Protein AF-0000000085180839 (afdb_homodimer)

pLDDT: mean 83.76, std 13.9, range [29.41, 97.44]

Organism: NCBI:txid2984134

Radius of gyration: 33.71 Å; Cα contacts (8 Å, |Δi|>4): 1196; chains: 2; bounding box: 94×112×117 Å

Foldseek 3Di:
DDPPPPDPPPPPVPDPDPPPDPPPCCDDPNVCCCVPQVVDPVSVVVSVVVVVVVVVVCVVCVQQAVLEDQDDDFPVVSLVVSCVPPHNPGHYHDLVLCVVCVCCQAWNQPDPLLVLLLVLLVLLVVLLCLVVLDPDDDPVSVVSVVVSLVVLVVSCVVSVHCVSVVVVVVQCVQLVVVVVVPDDPPNSNNVSNLLSLLSSCCSRFWFFSLLSVQLSVLLVQLVVQLVVVCVPPHNVVSNVRSVVSSVCSVVPPRVVVSVVVCVVVDCDPPGTDDGDALQSGAHVSLLCNLLVLLLVQLQVLLLVLLVQCVDPDPVSNVVSVVLLCVLVVDDLLVQLVCLLVVCCVVPPPPPPPRSSVSSSVSLNSSLSSQSSVLLVVLLVPDDVVLVVVCVVVVDDPVCSCVPGRSVSSCLSSLLVSLVSSLVSSVCSQSCVSSVHHYSACRSVVVSCVDPRYPPNDPNSNVVSVVVSCVVSVVSNVSSVVSNVVVVVVVD/DDPPPDDPPPPPVPDDPPPPDPPPCCDDPNVCCCVPQVVDPVSVVVSVVVVVVVVVVCVVCVQQAVLEDQDDDFPVVSLVVSCVPPHNPGHYHDLVLCVVCVCCQAWNQPDPLLVLLLVLLVLLVVLLCLVVLDPDDDPVSVVSVVVSLVVLVVSCVVSVHCVSVVVVVVQCVQLVVVVVVPDDPPNSNNVSNLLSLLSSCCSRFWFFSLLSVLLSVLLVQLVVQLVVVCVPPHNVVSNVRSVVSSVCSVVPPRVVVSVVVCVVVDCDPPGTDDGDALQSGEHVSLLCNLLVLLLVQLQVLLVVLLVQCVDPDPVSNCVSVVLLCVLVVDDLLVQLVCLLVVCCVVPPPPPPDRSSVSSSVSLNSSLSSQSSVLLVVLLVPDDVVLVVVCVVVVDDPVCSCVPGRSVSSCLSSLLVSLVSSLVSSVCSQSCVSSVHHYSACRSVVVSCVDPRYPPNDPNSNVVSVVVSCVVSVVSNVSSVVSNVVVVVVVD

Sequence (982 aa):
MSDLHAHSAMFVRKEMLPQTDPPALESGAIKWLRENLFSGWVNTVLTVLGLAAIFYILKLALPWFLHGVWNANSLGECREIIAATWGEQAHGACWAVIRERWNQFMFGFYPRELYWRPVLALLLLLVALAPVLFSEKSNKLWIAGGVTAALILWLAVSYGQFLPVGILVIAAAITGFLGMRGVRWPANLLWFSGVYAGLAFWLLWGGTVWLPVVALLGFVVGWVVFRLASNATGAIVGAAGGVIAAVLWWYIVAGPLVDMLAQMTGRTQPFWLRGVDSDEFGGFVLAFTIGIAGIAISLPMGIILALGRRSDMPLVKAICVGFIEFIRGVPLITLLFVASLLLNYFLPPGTNFDIILRVIIMVTLFSAAYIAEVIRGGLAALPRGQYEAADALGLDYWKAQRLIIMPQALKISIPGIVSSFIGLFKDTTLVVFVALLDPLKGITDAVRADINWKGIYWEPYIFVGAIFFIVCFSMSRYSMYLENKLKREHRMSDLHAHSAMFVRKEMLPQTDPPALESGAIKWLRENLFSGWVNTVLTVLGLAAIFYILKLALPWFLHGVWNANSLGECREIIAATWGEQAHGACWAVIRERWNQFMFGFYPRELYWRPVLALLLLLVALAPVLFSEKSNKLWIAGGVTAALILWLAVSYGQFLPVGILVIAAAITGFLGMRGVRWPANLLWFSGVYAGLAFWLLWGGTVWLPVVALLGFVVGWVVFRLASNATGAIVGAAGGVIAAVLWWYIVAGPLVDMLAQMTGRTQPFWLRGVDSDEFGGFVLAFTIGIAGIAISLPMGIILALGRRSDMPLVKAICVGFIEFIRGVPLITLLFVASLLLNYFLPPGTNFDIILRVIIMVTLFSAAYIAEVIRGGLAALPRGQYEAADALGLDYWKAQRLIIMPQALKISIPGIVSSFIGLFKDTTLVVFVALLDPLKGITDAVRADINWKGIYWEPYIFVGAIFFIVCFSMSRYSMYLENKLKREHR

Secondary structure (DSSP, 8-state):
-----TT-------S--------GGGSSHHHHIIIIISSSHHHHHHHHHHHHHHHHHHHHHHHHHHT-B-S-SSHHHHHHHHHHHH-TT----BTHHHHHTHHHHHHTT--GGGTHHHHHHHHHHHHHHHHHH--S--HHHHHHHHHHHHHHHHHHHHHT-SHHHHHHHHHHHHHHHHHHTTPPTTGGGHHHHHHHHHHHHHHHH-EETHHHHHHHHHHHHHHHHHHHHHHHH-HHHHHHHHHHHHHHIIIIIHHHHHHHHHHHH-S-TTTEE----GGG-BHHHHHHHHHHHHHHHHHHHHHHHHHHHT-S-HHHHHHHHHHHHHHHHS-HHHHHHHHHHHHHHHS-TT----HHHHHHHHHHHHHHHHHHHHHHHHHHTS-HHHHHHHHHTT--HHHHIIIIIHHHHHHHTHHHHHHHHHHHHHHGGGGGGGT-B-TTHHHHHHHHTSGGGTT--HHHHHHHHHHHHHHHHHHHHHHHHHHHHHHHHH-/---TTS--------S--------GGGSSHHHHHHHHTSSSHHHHHHHHHHHHHHHHHHHHHHHHHHT-B-S-SSHHHHHHHHHHHH-TT----BTHHHHHTHHHHHHTT--GGGTHHHHHHHHHHHHHHHHHH--S--HHHHHHHHHHHHHHHHHHHHHT-SHHHHHHHHHHHHHHHHHHTTPPTTGGGHHHHHHHHHHHHHHHH-EETHHHHHHHHHHHHHHHHHHHHHHHH-HHHHHHHHHHHHHHIIIIIHHHHHHHHHHHH-S-TTTEE----GGG-BHHHHHHHHHHHHHHHHHHHHHHHHHHHT-S-HHHHHHHHHHHHHHHHS-HHHHHHHHHHHHHHHS-TT----HHHHHHHHHHHHHHHHHHHHHHHHHHTS-HHHHHHHHHTT--HHHHIIIIIHHHHHHHTHHHHHHHHHHHHHHGGGGGGGT-B-TTHHHHHHHHTSGGGTT--HHHHHHHHHHHHHHHHHHHHHHHHHHHHHHHHT-

InterPro domains:
  IPR000515 ABC transporter type 1, transmembrane domain MetI-like [PF00528] (299-487)
  IPR000515 ABC transporter type 1, transmembrane domain MetI-like [PS50928] (284-479)
  IPR000515 ABC transporter type 1, transmembrane domain MetI-like [cd06261] (288-473)
  IPR010065 Amino acid ABC transporter, permease protein, 3-TM domain [TIGR01726] (283-377)
  IPR035906 MetI-like superfamily [G3DSA:1.10.3720.10] (273-490)
  IPR035906 MetI-like superfamily [SSF161098] (282-475)
  IPR043429 ABC transporter membrane protein permease protein ArtM/GltK/GlnP/TcyL/YhdX-like [PTHR30614] (280-490)

Nearest PDB structures (foldseek):
  4ymw-assembly1_C  TM=8.994E-01  e=1.901E-08  Caldanaerobacter subterraneus subsp. tengcongensis MB4
  7mc0-assembly1_B  TM=6.936E-01  e=5.943E-04  Neisseria meningitidis MC58
  3puv-assembly1_G  TM=6.225E-01  e=1.130E-02  Escherichia coli K-12
  4jbw-assembly2_I  TM=5.648E-01  e=1.650E-02  Escherichia coli K-12
  2r6g-assembly1_G  TM=5.900E-01  e=1.007E-01  Escherichia coli K-12

Solvent-accessible surface area (backbone atoms only — not comparable to full-atom values): 51005 Å² total; per-residue (Å²): 140,84,75,90,75,70,80,76,72,73,84,64,82,76,73,76,73,73,84,67,73,72,59,64,79,76,51,58,73,63,29,49,40,40,62,41,39,43,49,49,72,59,37,32,49,50,44,49,50,48,49,49,51,51,48,51,52,44,67,67,49,43,54,31,62,70,42,52,36,64,85,43,88,29,52,68,52,32,52,52,51,36,25,71,75,69,30,83,86,48,60,50,36,56,47,13,56,53,66,75,41,42,59,36,40,41,36,30,60,47,57,77,89,51,48,63,33,57,51,46,40,53,53,48,45,56,59,30,43,44,32,75,74,35,82,62,79,45,74,64,56,53,52,51,48,51,51,50,51,50,50,43,48,48,51,19,63,75,68,72,42,61,62,57,51,52,52,51,50,51,52,49,50,54,30,48,52,36,38,74,74,66,38,54,65,37,60,38,39,47,67,45,41,66,49,40,62,36,50,40,49,35,49,61,36,25,37,50,51,45,51,38,51,46,56,53,44,21,56,50,50,11,48,52,40,18,59,59,34,23,77,72,71,32,64,65,53,4,47,51,48,6,51,52,46,18,50,48,30,59,72,64,48,34,58,61,49,31,54,51,52,41,64,71,66,40,87,38,79,86,45,25,42,78,70,48,62,73,86,29,46,8,2,44,51,40,38,48,52,41,27,51,53,21,49,66,52,12,53,62,48,5,51,51,41,38,51,32,45,68,40,85,34,56,67,54,16,49,51,33,46,49,50,34,50,49,52,71,12,34,46,65,69,58,53,50,50,45,49,67,48,44,50,57,70,72,31,60,90,84,57,77,72,56,67,61,59,50,50,32,51,51,50,15,56,47,47,10,35,53,39,15,51,37,41,48,52,19,51,68,68,50,60,66,62,61,59,51,48,36,52,72,71,65,48,50,73,66,56,30,36,68,71,51,49,46,55,52,16,48,61,66,16,41,65,53,45,50,50,50,46,45,51,46,46,46,51,39,53,58,42,38,77,69,77,37,34,17,39,56,63,32,35,43,50,58,48,35,68,35,79,50,32,50,80,66,62,60,57,62,51,53,52,46,36,48,53,42,25,54,54,32,42,52,51,52,53,48,45,52,51,51,51,52,55,55,53,53,67,77,99,137,84,80,83,75,71,81,76,72,73,84,66,83,75,72,78,74,74,83,69,72,73,60,66,79,78,52,56,72,63,31,50,40,41,63,41,40,43,52,47,72,60,38,31,48,51,43,49,51,49,48,47,51,51,47,50,53,45,67,68,48,45,52,32,62,70,42,52,36,63,88,41,87,30,50,68,53,31,52,51,50,35,26,71,74,70,31,81,85,48,60,50,36,55,47,13,56,52,66,74,43,40,58,37,41,41,37,29,63,48,59,76,91,51,49,64,32,56,51,47,39,53,54,49,46,56,58,30,43,44,32,76,75,35,81,62,78,43,74,64,54,53,50,53,49,50,50,51,52,50,49,44,50,48,50,18,64,75,69,71,43,61,62,57,51,50,53,51,49,52,52,49,50,53,31,48,52,37,37,75,74,66,39,54,64,37,60,37,41,46,67,45,40,66,46,40,61,36,51,40,48,36,49,60,36,24,37,50,52,46,52,38,51,46,56,54,44,21,56,51,50,10,48,53,40,18,58,57,34,23,76,72,72,32,64,63,52,3,46,52,50,6,51,51,46,21,50,47,31,59,70,64,47,34,58,61,49,32,53,53,51,41,63,74,67,39,88,38,80,87,44,25,41,78,70,48,63,73,85,31,46,7,3,44,50,40,36,48,52,42,28,51,53,20,48,67,50,12,51,64,48,6,51,50,43,38,52,31,48,68,40,85,34,57,67,54,16,49,50,34,46,50,48,33,51,49,52,73,12,32,45,66,67,58,54,48,50,44,48,66,48,45,51,57,70,70,30,61,90,84,58,77,71,56,66,62,58,50,50,31,52,52,52,15,55,49,47,11,35,54,38,16,51,38,41,48,52,18,52,68,67,50,61,66,62,59,58,50,50,35,52,72,69,65,47,50,71,66,56,27,36,68,70,52,50,46,56,51,18,49,62,65,18,41,66,51,47,49,49,50,46,44,50,47,45,47,50,38,53,59,42,37,78,68,76,38,35,17,40,56,62,32,37,44,50,58,49,35,68,34,81,49,34,50,81,66,62,59,57,62,50,53,53,45,36,48,53,42,24,52,55,32,42,51,50,52,52,48,44,51,51,52,50,52,54,55,52,54,67,77,99

Structure (mmCIF, N/CA/C/O backbone):
data_AF-0000000085180839-model_v1
#
loop_
_entity.id
_entity.type
_entity.pdbx_description
1 polymer 'Amino acid ABC transporter permease'
#
loop_
_atom_site.group_PDB
_atom_site.id
_atom_site.type_symbol
_atom_site.label_atom_id
_atom_site.label_alt_id
_atom_site.label_comp_id
_atom_site.label_asym_id
_atom_site.label_entity_id
_atom_site.label_seq_id
_atom_site.pdbx_PDB_ins_code
_atom_site.Cartn_x
_atom_site.Cartn_y
_atom_site.Cartn_z
_atom_site.occupancy
_atom_site.B_iso_or_equiv
_atom_site.auth_seq_id
_atom_site.auth_comp_id
_atom_site.auth_asym_id
_atom_site.auth_atom_id
_atom_site.pdbx_PDB_model_num
ATOM 1 N N . MET A 1 1 ? 51.469 77.375 -13.141 1 29.41 1 MET A N 1
ATOM 2 C CA . MET A 1 1 ? 50 77.562 -13.227 1 29.41 1 MET A CA 1
ATOM 3 C C . MET A 1 1 ? 49.531 77.25 -14.641 1 29.41 1 MET A C 1
ATOM 5 O O . MET A 1 1 ? 49.531 78.125 -15.5 1 29.41 1 MET A O 1
ATOM 9 N N . SER A 1 2 ? 49.875 75.938 -15.164 1 32.75 2 SER A N 1
ATOM 10 C CA . SER A 1 2 ? 49.781 75.312 -16.5 1 32.75 2 SER A CA 1
ATOM 11 C C . SER A 1 2 ? 48.344 75.375 -17.016 1 32.75 2 SER A C 1
ATOM 13 O O . SER A 1 2 ? 47.406 75.062 -16.266 1 32.75 2 SER A O 1
ATOM 15 N N . ASP A 1 3 ? 47.844 76.062 -17.938 1 34.44 3 ASP A N 1
ATOM 16 C CA . ASP A 1 3 ? 46.625 76.438 -18.656 1 34.44 3 ASP A CA 1
ATOM 17 C C . ASP A 1 3 ? 45.875 75.25 -19.172 1 34.44 3 ASP A C 1
ATOM 19 O O . ASP A 1 3 ? 44.781 75.375 -19.734 1 34.44 3 ASP A O 1
ATOM 23 N N . LEU A 1 4 ? 46.469 74.188 -19.797 1 35.62 4 LEU A N 1
ATOM 24 C CA . LEU A 1 4 ? 45.812 73.188 -20.594 1 35.62 4 LEU A CA 1
ATOM 25 C C . LEU A 1 4 ? 44.875 72.375 -19.75 1 35.62 4 LEU A C 1
ATOM 27 O O . LEU A 1 4 ? 45.312 71.375 -19.125 1 35.62 4 LEU A O 1
ATOM 31 N N . HIS A 1 5 ? 43.906 72.812 -18.859 1 33.75 5 HIS A N 1
ATOM 32 C CA . HIS A 1 5 ? 42.688 72.312 -18.234 1 33.75 5 HIS A CA 1
ATOM 33 C C . HIS A 1 5 ? 41.688 71.812 -19.281 1 33.75 5 HIS A C 1
ATOM 35 O O . HIS A 1 5 ? 40.594 71.312 -18.953 1 33.75 5 HIS A O 1
ATOM 41 N N . ALA A 1 6 ? 41.656 72.375 -20.516 1 36.31 6 ALA A N 1
ATOM 42 C CA . ALA A 1 6 ? 40.344 72.562 -21.125 1 36.31 6 ALA A CA 1
ATOM 43 C C . ALA A 1 6 ? 39.719 71.25 -21.547 1 36.31 6 ALA A C 1
ATOM 45 O O . ALA A 1 6 ? 38.531 71.062 -21.375 1 36.31 6 ALA A O 1
ATOM 46 N N . HIS A 1 7 ? 40.312 70.625 -22.609 1 35.78 7 HIS A N 1
ATOM 47 C CA . HIS A 1 7 ? 39.5 69.938 -23.594 1 35.78 7 HIS A CA 1
ATOM 48 C C . HIS A 1 7 ? 39.125 68.562 -23.109 1 35.78 7 HIS A C 1
ATOM 50 O O . HIS A 1 7 ? 39.344 67.562 -23.828 1 35.78 7 HIS A O 1
ATOM 56 N N . SER A 1 8 ? 39.156 68.188 -21.859 1 36.56 8 SER A N 1
ATOM 57 C CA . SER A 1 8 ? 38.875 66.75 -21.609 1 36.56 8 SER A CA 1
ATOM 58 C C . SER A 1 8 ? 37.469 66.375 -22.047 1 36.56 8 SER A C 1
ATOM 60 O O . SER A 1 8 ? 36.5 66.625 -21.312 1 36.56 8 SER A O 1
ATOM 62 N N . ALA A 1 9 ? 37.094 66.625 -23.375 1 40.78 9 ALA A N 1
ATOM 63 C CA . ALA A 1 9 ? 35.781 66.188 -23.891 1 40.78 9 ALA A CA 1
ATOM 64 C C . ALA A 1 9 ? 35.469 64.75 -23.469 1 40.78 9 ALA A C 1
ATOM 66 O O . ALA A 1 9 ? 36.219 63.844 -23.75 1 40.78 9 ALA A O 1
ATOM 67 N N . MET A 1 10 ? 34.875 64.562 -22.344 1 38.91 10 MET A N 1
ATOM 68 C CA . MET A 1 10 ? 34.375 63.219 -21.906 1 38.91 10 MET A CA 1
ATOM 69 C C . MET A 1 10 ? 33.594 62.562 -23.031 1 38.91 10 MET A C 1
ATOM 71 O O . MET A 1 10 ? 32.688 63.156 -23.625 1 38.91 10 MET A O 1
ATOM 75 N N . PHE A 1 11 ? 34.219 61.688 -23.953 1 44.06 11 PHE A N 1
ATOM 76 C CA . PHE A 1 11 ? 33.625 60.812 -24.953 1 44.06 11 PHE A CA 1
ATOM 77 C C . PHE A 1 11 ? 32.312 60.219 -24.422 1 44.06 11 PHE A C 1
ATOM 79 O O . PHE A 1 11 ? 32.344 59.219 -23.688 1 44.06 11 PHE A O 1
ATOM 86 N N . VAL A 1 12 ? 31.406 61.031 -23.953 1 45.09 12 VAL A N 1
ATOM 87 C CA . VAL A 1 12 ? 30.062 60.531 -23.656 1 45.09 12 VAL A CA 1
ATOM 88 C C . VAL A 1 12 ? 29.469 59.844 -24.891 1 45.09 12 VAL A C 1
ATOM 90 O O . VAL A 1 12 ? 29.453 60.438 -25.969 1 45.09 12 VAL A O 1
ATOM 93 N N . ARG A 1 13 ? 29.578 58.562 -24.953 1 47.75 13 ARG A N 1
ATOM 94 C CA . ARG A 1 13 ? 28.906 57.781 -25.984 1 47.75 13 ARG A CA 1
ATOM 95 C C . ARG A 1 13 ? 27.5 58.312 -26.25 1 47.75 13 ARG A C 1
ATOM 97 O O . ARG A 1 13 ? 26.672 58.375 -25.328 1 47.75 13 ARG A O 1
ATOM 104 N N . LYS A 1 14 ? 27.188 59.125 -27.062 1 48.62 14 LYS A N 1
ATOM 105 C CA . LYS A 1 14 ? 25.922 59.812 -27.344 1 48.62 14 LYS A CA 1
ATOM 106 C C . LYS A 1 14 ? 24.859 58.844 -27.859 1 48.62 14 LYS A C 1
ATOM 108 O O . LYS A 1 14 ? 23.672 59.125 -27.766 1 48.62 14 LYS A O 1
ATOM 113 N N . GLU A 1 15 ? 25.219 58.062 -28.938 1 46.06 15 GLU A N 1
ATOM 114 C CA . GLU A 1 15 ? 24.109 57.312 -29.531 1 46.06 15 GLU A CA 1
ATOM 115 C C . GLU A 1 15 ? 24.125 55.875 -29.031 1 46.06 15 GLU A C 1
ATOM 117 O O . GLU A 1 15 ? 25.172 55.188 -29.062 1 46.06 15 GLU A O 1
ATOM 122 N N . MET A 1 16 ? 23.281 55.531 -28.078 1 49.16 16 MET A N 1
ATOM 123 C CA . MET A 1 16 ? 23.062 54.125 -27.719 1 49.16 16 MET A CA 1
ATOM 124 C C . MET A 1 16 ? 22.797 53.281 -28.953 1 49.16 16 MET A C 1
ATOM 126 O O . MET A 1 16 ? 21.969 53.656 -29.781 1 49.16 16 MET A O 1
ATOM 130 N N . LEU A 1 17 ? 23.766 52.562 -29.578 1 51.72 17 LEU A N 1
ATOM 131 C CA . LEU A 1 17 ? 23.484 51.625 -30.656 1 51.72 17 LEU A CA 1
ATOM 132 C C . LEU A 1 17 ? 22.172 50.875 -30.406 1 51.72 17 LEU A C 1
ATOM 134 O O . LEU A 1 17 ? 21.844 50.562 -29.266 1 51.72 17 LEU A O 1
ATOM 138 N N . PRO A 1 18 ? 21.219 50.969 -31.297 1 47.66 18 PRO A N 1
ATOM 139 C CA . PRO A 1 18 ? 19.938 50.281 -31.109 1 47.66 18 PRO A CA 1
ATOM 140 C C . PRO A 1 18 ? 20.125 48.812 -30.719 1 47.66 18 PRO A C 1
ATOM 142 O O . PRO A 1 18 ? 21.156 48.219 -31.047 1 47.66 18 PRO A O 1
ATOM 145 N N . GLN A 1 19 ? 19.516 48.344 -29.641 1 51.31 19 GLN A N 1
ATOM 146 C CA . GLN A 1 19 ? 19.516 46.938 -29.219 1 51.31 19 GLN A CA 1
ATOM 147 C C . GLN A 1 19 ? 19.312 46 -30.406 1 51.31 19 GLN A C 1
ATOM 149 O O . GLN A 1 19 ? 18.344 46.125 -31.141 1 51.31 19 GLN A O 1
ATOM 154 N N . THR A 1 20 ? 20.406 45.688 -31.188 1 50.25 20 THR A N 1
ATOM 155 C CA . THR A 1 20 ? 20.219 44.688 -32.219 1 50.25 20 THR A CA 1
ATOM 156 C C . THR A 1 20 ? 19.516 43.469 -31.672 1 50.25 20 THR A C 1
ATOM 158 O O . THR A 1 20 ? 19.719 43.094 -30.5 1 50.25 20 THR A O 1
ATOM 161 N N . ASP A 1 21 ? 18.406 43.062 -32.375 1 47.41 21 ASP A N 1
ATOM 162 C CA . ASP A 1 21 ? 17.672 41.875 -31.984 1 47.41 21 ASP A CA 1
ATOM 163 C C . ASP A 1 21 ? 18.641 40.688 -31.75 1 47.41 21 ASP A C 1
ATOM 165 O O . ASP A 1 21 ? 19.672 40.594 -32.406 1 47.41 21 ASP A O 1
ATOM 169 N N . PRO A 1 22 ? 18.734 40.156 -30.578 1 51.22 22 PRO A N 1
ATOM 170 C CA . PRO A 1 22 ? 19.641 39 -30.391 1 51.22 22 PRO A CA 1
ATOM 171 C C . PRO A 1 22 ? 19.688 38.094 -31.609 1 51.22 22 PRO A C 1
ATOM 173 O O . PRO A 1 22 ? 18.703 38 -32.344 1 51.22 22 PRO A O 1
ATOM 176 N N . PRO A 1 23 ? 20.875 37.875 -32.188 1 50.03 23 PRO A N 1
ATOM 177 C CA . PRO A 1 23 ? 20.922 37.031 -33.375 1 50.03 23 PRO A CA 1
ATOM 178 C C . PRO A 1 23 ? 19.953 35.844 -33.281 1 50.03 23 PRO A C 1
ATOM 180 O O . PRO A 1 23 ? 19.656 35.375 -32.188 1 50.03 23 PRO A O 1
ATOM 183 N N . ALA A 1 24 ? 19.219 35.594 -34.344 1 47.06 24 ALA A N 1
ATOM 184 C CA . ALA A 1 24 ? 18.125 34.656 -34.531 1 47.06 24 ALA A CA 1
ATOM 185 C C . ALA A 1 24 ? 18.5 33.281 -33.969 1 47.06 24 ALA A C 1
ATOM 187 O O . ALA A 1 24 ? 17.641 32.531 -33.531 1 47.06 24 ALA A O 1
ATOM 188 N N . LEU A 1 25 ? 19.719 3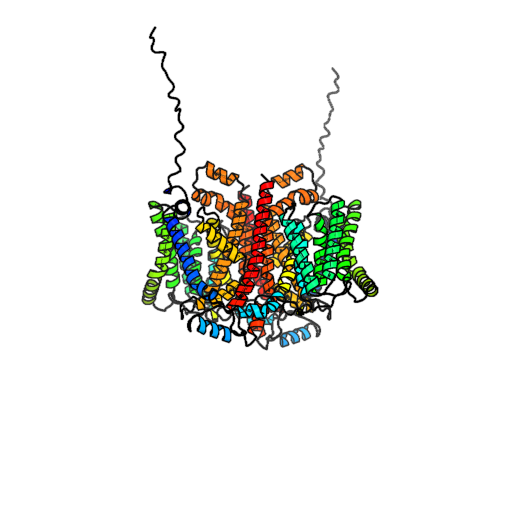2.75 -34.219 1 48.22 25 LEU A N 1
ATOM 189 C CA . LEU A 1 25 ? 20.141 31.453 -33.719 1 48.22 25 LEU A CA 1
ATOM 190 C C . LEU A 1 25 ? 20.125 31.422 -32.188 1 48.22 25 LEU A C 1
ATOM 192 O O . LEU A 1 25 ? 20.281 30.344 -31.609 1 48.22 25 LEU A O 1
ATOM 196 N N . GLU A 1 26 ? 20.266 32.438 -31.469 1 52.5 26 GLU A N 1
ATOM 197 C CA . GLU A 1 26 ? 20.297 32.562 -30.016 1 52.5 26 GLU A CA 1
ATOM 198 C C . GLU A 1 26 ? 18.891 32.781 -29.453 1 52.5 26 GLU A C 1
ATOM 200 O O . GLU A 1 26 ? 18.734 33.031 -28.25 1 52.5 26 GLU A O 1
ATOM 205 N N . SER A 1 27 ? 17.781 33.062 -30.359 1 49.97 27 SER A N 1
ATOM 206 C CA . SER A 1 27 ? 16.375 33.312 -30.016 1 49.97 27 SER A CA 1
ATOM 207 C C . SER A 1 27 ? 15.477 32.219 -30.625 1 49.97 27 SER A C 1
ATOM 209 O O . SER A 1 27 ? 15.766 31.688 -31.688 1 49.97 27 SER A O 1
ATOM 211 N N . GLY A 1 28 ? 14.602 31.312 -29.891 1 54.06 28 GLY A N 1
ATOM 212 C CA . GLY A 1 28 ? 13.508 30.453 -30.312 1 54.06 28 GLY A CA 1
ATOM 213 C C . GLY A 1 28 ? 13.602 29.047 -29.75 1 54.06 28 GLY A C 1
ATOM 214 O O . GLY A 1 28 ? 14.43 28.781 -28.875 1 54.06 28 GLY A O 1
ATOM 215 N N . ALA A 1 29 ? 12.625 28.234 -30.344 1 58.62 29 ALA A N 1
ATOM 216 C CA . ALA A 1 29 ? 12.484 26.812 -29.984 1 58.62 29 ALA A CA 1
ATOM 217 C C . ALA A 1 29 ? 13.797 26.062 -30.172 1 58.62 29 ALA A C 1
ATOM 219 O O . ALA A 1 29 ? 14.141 25.188 -29.391 1 58.62 29 ALA A O 1
ATOM 220 N N . ILE A 1 30 ? 14.547 26.531 -31.141 1 55.91 30 ILE A N 1
ATOM 221 C CA . ILE A 1 30 ? 15.789 25.812 -31.438 1 55.91 30 ILE A CA 1
ATOM 222 C C . ILE A 1 30 ? 16.844 26.141 -30.375 1 55.91 30 ILE A C 1
ATOM 224 O O . ILE A 1 30 ? 17.594 25.266 -29.953 1 55.91 30 ILE A O 1
ATOM 228 N N . LYS A 1 31 ? 16.938 27.375 -29.984 1 59.16 31 LYS A N 1
ATOM 229 C CA . LYS A 1 31 ? 17.859 27.719 -28.906 1 59.16 31 LYS A CA 1
ATOM 230 C C . LYS A 1 31 ? 17.484 27 -27.609 1 59.16 31 LYS A C 1
ATOM 232 O O . LYS A 1 31 ? 18.359 26.5 -26.906 1 59.16 31 LYS A O 1
ATOM 237 N N . TRP A 1 32 ? 16.234 27.047 -27.438 1 61.53 32 TRP A N 1
ATOM 238 C CA . TRP A 1 32 ? 15.766 26.344 -26.25 1 61.53 32 TRP A CA 1
ATOM 239 C C . TRP A 1 32 ? 16.141 24.875 -26.312 1 61.53 32 TRP A C 1
ATOM 241 O O . TRP A 1 32 ? 16.594 24.297 -25.312 1 61.53 32 TRP A O 1
ATOM 251 N N . LEU A 1 33 ? 15.969 24.328 -27.516 1 62.62 33 LEU A N 1
ATOM 252 C CA . LEU A 1 33 ? 16.328 22.922 -27.703 1 62.62 33 LEU A CA 1
ATOM 253 C C . LEU A 1 33 ? 17.828 22.703 -27.516 1 62.62 33 LEU A C 1
ATOM 255 O O . LEU A 1 33 ? 18.25 21.734 -26.891 1 62.62 33 LEU A O 1
ATOM 259 N N . ARG A 1 34 ? 18.594 23.609 -28.062 1 62.53 34 ARG A N 1
ATOM 260 C CA . ARG A 1 34 ? 20.047 23.484 -28 1 62.53 34 ARG A CA 1
ATOM 261 C C . ARG A 1 34 ? 20.547 23.719 -26.578 1 62.53 34 ARG A C 1
ATOM 263 O O . ARG A 1 34 ? 21.484 23.047 -26.125 1 62.53 34 ARG A O 1
ATOM 270 N N . GLU A 1 35 ? 19.828 24.594 -25.875 1 65.69 35 GLU A N 1
ATOM 271 C CA . GLU A 1 35 ? 20.328 24.953 -24.547 1 65.69 35 GLU A CA 1
ATOM 272 C C . GLU A 1 35 ? 19.797 24 -23.484 1 65.69 35 GLU A C 1
ATOM 274 O O . GLU A 1 35 ? 20.469 23.766 -22.484 1 65.69 35 GLU A O 1
ATOM 279 N N . ASN A 1 36 ? 18.688 23.453 -23.891 1 62.47 36 ASN A N 1
ATOM 280 C CA . ASN A 1 36 ? 18.078 22.688 -22.812 1 62.47 36 ASN A CA 1
ATOM 281 C C . ASN A 1 36 ? 18.125 21.188 -23.094 1 62.47 36 ASN A C 1
ATOM 283 O O . ASN A 1 36 ? 18.266 20.375 -22.172 1 62.47 36 ASN A O 1
ATOM 287 N N . LEU A 1 37 ? 18.156 20.875 -24.406 1 60.97 37 LEU A N 1
ATOM 288 C CA . LEU A 1 37 ? 18.078 19.453 -24.719 1 60.97 37 LEU A CA 1
ATOM 289 C C . LEU A 1 37 ? 19.406 18.938 -25.266 1 60.97 37 LEU A C 1
ATOM 291 O O . LEU A 1 37 ? 19.734 17.766 -25.094 1 60.97 37 LEU A O 1
ATOM 295 N N . PHE A 1 38 ? 20.062 19.891 -25.891 1 62.34 38 PHE A N 1
ATOM 296 C CA . PHE A 1 38 ? 21.297 19.469 -26.547 1 62.34 38 PHE A CA 1
ATOM 297 C C . PHE A 1 38 ? 22.484 20.25 -26.016 1 62.34 38 PHE A C 1
ATOM 299 O O . PHE A 1 38 ? 23.391 20.609 -26.781 1 62.34 38 PHE A O 1
ATOM 306 N N . SER A 1 39 ? 22.188 20.609 -24.656 1 63.38 39 SER A N 1
ATOM 307 C CA . SER A 1 39 ? 23.297 21.328 -24.062 1 63.38 39 SER A CA 1
ATOM 308 C C . SER A 1 39 ? 24.438 20.391 -23.688 1 63.38 39 SER A C 1
ATOM 310 O O . SER A 1 39 ? 24.438 19.828 -22.594 1 63.38 39 SER A O 1
ATOM 312 N N . GLY A 1 40 ? 25.266 19.984 -24.625 1 63.47 40 GLY A N 1
ATOM 313 C CA . GLY A 1 40 ? 26.406 19.094 -24.406 1 63.47 40 GLY A CA 1
ATOM 314 C C . GLY A 1 40 ? 26.188 17.688 -24.938 1 63.47 40 GLY A C 1
ATOM 315 O O . GLY A 1 40 ? 25.078 17.359 -25.359 1 63.47 40 GLY A O 1
ATOM 316 N N . TRP A 1 41 ? 27.203 17.047 -25.109 1 64 41 TRP A N 1
ATOM 317 C CA . TRP A 1 41 ? 27.125 15.742 -25.75 1 64 41 TRP A CA 1
ATOM 318 C C . TRP A 1 41 ? 26.344 14.742 -24.906 1 64 41 TRP A C 1
ATOM 320 O O . TRP A 1 41 ? 25.578 13.938 -25.422 1 64 41 TRP A O 1
ATOM 330 N N . VAL A 1 42 ? 26.438 14.93 -23.562 1 63.03 42 VAL A N 1
ATOM 331 C CA . VAL A 1 42 ? 25.734 14.016 -22.672 1 63.03 42 VAL A CA 1
ATOM 332 C C . VAL A 1 42 ? 24.234 14.297 -22.719 1 63.03 42 VAL A C 1
ATOM 334 O O . VAL A 1 42 ? 23.422 13.375 -22.797 1 63.03 42 VAL A O 1
ATOM 337 N N . ASN A 1 43 ? 23.953 15.5 -22.688 1 69.94 43 ASN A N 1
ATOM 338 C CA . ASN A 1 43 ? 22.547 15.875 -22.734 1 69.94 43 ASN A CA 1
ATOM 339 C C . ASN A 1 43 ? 21.906 15.469 -24.062 1 69.94 43 ASN A C 1
ATOM 341 O O . ASN A 1 43 ? 20.75 15.062 -24.109 1 69.94 43 ASN A O 1
ATOM 345 N N . THR A 1 44 ? 22.781 15.5 -25.031 1 71.56 44 THR A N 1
ATOM 346 C CA . THR A 1 44 ? 22.281 15.117 -26.344 1 71.56 44 THR A CA 1
ATOM 347 C C . THR A 1 44 ? 22.016 13.617 -26.406 1 71.56 44 THR A C 1
ATOM 349 O O . THR A 1 44 ? 20.984 13.188 -26.938 1 71.56 44 THR A O 1
ATOM 352 N N . VAL A 1 45 ? 22.891 12.883 -25.828 1 71.38 45 VAL A N 1
ATOM 353 C CA . VAL A 1 45 ? 22.719 11.438 -25.844 1 71.38 45 VAL A CA 1
ATOM 354 C C . VAL A 1 45 ? 21.5 11.047 -25 1 71.38 45 VAL A C 1
ATOM 356 O O . VAL A 1 45 ? 20.703 10.203 -25.406 1 71.38 45 VAL A O 1
ATOM 359 N N . LEU A 1 46 ? 21.406 11.703 -23.922 1 71.69 46 LEU A N 1
ATOM 360 C CA . LEU A 1 46 ? 20.281 11.391 -23.062 1 71.69 46 LEU A CA 1
ATOM 361 C C . LEU A 1 46 ? 18.953 11.805 -23.703 1 71.69 46 LEU A C 1
ATOM 363 O O . LEU A 1 46 ? 17.953 11.109 -23.562 1 71.69 46 LEU A O 1
ATOM 367 N N . THR A 1 47 ? 19.047 12.805 -24.328 1 74.62 47 THR A N 1
ATOM 368 C CA . THR A 1 47 ? 17.859 13.266 -25.031 1 74.62 47 THR A CA 1
ATOM 369 C C . THR A 1 47 ? 17.5 12.305 -26.156 1 74.62 47 THR A C 1
ATOM 371 O O . THR A 1 47 ? 16.328 11.953 -26.328 1 74.62 47 THR A O 1
ATOM 374 N N . VAL A 1 48 ? 18.516 11.875 -26.781 1 76.12 48 VAL A N 1
ATOM 375 C CA . VAL A 1 48 ? 18.266 10.977 -27.906 1 76.12 48 VAL A CA 1
ATOM 376 C C . VAL A 1 48 ? 17.781 9.625 -27.375 1 76.12 48 VAL A C 1
ATOM 378 O O . VAL A 1 48 ? 16.859 9.031 -27.953 1 76.12 48 VAL A O 1
ATOM 381 N N . LEU A 1 49 ? 18.359 9.203 -26.328 1 75.5 49 LEU A N 1
ATOM 382 C CA . LEU A 1 49 ? 17.922 7.941 -25.75 1 75.5 49 LEU A CA 1
ATOM 383 C C . LEU A 1 49 ? 16.516 8.055 -25.188 1 75.5 49 LEU A C 1
ATOM 385 O O . LEU A 1 49 ? 15.711 7.121 -25.312 1 75.5 49 LEU A O 1
ATOM 389 N N . GLY A 1 50 ? 16.312 9.102 -24.625 1 76.19 50 GLY A N 1
ATOM 390 C CA . GLY A 1 50 ? 14.961 9.328 -24.125 1 76.19 50 GLY A CA 1
ATOM 391 C C . GLY A 1 50 ? 13.922 9.375 -25.219 1 76.19 50 GLY A C 1
ATOM 392 O O . GLY A 1 50 ? 12.859 8.75 -25.109 1 76.19 50 GLY A O 1
ATOM 393 N N . LEU A 1 51 ? 14.289 9.977 -26.203 1 81.31 51 LEU A N 1
ATOM 394 C CA . LEU A 1 51 ? 13.367 10.086 -27.344 1 81.31 51 LEU A CA 1
ATOM 395 C C . LEU A 1 51 ? 13.203 8.734 -28.031 1 81.31 51 LEU A C 1
ATOM 397 O O . LEU A 1 51 ? 12.117 8.398 -28.5 1 81.31 51 LEU A O 1
ATOM 401 N N . ALA A 1 52 ? 14.289 8.07 -28.062 1 81.12 52 ALA A N 1
ATOM 402 C CA . ALA A 1 52 ? 14.227 6.742 -28.656 1 81.12 52 ALA A CA 1
ATOM 403 C C . ALA A 1 52 ? 13.344 5.809 -27.828 1 81.12 52 ALA A C 1
ATOM 405 O O . ALA A 1 52 ? 12.578 5.023 -28.391 1 81.12 52 ALA A O 1
ATOM 406 N N . ALA A 1 53 ? 13.469 5.895 -26.562 1 77 53 ALA A N 1
ATOM 407 C CA . ALA A 1 53 ? 12.641 5.066 -25.688 1 77 53 ALA A CA 1
ATOM 408 C C . ALA A 1 53 ? 11.164 5.422 -25.844 1 77 53 ALA A C 1
ATOM 410 O O . ALA A 1 53 ? 10.312 4.535 -25.922 1 77 53 ALA A O 1
ATOM 411 N N . ILE A 1 54 ? 10.914 6.621 -25.906 1 80.31 54 ILE A N 1
ATOM 412 C CA . ILE A 1 54 ? 9.531 7.07 -26.062 1 80.31 54 ILE A CA 1
ATOM 413 C C . ILE A 1 54 ? 8.992 6.613 -27.422 1 80.31 54 ILE A C 1
ATOM 415 O O . ILE A 1 54 ? 7.859 6.129 -27.5 1 80.31 54 ILE A O 1
ATOM 419 N N . PHE A 1 55 ? 9.844 6.73 -28.375 1 82.5 55 PHE A N 1
ATOM 420 C CA . PHE A 1 55 ? 9.422 6.328 -29.703 1 82.5 55 PHE A CA 1
ATOM 421 C C . PHE A 1 55 ? 9.156 4.828 -29.766 1 82.5 55 PHE A C 1
ATOM 423 O O . PHE A 1 55 ? 8.172 4.395 -30.375 1 82.5 55 PHE A O 1
ATOM 430 N N . TYR A 1 56 ? 9.938 4.156 -29.141 1 79.06 56 TYR A N 1
ATOM 431 C CA . TYR A 1 56 ? 9.773 2.707 -29.141 1 79.06 56 TYR A CA 1
ATOM 432 C C . TYR A 1 56 ? 8.492 2.305 -28.422 1 79.06 56 TYR A C 1
ATOM 434 O O . TYR A 1 56 ? 7.754 1.439 -28.891 1 79.06 56 TYR A O 1
ATOM 442 N N . ILE A 1 57 ? 8.227 2.873 -27.344 1 77.94 57 ILE A N 1
ATOM 443 C CA . ILE A 1 57 ? 7.031 2.562 -26.578 1 77.94 57 ILE A CA 1
ATOM 444 C C . ILE A 1 57 ? 5.785 2.982 -27.344 1 77.94 57 ILE A C 1
ATOM 446 O O . ILE A 1 57 ? 4.789 2.254 -27.375 1 77.94 57 ILE A O 1
ATOM 450 N N . LEU A 1 58 ? 5.918 4.09 -28 1 82.31 58 LEU A N 1
ATOM 451 C CA . LEU A 1 58 ? 4.789 4.582 -28.781 1 82.31 58 LEU A CA 1
ATOM 452 C C . LEU A 1 58 ? 4.543 3.699 -30 1 82.31 58 LEU A C 1
ATOM 454 O O . LEU A 1 58 ? 3.393 3.471 -30.375 1 82.31 58 LEU A O 1
ATOM 458 N N . LYS A 1 59 ? 5.609 3.227 -30.562 1 81.44 59 LYS A N 1
ATOM 459 C CA . LYS A 1 59 ? 5.48 2.354 -31.734 1 81.44 59 LYS A CA 1
ATOM 460 C C . LYS A 1 59 ? 4.832 1.026 -31.359 1 81.44 59 LYS A C 1
ATOM 462 O O . LYS A 1 59 ? 4.059 0.464 -32.125 1 81.44 59 LYS A O 1
ATOM 467 N N . LEU A 1 60 ? 5.07 0.665 -30.172 1 76.44 60 LEU A N 1
ATOM 468 C CA . LEU A 1 60 ? 4.535 -0.613 -29.703 1 76.44 60 LEU A CA 1
ATOM 469 C C . LEU A 1 60 ? 3.098 -0.461 -29.219 1 76.44 60 LEU A C 1
ATOM 471 O O . LEU A 1 60 ? 2.258 -1.327 -29.484 1 76.44 60 LEU A O 1
ATOM 475 N N . ALA A 1 61 ? 2.713 0.618 -28.641 1 80.06 61 ALA A N 1
ATOM 476 C CA . ALA A 1 61 ? 1.431 0.744 -27.953 1 80.06 61 ALA A CA 1
ATOM 477 C C . ALA A 1 61 ? 0.43 1.529 -28.797 1 80.06 61 ALA A C 1
ATOM 479 O O . ALA A 1 61 ? -0.776 1.285 -28.734 1 80.06 61 ALA A O 1
ATOM 480 N N . LEU A 1 62 ? 0.817 2.361 -29.641 1 84.44 62 LEU A N 1
ATOM 481 C CA . LEU A 1 62 ? -0.046 3.328 -30.312 1 84.44 62 LEU A CA 1
ATOM 482 C C . LEU A 1 62 ? -0.993 2.629 -31.281 1 84.44 62 LEU A C 1
ATOM 484 O O . LEU A 1 62 ? -2.18 2.961 -31.344 1 84.44 62 LEU A O 1
ATOM 488 N N . PRO A 1 63 ? -0.529 1.646 -32 1 85.25 63 PRO A N 1
ATOM 489 C CA . PRO A 1 63 ? -1.464 0.998 -32.938 1 85.25 63 PRO A CA 1
ATOM 490 C C . PRO A 1 63 ? -2.629 0.322 -32.219 1 85.25 63 PRO A C 1
ATOM 492 O O . PRO A 1 63 ? -3.762 0.355 -32.688 1 85.25 63 PRO A O 1
ATOM 495 N N . TRP A 1 64 ? -2.41 -0.287 -31.109 1 86.75 64 TRP A N 1
ATOM 496 C CA . TRP A 1 64 ? -3.471 -0.933 -30.344 1 86.75 64 TRP A CA 1
ATOM 497 C C . TRP A 1 64 ? -4.508 0.087 -29.891 1 86.75 64 TRP A C 1
ATOM 499 O O . TRP A 1 64 ? -5.711 -0.184 -29.906 1 86.75 64 TRP A O 1
ATOM 509 N N . PHE A 1 65 ? -4.066 1.261 -29.578 1 88.69 65 PHE A N 1
ATOM 510 C CA . PHE A 1 65 ? -4.965 2.307 -29.109 1 88.69 65 PHE A CA 1
ATOM 511 C C . PHE A 1 65 ? -5.703 2.957 -30.266 1 88.69 65 PHE A C 1
ATOM 513 O O . PHE A 1 65 ? -6.883 3.293 -30.156 1 88.69 65 PHE A O 1
ATOM 520 N N . LEU A 1 66 ? -5.012 3.047 -31.359 1 89.69 66 LEU A N 1
ATOM 521 C CA . LEU A 1 66 ? -5.594 3.736 -32.5 1 89.69 66 LEU A CA 1
ATOM 522 C C . LEU A 1 66 ? -6.602 2.846 -33.219 1 89.69 66 LEU A C 1
ATOM 524 O O . LEU A 1 66 ? -7.559 3.342 -33.812 1 89.69 66 LEU A O 1
ATOM 528 N N . HIS A 1 67 ? -6.402 1.554 -33.125 1 91.94 67 HIS A N 1
ATOM 529 C CA . HIS A 1 67 ? -7.348 0.607 -33.688 1 91.94 67 HIS A CA 1
ATOM 530 C C . HIS A 1 67 ? -8.445 0.244 -32.688 1 91.94 67 HIS A C 1
ATOM 532 O O . HIS A 1 67 ? -8.812 -0.926 -32.594 1 91.94 67 HIS A O 1
ATOM 538 N N . GLY A 1 68 ? -8.938 1.254 -32 1 93.38 68 GLY A N 1
ATOM 539 C CA . GLY A 1 68 ? -9.945 1.008 -30.984 1 93.38 68 GLY A CA 1
ATOM 540 C C . GLY A 1 68 ? -11.352 0.887 -31.562 1 93.38 68 GLY A C 1
ATOM 541 O O . GLY A 1 68 ? -11.711 1.611 -32.5 1 93.38 68 GLY A O 1
ATOM 542 N N . VAL A 1 69 ? -11.992 -0.151 -31.094 1 95 69 VAL A N 1
ATOM 543 C CA . VAL A 1 69 ? -13.367 -0.388 -31.516 1 95 69 VAL A CA 1
ATOM 544 C C . VAL A 1 69 ? -14.32 -0.117 -30.359 1 95 69 VAL A C 1
ATOM 546 O O . VAL A 1 69 ? -14.148 -0.657 -29.266 1 95 69 VAL A O 1
ATOM 549 N N . TRP A 1 70 ? -15.352 0.697 -30.578 1 94.88 70 TRP A N 1
ATOM 550 C CA . TRP A 1 70 ? -16.266 1.092 -29.516 1 94.88 70 TRP A CA 1
ATOM 551 C C . TRP A 1 70 ? -17.656 0.52 -29.766 1 94.88 70 TRP A C 1
ATOM 553 O O . TRP A 1 70 ? -18.516 0.523 -28.859 1 94.88 70 TRP A O 1
ATOM 563 N N . ASN A 1 71 ? -17.828 0.092 -31 1 92.81 71 ASN A N 1
ATOM 564 C CA . ASN A 1 71 ? -19.172 -0.329 -31.359 1 92.81 71 ASN A CA 1
ATOM 565 C C . ASN A 1 71 ? -19.234 -1.833 -31.609 1 92.81 71 ASN A C 1
ATOM 567 O O . ASN A 1 71 ? -19.25 -2.277 -32.75 1 92.81 71 ASN A O 1
ATOM 571 N N . ALA A 1 72 ? -19.125 -2.672 -30.625 1 94.94 72 ALA A N 1
ATOM 572 C CA . ALA A 1 72 ? -19.266 -4.125 -30.688 1 94.94 72 ALA A CA 1
ATOM 573 C C . ALA A 1 72 ? -19.938 -4.664 -29.422 1 94.94 72 ALA A C 1
ATOM 575 O O . ALA A 1 72 ? -20.031 -3.967 -28.406 1 94.94 72 ALA A O 1
ATOM 576 N N . ASN A 1 73 ? -20.484 -5.836 -29.594 1 93.81 73 ASN A N 1
ATOM 577 C CA . ASN A 1 73 ? -21.219 -6.418 -28.469 1 93.81 73 ASN A CA 1
ATOM 578 C C . ASN A 1 73 ? -20.484 -7.637 -27.906 1 93.81 73 ASN A C 1
ATOM 580 O O . ASN A 1 73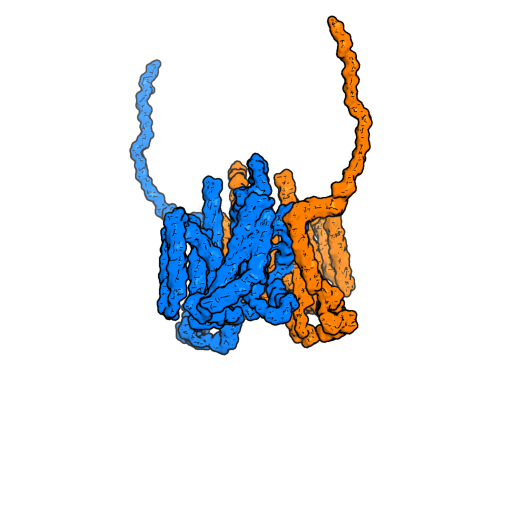 ? -20.969 -8.266 -26.969 1 93.81 73 ASN A O 1
ATOM 584 N N . SER A 1 74 ? -19.391 -7.961 -28.531 1 95.25 74 SER A N 1
ATOM 585 C CA . SER A 1 74 ? -18.562 -9.07 -28.062 1 95.25 74 SER A CA 1
ATOM 586 C C . SER A 1 74 ? -17.109 -8.898 -28.484 1 95.25 74 SER A C 1
ATOM 588 O O . SER A 1 74 ? -16.797 -8.086 -29.359 1 95.25 74 SER A O 1
ATOM 590 N N . LEU A 1 75 ? -16.281 -9.648 -27.781 1 94.88 75 LEU A N 1
ATOM 591 C CA . LEU A 1 75 ? -14.852 -9.586 -28.125 1 94.88 75 LEU A CA 1
ATOM 592 C C . LEU A 1 75 ? -14.602 -10.156 -29.516 1 94.88 75 LEU A C 1
ATOM 594 O O . LEU A 1 75 ? -13.758 -9.641 -30.25 1 94.88 75 LEU A O 1
ATOM 598 N N . GLY A 1 76 ? -15.336 -11.203 -29.828 1 94 76 GLY A N 1
ATOM 599 C CA . GLY A 1 76 ? -15.227 -11.781 -31.156 1 94 76 GLY A CA 1
ATOM 600 C C . GLY A 1 76 ? -15.586 -10.805 -32.25 1 94 76 GLY A C 1
ATOM 601 O O . GLY A 1 76 ? -14.898 -10.727 -33.281 1 94 76 GLY A O 1
ATOM 602 N N . GLU A 1 77 ? -16.625 -10.109 -32 1 95.38 77 GLU A N 1
ATOM 603 C CA . GLU A 1 77 ? -17.062 -9.117 -33 1 95.38 77 GLU A CA 1
ATOM 604 C C . GLU A 1 77 ? -16.031 -7.996 -33.125 1 95.38 77 GLU A C 1
ATOM 606 O O . GLU A 1 77 ? -15.805 -7.488 -34.219 1 95.38 77 GLU A O 1
ATOM 611 N N . CYS A 1 78 ? -15.461 -7.594 -32.031 1 95.25 78 CYS A N 1
ATOM 612 C CA . CYS A 1 78 ? -14.422 -6.574 -32.062 1 95.25 78 CYS A CA 1
ATOM 613 C C . CYS A 1 78 ? -13.258 -7.008 -32.938 1 95.25 78 CYS A C 1
ATOM 615 O O . CYS A 1 78 ? -12.758 -6.223 -33.75 1 95.25 78 CYS A O 1
ATOM 617 N N . ARG A 1 79 ? -12.867 -8.234 -32.812 1 93.25 79 ARG A N 1
ATOM 618 C CA . ARG A 1 79 ? -11.734 -8.758 -33.562 1 93.25 79 ARG A CA 1
ATOM 619 C C . ARG A 1 79 ? -12.062 -8.812 -35.062 1 93.25 79 ARG A C 1
ATOM 621 O O . ARG A 1 79 ? -11.195 -8.562 -35.906 1 93.25 79 ARG A O 1
ATOM 628 N N . GLU A 1 80 ? -13.281 -9.133 -35.312 1 94.5 80 GLU A N 1
ATOM 629 C CA . GLU A 1 80 ? -13.719 -9.172 -36.719 1 94.5 80 GLU A CA 1
ATOM 630 C C . GLU A 1 80 ? -13.688 -7.777 -37.344 1 94.5 80 GLU A C 1
ATOM 632 O O . GLU A 1 80 ? -13.258 -7.617 -38.5 1 94.5 80 GLU A O 1
ATOM 637 N N . ILE A 1 81 ? -14.07 -6.793 -36.562 1 95.5 81 ILE A N 1
ATOM 638 C CA . ILE A 1 81 ? -14.102 -5.418 -37.062 1 95.5 81 ILE A CA 1
ATOM 639 C C . ILE A 1 81 ? -12.672 -4.914 -37.281 1 95.5 81 ILE A C 1
ATOM 641 O O . ILE A 1 81 ? -12.383 -4.242 -38.281 1 95.5 81 ILE A O 1
ATOM 645 N N . ILE A 1 82 ? -11.82 -5.25 -36.375 1 94.5 82 ILE A N 1
ATOM 646 C CA . ILE A 1 82 ? -10.438 -4.816 -36.438 1 94.5 82 ILE A CA 1
ATOM 647 C C . ILE A 1 82 ? -9.758 -5.469 -37.656 1 94.5 82 ILE A C 1
ATOM 649 O O . ILE A 1 82 ? -9.047 -4.805 -38.406 1 94.5 82 ILE A O 1
ATOM 653 N N . ALA A 1 83 ? -10.039 -6.742 -37.844 1 93.25 83 ALA A N 1
ATOM 654 C CA . ALA A 1 83 ? -9.461 -7.457 -39 1 93.25 83 ALA A CA 1
ATOM 655 C C . ALA A 1 83 ? -9.992 -6.895 -40.312 1 93.25 83 ALA A C 1
ATOM 657 O O . ALA A 1 83 ? -9.25 -6.785 -41.281 1 93.25 83 ALA A O 1
ATOM 658 N N . ALA A 1 84 ? -11.18 -6.547 -40.312 1 93.81 84 ALA A N 1
ATOM 659 C CA . ALA A 1 84 ? -11.82 -6.043 -41.5 1 93.81 84 ALA A CA 1
ATOM 660 C C . ALA A 1 84 ? -11.336 -4.633 -41.844 1 93.81 84 ALA A C 1
ATOM 662 O O . ALA A 1 84 ? -11.203 -4.27 -43 1 93.81 84 ALA A O 1
ATOM 663 N N . THR A 1 85 ? -11.039 -3.803 -40.812 1 92.69 85 THR A N 1
ATOM 664 C CA . THR A 1 85 ? -10.719 -2.395 -41.031 1 92.69 85 THR A CA 1
ATOM 665 C C . THR A 1 85 ? -9.211 -2.203 -41.219 1 92.69 85 THR A C 1
ATOM 667 O O . THR A 1 85 ? -8.789 -1.411 -42.062 1 92.69 85 THR A O 1
ATOM 670 N N . TRP A 1 86 ? -8.414 -2.959 -40.406 1 92.94 86 TRP A N 1
ATOM 671 C CA . TRP A 1 86 ? -6.984 -2.658 -40.406 1 92.94 86 TRP A CA 1
ATOM 672 C C . TRP A 1 86 ? -6.172 -3.865 -40.844 1 92.94 86 TRP A C 1
ATOM 674 O O . TRP A 1 86 ? -4.945 -3.795 -40.969 1 92.94 86 TRP A O 1
ATOM 684 N N . GLY A 1 87 ? -6.812 -4.961 -41.031 1 90.69 87 GLY A N 1
ATOM 685 C CA . GLY A 1 87 ? -6.121 -6.141 -41.531 1 90.69 87 GLY A CA 1
ATOM 686 C C . GLY A 1 87 ? -6.168 -7.312 -40.594 1 90.69 87 GLY A C 1
ATOM 687 O O . GLY A 1 87 ? -6.406 -7.133 -39.375 1 90.69 87 GLY A O 1
ATOM 688 N N . GLU A 1 88 ? -5.906 -8.516 -41.031 1 86.44 88 GLU A N 1
ATOM 689 C CA . GLU A 1 88 ? -6.039 -9.766 -40.281 1 86.44 88 GLU A CA 1
ATOM 690 C C . GLU A 1 88 ? -5.008 -9.852 -39.156 1 86.44 88 GLU A C 1
ATOM 692 O O . GLU A 1 88 ? -5.254 -10.469 -38.125 1 86.44 88 GLU A O 1
ATOM 697 N N . GLN A 1 89 ? -3.928 -9.188 -39.312 1 83.94 89 GLN A N 1
ATOM 698 C CA . GLN A 1 89 ? -2.883 -9.297 -38.281 1 83.94 89 GLN A CA 1
ATOM 699 C C . GLN A 1 89 ? -2.871 -8.07 -37.375 1 83.94 89 GLN A C 1
ATOM 701 O O . GLN A 1 89 ? -2.039 -7.973 -36.469 1 83.94 89 GLN A O 1
ATOM 706 N N . ALA A 1 90 ? -3.955 -7.309 -37.625 1 85.81 90 ALA A N 1
ATOM 707 C CA . ALA A 1 90 ? -3.973 -6.082 -36.844 1 85.81 90 ALA A CA 1
ATOM 708 C C . ALA A 1 90 ? -4.527 -6.336 -35.438 1 85.81 90 ALA A C 1
ATOM 710 O O . ALA A 1 90 ? -5.379 -7.207 -35.25 1 85.81 90 ALA A O 1
ATOM 711 N N . HIS A 1 91 ? -3.881 -5.77 -34.469 1 85.5 91 HIS A N 1
ATOM 712 C CA . HIS A 1 91 ? -4.363 -5.832 -33.094 1 85.5 91 HIS A CA 1
ATOM 713 C C . HIS A 1 91 ? -4.91 -4.484 -32.625 1 85.5 91 HIS A C 1
ATOM 715 O O . HIS A 1 91 ? -4.434 -3.436 -33.062 1 85.5 91 HIS A O 1
ATOM 721 N N . GLY A 1 92 ? -6.023 -4.527 -31.969 1 89.12 92 GLY A N 1
ATOM 722 C CA . GLY A 1 92 ? -6.637 -3.307 -31.469 1 89.12 92 GLY A CA 1
ATOM 723 C C . GLY A 1 92 ? -7.41 -3.504 -30.172 1 89.12 92 GLY A C 1
ATOM 724 O O . GLY A 1 92 ? -7.672 -4.637 -29.766 1 89.12 92 GLY A O 1
ATOM 725 N N . ALA A 1 93 ? -7.668 -2.35 -29.625 1 92.44 93 ALA A N 1
ATOM 726 C CA . ALA A 1 93 ? -8.383 -2.371 -28.359 1 92.44 93 ALA A CA 1
ATOM 727 C C . ALA A 1 93 ? -9.891 -2.479 -28.578 1 92.44 93 ALA A C 1
ATOM 729 O O . ALA A 1 93 ? -10.43 -1.88 -29.516 1 92.44 93 ALA A O 1
ATOM 730 N N . CYS A 1 94 ? -10.539 -3.332 -27.812 1 94.62 94 CYS A N 1
ATOM 731 C CA . CYS A 1 94 ? -11.992 -3.459 -27.844 1 94.62 94 CYS A CA 1
ATOM 732 C C . CYS A 1 94 ? -12.625 -2.641 -26.719 1 94.62 94 CYS A C 1
ATOM 734 O O . CYS A 1 94 ? -13.109 -3.199 -25.734 1 94.62 94 CYS A O 1
ATOM 736 N N . TRP A 1 95 ? -12.812 -1.343 -26.938 1 95.75 95 TRP A N 1
ATOM 737 C CA . TRP A 1 95 ? -13.352 -0.43 -25.922 1 95.75 95 TRP A CA 1
ATOM 738 C C . TRP A 1 95 ? -14.859 -0.594 -25.797 1 95.75 95 TRP A C 1
ATOM 740 O O . TRP A 1 95 ? -15.477 -0.043 -24.875 1 95.75 95 TRP A O 1
ATOM 750 N N . ALA A 1 96 ? -15.414 -1.438 -26.594 1 96.31 96 ALA A N 1
ATOM 751 C CA . ALA A 1 96 ? -16.844 -1.71 -26.562 1 96.31 96 ALA A CA 1
ATOM 752 C C . ALA A 1 96 ? -17.25 -2.318 -25.219 1 96.31 96 ALA A C 1
ATOM 754 O O . ALA A 1 96 ? -18.359 -2.1 -24.734 1 96.31 96 ALA A O 1
ATOM 755 N N . VAL A 1 97 ? -16.328 -2.977 -24.625 1 96.06 97 VAL A N 1
ATOM 756 C CA . VAL A 1 97 ? -16.609 -3.602 -23.344 1 96.06 97 VAL A CA 1
ATOM 757 C C . VAL A 1 97 ? -16.875 -2.523 -22.297 1 96.06 97 VAL A C 1
ATOM 759 O O . VAL A 1 97 ? -17.75 -2.68 -21.438 1 96.06 97 VAL A O 1
ATOM 762 N N . ILE A 1 98 ? -16.109 -1.441 -22.375 1 95.81 98 ILE A N 1
ATOM 763 C CA . ILE A 1 98 ? -16.25 -0.362 -21.406 1 95.81 98 ILE A CA 1
ATOM 764 C C . ILE A 1 98 ? -17.562 0.368 -21.625 1 95.81 98 ILE A C 1
ATOM 766 O O . ILE A 1 98 ? -18.25 0.759 -20.672 1 95.81 98 ILE A O 1
ATOM 770 N N . ARG A 1 99 ? -17.891 0.506 -22.859 1 95.06 99 ARG A N 1
ATOM 771 C CA . ARG A 1 99 ? -19.172 1.14 -23.172 1 95.06 99 ARG A CA 1
ATOM 772 C C . ARG A 1 99 ? -20.344 0.313 -22.641 1 95.06 99 ARG A C 1
ATOM 774 O O . ARG A 1 99 ? -21.25 0.851 -22 1 95.06 99 ARG A O 1
ATOM 781 N N . GLU A 1 100 ? -20.266 -0.968 -22.875 1 94.38 100 GLU A N 1
ATOM 782 C CA . GLU A 1 100 ? -21.375 -1.85 -22.484 1 94.38 100 GLU A CA 1
ATOM 783 C C . GLU A 1 100 ? -21.438 -2.035 -20.969 1 94.38 100 GLU A C 1
ATOM 785 O O . GLU A 1 100 ? -22.516 -2.121 -20.406 1 94.38 100 GLU A O 1
ATOM 790 N N . ARG A 1 101 ? -20.266 -2.098 -20.344 1 95.25 101 ARG A N 1
ATOM 791 C CA . ARG A 1 101 ? -20.234 -2.443 -18.922 1 95.25 101 ARG A CA 1
ATOM 792 C C . ARG A 1 101 ? -19.859 -1.237 -18.062 1 95.25 101 ARG A C 1
ATOM 794 O O . ARG A 1 101 ? -19.391 -1.391 -16.938 1 95.25 101 ARG A O 1
ATOM 801 N N . TRP A 1 102 ? -20.094 -0.075 -18.547 1 94.75 102 TRP A N 1
ATOM 802 C CA . TRP A 1 102 ? -19.75 1.163 -17.859 1 94.75 102 TRP A CA 1
ATOM 803 C C . TRP A 1 102 ? -20.422 1.231 -16.484 1 94.75 102 TRP A C 1
ATOM 805 O O . TRP A 1 102 ? -19.781 1.561 -15.484 1 94.75 102 TRP A O 1
ATOM 815 N N . ASN A 1 103 ? -21.672 0.889 -16.453 1 94.88 103 ASN A N 1
ATOM 816 C CA . ASN A 1 103 ? -22.453 0.984 -15.211 1 94.88 103 ASN A CA 1
ATOM 817 C C . ASN A 1 103 ? -21.938 0.017 -14.148 1 94.88 103 ASN A C 1
ATOM 819 O O . ASN A 1 103 ? -21.953 0.332 -12.961 1 94.88 103 ASN A O 1
ATOM 823 N N . GLN A 1 104 ? -21.484 -1.089 -14.602 1 94.5 104 GLN A N 1
ATOM 824 C CA . GLN A 1 104 ? -20.969 -2.062 -13.641 1 94.5 104 GLN A CA 1
ATOM 825 C C . GLN A 1 104 ? -19.641 -1.604 -13.047 1 94.5 104 GLN A C 1
ATOM 827 O O . GLN A 1 104 ? -19.391 -1.812 -11.859 1 94.5 104 GLN A O 1
ATOM 832 N N . PHE A 1 105 ? -18.844 -0.976 -13.836 1 96.62 105 PHE A N 1
ATOM 833 C CA . PHE A 1 105 ? -17.562 -0.481 -13.344 1 96.62 105 PHE A CA 1
ATOM 834 C C . PHE A 1 105 ? -17.766 0.675 -12.375 1 96.62 105 PHE A C 1
ATOM 836 O O . PHE A 1 105 ? -17.016 0.821 -11.406 1 96.62 105 PHE A O 1
ATOM 843 N N . MET A 1 106 ? -18.828 1.402 -12.594 1 96.25 106 MET A N 1
ATOM 844 C CA . MET A 1 106 ? -19.047 2.586 -11.773 1 96.25 106 MET A CA 1
ATOM 845 C C . MET A 1 106 ? -19.844 2.238 -10.523 1 96.25 106 MET A C 1
ATOM 847 O O . MET A 1 106 ? -19.469 2.633 -9.414 1 96.25 106 MET A O 1
ATOM 851 N N . PHE A 1 107 ? -20.922 1.39 -10.734 1 95.81 107 PHE A N 1
ATOM 852 C CA . PHE A 1 107 ? -21.906 1.246 -9.664 1 95.81 107 PHE A CA 1
ATOM 853 C C . PHE A 1 107 ? -21.969 -0.198 -9.18 1 95.81 107 PHE A C 1
ATOM 855 O O . PHE A 1 107 ? -22.656 -0.502 -8.203 1 95.81 107 PHE A O 1
ATOM 862 N N . GLY A 1 108 ? -21.266 -1.048 -9.812 1 94.31 108 GLY A N 1
ATOM 863 C CA . GLY A 1 108 ? -21.406 -2.455 -9.469 1 94.31 108 GLY A CA 1
ATOM 864 C C . GLY A 1 108 ? -22.781 -3.012 -9.773 1 94.31 108 GLY A C 1
ATOM 865 O O . GLY A 1 108 ? -23.266 -2.9 -10.898 1 94.31 108 GLY A O 1
ATOM 866 N N . PHE A 1 109 ? -23.453 -3.504 -8.75 1 93.25 109 PHE A N 1
ATOM 867 C CA . PHE A 1 109 ? -24.781 -4.066 -8.93 1 93.25 109 PHE A CA 1
ATOM 868 C C . PHE A 1 109 ? -25.828 -3.244 -8.18 1 93.25 109 PHE A C 1
ATOM 870 O O . PHE A 1 109 ? -26.859 -3.77 -7.766 1 93.25 109 PHE A O 1
ATOM 877 N N . TYR A 1 110 ? -25.484 -2.029 -7.922 1 95.12 110 TYR A N 1
ATOM 878 C CA . TYR A 1 110 ? -26.438 -1.073 -7.367 1 95.12 110 TYR A CA 1
ATOM 879 C C . TYR A 1 110 ? -27.641 -0.919 -8.281 1 95.12 110 TYR A C 1
ATOM 881 O O . TYR A 1 110 ? -27.5 -0.861 -9.508 1 95.12 110 TYR A O 1
ATOM 889 N N . PRO A 1 111 ? -28.766 -0.928 -7.727 1 95.56 111 PRO A N 1
ATOM 890 C CA . PRO A 1 111 ? -29.953 -0.871 -8.578 1 95.56 111 PRO A CA 1
ATOM 891 C C . PRO A 1 111 ? -29.969 0.347 -9.5 1 95.56 111 PRO A C 1
ATOM 893 O O . PRO A 1 111 ? -29.75 1.472 -9.039 1 95.56 111 PRO A O 1
ATOM 896 N N . ARG A 1 112 ? -30.344 0.113 -10.734 1 93.06 112 ARG A N 1
ATOM 897 C CA . ARG A 1 112 ? -30.25 1.127 -11.773 1 93.06 112 ARG A CA 1
ATOM 898 C C . ARG A 1 112 ? -31.188 2.293 -11.492 1 93.06 112 ARG A C 1
ATOM 900 O O . ARG A 1 112 ? -30.875 3.445 -11.797 1 93.06 112 ARG A O 1
ATOM 907 N N . GLU A 1 113 ? -32.281 1.991 -10.883 1 93.38 113 GLU A N 1
ATOM 908 C CA . GLU A 1 113 ? -33.25 3.027 -10.602 1 93.38 113 GLU A CA 1
ATOM 909 C C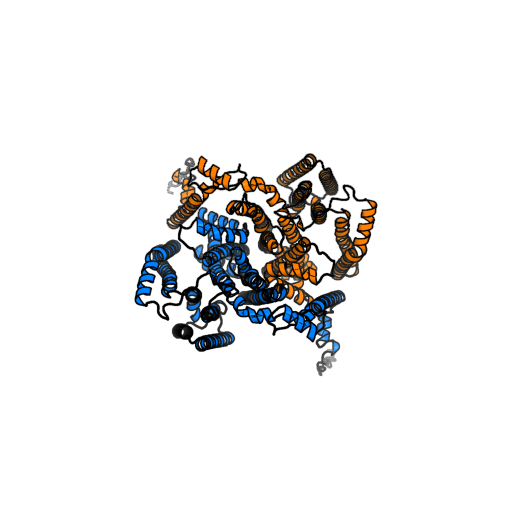 . GLU A 1 113 ? -32.781 3.982 -9.516 1 93.38 113 GLU A C 1
ATOM 911 O O . GLU A 1 113 ? -33.25 5.109 -9.406 1 93.38 113 GLU A O 1
ATOM 916 N N . LEU A 1 114 ? -31.734 3.527 -8.82 1 95.56 114 LEU A N 1
ATOM 917 C CA . LEU A 1 114 ? -31.266 4.324 -7.691 1 95.56 114 LEU A CA 1
ATOM 918 C C . LEU A 1 114 ? -29.906 4.93 -7.984 1 95.56 114 LEU A C 1
ATOM 920 O O . LEU A 1 114 ? -29.219 5.402 -7.074 1 95.56 114 LEU A O 1
ATOM 924 N N . TYR A 1 115 ? -29.484 5.016 -9.211 1 95.5 115 TYR A N 1
ATOM 925 C CA . TYR A 1 115 ? -28.172 5.531 -9.57 1 95.5 115 TYR A CA 1
ATOM 926 C C . TYR A 1 115 ? -28.047 7.004 -9.211 1 95.5 115 TYR A C 1
ATOM 928 O O . TYR A 1 115 ? -26.938 7.516 -9.031 1 95.5 115 TYR A O 1
ATOM 936 N N . TRP A 1 116 ? -29.156 7.676 -9.078 1 94.88 116 TRP A N 1
ATOM 937 C CA . TRP A 1 116 ? -29.109 9.094 -8.758 1 94.88 116 TRP A CA 1
ATOM 938 C C . TRP A 1 116 ? -28.562 9.32 -7.352 1 94.88 116 TRP A C 1
ATOM 940 O O . TRP A 1 116 ? -28 10.375 -7.059 1 94.88 116 TRP A O 1
ATOM 950 N N . ARG A 1 117 ? -28.641 8.312 -6.516 1 96.31 117 ARG A N 1
ATOM 951 C CA . ARG A 1 117 ? -28.219 8.445 -5.129 1 96.31 117 ARG A CA 1
ATOM 952 C C . ARG A 1 117 ? -26.703 8.484 -5.023 1 96.31 117 ARG A C 1
ATOM 954 O O . ARG A 1 117 ? -26.141 9.445 -4.484 1 96.31 117 ARG A O 1
ATOM 961 N N . PRO A 1 118 ? -26 7.492 -5.613 1 96.62 118 PRO A N 1
ATOM 962 C CA . PRO A 1 118 ? -24.547 7.586 -5.562 1 96.62 118 PRO A CA 1
ATOM 963 C C . PRO A 1 118 ? -24 8.781 -6.34 1 96.62 118 PRO A C 1
ATOM 965 O O . PRO A 1 118 ? -22.984 9.367 -5.945 1 96.62 118 PRO A O 1
ATOM 968 N N . VAL A 1 119 ? -24.609 9.117 -7.383 1 96 119 VAL A N 1
ATOM 969 C CA . VAL A 1 119 ? -24.172 10.273 -8.156 1 96 119 VAL A CA 1
ATOM 970 C C . VAL A 1 119 ? -24.344 11.547 -7.336 1 96 119 VAL A C 1
ATOM 972 O O . VAL A 1 119 ? -23.469 12.406 -7.305 1 96 119 VAL A O 1
ATOM 975 N N . LEU A 1 120 ? -25.453 11.641 -6.711 1 96.06 120 LEU A N 1
ATOM 976 C CA . LEU A 1 120 ? -25.688 12.781 -5.84 1 96.06 120 LEU A CA 1
ATOM 977 C C . LEU A 1 120 ? -24.672 12.82 -4.703 1 96.06 120 LEU A C 1
ATOM 979 O O . LEU A 1 120 ? -24.172 13.891 -4.348 1 96.06 120 LEU A O 1
ATOM 983 N N . ALA A 1 121 ? -24.438 11.672 -4.141 1 95.81 121 ALA A N 1
ATOM 984 C CA . ALA A 1 121 ? -23.453 11.594 -3.062 1 95.81 121 ALA A CA 1
ATOM 985 C C . ALA A 1 121 ? -22.094 12.094 -3.525 1 95.81 121 ALA A C 1
ATOM 987 O O . ALA A 1 121 ? -21.406 12.797 -2.787 1 95.81 121 ALA A O 1
ATOM 988 N N . LEU A 1 122 ? -21.719 11.734 -4.684 1 94.62 122 LEU A N 1
ATOM 989 C CA . LEU A 1 122 ? -20.453 12.172 -5.234 1 94.62 122 LEU A CA 1
ATOM 990 C C . LEU A 1 122 ? -20.438 13.68 -5.449 1 94.62 122 LEU A C 1
ATOM 992 O O . LEU A 1 122 ? -19.453 14.352 -5.125 1 94.62 122 LEU A O 1
ATOM 996 N N . LEU A 1 123 ? -21.484 14.219 -5.992 1 94.5 123 LEU A N 1
ATOM 997 C CA . LEU A 1 123 ? -21.578 15.656 -6.234 1 94.5 123 LEU A CA 1
ATOM 998 C C . LEU A 1 123 ? -21.547 16.422 -4.922 1 94.5 123 LEU A C 1
ATOM 1000 O O . LEU A 1 123 ? -20.891 17.469 -4.824 1 94.5 123 LEU A O 1
ATOM 1004 N N . LEU A 1 124 ? -22.25 15.922 -3.982 1 94.38 124 LEU A N 1
ATOM 1005 C CA . LEU A 1 124 ? -22.266 16.578 -2.678 1 94.38 124 LEU A CA 1
ATOM 1006 C C . LEU A 1 124 ? -20.891 16.484 -2.008 1 94.38 124 LEU A C 1
ATOM 1008 O O . LEU A 1 124 ? -20.531 17.344 -1.196 1 94.38 124 LEU A O 1
ATOM 1012 N N . LEU A 1 125 ? -20.188 15.422 -2.299 1 93.25 125 LEU A N 1
ATOM 1013 C CA . LEU A 1 125 ? -18.828 15.312 -1.796 1 93.25 125 LEU A CA 1
ATOM 1014 C C . LEU A 1 125 ? -17.969 16.469 -2.293 1 93.25 125 LEU A C 1
ATOM 1016 O O . LEU A 1 125 ? -17.156 17.016 -1.541 1 93.25 125 LEU A O 1
ATOM 1020 N N . LEU A 1 126 ? -18.141 16.828 -3.533 1 90.5 126 LEU A N 1
ATOM 1021 C CA . LEU A 1 126 ? -17.406 17.953 -4.094 1 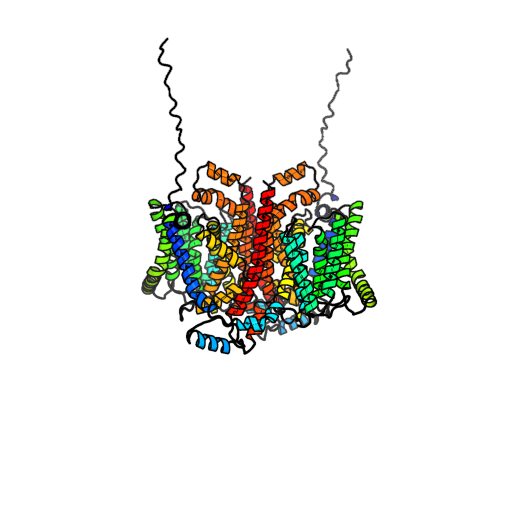90.5 126 LEU A CA 1
ATOM 1022 C C . LEU A 1 126 ? -17.719 19.234 -3.352 1 90.5 126 LEU A C 1
ATOM 1024 O O . LEU A 1 126 ? -16.828 20.047 -3.1 1 90.5 126 LEU A O 1
ATOM 1028 N N . VAL A 1 127 ? -18.953 19.375 -2.975 1 89.19 127 VAL A N 1
ATOM 1029 C CA . VAL A 1 127 ? -19.391 20.547 -2.211 1 89.19 127 VAL A CA 1
ATOM 1030 C C . VAL A 1 127 ? -18.75 20.516 -0.822 1 89.19 127 VAL A C 1
ATOM 1032 O O . VAL A 1 127 ? -18.297 21.547 -0.32 1 89.19 127 VAL A O 1
ATOM 1035 N N . ALA A 1 128 ? -18.734 19.359 -0.3 1 89.94 128 ALA A N 1
ATOM 1036 C CA . ALA A 1 128 ? -18.203 19.203 1.051 1 89.94 128 ALA A CA 1
ATOM 1037 C C . ALA A 1 128 ? -16.703 19.438 1.083 1 89.94 128 ALA A C 1
ATOM 1039 O O . ALA A 1 128 ? -16.156 19.891 2.09 1 89.94 128 ALA A O 1
ATOM 1040 N N . LEU A 1 129 ? -16.016 19.172 0.038 1 87.69 129 LEU A N 1
ATOM 1041 C CA . LEU A 1 129 ? -14.555 19.266 -0.014 1 87.69 129 LEU A CA 1
ATOM 1042 C C . LEU A 1 129 ? -14.117 20.688 -0.337 1 87.69 129 LEU A C 1
ATOM 1044 O O . LEU A 1 129 ? -12.984 21.078 -0.044 1 87.69 129 LEU A O 1
ATOM 1048 N N . ALA A 1 130 ? -14.977 21.484 -0.851 1 84.94 130 ALA A N 1
ATOM 1049 C CA . ALA A 1 130 ? -14.633 22.828 -1.326 1 84.94 130 ALA A CA 1
ATOM 1050 C C . ALA A 1 130 ? -14.078 23.688 -0.194 1 84.94 130 ALA A C 1
ATOM 1052 O O . ALA A 1 130 ? -13.008 24.281 -0.325 1 84.94 130 ALA A O 1
ATOM 1053 N N . PRO A 1 131 ? -14.773 23.719 0.978 1 80.06 131 PRO A N 1
ATOM 1054 C CA . PRO A 1 131 ? -14.25 24.578 2.047 1 80.06 131 PRO A CA 1
ATOM 1055 C C . PRO A 1 131 ? -12.969 24.016 2.674 1 80.06 131 PRO A C 1
ATOM 1057 O O . PRO A 1 131 ? -12.188 24.766 3.264 1 80.06 131 PRO A O 1
ATOM 1060 N N . VAL A 1 132 ? -12.773 22.797 2.523 1 77.19 132 VAL A N 1
ATOM 1061 C CA . VAL A 1 132 ? -11.617 22.141 3.127 1 77.19 132 VAL A CA 1
ATOM 1062 C C . VAL A 1 132 ? -10.391 22.344 2.242 1 77.19 132 VAL A C 1
ATOM 1064 O O . VAL A 1 132 ? -9.281 22.547 2.744 1 77.19 132 VAL A O 1
ATOM 1067 N N . LEU A 1 133 ? -10.625 22.328 1.011 1 77.06 133 LEU A N 1
ATOM 1068 C CA . LEU A 1 133 ? -9.516 22.375 0.065 1 77.06 133 LEU A CA 1
ATOM 1069 C C . LEU A 1 133 ? -9.148 23.812 -0.289 1 77.06 133 LEU A C 1
ATOM 1071 O O . LEU A 1 133 ? -8 24.094 -0.624 1 77.06 133 LEU A O 1
ATOM 1075 N N . PHE A 1 134 ? -10.172 24.703 -0.197 1 76.44 134 PHE A N 1
ATOM 1076 C CA . PHE A 1 134 ? -9.914 26.062 -0.655 1 76.44 134 PHE A CA 1
ATOM 1077 C C . PHE A 1 134 ? -10.203 27.062 0.452 1 76.44 134 PHE A C 1
ATOM 1079 O O . PHE A 1 134 ? -11.227 26.969 1.132 1 76.44 134 PHE A O 1
ATOM 1086 N N . SER A 1 135 ? -9.164 27.844 0.846 1 69.56 135 SER A N 1
ATOM 1087 C CA . SER A 1 135 ? -9.336 28.828 1.911 1 69.56 135 SER A CA 1
ATOM 1088 C C . SER A 1 135 ? -9.75 30.188 1.351 1 69.56 135 SER A C 1
ATOM 1090 O O . SER A 1 135 ? -10.352 31 2.059 1 69.56 135 SER A O 1
ATOM 1092 N N . GLU A 1 136 ? -9.391 30.406 0.153 1 69.94 136 GLU A N 1
ATOM 1093 C CA . GLU A 1 136 ? -9.625 31.766 -0.329 1 69.94 136 GLU A CA 1
ATOM 1094 C C . GLU A 1 136 ? -10.68 31.781 -1.438 1 69.94 136 GLU A C 1
ATOM 1096 O O . GLU A 1 136 ? -10.883 30.781 -2.121 1 69.94 136 GLU A O 1
ATOM 1101 N N . LYS A 1 137 ? -11.406 32.906 -1.362 1 65 137 LYS A N 1
ATOM 1102 C CA . LYS A 1 137 ? -12.414 33.156 -2.389 1 65 137 LYS A CA 1
ATOM 1103 C C . LYS A 1 137 ? -11.789 33.219 -3.775 1 65 137 LYS A C 1
ATOM 1105 O O . LYS A 1 137 ? -10.797 33.938 -3.982 1 65 137 LYS A O 1
ATOM 1110 N N . SER A 1 138 ? -11.992 32.062 -4.473 1 71.06 138 SER A N 1
ATOM 1111 C CA . SER A 1 138 ? -11.516 32.156 -5.852 1 71.06 138 SER A CA 1
ATOM 1112 C C . SER A 1 138 ? -12.68 32.062 -6.84 1 71.06 138 SER A C 1
ATOM 1114 O O . SER A 1 138 ? -13.711 31.469 -6.547 1 71.06 138 SER A O 1
ATOM 1116 N N . ASN A 1 139 ? -12.625 32.875 -7.863 1 74.44 139 ASN A N 1
ATOM 1117 C CA . ASN A 1 139 ? -13.602 32.844 -8.945 1 74.44 139 ASN A CA 1
ATOM 1118 C C . ASN A 1 139 ? -13.789 31.422 -9.477 1 74.44 139 ASN A C 1
ATOM 1120 O O . ASN A 1 139 ? -14.898 31.016 -9.828 1 74.44 139 ASN A O 1
ATOM 1124 N N . LYS A 1 140 ? -12.773 30.766 -9.367 1 76.5 140 LYS A N 1
ATOM 1125 C CA . LYS A 1 140 ? -12.844 29.391 -9.844 1 76.5 140 LYS A CA 1
ATOM 1126 C C . LYS A 1 140 ? -13.758 28.547 -8.953 1 76.5 140 LYS A C 1
ATOM 1128 O O . LYS A 1 140 ? -14.469 27.656 -9.445 1 76.5 140 LYS A O 1
ATOM 1133 N N . LEU A 1 141 ? -13.805 28.812 -7.789 1 81.94 141 LEU A N 1
ATOM 1134 C CA . LEU A 1 141 ? -14.641 28.047 -6.859 1 81.94 141 LEU A CA 1
ATOM 1135 C C . LEU A 1 141 ? -16.125 28.359 -7.082 1 81.94 141 LEU A C 1
ATOM 1137 O O . LEU A 1 141 ? -16.969 27.484 -6.934 1 81.94 141 LEU A O 1
ATOM 1141 N N . TRP A 1 142 ? -16.359 29.547 -7.535 1 79.94 142 TRP A N 1
ATOM 1142 C CA . TRP A 1 142 ? -17.734 29.938 -7.824 1 79.94 142 TRP A CA 1
ATOM 1143 C C . TRP A 1 142 ? -18.25 29.203 -9.07 1 79.94 142 TRP A C 1
ATOM 1145 O O . TRP A 1 142 ? -19.406 28.766 -9.109 1 79.94 142 TRP A O 1
ATOM 1155 N N . ILE A 1 143 ? -17.391 29.094 -9.938 1 82.06 143 ILE A N 1
ATOM 1156 C CA . ILE A 1 143 ? -17.75 28.391 -11.164 1 82.06 143 ILE A CA 1
ATOM 1157 C C . ILE A 1 143 ? -17.953 26.906 -10.867 1 82.06 143 ILE A C 1
ATOM 1159 O O . ILE A 1 143 ? -18.938 26.297 -11.32 1 82.06 143 ILE A O 1
ATOM 1163 N N . ALA A 1 144 ? -17.125 26.406 -10.086 1 84.44 144 ALA A N 1
ATOM 1164 C CA . ALA A 1 144 ? -17.234 24.984 -9.734 1 84.44 144 ALA A CA 1
ATOM 1165 C C . ALA A 1 144 ? -18.516 24.734 -8.938 1 84.44 144 ALA A C 1
ATOM 1167 O O . ALA A 1 144 ? -19.172 23.703 -9.133 1 84.44 144 ALA A O 1
ATOM 1168 N N . GLY A 1 145 ? -18.844 25.656 -8.164 1 85.44 145 GLY A N 1
ATOM 1169 C CA . GLY A 1 145 ? -20.078 25.547 -7.402 1 85.44 145 GLY A CA 1
ATOM 1170 C C . GLY A 1 145 ? -21.328 25.641 -8.266 1 85.44 145 GLY A C 1
ATOM 1171 O O . GLY A 1 145 ? -22.266 24.859 -8.086 1 85.44 145 GLY A O 1
ATOM 1172 N N . GLY A 1 146 ? -21.219 26.531 -9.195 1 87.12 146 GLY A N 1
ATOM 1173 C CA . GLY A 1 146 ? -22.328 26.656 -10.125 1 87.12 146 GLY A CA 1
ATOM 1174 C C . GLY A 1 146 ? -22.531 25.422 -10.992 1 87.12 146 GLY A C 1
ATOM 1175 O O . GLY A 1 146 ? -23.672 24.984 -11.203 1 87.12 146 GLY A O 1
ATOM 1176 N N . VAL A 1 147 ? -21.438 24.891 -11.352 1 90.19 147 VAL A N 1
ATOM 1177 C CA . VAL A 1 147 ? -21.5 23.688 -12.195 1 90.19 147 VAL A CA 1
ATOM 1178 C C . VAL A 1 147 ? -22.062 22.516 -11.391 1 90.19 147 VAL A C 1
ATOM 1180 O O . VAL A 1 147 ? -22.891 21.75 -11.883 1 90.19 147 VAL A O 1
ATOM 1183 N N . THR A 1 148 ? -21.656 22.422 -10.188 1 91.44 148 THR A N 1
ATOM 1184 C CA . THR A 1 148 ? -22.141 21.328 -9.336 1 91.44 148 THR A CA 1
ATOM 1185 C C . THR A 1 148 ? -23.625 21.484 -9.062 1 91.44 148 THR A C 1
ATOM 1187 O O . THR A 1 148 ? -24.375 20.5 -9.102 1 91.44 148 THR A O 1
ATOM 1190 N N . ALA A 1 149 ? -24.031 22.672 -8.898 1 91.44 149 ALA A N 1
ATOM 1191 C CA . ALA A 1 149 ? -25.438 22.938 -8.672 1 91.44 149 ALA A CA 1
ATOM 1192 C C . ALA A 1 149 ? -26.266 22.594 -9.914 1 91.44 149 ALA A C 1
ATOM 1194 O O . ALA A 1 149 ? -27.344 22.016 -9.812 1 91.44 149 ALA A O 1
ATOM 1195 N N . ALA A 1 150 ? -25.703 22.922 -11 1 93.44 150 ALA A N 1
ATOM 1196 C CA . ALA A 1 150 ? -26.375 22.641 -12.258 1 93.44 150 ALA A CA 1
ATOM 1197 C C . ALA A 1 150 ? -26.484 21.125 -12.492 1 93.44 150 ALA A C 1
ATOM 1199 O O . ALA A 1 150 ? -27.516 20.641 -12.992 1 93.44 150 ALA A O 1
ATOM 1200 N N . LEU A 1 151 ? -25.5 20.484 -12.117 1 92.81 151 LEU A N 1
ATOM 1201 C CA . LEU A 1 151 ? -25.484 19.031 -12.281 1 92.81 151 LEU A CA 1
ATOM 1202 C C . LEU A 1 151 ? -26.484 18.359 -11.336 1 92.81 151 LEU A C 1
ATOM 1204 O O . LEU A 1 151 ? -27.125 17.375 -11.703 1 92.81 151 LEU A O 1
ATOM 1208 N N . ILE A 1 152 ? -26.641 18.891 -10.234 1 93.19 152 ILE A N 1
ATOM 1209 C CA . ILE A 1 152 ? -27.594 18.344 -9.266 1 93.19 152 ILE A CA 1
ATOM 1210 C C . ILE A 1 152 ? -29.016 18.594 -9.766 1 93.19 152 ILE A C 1
ATOM 1212 O O . ILE A 1 152 ? -29.875 17.703 -9.672 1 93.19 152 ILE A O 1
ATOM 1216 N N . LEU A 1 153 ? -29.219 19.719 -10.328 1 92.19 153 LEU A N 1
ATOM 1217 C CA . LEU A 1 153 ? -30.516 20.031 -10.898 1 92.19 153 LEU A CA 1
ATOM 1218 C C . LEU A 1 153 ? -30.828 19.125 -12.086 1 92.19 153 LEU A C 1
ATOM 1220 O O . LEU A 1 153 ? -31.953 18.641 -12.234 1 92.19 153 LEU A O 1
ATOM 1224 N N . TRP A 1 154 ? -29.828 18.984 -12.828 1 93.38 154 TRP A N 1
ATOM 1225 C CA . TRP A 1 154 ? -29.984 18.094 -13.969 1 93.38 154 TRP A CA 1
ATOM 1226 C C . TRP A 1 154 ? -30.312 16.672 -13.508 1 93.38 154 TRP A C 1
ATOM 1228 O O . TRP A 1 154 ? -31.156 16 -14.102 1 93.38 154 TRP A O 1
ATOM 1238 N N . LEU A 1 155 ? -29.625 16.25 -12.516 1 91.88 155 LEU A N 1
ATOM 1239 C CA . LEU A 1 155 ? -29.859 14.93 -11.953 1 91.88 155 LEU A CA 1
ATOM 1240 C C . LEU A 1 155 ? -31.281 14.805 -11.438 1 91.88 155 LEU A C 1
ATOM 1242 O O . LEU A 1 155 ? -31.938 13.781 -11.656 1 91.88 155 LEU A O 1
ATOM 1246 N N . ALA A 1 156 ? -31.812 15.828 -10.812 1 91.94 156 ALA A N 1
ATOM 1247 C CA . ALA A 1 156 ? -33.156 15.836 -10.266 1 91.94 156 ALA A CA 1
ATOM 1248 C C . ALA A 1 156 ? -34.219 15.734 -11.375 1 91.94 156 ALA A C 1
ATOM 1250 O O . ALA A 1 156 ? -35.156 14.969 -11.266 1 91.94 156 ALA A O 1
ATOM 1251 N N . VAL A 1 157 ? -34 16.422 -12.398 1 92.44 157 VAL A N 1
ATOM 1252 C CA . VAL A 1 157 ? -34.938 16.453 -13.508 1 92.44 157 VAL A CA 1
ATOM 1253 C C . VAL A 1 157 ? -34.875 15.133 -14.273 1 92.44 157 VAL A C 1
ATOM 1255 O O . VAL A 1 157 ? -35.906 14.594 -14.664 1 92.44 157 VAL A O 1
ATOM 1258 N N . SER A 1 158 ? -33.719 14.609 -14.461 1 91.94 158 SER A N 1
ATOM 1259 C CA . SER A 1 158 ? -33.531 13.391 -15.242 1 91.94 158 SER A CA 1
ATOM 1260 C C . SER A 1 158 ? -34.188 12.188 -14.555 1 91.94 158 SER A C 1
ATOM 1262 O O . SER A 1 158 ? -34.719 11.297 -15.211 1 91.94 158 SER A O 1
ATOM 1264 N N . TYR A 1 159 ? -34.156 12.125 -13.211 1 92.12 159 TYR A N 1
ATOM 1265 C CA . TYR A 1 159 ? -34.656 10.969 -12.484 1 92.12 159 TYR A CA 1
ATOM 1266 C C . TYR A 1 159 ? -36 11.273 -11.859 1 92.12 159 TYR A C 1
ATOM 1268 O O . TYR A 1 159 ? -36.625 10.398 -11.242 1 92.12 159 TYR A O 1
ATOM 1276 N N . GLY A 1 160 ? -36.469 12.469 -11.984 1 89.56 160 GLY A N 1
ATOM 1277 C CA . GLY A 1 160 ? -37.75 12.859 -11.445 1 89.56 160 GLY A CA 1
ATOM 1278 C C . GLY A 1 160 ? -37.781 12.828 -9.93 1 89.56 160 GLY A C 1
ATOM 1279 O O . GLY A 1 160 ? -38.75 12.367 -9.336 1 89.56 160 GLY A O 1
ATOM 1280 N N . GLN A 1 161 ? -36.688 13.195 -9.312 1 89.88 161 GLN A N 1
ATOM 1281 C CA . GLN A 1 161 ? -36.562 13.203 -7.859 1 89.88 161 GLN A CA 1
ATOM 1282 C C . GLN A 1 161 ? -36.438 14.625 -7.328 1 89.88 161 GLN A C 1
ATOM 1284 O O . GLN A 1 161 ? -35.688 15.43 -7.891 1 89.88 161 GLN A O 1
ATOM 1289 N N . PHE A 1 162 ? -37.062 14.938 -6.277 1 89.31 162 PHE A N 1
ATOM 1290 C CA . PHE A 1 162 ? -37.031 16.297 -5.738 1 89.31 162 PHE A CA 1
ATOM 1291 C C . PHE A 1 162 ? -36 16.391 -4.602 1 89.31 162 PHE A C 1
ATOM 1293 O O . PHE A 1 162 ? -35.594 17.484 -4.223 1 89.31 162 PHE A O 1
ATOM 1300 N N . LEU A 1 163 ? -35.656 15.336 -4.047 1 90.19 163 LEU A N 1
ATOM 1301 C CA . LEU A 1 163 ? -34.75 15.305 -2.881 1 90.19 163 LEU A CA 1
ATOM 1302 C C . LEU A 1 163 ? -33.469 16.047 -3.162 1 90.19 163 LEU A C 1
ATOM 1304 O O . LEU A 1 163 ? -33 16.844 -2.338 1 90.19 163 LEU A O 1
ATOM 1308 N N . PRO A 1 164 ? -32.844 15.875 -4.348 1 90.25 164 PRO A N 1
ATOM 1309 C CA . PRO A 1 164 ? -31.609 16.609 -4.621 1 90.25 164 PRO A CA 1
ATOM 1310 C C . PRO A 1 164 ? -31.797 18.125 -4.586 1 90.25 164 PRO A C 1
ATOM 1312 O O . PRO A 1 164 ? -30.953 18.844 -4.055 1 90.25 164 PRO A O 1
ATOM 1315 N N . VAL A 1 165 ? -32.875 18.484 -5.066 1 89.44 165 VAL A N 1
ATOM 1316 C CA . VAL A 1 165 ? -33.188 19.922 -5.074 1 89.44 165 VAL A CA 1
ATOM 1317 C C . VAL A 1 165 ? -33.406 20.406 -3.645 1 89.44 165 VAL A C 1
ATOM 1319 O O . VAL A 1 165 ? -32.938 21.484 -3.266 1 89.44 165 VAL A O 1
ATOM 1322 N N . GLY A 1 166 ? -34.094 19.656 -2.93 1 90.5 166 GLY A N 1
ATOM 1323 C CA . GLY A 1 166 ? -34.344 20.016 -1.537 1 90.5 166 GLY A CA 1
ATOM 1324 C C . GLY A 1 166 ? -33.062 20.172 -0.736 1 90.5 166 GLY A C 1
ATOM 1325 O O . GLY A 1 166 ? -32.906 21.125 0.033 1 90.5 166 GLY A O 1
ATOM 1326 N N . ILE A 1 167 ? -32.156 19.266 -0.928 1 91.25 167 ILE A N 1
ATOM 1327 C CA . ILE A 1 167 ? -30.891 19.297 -0.203 1 91.25 167 ILE A CA 1
ATOM 1328 C C . ILE A 1 167 ? -30.094 20.531 -0.604 1 91.25 167 ILE A C 1
ATOM 1330 O O . ILE A 1 167 ? -29.516 21.219 0.25 1 91.25 167 ILE A O 1
ATOM 1334 N N . LEU A 1 168 ? -30.109 20.797 -1.878 1 89.56 168 LEU A N 1
ATOM 1335 C CA . LEU A 1 168 ? -29.375 21.953 -2.383 1 89.56 168 LEU A CA 1
ATOM 1336 C C . LEU A 1 168 ? -29.953 23.25 -1.818 1 89.56 168 LEU A C 1
ATOM 1338 O O . LEU A 1 168 ? -29.203 24.156 -1.453 1 89.56 168 LEU A O 1
ATOM 1342 N N . VAL A 1 169 ? -31.266 23.281 -1.718 1 89.69 169 VAL A N 1
ATOM 1343 C CA . VAL A 1 169 ? -31.938 24.484 -1.23 1 89.69 169 VAL A CA 1
ATOM 1344 C C . VAL A 1 169 ? -31.641 24.688 0.253 1 89.69 169 VAL A C 1
ATOM 1346 O O . VAL A 1 169 ? -31.359 25.797 0.694 1 89.69 169 VAL A O 1
ATOM 1349 N N . ILE A 1 170 ? -31.641 23.641 0.97 1 90.25 170 ILE A N 1
ATOM 1350 C CA . ILE A 1 170 ? -31.359 23.719 2.398 1 90.25 170 ILE A CA 1
ATOM 1351 C C . ILE A 1 170 ? -29.906 24.141 2.611 1 90.25 170 ILE A C 1
ATOM 1353 O O . ILE A 1 170 ? -29.609 24.984 3.457 1 90.25 170 ILE A O 1
ATOM 1357 N N . ALA A 1 171 ? -29.047 23.547 1.865 1 90 171 ALA A N 1
ATOM 1358 C CA . ALA A 1 171 ? -27.625 23.875 1.967 1 90 171 ALA A CA 1
ATOM 1359 C C . ALA A 1 171 ? -27.391 25.344 1.603 1 90 171 ALA A C 1
ATOM 1361 O O . ALA A 1 171 ? -26.625 26.031 2.277 1 90 171 ALA A O 1
ATOM 1362 N N . ALA A 1 172 ? -28.047 25.781 0.591 1 87.69 172 ALA A N 1
ATOM 1363 C CA . ALA A 1 172 ? -27.906 27.172 0.149 1 87.69 172 ALA A CA 1
ATOM 1364 C C . ALA A 1 172 ? -28.484 28.141 1.181 1 87.69 172 ALA A C 1
ATOM 1366 O O . ALA A 1 172 ? -27.922 29.219 1.419 1 87.69 172 ALA A O 1
ATOM 1367 N N . ALA A 1 173 ? -29.547 27.75 1.761 1 90.75 173 ALA A N 1
ATOM 1368 C CA . ALA A 1 173 ? -30.203 28.594 2.762 1 90.75 173 ALA A CA 1
ATOM 1369 C C . ALA A 1 173 ? -29.312 28.766 3.996 1 90.75 173 ALA A C 1
ATOM 1371 O O . ALA A 1 173 ? -29.141 29.875 4.492 1 90.75 173 ALA A O 1
ATOM 1372 N N . ILE A 1 174 ? -28.781 27.688 4.414 1 89.88 174 ILE A N 1
ATOM 1373 C CA . ILE A 1 174 ? -27.938 27.719 5.605 1 89.88 174 ILE A CA 1
ATOM 1374 C C . ILE A 1 174 ? -26.656 28.5 5.305 1 89.88 174 ILE A C 1
ATOM 1376 O O . ILE A 1 174 ? -26.234 29.344 6.102 1 89.88 174 ILE A O 1
ATOM 1380 N N . THR A 1 175 ? -26.094 28.219 4.18 1 86.69 175 THR A N 1
ATOM 1381 C CA . THR A 1 175 ? -24.875 28.906 3.775 1 86.69 175 THR A CA 1
ATOM 1382 C C . THR A 1 175 ? -25.125 30.406 3.588 1 86.69 175 THR A C 1
ATOM 1384 O O . THR A 1 175 ? -24.297 31.234 3.957 1 86.69 175 THR A O 1
ATOM 1387 N N . GLY A 1 176 ? -26.25 30.719 3.049 1 85.69 176 GLY A N 1
ATOM 1388 C CA . GLY A 1 176 ? -26.641 32.094 2.896 1 85.69 176 GLY A CA 1
ATOM 1389 C C . GLY A 1 176 ? -26.844 32.812 4.223 1 85.69 176 GLY A C 1
ATOM 1390 O O . GLY A 1 176 ? -26.422 33.969 4.391 1 85.69 176 GLY A O 1
ATOM 1391 N N . PHE A 1 177 ? -27.453 32.125 5.082 1 89.44 177 PHE A N 1
ATOM 1392 C CA . PHE A 1 177 ? -27.703 32.688 6.41 1 89.44 177 PHE A CA 1
ATOM 1393 C C . PHE A 1 177 ? -26.375 32.938 7.125 1 89.44 177 PHE A C 1
ATOM 1395 O O . PHE A 1 177 ? -26.219 34 7.758 1 89.44 177 PHE A O 1
ATOM 1402 N N . LEU A 1 178 ? -25.469 32 7.051 1 86.88 178 LEU A N 1
ATOM 1403 C CA . LEU A 1 178 ? -24.156 32.188 7.668 1 86.88 178 LEU A CA 1
ATOM 1404 C C . LEU A 1 178 ? -23.359 33.281 6.988 1 86.88 178 LEU A C 1
ATOM 1406 O O . LEU A 1 178 ? -22.609 34.031 7.641 1 86.88 178 LEU A O 1
ATOM 1410 N N . GLY A 1 179 ? -23.562 33.375 5.754 1 84.88 179 GLY A N 1
ATOM 1411 C CA . GLY A 1 179 ? -22.953 34.5 5.027 1 84.88 179 GLY A CA 1
ATOM 1412 C C . GLY A 1 179 ? -23.438 35.844 5.488 1 84.88 179 GLY A C 1
ATOM 1413 O O . GLY A 1 179 ? -22.641 36.781 5.605 1 84.88 179 GLY A O 1
ATOM 1414 N N . MET A 1 180 ? -24.672 35.938 5.84 1 86.31 180 MET A N 1
ATOM 1415 C CA . MET A 1 180 ? -25.25 37.188 6.336 1 86.31 180 MET A CA 1
ATOM 1416 C C . MET A 1 180 ? -24.703 37.531 7.711 1 86.31 180 MET A C 1
ATOM 1418 O O . MET A 1 180 ? -24.656 38.688 8.094 1 86.31 180 MET A O 1
ATOM 1422 N N . ARG A 1 181 ? -24.266 36.562 8.391 1 88.88 181 ARG A N 1
ATOM 1423 C CA . ARG A 1 181 ? -23.719 36.781 9.727 1 88.88 181 ARG A CA 1
ATOM 1424 C C . ARG A 1 181 ? -22.234 37.094 9.672 1 88.88 181 ARG A C 1
ATOM 1426 O O . ARG A 1 181 ? -21.562 37.156 10.703 1 88.88 181 ARG A O 1
ATOM 1433 N N . GLY A 1 182 ? -21.625 37 8.422 1 80.75 182 GLY A N 1
ATOM 1434 C CA . GLY A 1 182 ? -20.25 37.5 8.297 1 80.75 182 GLY A CA 1
ATOM 1435 C C . GLY A 1 182 ? -19.266 36.375 7.969 1 80.75 182 GLY A C 1
ATOM 1436 O O . GLY A 1 182 ? -18.078 36.656 7.77 1 80.75 182 GLY A O 1
ATOM 1437 N N . VAL A 1 183 ? -19.766 35.219 7.902 1 79.25 183 VAL A N 1
ATOM 1438 C CA . VAL A 1 183 ? -18.844 34.125 7.574 1 79.25 183 VAL A CA 1
ATOM 1439 C C . VAL A 1 183 ? -18.625 34.094 6.066 1 79.25 183 VAL A C 1
ATOM 1441 O O . VAL A 1 183 ? -19.578 33.969 5.297 1 79.25 183 VAL A O 1
ATOM 1444 N N . ARG A 1 184 ? -17.328 34.25 5.738 1 76.62 184 ARG A N 1
ATOM 1445 C CA . ARG A 1 184 ? -17.016 34.375 4.32 1 76.62 184 ARG A CA 1
ATOM 1446 C C . ARG A 1 184 ? -16.922 33 3.65 1 76.62 184 ARG A C 1
ATOM 1448 O O . ARG A 1 184 ? -16.578 32.031 4.297 1 76.62 184 ARG A O 1
ATOM 1455 N N . TRP A 1 185 ? -17.312 32.969 2.367 1 75.31 185 TRP A N 1
ATOM 1456 C CA . TRP A 1 185 ? -17.156 31.812 1.504 1 75.31 185 TRP A CA 1
ATOM 1457 C C . TRP A 1 185 ? -15.688 31.516 1.251 1 75.31 185 TRP A C 1
ATOM 1459 O O . TRP A 1 185 ? -14.883 32.438 1.077 1 75.31 185 TRP A O 1
ATOM 1469 N N . PRO A 1 186 ? -15.375 30.297 1.409 1 78.12 186 PRO A N 1
ATOM 1470 C CA . PRO A 1 186 ? -16.109 29.047 1.507 1 78.12 186 PRO A CA 1
ATOM 1471 C C . PRO A 1 186 ? -16.188 28.516 2.936 1 78.12 186 PRO A C 1
ATOM 1473 O O . PRO A 1 186 ? -16.641 27.391 3.156 1 78.12 186 PRO A O 1
ATOM 1476 N N . ALA A 1 187 ? -15.805 29.281 3.785 1 79.69 187 ALA A N 1
ATOM 1477 C CA . ALA A 1 187 ? -15.805 28.844 5.184 1 79.69 187 ALA A CA 1
ATOM 1478 C C . ALA A 1 187 ? -17.219 28.609 5.684 1 79.69 187 ALA A C 1
ATOM 1480 O O . ALA A 1 187 ? -17.438 27.844 6.625 1 79.69 187 ALA A O 1
ATOM 1481 N N . ASN A 1 188 ? -18.141 29.344 5.09 1 83 188 ASN A N 1
ATOM 1482 C CA . ASN A 1 188 ? -19.531 29.188 5.504 1 83 188 ASN A CA 1
ATOM 1483 C C . ASN A 1 188 ? -20.109 27.844 5.082 1 83 188 ASN A C 1
ATOM 1485 O O . ASN A 1 188 ? -21.25 27.516 5.414 1 83 188 ASN A O 1
ATOM 1489 N N . LEU A 1 189 ? -19.266 27 4.41 1 86.62 189 LEU A N 1
ATOM 1490 C CA . LEU A 1 189 ? -19.703 25.672 3.988 1 86.62 189 LEU A CA 1
ATOM 1491 C C . LEU A 1 189 ? -19.047 24.594 4.848 1 86.62 189 LEU A C 1
ATOM 1493 O O . LEU A 1 189 ? -19.281 23.406 4.633 1 86.62 189 LEU A O 1
ATOM 1497 N N . LEU A 1 190 ? -18.375 24.891 5.777 1 86.5 190 LEU A N 1
ATOM 1498 C CA . LEU A 1 190 ? -17.641 23.938 6.598 1 86.5 190 LEU A CA 1
ATOM 1499 C C . LEU A 1 190 ? -18.594 23.031 7.367 1 86.5 190 LEU A C 1
ATOM 1501 O O . LEU A 1 190 ? -18.297 21.875 7.617 1 86.5 190 LEU A O 1
ATOM 1505 N N . TRP A 1 191 ? -19.75 23.609 7.723 1 86.62 191 TRP A N 1
ATOM 1506 C CA . TRP A 1 191 ? -20.75 22.812 8.422 1 86.62 191 TRP A CA 1
ATOM 1507 C C . TRP A 1 191 ? -21.203 21.625 7.566 1 86.62 191 TRP A C 1
ATOM 1509 O O . TRP A 1 191 ? -21.5 20.547 8.086 1 86.62 191 TRP A O 1
ATOM 1519 N N . PHE A 1 192 ? -21.203 21.828 6.305 1 90.44 192 PHE A N 1
ATOM 1520 C CA . PHE A 1 192 ? -21.672 20.797 5.379 1 90.44 192 PHE A CA 1
ATOM 1521 C C . PHE A 1 192 ? -20.688 19.641 5.32 1 90.44 192 PHE A C 1
ATOM 1523 O O . PHE A 1 192 ? -21.094 18.484 5.145 1 90.44 192 PHE A O 1
ATOM 1530 N N . SER A 1 193 ? -19.469 19.891 5.457 1 88.5 193 SER A N 1
ATOM 1531 C CA . SER A 1 193 ? -18.469 18.828 5.469 1 88.5 193 SER A CA 1
ATOM 1532 C C . SER A 1 193 ? -18.672 17.875 6.637 1 88.5 193 SER A C 1
ATOM 1534 O O . SER A 1 193 ? -18.438 16.672 6.516 1 88.5 193 SER A O 1
ATOM 1536 N N . GLY A 1 194 ? -19.156 18.422 7.699 1 86.62 194 GLY A N 1
ATOM 1537 C CA . GLY A 1 194 ? -19.438 17.594 8.859 1 86.62 194 GLY A CA 1
ATOM 1538 C C . GLY A 1 194 ? -20.672 16.734 8.695 1 86.62 194 GLY A C 1
ATOM 1539 O O . GLY A 1 194 ? -20.688 15.57 9.109 1 86.62 194 GLY A O 1
ATOM 1540 N N . VAL A 1 195 ? -21.625 17.297 8.047 1 91.62 195 VAL A N 1
ATOM 1541 C CA . VAL A 1 195 ? -22.906 16.625 7.91 1 91.62 195 VAL A CA 1
ATOM 1542 C C . VAL A 1 195 ? -22.859 15.648 6.734 1 91.62 195 VAL A C 1
ATOM 1544 O O . VAL A 1 195 ? -23.656 14.711 6.66 1 91.62 195 VAL A O 1
ATOM 1547 N N . TYR A 1 196 ? -21.953 15.852 5.828 1 93.56 196 TYR A N 1
ATOM 1548 C CA . TYR A 1 196 ? -21.891 15.078 4.594 1 93.56 196 TYR A CA 1
ATOM 1549 C C . TYR A 1 196 ? -21.734 13.594 4.891 1 93.56 196 TYR A C 1
ATOM 1551 O O . TYR A 1 196 ? -22.328 12.758 4.203 1 93.56 196 TYR A O 1
ATOM 1559 N N . ALA A 1 197 ? -21.016 13.242 5.883 1 90.5 197 ALA A N 1
ATOM 1560 C CA . ALA A 1 197 ? -20.781 11.828 6.188 1 90.5 197 ALA A CA 1
ATOM 1561 C C . ALA A 1 197 ? -22.094 11.109 6.465 1 90.5 197 ALA A C 1
ATOM 1563 O O . ALA A 1 197 ? -22.328 10.008 5.965 1 90.5 197 ALA A O 1
ATOM 1564 N N . GLY A 1 198 ? -22.938 11.75 7.25 1 92.31 198 GLY A N 1
ATOM 1565 C CA . GLY A 1 198 ? -24.25 11.18 7.531 1 92.31 198 GLY A CA 1
ATOM 1566 C C . GLY A 1 198 ? -25.156 11.164 6.32 1 92.31 198 GLY A C 1
ATOM 1567 O O . GLY A 1 198 ? -25.859 10.18 6.082 1 92.31 198 GLY A O 1
ATOM 1568 N N . LEU A 1 199 ? -25.094 12.234 5.594 1 94.31 199 LEU A N 1
ATOM 1569 C CA . LEU A 1 199 ? -25.922 12.352 4.395 1 94.31 199 LEU A CA 1
ATOM 1570 C C . LEU A 1 199 ? -25.516 11.305 3.359 1 94.31 199 LEU A C 1
ATOM 1572 O O . LEU A 1 199 ? -26.375 10.695 2.719 1 94.31 199 LEU A O 1
ATOM 1576 N N . ALA A 1 200 ? -24.234 11.141 3.178 1 94.94 200 ALA A N 1
ATOM 1577 C CA . ALA A 1 200 ? -23.734 10.164 2.219 1 94.94 200 ALA A CA 1
ATOM 1578 C C . ALA A 1 200 ? -24.156 8.75 2.611 1 94.94 200 ALA A C 1
ATOM 1580 O O . ALA A 1 200 ? -24.531 7.945 1.758 1 94.94 200 ALA A O 1
ATOM 1581 N N . PHE A 1 201 ? -24.094 8.461 3.877 1 93.56 201 PHE A N 1
ATOM 1582 C CA . PHE A 1 201 ? -24.531 7.152 4.363 1 93.56 201 PHE A CA 1
ATOM 1583 C C . PHE A 1 201 ? -26 6.918 4.059 1 93.56 201 PHE A C 1
ATOM 1585 O O . PHE A 1 201 ? -26.375 5.852 3.57 1 93.56 201 PHE A O 1
ATOM 1592 N N . TRP A 1 202 ? -26.781 7.91 4.32 1 94.81 202 TRP A N 1
ATOM 1593 C CA . TRP A 1 202 ? -28.219 7.816 4.109 1 94.81 202 TRP A CA 1
ATOM 1594 C C . TRP A 1 202 ? -28.547 7.66 2.629 1 94.81 202 TRP A C 1
ATOM 1596 O O . TRP A 1 202 ? -29.422 6.883 2.262 1 94.81 202 TRP A O 1
ATOM 1606 N N . LEU A 1 203 ? -27.844 8.375 1.828 1 95.69 203 LEU A N 1
ATOM 1607 C CA . LEU A 1 203 ? -28.094 8.312 0.391 1 95.69 203 LEU A CA 1
ATOM 1608 C C . LEU A 1 203 ? -27.688 6.957 -0.171 1 95.69 203 LEU A C 1
ATOM 1610 O O . LEU A 1 203 ? -28.391 6.395 -1.009 1 95.69 203 LEU A O 1
ATOM 1614 N N . LEU A 1 204 ? -26.656 6.363 0.276 1 95.94 204 LEU A N 1
ATOM 1615 C CA . LEU A 1 204 ? -26.109 5.145 -0.316 1 95.94 204 LEU A CA 1
ATOM 1616 C C . LEU A 1 204 ? -26.812 3.91 0.227 1 95.94 204 LEU A C 1
ATOM 1618 O O . LEU A 1 204 ? -27.156 3.002 -0.533 1 95.94 204 LEU A O 1
ATOM 1622 N N . TRP A 1 205 ? -27.062 3.824 1.517 1 95.19 205 TRP A N 1
ATOM 1623 C CA . TRP A 1 205 ? -27.672 2.639 2.117 1 95.19 205 TRP A CA 1
ATOM 1624 C C . TRP A 1 205 ? -29.172 2.803 2.248 1 95.19 205 TRP A C 1
ATOM 1626 O O . TRP A 1 205 ? -29.906 1.814 2.309 1 95.19 205 TRP A O 1
ATOM 1636 N N . GLY A 1 206 ? -29.656 4.023 2.336 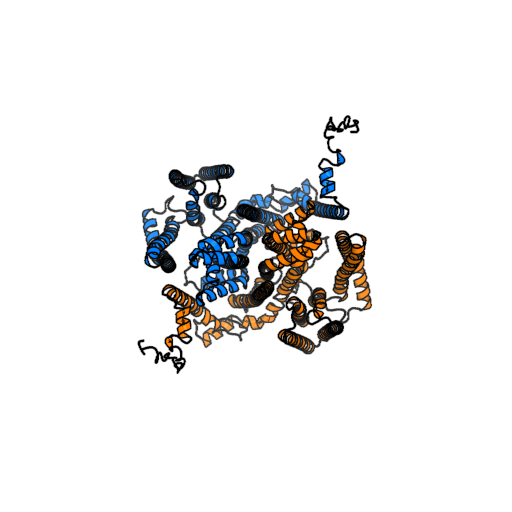1 94.38 206 GLY A N 1
ATOM 1637 C CA . GLY A 1 206 ? -31.078 4.273 2.506 1 94.38 206 GLY A CA 1
ATOM 1638 C C . GLY A 1 206 ? -31.547 4.066 3.932 1 94.38 206 GLY A C 1
ATOM 1639 O O . GLY A 1 206 ? -30.781 4.234 4.879 1 94.38 206 GLY A O 1
ATOM 1640 N N . GLY A 1 207 ? -32.812 3.953 4.141 1 93.31 207 GLY A N 1
ATOM 1641 C CA . GLY A 1 207 ? -33.438 3.885 5.457 1 93.31 207 GLY A CA 1
ATOM 1642 C C . GLY A 1 207 ? -33.969 5.219 5.938 1 93.31 207 GLY A C 1
ATOM 1643 O O . GLY A 1 207 ? -34.406 6.047 5.129 1 93.31 207 GLY A O 1
ATOM 1644 N N . THR A 1 208 ? -34 5.277 7.191 1 94.12 208 THR A N 1
ATOM 1645 C CA . THR A 1 208 ? -34.562 6.516 7.75 1 94.12 208 THR A CA 1
ATOM 1646 C C . THR A 1 208 ? -33.469 7.578 7.848 1 94.12 208 THR A C 1
ATOM 1648 O O . THR A 1 208 ? -32.312 7.27 8.156 1 94.12 208 THR A O 1
ATOM 1651 N N . VAL A 1 209 ? -33.812 8.766 7.613 1 93.88 209 VAL A N 1
ATOM 1652 C CA . VAL A 1 209 ? -32.875 9.875 7.672 1 93.88 209 VAL A CA 1
ATOM 1653 C C . VAL A 1 209 ? -32.469 10.133 9.117 1 93.88 209 VAL A C 1
ATOM 1655 O O . VAL A 1 209 ? -31.422 10.727 9.383 1 93.88 209 VAL A O 1
ATOM 1658 N N . TRP A 1 210 ? -33.219 9.633 10.016 1 93.12 210 TRP A N 1
ATOM 1659 C CA . TRP A 1 210 ? -33.031 9.938 11.43 1 93.12 210 TRP A CA 1
ATOM 1660 C C . TRP A 1 210 ? -31.828 9.156 11.984 1 93.12 210 TRP A C 1
ATOM 1662 O O . TRP A 1 210 ? -31.25 9.555 12.992 1 93.12 210 TRP A O 1
ATOM 1672 N N . LEU A 1 211 ? -31.469 8.117 11.344 1 92.12 211 LEU A N 1
ATOM 1673 C CA . LEU A 1 211 ? -30.328 7.348 11.82 1 92.12 211 LEU A CA 1
ATOM 1674 C C . LEU A 1 211 ? -29.047 8.172 11.766 1 92.12 211 LEU A C 1
ATOM 1676 O O . LEU A 1 211 ? -28.391 8.383 12.789 1 92.12 211 LEU A O 1
ATOM 1680 N N . PRO A 1 212 ? -28.766 8.719 10.617 1 92.62 212 PRO A N 1
ATOM 1681 C CA . PRO A 1 212 ? -27.547 9.539 10.594 1 92.62 212 PRO A CA 1
ATOM 1682 C C . PRO A 1 212 ? -27.688 10.836 11.383 1 92.62 212 PRO A C 1
ATOM 1684 O O . PRO A 1 212 ? -26.719 11.32 11.961 1 92.62 212 PRO A O 1
ATOM 1687 N N . VAL A 1 213 ? -28.844 11.375 11.438 1 92.75 213 VAL A N 1
ATOM 1688 C CA . VAL A 1 213 ? -29.047 12.617 12.164 1 92.75 213 VAL A CA 1
ATOM 1689 C C . VAL A 1 213 ? -28.797 12.398 13.648 1 92.75 213 VAL A C 1
ATOM 1691 O O . VAL A 1 213 ? -28.078 13.172 14.289 1 92.75 213 VAL A O 1
ATOM 1694 N N . VAL A 1 214 ? -29.406 11.352 14.133 1 93.06 214 VAL A N 1
ATOM 1695 C CA . VAL A 1 214 ? -29.266 11.055 15.555 1 93.06 214 VAL A CA 1
ATOM 1696 C C . VAL A 1 214 ? -27.828 10.633 15.852 1 93.06 214 VAL A C 1
ATOM 1698 O O . VAL A 1 214 ? -27.297 10.938 16.922 1 93.06 214 VAL A O 1
ATOM 1701 N N . ALA A 1 215 ? -27.219 9.93 14.922 1 91.56 215 ALA A N 1
ATOM 1702 C CA . ALA A 1 215 ? -25.828 9.547 15.094 1 91.56 215 ALA A CA 1
ATOM 1703 C C . ALA A 1 215 ? -24.922 10.781 15.188 1 91.56 215 ALA A C 1
ATOM 1705 O O . ALA A 1 215 ? -24.031 10.836 16.031 1 91.56 215 ALA A O 1
ATOM 1706 N N . LEU A 1 216 ? -25.156 11.789 14.344 1 91.25 216 LEU A N 1
ATOM 1707 C CA . LEU A 1 216 ? -24.359 13.008 14.344 1 91.25 216 LEU A CA 1
ATOM 1708 C C . LEU A 1 216 ? -24.625 13.836 15.594 1 91.25 216 LEU A C 1
ATOM 1710 O O . LEU A 1 216 ? -23.734 14.531 16.094 1 91.25 216 LEU A O 1
ATOM 1714 N N . LEU A 1 217 ? -25.844 13.727 16.094 1 91.69 217 LEU A N 1
ATOM 1715 C CA . LEU A 1 217 ? -26.203 14.438 17.312 1 91.69 217 LEU A CA 1
ATOM 1716 C C . LEU A 1 217 ? -25.375 13.938 18.5 1 91.69 217 LEU A C 1
ATOM 1718 O O . LEU A 1 217 ? -25.141 14.672 19.453 1 91.69 217 LEU A O 1
ATOM 1722 N N . GLY A 1 218 ? -24.984 12.734 18.406 1 90.62 218 GLY A N 1
ATOM 1723 C CA . GLY A 1 218 ? -24.109 12.211 19.453 1 90.62 218 GLY A CA 1
ATOM 1724 C C . GLY A 1 218 ? -22.812 12.984 19.578 1 90.62 218 GLY A C 1
ATOM 1725 O O . GLY A 1 218 ? -22.328 13.219 20.688 1 90.62 218 GLY A O 1
ATOM 1726 N N . PHE A 1 219 ? -22.297 13.391 18.453 1 88 219 PHE A N 1
ATOM 1727 C CA . PHE A 1 219 ? -21.078 14.188 18.469 1 88 219 PHE A CA 1
ATOM 1728 C C . PHE A 1 219 ? -21.344 15.57 19.062 1 88 219 PHE A C 1
ATOM 1730 O O . PHE A 1 219 ? -20.484 16.125 19.75 1 88 219 PHE A O 1
ATOM 1737 N N . VAL A 1 220 ? -22.516 16.062 18.812 1 89.62 220 VAL A N 1
ATOM 1738 C CA . VAL A 1 220 ? -22.906 17.359 19.344 1 89.62 220 VAL A CA 1
ATOM 1739 C C . VAL A 1 220 ? -23.062 17.281 20.859 1 89.62 220 VAL A C 1
ATOM 1741 O O . VAL A 1 220 ? -22.609 18.156 21.594 1 89.62 220 VAL A O 1
ATOM 1744 N N . VAL A 1 221 ? -23.656 16.203 21.25 1 90.75 221 VAL A N 1
ATOM 1745 C CA . VAL A 1 221 ? -23.828 15.992 22.688 1 90.75 221 VAL A CA 1
ATOM 1746 C C . VAL A 1 221 ? -22.469 15.875 23.359 1 90.75 221 VAL A C 1
ATOM 1748 O O . VAL A 1 221 ? -22.25 16.453 24.422 1 90.75 221 VAL A O 1
ATOM 1751 N N . GLY A 1 222 ? -21.641 15.18 22.75 1 89 222 GLY A N 1
ATOM 1752 C CA . GLY A 1 222 ? -20.297 15.07 23.281 1 89 222 GLY A CA 1
ATOM 1753 C C . GLY A 1 222 ? -19.578 16.406 23.375 1 89 222 GLY A C 1
ATOM 1754 O O . GLY A 1 222 ? -18.922 16.703 24.375 1 89 222 GLY A O 1
ATOM 1755 N N . TRP A 1 223 ? -19.766 17.188 22.391 1 86.5 223 TRP A N 1
ATOM 1756 C CA . TRP A 1 223 ? -19.109 18.5 22.344 1 86.5 223 TRP A CA 1
ATOM 1757 C C . TRP A 1 223 ? -19.688 19.422 23.406 1 86.5 223 TRP A C 1
ATOM 1759 O O . TRP A 1 223 ? -18.938 20.156 24.062 1 86.5 223 TRP A O 1
ATOM 1769 N N . VAL A 1 224 ? -20.969 19.375 23.562 1 89.19 224 VAL A N 1
ATOM 1770 C CA . VAL A 1 224 ? -21.625 20.219 24.547 1 89.19 224 VAL A CA 1
ATOM 1771 C C . VAL A 1 224 ? -21.172 19.844 25.953 1 89.19 224 VAL A C 1
ATOM 1773 O O . VAL A 1 224 ? -20.859 20.703 26.781 1 89.19 224 VAL A O 1
ATOM 1776 N N . VAL A 1 225 ? -21.078 18.578 26.172 1 87.5 225 VAL A N 1
ATOM 1777 C CA . VAL A 1 225 ? -20.641 18.109 27.469 1 87.5 225 VAL A CA 1
ATOM 1778 C C . VAL A 1 225 ? -19.172 18.469 27.688 1 87.5 225 VAL A C 1
ATOM 1780 O O . VAL A 1 225 ? -18.75 18.844 28.781 1 87.5 225 VAL A O 1
ATOM 1783 N N . PHE A 1 226 ? -18.406 18.359 26.656 1 85.12 226 PHE A N 1
ATOM 1784 C CA . PHE A 1 226 ? -17 18.734 26.719 1 85.12 226 PHE A CA 1
ATOM 1785 C C . PHE A 1 226 ? -16.844 20.219 27.078 1 85.12 226 PHE A C 1
ATOM 1787 O O . PHE A 1 226 ? -16.047 20.562 27.953 1 85.12 226 PHE A O 1
ATOM 1794 N N . ARG A 1 227 ? -17.641 21.094 26.484 1 82.56 227 ARG A N 1
ATOM 1795 C CA . ARG A 1 227 ? -17.547 22.531 26.719 1 82.56 227 ARG A CA 1
ATOM 1796 C C . ARG A 1 227 ? -18.016 22.875 28.125 1 82.56 227 ARG A C 1
ATOM 1798 O O . ARG A 1 227 ? -17.438 23.75 28.781 1 82.56 227 ARG A O 1
ATOM 1805 N N . LEU A 1 228 ? -18.984 22.203 28.484 1 86.19 228 LEU A N 1
ATOM 1806 C CA . LEU A 1 228 ? -19.547 22.5 29.797 1 86.19 228 LEU A CA 1
ATOM 1807 C C . LEU A 1 228 ? -18.641 21.953 30.906 1 86.19 228 LEU A C 1
ATOM 1809 O O . LEU A 1 228 ? -18.438 22.609 31.922 1 86.19 228 LEU A O 1
ATOM 1813 N N . ALA A 1 229 ? -18.141 20.812 30.641 1 80.31 229 ALA A N 1
ATOM 1814 C CA . ALA A 1 229 ? -17.328 20.156 31.656 1 80.31 229 ALA A CA 1
ATOM 1815 C C . ALA A 1 229 ? -15.906 20.719 31.703 1 80.31 229 ALA A C 1
ATOM 1817 O O . ALA A 1 229 ? -15.266 20.75 32.75 1 80.31 229 ALA A O 1
ATOM 1818 N N . SER A 1 230 ? -15.469 21.156 30.562 1 76.38 230 SER A N 1
ATOM 1819 C CA . SER A 1 230 ? -14.117 21.688 30.484 1 76.38 230 SER A CA 1
ATOM 1820 C C . SER A 1 230 ? -13.992 22.984 31.281 1 76.38 230 SER A C 1
ATOM 1822 O O . SER A 1 230 ? -12.93 23.281 31.844 1 76.38 230 SER A O 1
ATOM 1824 N N . ASN A 1 231 ? -15.016 23.781 31.312 1 73.06 231 ASN A N 1
ATOM 1825 C CA . ASN A 1 231 ? -15.008 25.016 32.062 1 73.06 231 ASN A CA 1
ATOM 1826 C C . ASN A 1 231 ? -14.977 24.766 33.562 1 73.06 231 ASN A C 1
ATOM 1828 O O . ASN A 1 231 ? -14.375 25.531 34.344 1 73.06 231 ASN A O 1
ATOM 1832 N N . ALA A 1 232 ? -15.414 23.609 33.938 1 70.06 232 ALA A N 1
ATOM 1833 C CA . ALA A 1 232 ? -15.531 23.328 35.375 1 70.06 232 ALA A CA 1
ATOM 1834 C C . ALA A 1 232 ? -14.375 22.469 35.875 1 70.06 232 ALA A C 1
ATOM 1836 O O . ALA A 1 232 ? -13.922 22.594 37 1 70.06 232 ALA A O 1
ATOM 1837 N N . THR A 1 233 ? -13.945 21.469 35.188 1 65.94 233 THR A N 1
ATOM 1838 C CA . THR A 1 233 ? -13.039 20.453 35.719 1 65.94 233 THR A CA 1
ATOM 1839 C C . THR A 1 233 ? -11.719 20.469 34.969 1 65.94 233 THR A C 1
ATOM 1841 O O . THR A 1 233 ? -10.742 19.844 35.406 1 65.94 233 THR A O 1
ATOM 1844 N N . GLY A 1 234 ? -11.672 21.141 33.781 1 64.62 234 GLY A N 1
ATOM 1845 C CA . GLY A 1 234 ? -10.477 21.125 32.969 1 64.62 234 GLY A CA 1
ATOM 1846 C C . GLY A 1 234 ? -10.695 20.453 31.609 1 64.62 234 GLY A C 1
ATOM 1847 O O . GLY A 1 234 ? -11.719 19.812 31.391 1 64.62 234 GLY A O 1
ATOM 1848 N N . ALA A 1 235 ? -9.758 20.562 30.703 1 65.5 235 ALA A N 1
ATOM 1849 C CA . ALA A 1 235 ? -9.891 20.156 29.297 1 65.5 235 ALA A CA 1
ATOM 1850 C C . ALA A 1 235 ? -9.883 18.625 29.172 1 65.5 235 ALA A C 1
ATOM 1852 O O . ALA A 1 235 ? -10.641 18.062 28.375 1 65.5 235 ALA A O 1
ATOM 1853 N N . ILE A 1 236 ? -9.141 17.984 29.922 1 64.38 236 ILE A N 1
ATOM 1854 C CA . ILE A 1 236 ? -8.977 16.547 29.766 1 64.38 236 ILE A CA 1
ATOM 1855 C C . ILE A 1 236 ? -10.219 15.828 30.297 1 64.38 236 ILE A C 1
ATOM 1857 O O . ILE A 1 236 ? -10.773 14.961 29.625 1 64.38 236 ILE A O 1
ATOM 1861 N N . VAL A 1 237 ? -10.578 16.281 31.516 1 64.31 237 VAL A N 1
ATOM 1862 C CA . VAL A 1 237 ? -11.773 15.695 32.125 1 64.31 237 VAL A CA 1
ATOM 1863 C C . VAL A 1 237 ? -12.992 16.047 31.266 1 64.31 237 VAL A C 1
ATOM 1865 O O . VAL A 1 237 ? -13.891 15.219 31.078 1 64.31 237 VAL A O 1
ATOM 1868 N N . GLY A 1 238 ? -12.961 17.188 30.812 1 72.31 238 GLY A N 1
ATOM 1869 C CA . GLY A 1 238 ? -14.031 17.594 29.906 1 72.31 238 GLY A CA 1
ATOM 1870 C C . GLY A 1 238 ? -14.086 16.766 28.641 1 72.31 238 GLY A C 1
ATOM 1871 O O . GLY A 1 238 ? -15.164 16.391 28.188 1 72.31 238 GLY A O 1
ATOM 1872 N N . ALA A 1 239 ? -12.953 16.5 28.094 1 75.19 239 ALA A N 1
ATOM 1873 C CA . ALA A 1 239 ? -12.898 15.703 26.875 1 75.19 239 ALA A CA 1
ATOM 1874 C C . ALA A 1 239 ? -13.367 14.281 27.141 1 75.19 239 ALA A C 1
ATOM 1876 O O . ALA A 1 239 ? -14.102 13.703 26.328 1 75.19 239 ALA A O 1
ATOM 1877 N N . ALA A 1 240 ? -12.914 13.719 28.188 1 73.12 240 ALA A N 1
ATOM 1878 C CA . ALA A 1 240 ? -13.344 12.375 28.547 1 73.12 240 ALA A CA 1
ATOM 1879 C C . ALA A 1 240 ? -14.859 12.328 28.766 1 73.12 240 ALA A C 1
ATOM 1881 O O . ALA A 1 240 ? -15.523 11.391 28.328 1 73.12 240 ALA A O 1
ATOM 1882 N N . GLY A 1 241 ? -15.266 13.312 29.562 1 77.25 241 GLY A N 1
ATOM 1883 C CA . GLY A 1 241 ? -16.703 13.414 29.766 1 77.25 241 GLY A CA 1
ATOM 1884 C C . GLY A 1 241 ? -17.484 13.531 28.469 1 77.25 241 GLY A C 1
ATOM 1885 O O . GLY A 1 241 ? -18.547 12.93 28.312 1 77.25 241 GLY A O 1
ATOM 1886 N N . GLY A 1 242 ? -16.938 14.266 27.578 1 85.25 242 GLY A N 1
ATOM 1887 C CA . GLY A 1 242 ? -17.578 14.398 26.266 1 85.25 242 GLY A CA 1
ATOM 1888 C C . GLY A 1 242 ? -17.641 13.086 25.516 1 85.25 242 GLY A C 1
ATOM 1889 O O . GLY A 1 242 ? -18.672 12.758 24.906 1 85.25 242 GLY A O 1
ATOM 1890 N N . VAL A 1 243 ? -16.625 12.32 25.516 1 80.88 243 VAL A N 1
ATOM 1891 C CA . VAL A 1 243 ? -16.562 11.047 24.812 1 80.88 243 VAL A CA 1
ATOM 1892 C C . VAL A 1 243 ? -17.547 10.062 25.438 1 80.88 243 VAL A C 1
ATOM 1894 O O . VAL A 1 243 ? -18.281 9.359 24.734 1 80.88 243 VAL A O 1
ATOM 1897 N N . ILE A 1 244 ? -17.547 10.039 26.766 1 82.25 244 ILE A N 1
ATOM 1898 C CA . ILE A 1 244 ? -18.438 9.133 27.484 1 82.25 244 ILE A CA 1
ATOM 1899 C C . ILE A 1 244 ? -19.891 9.5 27.156 1 82.25 244 ILE A C 1
ATOM 1901 O O . ILE A 1 244 ? -20.719 8.617 26.938 1 82.25 244 ILE A O 1
ATOM 1905 N N . ALA A 1 245 ? -20.125 10.75 27.172 1 88 245 ALA A N 1
ATOM 1906 C CA . ALA A 1 245 ? -21.469 11.211 26.859 1 88 245 ALA A CA 1
ATOM 1907 C C . ALA A 1 245 ? -21.891 10.805 25.453 1 88 245 ALA A C 1
ATOM 1909 O O . ALA A 1 245 ? -23.031 10.391 25.219 1 88 245 ALA A O 1
ATOM 1910 N N . ALA A 1 246 ? -21.016 10.938 24.531 1 89.12 246 ALA A N 1
ATOM 1911 C CA . ALA A 1 246 ? -21.297 10.555 23.156 1 89.12 246 ALA A CA 1
ATOM 1912 C C . ALA A 1 246 ? -21.562 9.055 23.047 1 89.12 246 ALA A C 1
ATOM 1914 O O . ALA A 1 246 ? -22.5 8.625 22.375 1 89.12 246 ALA A O 1
ATOM 1915 N N . VAL A 1 247 ? -20.797 8.289 23.688 1 85.88 247 VAL A N 1
ATOM 1916 C CA . VAL A 1 247 ? -20.938 6.832 23.641 1 85.88 247 VAL A CA 1
ATOM 1917 C C . VAL A 1 247 ? -22.25 6.41 24.281 1 85.88 247 VAL A C 1
ATOM 1919 O O . VAL A 1 247 ? -22.938 5.527 23.781 1 85.88 247 VAL A O 1
ATOM 1922 N N . LEU A 1 248 ? -22.516 7.02 25.406 1 88.25 248 LEU A N 1
ATOM 1923 C CA . LEU A 1 248 ? -23.781 6.727 26.078 1 88.25 248 LEU A CA 1
ATOM 1924 C C . LEU A 1 248 ? -24.969 7.105 25.188 1 88.25 248 LEU A C 1
ATOM 1926 O O . LEU A 1 248 ? -25.984 6.418 25.188 1 88.25 248 LEU A O 1
ATOM 1930 N N . TRP A 1 249 ? -24.812 8.211 24.5 1 91.12 249 TRP A N 1
ATOM 1931 C CA . TRP A 1 249 ? -25.844 8.625 23.547 1 91.12 249 TRP A CA 1
ATOM 1932 C C . TRP A 1 249 ? -26.078 7.551 22.5 1 91.12 249 TRP A C 1
ATOM 1934 O O . TRP A 1 249 ? -27.219 7.18 22.219 1 91.12 249 TRP A O 1
ATOM 1944 N N . TRP A 1 250 ? -25.078 7.027 21.906 1 90.25 250 TRP A N 1
ATOM 1945 C CA . TRP A 1 250 ? -25.172 6.051 20.828 1 90.25 250 TRP A CA 1
ATOM 1946 C C . TRP A 1 250 ? -25.672 4.707 21.344 1 90.25 250 TRP A C 1
ATOM 1948 O O . TRP A 1 250 ? -26.391 3.988 20.641 1 90.25 250 TRP A O 1
ATOM 1958 N N . TYR A 1 251 ? -25.344 4.402 22.578 1 87 251 TYR A N 1
ATOM 1959 C CA . TYR A 1 251 ? -25.672 3.092 23.125 1 87 251 TYR A CA 1
ATOM 1960 C C . TYR A 1 251 ? -27.078 3.088 23.703 1 87 251 TYR A C 1
ATOM 1962 O O . TYR A 1 251 ? -27.797 2.092 23.609 1 87 251 TYR A O 1
ATOM 1970 N N . ILE A 1 252 ? -27.516 4.172 24.312 1 89.94 252 ILE A N 1
ATOM 1971 C CA . ILE A 1 252 ? -28.75 4.145 25.094 1 89.94 252 ILE A CA 1
ATOM 1972 C C . ILE A 1 252 ? -29.828 4.957 24.375 1 89.94 252 ILE A C 1
ATOM 1974 O O . ILE A 1 252 ? -30.969 4.512 24.25 1 89.94 252 ILE A O 1
ATOM 1978 N N . VAL A 1 253 ? -29.469 6.098 23.922 1 91.62 253 VAL A N 1
ATOM 1979 C CA . VAL A 1 253 ? -30.484 7.066 23.5 1 91.62 253 VAL A CA 1
ATOM 1980 C C . VAL A 1 253 ? -30.703 6.965 22 1 91.62 253 VAL A C 1
ATOM 1982 O O . VAL A 1 253 ? -31.844 7.109 21.531 1 91.62 253 VAL A O 1
ATOM 1985 N N . ALA A 1 254 ? -29.75 6.738 21.219 1 91 254 ALA A N 1
ATOM 1986 C CA . ALA A 1 254 ? -29.812 6.824 19.766 1 91 254 ALA A CA 1
ATOM 1987 C C . ALA A 1 254 ? -30.828 5.836 19.203 1 91 254 ALA A C 1
ATOM 1989 O O . ALA A 1 254 ? -31.672 6.203 18.375 1 91 254 ALA A O 1
ATOM 1990 N N . GLY A 1 255 ? -30.812 4.613 19.609 1 90.62 255 GLY A N 1
ATOM 1991 C CA . GLY A 1 255 ? -31.703 3.586 19.094 1 90.62 255 GLY A CA 1
ATOM 1992 C C . GLY A 1 255 ? -33.188 3.92 19.281 1 90.62 255 GLY A C 1
ATOM 1993 O O . GLY A 1 255 ? -33.906 4.09 18.312 1 90.62 255 GLY A O 1
ATOM 1994 N N . PRO A 1 256 ? -33.562 4.094 20.516 1 93.44 256 PRO A N 1
ATOM 1995 C CA . PRO A 1 256 ? -34.969 4.414 20.797 1 93.44 256 PRO A CA 1
ATOM 1996 C C . PRO A 1 256 ? -35.406 5.727 20.156 1 93.44 256 PRO A C 1
ATOM 1998 O O . PRO A 1 256 ? -36.562 5.852 19.719 1 93.44 256 PRO A O 1
ATOM 2001 N N . LEU A 1 257 ? -34.594 6.645 20.078 1 93.75 257 LEU A N 1
ATOM 2002 C CA . LEU A 1 257 ? -34.938 7.934 19.5 1 93.75 257 LEU A CA 1
ATOM 2003 C C . LEU A 1 257 ? -35.125 7.809 17.984 1 93.75 257 LEU A C 1
ATOM 2005 O O . LEU A 1 257 ? -36.031 8.43 17.438 1 93.75 257 LEU A O 1
ATOM 2009 N N . VAL A 1 258 ? -34.312 7.121 17.297 1 93.62 258 VAL A N 1
ATOM 2010 C CA . VAL A 1 258 ? -34.469 6.895 15.859 1 93.62 258 VAL A CA 1
ATOM 2011 C C . VAL A 1 258 ? -35.812 6.207 15.578 1 93.62 258 VAL A C 1
ATOM 2013 O O . VAL A 1 258 ? -36.531 6.586 14.648 1 93.62 258 VAL A O 1
ATOM 2016 N N . ASP A 1 259 ? -36.094 5.215 16.406 1 93.5 259 ASP A N 1
ATOM 2017 C CA . ASP A 1 259 ? -37.344 4.473 16.219 1 93.5 259 ASP A CA 1
ATOM 2018 C C . ASP A 1 259 ? -38.562 5.379 16.438 1 93.5 259 ASP A C 1
ATOM 2020 O O . ASP A 1 259 ? -39.531 5.297 15.688 1 93.5 259 ASP A O 1
ATOM 2024 N N . MET A 1 260 ? -38.469 6.168 17.422 1 94.31 260 MET A N 1
ATOM 2025 C CA . MET A 1 260 ? -39.531 7.094 17.719 1 94.31 260 MET A CA 1
ATOM 2026 C C . MET A 1 260 ? -39.75 8.086 16.562 1 94.31 260 MET A C 1
ATOM 2028 O O . MET A 1 260 ? -40.875 8.281 16.094 1 94.31 260 MET A O 1
ATOM 2032 N N . LEU A 1 261 ? -38.688 8.625 16.109 1 93.69 261 LEU A N 1
ATOM 2033 C CA . LEU A 1 261 ? -38.781 9.633 15.047 1 93.69 261 LEU A CA 1
ATOM 2034 C C . LEU A 1 261 ? -39.188 9 13.727 1 93.69 261 LEU A C 1
ATOM 2036 O O . LEU A 1 261 ? -39.938 9.602 12.953 1 93.69 261 LEU A O 1
ATOM 2040 N N . ALA A 1 262 ? -38.688 7.859 13.453 1 92.12 262 ALA A N 1
ATOM 2041 C CA . ALA A 1 262 ? -39.031 7.141 12.242 1 92.12 262 ALA A CA 1
ATOM 2042 C C . ALA A 1 262 ? -40.531 6.805 12.227 1 92.12 262 ALA A C 1
ATOM 2044 O O . ALA A 1 262 ? -41.156 6.812 11.164 1 92.12 262 ALA A O 1
ATOM 2045 N N . GLN A 1 263 ? -41.031 6.461 13.375 1 91.31 263 GLN A N 1
ATOM 2046 C CA . GLN A 1 263 ? -42.438 6.156 13.484 1 91.31 263 GLN A CA 1
ATOM 2047 C C . GLN A 1 263 ? -43.281 7.406 13.266 1 91.31 263 GLN A C 1
ATOM 2049 O O . GLN A 1 263 ? -44.375 7.332 12.68 1 91.31 263 GLN A O 1
ATOM 2054 N N . MET A 1 264 ? -42.75 8.492 13.68 1 92.5 264 MET A N 1
ATOM 2055 C CA . MET A 1 264 ? -43.469 9.758 13.539 1 92.5 264 MET A CA 1
ATOM 2056 C C . MET A 1 264 ? -43.531 10.203 12.086 1 92.5 264 MET A C 1
ATOM 2058 O O . MET A 1 264 ? -44.531 10.75 11.625 1 92.5 264 MET A O 1
ATOM 2062 N N . THR A 1 265 ? -42.469 10.062 11.328 1 91.19 265 THR A N 1
ATOM 2063 C CA . THR A 1 265 ? -42.375 10.57 9.961 1 91.19 265 THR A CA 1
ATOM 2064 C C . THR A 1 265 ? -42.781 9.492 8.961 1 91.19 265 THR A C 1
ATOM 2066 O O . THR A 1 265 ? -43.125 9.805 7.82 1 91.19 265 THR A O 1
ATOM 2069 N N . GLY A 1 266 ? -42.719 8.234 9.344 1 86.5 266 GLY A N 1
ATOM 2070 C CA . GLY A 1 266 ? -43.156 7.164 8.461 1 86.5 266 GLY A CA 1
ATOM 2071 C C . GLY A 1 266 ? -42.094 6.781 7.434 1 86.5 266 GLY A C 1
ATOM 2072 O O . GLY A 1 266 ? -40.969 7.258 7.492 1 86.5 266 GLY A O 1
ATOM 2073 N N . ARG A 1 267 ? -42.5 5.996 6.547 1 86.88 267 ARG A N 1
ATOM 2074 C CA . ARG A 1 267 ? -41.594 5.488 5.516 1 86.88 267 ARG A CA 1
ATOM 2075 C C . ARG A 1 267 ? -41.875 6.152 4.172 1 86.88 267 ARG A C 1
ATOM 2077 O O . ARG A 1 267 ? -42.156 5.469 3.176 1 86.88 267 ARG A O 1
ATOM 2084 N N . THR A 1 268 ? -41.906 7.465 4.234 1 85.75 268 THR A N 1
ATOM 2085 C CA . THR A 1 268 ? -42.156 8.219 3.012 1 85.75 268 THR A CA 1
ATOM 2086 C C . THR A 1 268 ? -41 9.188 2.727 1 85.75 268 THR A C 1
ATOM 2088 O O . THR A 1 268 ? -40.312 9.602 3.643 1 85.75 268 THR A O 1
ATOM 2091 N N . GLN A 1 269 ? -40.812 9.555 1.414 1 81.19 269 GLN A N 1
ATOM 2092 C CA . GLN A 1 269 ? -39.844 10.555 1.027 1 81.19 269 GLN A CA 1
ATOM 2093 C C . GLN A 1 269 ? -40.219 11.938 1.526 1 81.19 269 GLN A C 1
ATOM 2095 O O . GLN A 1 269 ? -41.406 12.266 1.595 1 81.19 269 GLN A O 1
ATOM 2100 N N . PRO A 1 270 ? -39.406 12.625 2.186 1 85 270 PRO A N 1
ATOM 2101 C CA . PRO A 1 270 ? -37.938 12.516 2.076 1 85 270 PRO A CA 1
ATOM 2102 C C . PRO A 1 270 ? -37.312 11.867 3.303 1 85 270 PRO A C 1
ATOM 2104 O O . PRO A 1 270 ? -36.094 11.812 3.406 1 85 270 PRO A O 1
ATOM 2107 N N . PHE A 1 271 ? -38.156 11.367 4.125 1 89.88 271 PHE A N 1
ATOM 2108 C CA . PHE A 1 271 ? -37.594 10.953 5.41 1 89.88 271 PHE A CA 1
ATOM 2109 C C . PHE A 1 271 ? -37.125 9.5 5.363 1 89.88 271 PHE A C 1
ATOM 2111 O O . PHE A 1 271 ? -36.438 9.039 6.27 1 89.88 271 PHE A O 1
ATOM 2118 N N . TRP A 1 272 ? -37.469 8.859 4.285 1 92.69 272 TRP A N 1
ATOM 2119 C CA . TRP A 1 272 ? -37.125 7.449 4.152 1 92.69 272 TRP A CA 1
ATOM 2120 C C . TRP A 1 272 ? -36.75 7.117 2.713 1 92.69 272 TRP A C 1
ATOM 2122 O O . TRP A 1 272 ? -37.375 7.605 1.771 1 92.69 272 TRP A O 1
ATOM 2132 N N . LEU A 1 273 ? -35.688 6.418 2.527 1 94.31 273 LEU A N 1
ATOM 2133 C CA . LEU A 1 273 ? -35.25 5.906 1.234 1 94.31 273 LEU A CA 1
ATOM 2134 C C . LEU A 1 273 ? -35.188 4.383 1.242 1 94.31 273 LEU A C 1
ATOM 2136 O O . LEU A 1 273 ? -34.906 3.771 2.279 1 94.31 273 LEU A O 1
ATOM 2140 N N . ARG A 1 274 ? -35.438 3.818 0.103 1 93.44 274 ARG A N 1
ATOM 2141 C CA . ARG A 1 274 ? -35.375 2.367 -0.023 1 93.44 274 ARG A CA 1
ATOM 2142 C C . ARG A 1 274 ? -34 1.842 0.355 1 93.44 274 ARG A C 1
ATOM 2144 O O . ARG A 1 274 ? -32.969 2.379 -0.09 1 93.44 274 ARG A O 1
ATOM 2151 N N . GLY A 1 275 ? -34 0.82 1.194 1 94 275 GLY A N 1
ATOM 2152 C CA . GLY A 1 275 ? -32.719 0.247 1.633 1 94 275 GLY A CA 1
ATOM 2153 C C . GLY A 1 275 ? -32.031 -0.546 0.548 1 94 275 GLY A C 1
ATOM 2154 O O . GLY A 1 275 ? -32.688 -1.217 -0.258 1 94 275 GLY A O 1
ATOM 2155 N N . VAL A 1 276 ? -30.719 -0.384 0.496 1 94.75 276 VAL A N 1
ATOM 2156 C CA . VAL A 1 276 ? -29.875 -1.168 -0.403 1 94.75 276 VAL A CA 1
ATOM 2157 C C . VAL A 1 276 ? -28.844 -1.944 0.406 1 94.75 276 VAL A C 1
ATOM 2159 O O . VAL A 1 276 ? -28.156 -1.375 1.257 1 94.75 276 VAL A O 1
ATOM 2162 N N . ASP A 1 277 ? -28.703 -3.219 0.109 1 92 277 ASP A N 1
ATOM 2163 C CA . ASP A 1 277 ? -27.781 -4.074 0.853 1 92 277 ASP A CA 1
ATOM 2164 C C . ASP A 1 277 ? -26.344 -3.844 0.413 1 92 277 ASP A C 1
ATOM 2166 O O . ASP A 1 277 ? -26.078 -3.541 -0.754 1 92 277 ASP A O 1
ATOM 2170 N N . SER A 1 278 ? -25.422 -4.082 1.333 1 91 278 SER A N 1
ATOM 2171 C CA . SER A 1 278 ? -24.016 -3.824 1.091 1 91 278 SER A CA 1
ATOM 2172 C C . SER A 1 278 ? -23.453 -4.758 0.02 1 91 278 SER A C 1
ATOM 2174 O O . SER A 1 278 ? -22.484 -4.422 -0.657 1 91 278 SER A O 1
ATOM 2176 N N . ASP A 1 279 ? -24.031 -5.867 -0.181 1 87.56 279 ASP A N 1
ATOM 2177 C CA . ASP A 1 279 ? -23.547 -6.832 -1.16 1 87.56 279 ASP A CA 1
ATOM 2178 C C . ASP A 1 279 ? -23.844 -6.367 -2.584 1 87.56 279 ASP A C 1
ATOM 2180 O O . ASP A 1 279 ? -23.297 -6.914 -3.547 1 87.56 279 ASP A O 1
ATOM 2184 N N . GLU A 1 280 ? -24.672 -5.336 -2.637 1 92.81 280 GLU A N 1
ATOM 2185 C CA . GLU A 1 280 ? -25.016 -4.836 -3.963 1 92.81 280 GLU A CA 1
ATOM 2186 C C . GLU A 1 280 ? -24.078 -3.703 -4.391 1 92.81 280 GLU A C 1
ATOM 2188 O O . GLU A 1 280 ? -24.109 -3.264 -5.539 1 92.81 280 GLU A O 1
ATOM 2193 N N . PHE A 1 281 ? -23.312 -3.324 -3.455 1 94.69 281 PHE A N 1
ATOM 2194 C CA . PHE A 1 281 ? -22.344 -2.289 -3.779 1 94.69 281 PHE A CA 1
ATOM 2195 C C . PHE A 1 281 ? -21.203 -2.859 -4.617 1 94.69 281 PHE A C 1
ATOM 2197 O O . PHE A 1 281 ? -20.891 -4.051 -4.535 1 94.69 281 PHE A O 1
ATOM 2204 N N . GLY A 1 282 ? -20.625 -2.002 -5.48 1 95.25 282 GLY A N 1
ATOM 2205 C CA . GLY A 1 282 ? -19.484 -2.41 -6.273 1 95.25 282 GLY A CA 1
ATOM 2206 C C . GLY A 1 282 ? -18.922 -1.292 -7.129 1 95.25 282 GLY A C 1
ATOM 2207 O O . GLY A 1 282 ? -19.375 -0.15 -7.047 1 95.25 282 GLY A O 1
ATOM 2208 N N . GLY A 1 283 ? -17.828 -1.654 -7.77 1 96.69 283 GLY A N 1
ATOM 2209 C CA . GLY A 1 283 ? -17.234 -0.688 -8.68 1 96.69 283 GLY A CA 1
ATOM 2210 C C . GLY A 1 283 ? -16.609 0.503 -7.973 1 96.69 283 GLY A C 1
ATOM 2211 O O . GLY A 1 283 ? -16.109 0.373 -6.855 1 96.69 283 GLY A O 1
ATOM 2212 N N . PHE A 1 284 ? -16.672 1.585 -8.633 1 97.44 284 PHE A N 1
ATOM 2213 C CA . PHE A 1 284 ? -16 2.771 -8.109 1 97.44 284 PHE A CA 1
ATOM 2214 C C . PHE A 1 284 ? -16.812 3.387 -6.977 1 97.44 284 PHE A C 1
ATOM 2216 O O . PHE A 1 284 ? -16.266 4.086 -6.121 1 97.44 284 PHE A O 1
ATOM 2223 N N . VAL A 1 285 ? -18.141 3.162 -6.922 1 96.88 285 VAL A N 1
ATOM 2224 C CA . VAL A 1 285 ? -18.938 3.607 -5.789 1 96.88 285 VAL A CA 1
ATOM 2225 C C . VAL A 1 285 ? -18.391 3 -4.496 1 96.88 285 VAL A C 1
ATOM 2227 O O . VAL A 1 285 ? -18.25 3.697 -3.488 1 96.88 285 VAL A O 1
ATOM 2230 N N . LEU A 1 286 ? -18.125 1.748 -4.602 1 96.62 286 LEU A N 1
ATOM 2231 C CA . LEU A 1 286 ? -17.562 1.06 -3.445 1 96.62 286 LEU A CA 1
ATOM 2232 C C . LEU A 1 286 ? -16.172 1.619 -3.096 1 96.62 286 LEU A C 1
ATOM 2234 O O . LEU A 1 286 ? -15.898 1.895 -1.929 1 96.62 286 LEU A O 1
ATOM 2238 N N . ALA A 1 287 ? -15.312 1.788 -4.047 1 96.94 287 ALA A N 1
ATOM 2239 C CA . ALA A 1 287 ? -13.961 2.301 -3.836 1 96.94 287 ALA A CA 1
ATOM 2240 C C . ALA A 1 287 ? -13.992 3.689 -3.205 1 96.94 287 ALA A C 1
ATOM 2242 O O . ALA A 1 287 ? -13.273 3.957 -2.242 1 96.94 287 ALA A O 1
ATOM 2243 N N . PHE A 1 288 ? -14.859 4.516 -3.703 1 96.5 288 PHE A N 1
ATOM 2244 C CA . PHE A 1 288 ? -14.953 5.875 -3.188 1 96.5 288 PHE A CA 1
ATOM 2245 C C . PHE A 1 288 ? -15.547 5.879 -1.783 1 96.5 288 PHE A C 1
ATOM 2247 O O . PHE A 1 288 ? -15.125 6.66 -0.928 1 96.5 288 PHE A O 1
ATOM 2254 N N . THR A 1 289 ? -16.516 5.051 -1.598 1 96.12 289 THR A N 1
ATOM 2255 C CA . THR A 1 289 ? -17.156 4.98 -0.284 1 96.12 289 THR A CA 1
ATOM 2256 C C . THR A 1 289 ? -16.125 4.594 0.784 1 96.12 289 THR A C 1
ATOM 2258 O O . THR A 1 289 ? -16 5.273 1.805 1 96.12 289 THR A O 1
ATOM 2261 N N . ILE A 1 290 ? -15.391 3.57 0.522 1 95.69 290 ILE A N 1
ATOM 2262 C CA . ILE A 1 290 ? -14.398 3.076 1.471 1 95.69 290 ILE A CA 1
ATOM 2263 C C . ILE A 1 290 ? -13.25 4.07 1.575 1 95.69 290 ILE A C 1
ATOM 2265 O O . ILE A 1 290 ? -12.797 4.391 2.676 1 95.69 290 ILE A O 1
ATOM 2269 N N . GLY A 1 291 ? -12.812 4.531 0.429 1 96.19 291 GLY A N 1
ATOM 2270 C CA . GLY A 1 291 ? -11.68 5.445 0.386 1 96.19 291 GLY A CA 1
ATOM 2271 C C . GLY A 1 291 ? -11.93 6.746 1.119 1 96.19 291 GLY A C 1
ATOM 2272 O O . GLY A 1 291 ? -11.133 7.156 1.965 1 96.19 291 GLY A O 1
ATOM 2273 N N . ILE A 1 292 ? -13.031 7.363 0.848 1 94.5 292 ILE A N 1
ATOM 2274 C CA . ILE A 1 292 ? -13.336 8.664 1.431 1 94.5 292 ILE A CA 1
ATOM 2275 C C . ILE A 1 292 ? -13.609 8.508 2.926 1 94.5 292 ILE A C 1
ATOM 2277 O O . ILE A 1 292 ? -13.148 9.32 3.734 1 94.5 292 ILE A O 1
ATOM 2281 N N . ALA A 1 293 ? -14.367 7.527 3.264 1 94.31 293 ALA A N 1
ATOM 2282 C CA . ALA A 1 293 ? -14.625 7.273 4.68 1 94.31 293 ALA A CA 1
ATOM 2283 C C . ALA A 1 293 ? -13.328 7.004 5.434 1 94.31 293 ALA A C 1
ATOM 2285 O O . ALA A 1 293 ? -13.102 7.566 6.508 1 94.31 293 ALA A O 1
ATOM 2286 N N . GLY A 1 294 ? -12.508 6.168 4.84 1 94.75 294 GLY A N 1
ATOM 2287 C CA . GLY A 1 294 ? -11.227 5.848 5.453 1 94.75 294 GLY A CA 1
ATOM 2288 C C . GLY A 1 294 ? -10.336 7.062 5.633 1 94.75 294 GLY A C 1
ATOM 2289 O O . GLY A 1 294 ? -9.734 7.246 6.691 1 94.75 294 GLY A O 1
ATOM 2290 N N . ILE A 1 295 ? -10.25 7.891 4.66 1 93.69 295 ILE A N 1
ATOM 2291 C CA . ILE A 1 295 ? -9.406 9.078 4.684 1 93.69 295 ILE A CA 1
ATOM 2292 C C . ILE A 1 295 ? -9.93 10.055 5.73 1 93.69 295 ILE A C 1
ATOM 2294 O O . ILE A 1 295 ? -9.164 10.555 6.562 1 93.69 295 ILE A O 1
ATOM 2298 N N . ALA A 1 296 ? -11.227 10.281 5.758 1 91.69 296 ALA A N 1
ATOM 2299 C CA . ALA A 1 296 ? -11.852 11.266 6.645 1 91.69 296 ALA A CA 1
ATOM 2300 C C . ALA A 1 296 ? -11.672 10.875 8.109 1 91.69 296 ALA A C 1
ATOM 2302 O O . ALA A 1 296 ? -11.43 11.734 8.961 1 91.69 296 ALA A O 1
ATOM 2303 N N . ILE A 1 297 ? -11.703 9.625 8.359 1 93.06 297 ILE A N 1
ATOM 2304 C CA . ILE A 1 297 ? -11.695 9.188 9.75 1 93.06 297 ILE A CA 1
ATOM 2305 C C . ILE A 1 297 ? -10.266 8.883 10.188 1 93.06 297 ILE A C 1
ATOM 2307 O O . ILE A 1 297 ? -9.914 9.055 11.352 1 93.06 297 ILE A O 1
ATOM 2311 N N . SER A 1 298 ? -9.414 8.484 9.281 1 95.88 298 SER A N 1
ATOM 2312 C CA . SER A 1 298 ? -8.07 8.055 9.648 1 95.88 298 SER A CA 1
ATOM 2313 C C . SER A 1 298 ? -7.207 9.242 10.07 1 95.88 298 SER A C 1
ATOM 2315 O O . SER A 1 298 ? -6.305 9.102 10.898 1 95.88 298 SER A O 1
ATOM 2317 N N . LEU A 1 299 ? -7.445 10.422 9.516 1 92.88 299 LEU A N 1
ATOM 2318 C CA . LEU A 1 299 ? -6.625 11.586 9.836 1 92.88 299 LEU A CA 1
ATOM 2319 C C . LEU A 1 299 ? -6.773 11.961 11.312 1 92.88 299 LEU A C 1
ATOM 2321 O O . LEU A 1 299 ? -5.785 11.984 12.047 1 92.88 299 LEU A O 1
ATOM 2325 N N . PRO A 1 300 ? -8.023 12.203 11.773 1 89.88 300 PRO A N 1
ATOM 2326 C CA . PRO A 1 300 ? -8.172 12.516 13.195 1 89.88 300 PRO A CA 1
ATOM 2327 C C . PRO A 1 300 ? -7.703 11.383 14.102 1 89.88 300 PRO A C 1
ATOM 2329 O O . PRO A 1 300 ? -7.094 11.625 15.148 1 89.88 300 PRO A O 1
ATOM 2332 N N . MET A 1 301 ? -7.941 10.188 13.695 1 93.12 301 MET A N 1
ATOM 2333 C CA . MET A 1 301 ? -7.516 9.047 14.492 1 93.12 301 MET A CA 1
ATOM 2334 C C . MET A 1 301 ? -5.996 8.938 14.523 1 93.12 301 MET A C 1
ATOM 2336 O O . MET A 1 301 ? -5.414 8.602 15.555 1 93.12 301 MET A O 1
ATOM 2340 N N . GLY A 1 302 ? -5.402 9.164 13.398 1 94.31 302 GLY A N 1
ATOM 2341 C CA . GLY A 1 302 ? -3.947 9.156 13.336 1 94.31 302 GLY A CA 1
ATOM 2342 C C . GLY A 1 302 ? -3.305 10.219 14.211 1 94.31 302 GLY A C 1
ATOM 2343 O O . GLY A 1 302 ? -2.273 9.969 14.836 1 94.31 302 GLY A O 1
ATOM 2344 N N . ILE A 1 303 ? -3.926 11.375 14.289 1 90.31 303 ILE A N 1
ATOM 2345 C CA . ILE A 1 303 ? -3.438 12.461 15.133 1 90.31 303 ILE A CA 1
ATOM 2346 C C . ILE A 1 303 ? -3.533 12.047 16.609 1 90.31 303 ILE A C 1
ATOM 2348 O O . ILE A 1 303 ? -2.584 12.234 17.375 1 90.31 303 ILE A O 1
ATOM 2352 N N . ILE A 1 304 ? -4.641 11.438 16.938 1 86.81 304 ILE A N 1
ATOM 2353 C CA . ILE A 1 304 ? -4.859 10.992 18.312 1 86.81 304 ILE A CA 1
ATOM 2354 C C . ILE A 1 304 ? -3.828 9.93 18.672 1 86.81 304 ILE A C 1
ATOM 2356 O O . ILE A 1 304 ? -3.254 9.961 19.766 1 86.81 304 ILE A O 1
ATOM 2360 N N . LEU A 1 305 ? -3.57 9.031 17.781 1 92.25 305 LEU A N 1
ATOM 2361 C CA . LEU A 1 305 ? -2.586 7.977 18.016 1 92.25 305 LEU A CA 1
ATOM 2362 C C . LEU A 1 305 ? -1.185 8.562 18.156 1 92.25 305 LEU A C 1
ATOM 2364 O O . LEU A 1 305 ? -0.396 8.117 18.984 1 92.25 305 LEU A O 1
ATOM 2368 N N . ALA A 1 306 ? -0.917 9.555 17.359 1 89.81 306 ALA A N 1
ATOM 2369 C CA . ALA A 1 306 ? 0.385 10.219 17.438 1 89.81 306 ALA A CA 1
ATOM 2370 C C . ALA A 1 306 ? 0.569 10.914 18.781 1 89.81 306 ALA A C 1
ATOM 2372 O O . ALA A 1 306 ? 1.653 10.867 19.359 1 89.81 306 ALA A O 1
ATOM 2373 N N . LEU A 1 307 ? -0.459 11.523 19.25 1 84.12 307 LEU A N 1
ATOM 2374 C CA . LEU A 1 307 ? -0.414 12.188 20.547 1 84.12 307 LEU A CA 1
ATOM 2375 C C . LEU A 1 307 ? -0.309 11.172 21.688 1 84.12 307 LEU A C 1
ATOM 2377 O O . LEU A 1 307 ? 0.398 11.398 22.672 1 84.12 307 LEU A O 1
ATOM 2381 N N . GLY A 1 308 ? -1.047 10.07 21.547 1 84 308 GLY A N 1
ATOM 2382 C CA . GLY A 1 308 ? -0.995 9.008 22.531 1 84 308 GLY A CA 1
ATOM 2383 C C . GLY A 1 308 ? 0.38 8.383 22.672 1 84 308 GLY A C 1
ATOM 2384 O O . GLY A 1 308 ? 0.801 8.016 23.766 1 84 308 GLY A O 1
ATOM 2385 N N . ARG A 1 309 ? 1.024 8.328 21.641 1 88.81 309 ARG A N 1
ATOM 2386 C CA . ARG A 1 309 ? 2.359 7.738 21.641 1 88.81 309 ARG A CA 1
ATOM 2387 C C . ARG A 1 309 ? 3.344 8.617 22.406 1 88.81 309 ARG A C 1
ATOM 2389 O O . ARG A 1 309 ? 4.359 8.133 22.906 1 88.81 309 ARG A O 1
ATOM 2396 N N . ARG A 1 310 ? 3.061 9.859 22.547 1 82.25 310 ARG A N 1
ATOM 2397 C CA . ARG A 1 310 ? 3.949 10.797 23.219 1 82.25 310 ARG A CA 1
ATOM 2398 C C . ARG A 1 310 ? 3.449 11.102 24.625 1 82.25 310 ARG A C 1
ATOM 2400 O O . ARG A 1 310 ? 3.996 11.977 25.312 1 82.25 310 ARG A O 1
ATOM 2407 N N . SER A 1 311 ? 2.434 10.398 24.938 1 76.38 311 SER A N 1
ATOM 2408 C CA . SER A 1 311 ? 1.84 10.633 26.25 1 76.38 311 SER A CA 1
ATOM 2409 C C . SER A 1 311 ? 2.803 10.258 27.375 1 76.38 311 SER A C 1
ATOM 2411 O O . SER A 1 311 ? 3.652 9.383 27.203 1 76.38 311 SER A O 1
ATOM 2413 N N . ASP A 1 312 ? 2.738 10.945 28.422 1 75.69 312 ASP A N 1
ATOM 2414 C CA . ASP A 1 312 ? 3.562 10.656 29.594 1 75.69 312 ASP A CA 1
ATOM 2415 C C . ASP A 1 312 ? 3.008 9.469 30.391 1 75.69 312 ASP A C 1
ATOM 2417 O O . ASP A 1 312 ? 3.676 8.945 31.281 1 75.69 312 ASP A O 1
ATOM 2421 N N . MET A 1 313 ? 1.809 9.102 30.078 1 74.56 313 MET A N 1
ATOM 2422 C CA . MET A 1 313 ? 1.206 7.93 30.719 1 74.56 313 MET A CA 1
ATOM 2423 C C . MET A 1 313 ? 1.71 6.641 30.078 1 74.56 313 MET A C 1
ATOM 2425 O O . MET A 1 313 ? 1.462 6.391 28.906 1 74.56 313 MET A O 1
ATOM 2429 N N . PRO A 1 314 ? 2.299 5.836 30.859 1 80.81 314 PRO A N 1
ATOM 2430 C CA . PRO A 1 314 ? 2.959 4.66 30.281 1 80.81 314 PRO A CA 1
ATOM 2431 C C . PRO A 1 314 ? 1.977 3.689 29.625 1 80.81 314 PRO A C 1
ATOM 2433 O O . PRO A 1 314 ? 2.289 3.09 28.594 1 80.81 314 PRO A O 1
ATOM 2436 N N . LEU A 1 315 ? 0.869 3.5 30.234 1 79.25 315 LEU A N 1
ATOM 2437 C CA . LEU A 1 315 ? -0.081 2.545 29.672 1 79.25 315 LEU A CA 1
ATOM 2438 C C . LEU A 1 315 ? -0.619 3.033 28.328 1 79.25 315 LEU A C 1
ATOM 2440 O O . LEU A 1 315 ? -0.728 2.258 27.375 1 79.25 315 LEU A O 1
ATOM 2444 N N . VAL A 1 316 ? -0.992 4.309 28.328 1 80.06 316 VAL A N 1
ATOM 2445 C CA . VAL A 1 316 ? -1.507 4.883 27.078 1 80.06 316 VAL A CA 1
ATOM 2446 C C . VAL A 1 316 ? -0.43 4.828 26 1 80.06 316 VAL A C 1
ATOM 2448 O O . VAL A 1 316 ? -0.71 4.465 24.859 1 80.06 316 VAL A O 1
ATOM 2451 N N . LYS A 1 317 ? 0.687 5.121 26.391 1 87.38 317 LYS A N 1
ATOM 2452 C CA . LYS A 1 317 ? 1.812 5.074 25.469 1 87.38 317 LYS A CA 1
ATOM 2453 C C . LYS A 1 317 ? 2.043 3.658 24.953 1 87.38 317 LYS A C 1
ATOM 2455 O O . LYS A 1 317 ? 2.203 3.447 23.75 1 87.38 317 LYS A O 1
ATOM 2460 N N . ALA A 1 318 ? 1.961 2.773 25.812 1 88.56 318 ALA A N 1
ATOM 2461 C CA . ALA A 1 318 ? 2.227 1.386 25.438 1 88.56 318 ALA A CA 1
ATOM 2462 C C . ALA A 1 318 ? 1.15 0.856 24.5 1 88.56 318 ALA A C 1
ATOM 2464 O O . ALA A 1 318 ? 1.454 0.143 23.531 1 88.56 318 ALA A O 1
ATOM 2465 N N . ILE A 1 319 ? 0.02 1.203 24.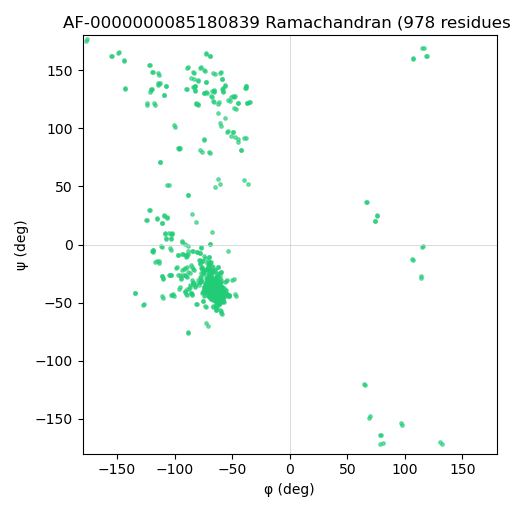719 1 87.06 319 ILE A N 1
ATOM 2466 C CA . ILE A 1 319 ? -1.096 0.733 23.906 1 87.06 319 ILE A CA 1
ATOM 2467 C C . ILE A 1 319 ? -1.019 1.356 22.516 1 87.06 319 ILE A C 1
ATOM 2469 O O . ILE A 1 319 ? -1.186 0.666 21.516 1 87.06 319 ILE A O 1
ATOM 2473 N N . CYS A 1 320 ? -0.749 2.639 22.5 1 90.94 320 CYS A N 1
ATOM 2474 C CA . CYS A 1 320 ? -0.668 3.33 21.219 1 90.94 320 CYS A CA 1
ATOM 2475 C C . CYS A 1 320 ? 0.519 2.83 20.406 1 90.94 320 CYS A C 1
ATOM 2477 O O . CYS A 1 320 ? 0.378 2.529 19.219 1 90.94 320 CYS A O 1
ATOM 2479 N N . VAL A 1 321 ? 1.618 2.652 21.031 1 91.44 321 VAL A N 1
ATOM 2480 C CA . VAL A 1 321 ? 2.816 2.17 20.344 1 91.44 321 VAL A CA 1
ATOM 2481 C C . VAL A 1 321 ? 2.604 0.733 19.875 1 91.44 321 VAL A C 1
ATOM 2483 O O . VAL A 1 321 ? 2.947 0.385 18.75 1 91.44 321 VAL A O 1
ATOM 2486 N N . GLY A 1 322 ? 2.061 -0.049 20.781 1 91.94 322 GLY A N 1
ATOM 2487 C CA . GLY A 1 322 ? 1.765 -1.428 20.422 1 91.94 322 GLY A CA 1
ATOM 2488 C C . GLY A 1 322 ? 0.809 -1.549 19.25 1 91.94 322 GLY A C 1
ATOM 2489 O O . GLY A 1 322 ? 1.037 -2.344 18.344 1 91.94 322 GLY A O 1
ATOM 2490 N N . PHE A 1 323 ? -0.182 -0.749 19.281 1 92.19 323 PHE A N 1
ATOM 2491 C CA . PHE A 1 323 ? -1.164 -0.754 18.203 1 92.19 323 PHE A CA 1
ATOM 2492 C C . PHE A 1 323 ? -0.524 -0.336 16.891 1 92.19 323 PHE A C 1
ATOM 2494 O O . PHE A 1 323 ? -0.713 -0.996 15.867 1 92.19 323 PHE A O 1
ATOM 2501 N N . ILE A 1 324 ? 0.196 0.717 16.875 1 93.69 324 ILE A N 1
ATOM 2502 C CA . ILE A 1 324 ? 0.832 1.25 15.68 1 93.69 324 ILE A CA 1
ATOM 2503 C C . ILE A 1 324 ? 1.806 0.221 15.117 1 93.69 324 ILE A C 1
ATOM 2505 O O . ILE A 1 324 ? 1.765 -0.091 13.922 1 93.69 324 ILE A O 1
ATOM 2509 N N . GLU A 1 325 ? 2.576 -0.393 15.961 1 90.81 325 GLU A N 1
ATOM 2510 C CA . GLU A 1 325 ? 3.578 -1.355 15.508 1 90.81 325 GLU A CA 1
ATOM 2511 C C . GLU A 1 325 ? 2.922 -2.633 14.992 1 90.81 325 GLU A C 1
ATOM 2513 O O . GLU A 1 325 ? 3.402 -3.238 14.031 1 90.81 325 GLU A O 1
ATOM 2518 N N . PHE A 1 326 ? 1.926 -2.975 15.625 1 92.62 326 PHE A N 1
ATOM 2519 C CA . PHE A 1 326 ? 1.219 -4.172 15.188 1 92.62 326 PHE A CA 1
ATOM 2520 C C . PHE A 1 326 ? 0.633 -3.977 13.797 1 92.62 326 PHE A C 1
ATOM 2522 O O . PHE A 1 326 ? 0.825 -4.816 12.914 1 92.62 326 PHE A O 1
ATOM 2529 N N . ILE A 1 327 ? -0.1 -2.91 13.625 1 93 327 ILE A N 1
ATOM 2530 C CA . ILE A 1 327 ? -0.76 -2.631 12.359 1 93 327 ILE A CA 1
ATOM 2531 C C . ILE A 1 327 ? 0.286 -2.469 11.258 1 93 327 ILE A C 1
ATOM 2533 O O . ILE A 1 327 ? 0.096 -2.945 10.133 1 93 327 ILE A O 1
ATOM 2537 N N . ARG A 1 328 ? 1.396 -1.862 11.5 1 89.56 328 ARG A N 1
ATOM 2538 C CA . ARG A 1 328 ? 2.436 -1.614 10.508 1 89.56 328 ARG A CA 1
ATOM 2539 C C . ARG A 1 328 ? 3.223 -2.885 10.211 1 89.56 328 ARG A C 1
ATOM 2541 O O . ARG A 1 328 ? 3.938 -2.959 9.203 1 89.56 328 ARG A O 1
ATOM 2548 N N . GLY A 1 329 ? 3.012 -3.889 11.133 1 91.81 329 GLY A N 1
ATOM 2549 C CA . GLY A 1 329 ? 3.787 -5.109 10.969 1 91.81 329 GLY A CA 1
ATOM 2550 C C . GLY A 1 329 ? 3.031 -6.203 10.242 1 91.81 329 GLY A C 1
ATOM 2551 O O . GLY A 1 329 ? 3.617 -7.219 9.852 1 91.81 329 GLY A O 1
ATOM 2552 N N . VAL A 1 330 ? 1.77 -6.012 10.016 1 91.81 330 VAL A N 1
ATOM 2553 C CA . VAL A 1 330 ? 0.927 -7.051 9.43 1 91.81 330 VAL A CA 1
ATOM 2554 C C . VAL A 1 330 ? 0.333 -6.559 8.109 1 91.81 330 VAL A C 1
ATOM 2556 O O . VAL A 1 330 ? -0.112 -5.414 8.016 1 91.81 330 VAL A O 1
ATOM 2559 N N . PRO A 1 331 ? 0.39 -7.418 7.062 1 91.25 331 PRO A N 1
ATOM 2560 C CA . PRO A 1 331 ? -0.212 -7.012 5.793 1 91.25 331 PRO A CA 1
ATOM 2561 C C . PRO A 1 331 ? -1.701 -6.699 5.918 1 91.25 331 PRO A C 1
ATOM 2563 O O . PRO A 1 331 ? -2.418 -7.375 6.66 1 91.25 331 PRO A O 1
ATOM 2566 N N . LEU A 1 332 ? -2.127 -5.723 5.211 1 90.75 332 LEU A N 1
ATOM 2567 C CA . LEU A 1 332 ? -3.52 -5.293 5.258 1 90.75 332 LEU A CA 1
ATOM 2568 C C . LEU A 1 332 ? -4.453 -6.43 4.852 1 90.75 332 LEU A C 1
ATOM 2570 O O . LEU A 1 332 ? -5.535 -6.586 5.422 1 90.75 332 LEU A O 1
ATOM 2574 N N . ILE A 1 333 ? -4.059 -7.25 3.879 1 87.94 333 ILE A N 1
ATOM 2575 C CA . ILE A 1 333 ? -4.871 -8.367 3.406 1 87.94 333 ILE A CA 1
ATOM 2576 C C . ILE A 1 333 ? -5.191 -9.305 4.57 1 87.94 333 ILE A C 1
ATOM 2578 O O . ILE A 1 333 ? -6.32 -9.789 4.691 1 87.94 333 ILE A O 1
ATOM 2582 N N . THR A 1 334 ? -4.18 -9.539 5.375 1 86.94 334 THR A N 1
ATOM 2583 C CA . THR A 1 334 ? -4.359 -10.406 6.539 1 86.94 334 THR A CA 1
ATOM 2584 C C . THR A 1 334 ? -5.391 -9.82 7.496 1 86.94 334 THR A C 1
ATOM 2586 O O . THR A 1 334 ? -6.266 -10.531 7.988 1 86.94 334 THR A O 1
ATOM 2589 N N . LEU A 1 335 ? -5.355 -8.562 7.668 1 88.19 335 LEU A N 1
ATOM 2590 C CA . LEU A 1 335 ? -6.273 -7.895 8.586 1 88.19 335 LEU A CA 1
ATOM 2591 C C . LEU A 1 335 ? -7.688 -7.883 8.023 1 88.19 335 LEU A C 1
ATOM 2593 O O . LEU A 1 335 ? -8.664 -8 8.766 1 88.19 335 LEU A O 1
ATOM 2597 N N . LEU A 1 336 ? -7.793 -7.727 6.715 1 87.25 336 LEU A N 1
ATOM 2598 C CA . LEU A 1 336 ? -9.109 -7.742 6.078 1 87.25 336 LEU A CA 1
ATOM 2599 C C . LEU A 1 336 ? -9.75 -9.117 6.199 1 87.25 336 LEU A C 1
ATOM 2601 O O . LEU A 1 336 ? -10.953 -9.227 6.469 1 87.25 336 LEU A O 1
ATOM 2605 N N . PHE A 1 337 ? -8.945 -10.148 6.055 1 78.88 337 PHE A N 1
ATOM 2606 C CA . PHE A 1 337 ? -9.461 -11.508 6.172 1 78.88 337 PHE A CA 1
ATOM 2607 C C . PHE A 1 337 ? -9.906 -11.797 7.602 1 78.88 337 PHE A C 1
ATOM 2609 O O . PHE A 1 337 ? -10.953 -12.406 7.82 1 78.88 337 PHE A O 1
ATOM 2616 N N . VAL A 1 338 ? -9.109 -11.367 8.477 1 73.19 338 VAL A N 1
ATOM 2617 C CA . VAL A 1 338 ? -9.43 -11.578 9.883 1 73.19 338 VAL A CA 1
ATOM 2618 C C . VAL A 1 338 ? -10.703 -10.82 10.242 1 73.19 338 VAL A C 1
ATOM 2620 O O . VAL A 1 338 ? -11.562 -11.344 10.961 1 73.19 338 VAL A O 1
ATOM 2623 N N . ALA A 1 339 ? -10.812 -9.656 9.672 1 70.88 339 ALA A N 1
ATOM 2624 C CA . ALA A 1 339 ? -11.984 -8.836 9.961 1 70.88 339 ALA A CA 1
ATOM 2625 C C . ALA A 1 339 ? -13.25 -9.453 9.367 1 70.88 339 ALA A C 1
ATOM 2627 O O . ALA A 1 339 ? -14.328 -9.352 9.953 1 70.88 339 ALA A O 1
ATOM 2628 N N . SER A 1 340 ? -13.086 -10.062 8.258 1 70.44 340 SER A N 1
ATOM 2629 C CA . SER A 1 340 ? -14.258 -10.641 7.594 1 70.44 340 SER A CA 1
ATOM 2630 C C . SER A 1 340 ? -14.789 -11.836 8.367 1 70.44 340 SER A C 1
ATOM 2632 O O . SER A 1 340 ? -16 -12.102 8.359 1 70.44 340 SER A O 1
ATOM 2634 N N . LEU A 1 341 ? -13.867 -12.484 9.07 1 62.44 341 LEU A N 1
ATOM 2635 C CA . LEU A 1 341 ? -14.32 -13.664 9.789 1 62.44 341 LEU A CA 1
ATOM 2636 C C . LEU A 1 341 ? -14.492 -13.367 11.273 1 62.44 341 LEU A C 1
ATOM 2638 O O . LEU A 1 341 ? -15.359 -13.945 11.93 1 62.44 341 LEU A O 1
ATOM 2642 N N . LEU A 1 342 ? -13.484 -12.625 11.844 1 57.34 342 LEU A N 1
ATOM 2643 C CA . LEU A 1 342 ? -13.5 -12.359 13.273 1 57.34 342 LEU A CA 1
ATOM 2644 C C . LEU A 1 342 ? -14.836 -11.75 13.695 1 57.34 342 LEU A C 1
ATOM 2646 O O . LEU A 1 342 ? -15.398 -12.125 14.727 1 57.34 342 LEU A O 1
ATOM 2650 N N . LEU A 1 343 ? -15.273 -10.797 12.852 1 54.97 343 LEU A N 1
ATOM 2651 C CA . LEU A 1 343 ? -16.438 -10.086 13.375 1 54.97 343 LEU A CA 1
ATOM 2652 C C . LEU A 1 343 ? -17.656 -11.016 13.453 1 54.97 343 LEU A C 1
ATOM 2654 O O . LEU A 1 343 ? -18.531 -10.828 14.297 1 54.97 343 LEU A O 1
ATOM 2658 N N . ASN A 1 344 ? -17.484 -12.117 12.648 1 54.5 344 ASN A N 1
ATOM 2659 C CA . ASN A 1 344 ? -18.594 -13.062 12.711 1 54.5 344 ASN A CA 1
ATOM 2660 C C . ASN A 1 344 ? -18.531 -13.922 13.977 1 54.5 344 ASN A C 1
ATOM 2662 O O . ASN A 1 344 ? -19.562 -14.328 14.508 1 54.5 344 ASN A O 1
ATOM 2666 N N . TYR A 1 345 ? -17.297 -14.148 14.367 1 53.91 345 TYR A N 1
ATOM 2667 C CA . TYR A 1 345 ? -17.125 -15.039 15.508 1 53.91 345 TYR A CA 1
ATOM 2668 C C . TYR A 1 345 ? -17.281 -14.281 16.812 1 53.91 345 TYR A C 1
ATOM 2670 O O . TYR A 1 345 ? -17.719 -14.836 17.828 1 53.91 345 TYR A O 1
ATOM 2678 N N . PHE A 1 346 ? -16.859 -13.016 16.719 1 52.34 346 PHE A N 1
ATOM 2679 C CA . PHE A 1 346 ? -16.828 -12.281 17.984 1 52.34 346 PHE A CA 1
ATOM 2680 C C . PHE A 1 346 ? -18.156 -11.586 18.25 1 52.34 346 PHE A C 1
ATOM 2682 O O . PHE A 1 346 ? -18.406 -11.102 19.359 1 52.34 346 PHE A O 1
ATOM 2689 N N . LEU A 1 347 ? -18.812 -11.469 17.172 1 54.47 347 LEU A N 1
ATOM 2690 C CA . LEU A 1 347 ? -20.078 -10.797 17.391 1 54.47 347 LEU A CA 1
ATOM 2691 C C . LEU A 1 347 ? -21.172 -11.812 17.719 1 54.47 347 LEU A C 1
ATOM 2693 O O . LEU A 1 347 ? -21.109 -12.961 17.281 1 54.47 347 LEU A O 1
ATOM 2697 N N . PRO A 1 348 ? -21.891 -11.477 18.703 1 52.44 348 PRO A N 1
ATOM 2698 C CA . PRO A 1 348 ? -22.984 -12.375 19.062 1 52.44 348 PRO A CA 1
ATOM 2699 C C . PRO A 1 348 ? -23.672 -12.977 17.828 1 52.44 348 PRO A C 1
ATOM 2701 O O . PRO A 1 348 ? -23.703 -12.352 16.766 1 52.44 348 PRO A O 1
ATOM 2704 N N . PRO A 1 349 ? -23.953 -14.32 17.922 1 54.88 349 PRO A N 1
ATOM 2705 C CA . PRO A 1 349 ? -24.719 -14.953 16.844 1 54.88 349 PRO A CA 1
ATOM 2706 C C . PRO A 1 349 ? -25.922 -14.125 16.422 1 54.88 349 PRO A C 1
ATOM 2708 O O . PRO A 1 349 ? -26.609 -13.555 17.266 1 54.88 349 PRO A O 1
ATOM 2711 N N . GLY A 1 350 ? -26.094 -13.68 15.117 1 55.69 350 GLY A N 1
ATOM 2712 C CA . GLY A 1 350 ? -27.188 -12.898 14.586 1 55.69 350 GLY A CA 1
ATOM 2713 C C . GLY A 1 350 ? -26.781 -11.508 14.141 1 55.69 350 GLY A C 1
ATOM 2714 O O . GLY A 1 350 ? -27.547 -10.805 13.477 1 55.69 350 GLY A O 1
ATOM 2715 N N . THR A 1 351 ? -25.734 -11.102 14.828 1 56 351 THR A N 1
ATOM 2716 C CA . THR A 1 351 ? -25.359 -9.742 14.445 1 56 351 THR A CA 1
ATOM 2717 C C . THR A 1 351 ? -24.672 -9.734 13.086 1 56 351 THR A C 1
ATOM 2719 O O . THR A 1 351 ? -23.672 -10.43 12.883 1 56 351 THR A O 1
ATOM 2722 N N . ASN A 1 352 ? -25.469 -9.578 12.062 1 60.69 352 ASN A N 1
ATOM 2723 C CA . ASN A 1 352 ? -24.906 -9.453 10.719 1 60.69 352 ASN A CA 1
ATOM 2724 C C . ASN A 1 352 ? -24.188 -8.117 10.539 1 60.69 352 ASN A C 1
ATOM 2726 O O . ASN A 1 352 ? -24.812 -7.09 10.305 1 60.69 352 ASN A O 1
ATOM 2730 N N . PHE A 1 353 ? -22.969 -8.055 11.055 1 67.94 353 PHE A N 1
ATOM 2731 C CA . PHE A 1 353 ? -22.188 -6.84 10.852 1 67.94 353 PHE A CA 1
ATOM 2732 C C . PHE A 1 353 ? -21.938 -6.598 9.367 1 67.94 353 PHE A C 1
ATOM 2734 O O . PHE A 1 353 ? -21.547 -7.512 8.641 1 67.94 353 PHE A O 1
ATOM 2741 N N . ASP A 1 354 ? -22.375 -5.445 8.938 1 82.5 354 ASP A N 1
ATOM 2742 C CA . ASP A 1 354 ? -22.25 -5.039 7.539 1 82.5 354 ASP A CA 1
ATOM 2743 C C . ASP A 1 354 ? -20.812 -5.156 7.059 1 82.5 354 ASP A C 1
ATOM 2745 O O . ASP A 1 354 ? -19.891 -4.707 7.738 1 82.5 354 ASP A O 1
ATOM 2749 N N . ILE A 1 355 ? -20.578 -5.887 6.016 1 84.88 355 ILE A N 1
ATOM 2750 C CA . ILE A 1 355 ? -19.25 -6.211 5.5 1 84.88 355 ILE A CA 1
ATOM 2751 C C . ILE A 1 355 ? -18.516 -4.926 5.129 1 84.88 355 ILE A C 1
ATOM 2753 O O . ILE A 1 355 ? -17.312 -4.805 5.352 1 84.88 355 ILE A O 1
ATOM 2757 N N . ILE A 1 356 ? -19.219 -3.902 4.59 1 90.19 356 ILE A N 1
ATOM 2758 C CA . ILE A 1 356 ? -18.578 -2.664 4.168 1 90.19 356 ILE A CA 1
ATOM 2759 C C . ILE A 1 356 ? -18.109 -1.879 5.395 1 90.19 356 ILE A C 1
ATOM 2761 O O . ILE A 1 356 ? -17.031 -1.294 5.391 1 90.19 356 ILE A O 1
ATOM 2765 N N . LEU A 1 357 ? -18.922 -1.893 6.418 1 87.19 357 LEU A N 1
ATOM 2766 C CA . LEU A 1 357 ? -18.547 -1.2 7.645 1 87.19 357 LEU A CA 1
ATOM 2767 C C . LEU A 1 357 ? -17.312 -1.841 8.273 1 87.19 357 LEU A C 1
ATOM 2769 O O . LEU A 1 357 ? -16.438 -1.141 8.789 1 87.19 357 LEU A O 1
ATOM 2773 N N . ARG A 1 358 ? -17.266 -3.139 8.188 1 85.69 358 ARG A N 1
ATOM 2774 C CA . ARG A 1 358 ? -16.109 -3.854 8.711 1 85.69 358 ARG A CA 1
ATOM 2775 C C . ARG A 1 358 ? -14.836 -3.467 7.957 1 85.69 358 ARG A C 1
ATOM 2777 O O . ARG A 1 358 ? -13.789 -3.26 8.57 1 85.69 358 ARG A O 1
ATOM 2784 N N . VAL A 1 359 ? -14.969 -3.4 6.688 1 90.88 359 VAL A N 1
ATOM 2785 C CA . VAL A 1 359 ? -13.828 -3.051 5.848 1 90.88 359 VAL A CA 1
ATOM 2786 C C . VAL A 1 359 ? -13.406 -1.611 6.125 1 90.88 359 VAL A C 1
ATOM 2788 O O . VAL A 1 359 ? -12.211 -1.32 6.238 1 90.88 359 VAL A O 1
ATOM 2791 N N . ILE A 1 360 ? -14.367 -0.703 6.297 1 92.06 360 ILE A N 1
ATOM 2792 C CA . ILE A 1 360 ? -14.078 0.702 6.555 1 92.06 360 ILE A CA 1
ATOM 2793 C C . ILE A 1 360 ? -13.336 0.839 7.887 1 92.06 360 ILE A C 1
ATOM 2795 O O . ILE A 1 360 ? -12.359 1.585 7.988 1 92.06 360 ILE A O 1
ATOM 2799 N N . ILE A 1 361 ? -13.742 0.12 8.844 1 89.44 361 ILE A N 1
ATOM 2800 C CA . ILE A 1 361 ? -13.109 0.18 10.156 1 89.44 361 ILE A CA 1
ATOM 2801 C C . ILE A 1 361 ? -11.664 -0.299 10.055 1 89.44 361 ILE A C 1
ATOM 2803 O O . ILE A 1 361 ? -10.75 0.364 10.547 1 89.44 361 ILE A O 1
ATOM 2807 N N . MET A 1 362 ? -11.5 -1.381 9.383 1 90.5 362 MET A N 1
ATOM 2808 C CA . MET A 1 362 ? -10.172 -1.972 9.297 1 90.5 362 MET A CA 1
ATOM 2809 C C . MET A 1 362 ? -9.227 -1.077 8.5 1 90.5 362 MET A C 1
ATOM 2811 O O . MET A 1 362 ? -8.094 -0.834 8.914 1 90.5 362 MET A O 1
ATOM 2815 N N . VAL A 1 363 ? -9.711 -0.588 7.387 1 93.31 363 VAL A N 1
ATOM 2816 C CA . VAL A 1 363 ? -8.867 0.255 6.547 1 93.31 363 VAL A CA 1
ATOM 2817 C C . VAL A 1 363 ? -8.562 1.564 7.27 1 93.31 363 VAL A C 1
ATOM 2819 O O . VAL A 1 363 ? -7.473 2.123 7.121 1 93.31 363 VAL A O 1
ATOM 2822 N N . THR A 1 364 ? -9.516 2.029 8.055 1 94.5 364 THR A N 1
ATOM 2823 C CA . THR A 1 364 ? -9.328 3.254 8.828 1 94.5 364 THR A CA 1
ATOM 2824 C C . THR A 1 364 ? -8.25 3.062 9.891 1 94.5 364 THR A C 1
ATOM 2826 O O . THR A 1 364 ? -7.352 3.895 10.031 1 94.5 364 THR A O 1
ATOM 2829 N N . LEU A 1 365 ? -8.367 1.97 10.602 1 93.25 365 LEU A N 1
ATOM 2830 C CA . LEU A 1 365 ? -7.379 1.674 11.633 1 93.25 365 LEU A CA 1
ATOM 2831 C C . LEU A 1 365 ? -5.996 1.481 11.023 1 93.25 365 LEU A C 1
ATOM 2833 O O . LEU A 1 365 ? -5 1.947 11.578 1 93.25 365 LEU A O 1
ATOM 2837 N N . PHE A 1 366 ? -5.992 0.837 9.93 1 94.44 366 PHE A N 1
ATOM 2838 C CA . PHE A 1 366 ? -4.738 0.61 9.219 1 94.44 366 PHE A CA 1
ATOM 2839 C C . PHE A 1 366 ? -4.105 1.933 8.805 1 94.44 366 PHE A C 1
ATOM 2841 O O . PHE A 1 366 ? -2.932 2.182 9.094 1 94.44 366 PHE A O 1
ATOM 2848 N N . SER A 1 367 ? -4.852 2.738 8.188 1 95.81 367 SER A N 1
ATOM 2849 C CA . SER A 1 367 ? -4.363 4.027 7.707 1 95.81 367 SER A CA 1
ATOM 2850 C C . SER A 1 367 ? -3.996 4.945 8.867 1 95.81 367 SER A C 1
ATOM 2852 O O . SER A 1 367 ? -3.037 5.715 8.781 1 95.81 367 SER A O 1
ATOM 2854 N N . ALA A 1 368 ? -4.742 4.902 9.922 1 96.38 368 ALA A N 1
ATOM 2855 C CA . ALA A 1 368 ? -4.477 5.738 11.086 1 96.38 368 ALA A CA 1
ATOM 2856 C C . ALA A 1 368 ? -3.094 5.457 11.664 1 96.38 368 ALA A C 1
ATOM 2858 O O . ALA A 1 368 ? -2.379 6.379 12.062 1 96.38 368 ALA A O 1
ATOM 2859 N N . ALA A 1 369 ? -2.746 4.227 11.711 1 94.69 369 ALA A N 1
ATOM 2860 C CA . ALA A 1 369 ? -1.431 3.85 12.219 1 94.69 369 ALA A CA 1
ATOM 2861 C C . ALA A 1 369 ? -0.319 4.422 11.344 1 94.69 369 ALA A C 1
ATOM 2863 O O . ALA A 1 369 ? 0.694 4.906 11.852 1 94.69 369 ALA A O 1
ATOM 2864 N N . TYR A 1 370 ? -0.502 4.414 10.102 1 92.12 370 TYR A N 1
ATOM 2865 C CA . TYR A 1 370 ? 0.491 4.957 9.18 1 92.12 370 TYR A CA 1
ATOM 2866 C C . TYR A 1 370 ? 0.575 6.473 9.297 1 92.12 370 TYR A C 1
ATOM 2868 O O . TYR A 1 370 ? 1.668 7.043 9.281 1 92.12 370 TYR A O 1
ATOM 2876 N N . ILE A 1 371 ? -0.559 7.074 9.43 1 94.19 371 ILE A N 1
ATOM 2877 C CA . ILE A 1 371 ? -0.595 8.523 9.586 1 94.19 371 ILE A CA 1
ATOM 2878 C C . ILE A 1 371 ? 0.109 8.922 10.875 1 94.19 371 ILE A C 1
ATOM 2880 O O . ILE A 1 371 ? 0.853 9.906 10.914 1 94.19 371 ILE A O 1
ATOM 2884 N N . ALA A 1 372 ? -0.125 8.156 11.906 1 94.12 372 ALA A N 1
ATOM 2885 C CA . ALA A 1 372 ? 0.536 8.43 13.188 1 94.12 372 ALA A CA 1
ATOM 2886 C C . ALA A 1 372 ? 2.053 8.375 13.039 1 94.12 372 ALA A C 1
ATOM 2888 O O . ALA A 1 372 ? 2.768 9.203 13.609 1 94.12 372 ALA A O 1
ATOM 2889 N N . GLU A 1 373 ? 2.518 7.477 12.289 1 88.06 373 GLU A N 1
ATOM 2890 C CA . GLU A 1 373 ? 3.955 7.352 12.07 1 88.06 373 GLU A CA 1
ATOM 2891 C C . GLU A 1 373 ? 4.492 8.523 11.258 1 88.06 373 GLU A C 1
ATOM 2893 O O . GLU A 1 373 ? 5.605 9 11.5 1 88.06 373 GLU A O 1
ATOM 2898 N N . VAL A 1 374 ? 3.738 8.953 10.281 1 87.62 374 VAL A N 1
ATOM 2899 C CA . VAL A 1 374 ? 4.125 10.094 9.469 1 87.62 374 VAL A CA 1
ATOM 2900 C C . VAL A 1 374 ? 4.199 11.352 10.336 1 87.62 374 VAL A C 1
ATOM 2902 O O . VAL A 1 374 ? 5.133 12.148 10.203 1 87.62 374 VAL A O 1
ATOM 2905 N N . ILE A 1 375 ? 3.25 11.469 11.18 1 90.38 375 ILE A N 1
ATOM 2906 C CA . ILE A 1 375 ? 3.217 12.617 12.078 1 90.38 375 ILE A CA 1
ATOM 2907 C C . ILE A 1 375 ? 4.391 12.547 13.047 1 90.38 375 ILE A C 1
ATOM 2909 O O . ILE A 1 375 ? 4.992 13.578 13.383 1 90.38 375 ILE A O 1
ATOM 2913 N N . ARG A 1 376 ? 4.688 11.367 13.492 1 86.31 376 ARG A N 1
ATOM 2914 C CA . ARG A 1 376 ? 5.859 11.195 14.344 1 86.31 376 ARG A CA 1
ATOM 2915 C C . ARG A 1 376 ? 7.121 11.695 13.641 1 86.31 376 ARG A C 1
ATOM 2917 O O . ARG A 1 376 ? 7.953 12.375 14.25 1 86.31 376 ARG A O 1
ATOM 2924 N N . GLY A 1 377 ? 7.195 11.312 12.422 1 81.19 377 GLY A N 1
ATOM 2925 C CA . GLY A 1 377 ? 8.312 11.812 11.648 1 81.19 377 GLY A CA 1
ATOM 2926 C C . GLY A 1 377 ? 8.328 13.328 11.531 1 81.19 377 GLY A C 1
ATOM 2927 O O . GLY A 1 377 ? 9.391 13.953 11.602 1 81.19 377 GLY A O 1
ATOM 2928 N N . GLY A 1 378 ? 7.195 13.945 11.367 1 83.44 378 GLY A N 1
ATOM 2929 C CA . GLY A 1 378 ? 7.074 15.391 11.328 1 83.44 378 GLY A CA 1
ATOM 2930 C C . GLY A 1 378 ? 7.441 16.062 12.633 1 83.44 378 GLY A C 1
ATOM 2931 O O . GLY A 1 378 ? 8.086 17.109 12.641 1 83.44 378 GLY A O 1
ATOM 2932 N N . LEU A 1 379 ? 7.117 15.492 13.695 1 83.31 379 LEU A N 1
ATOM 2933 C CA . LEU A 1 379 ? 7.434 16.016 15.023 1 83.31 379 LEU A CA 1
ATOM 2934 C C . LEU A 1 379 ? 8.93 15.938 15.297 1 83.31 379 LEU A C 1
ATOM 2936 O O . LEU A 1 379 ? 9.508 16.844 15.898 1 83.31 379 LEU A O 1
ATOM 2940 N N . ALA A 1 380 ? 9.492 14.883 14.805 1 76.75 380 ALA A N 1
ATOM 2941 C CA . ALA A 1 380 ? 10.93 14.68 14.992 1 76.75 380 ALA A CA 1
ATOM 2942 C C . ALA A 1 380 ? 11.734 15.672 14.156 1 76.75 380 ALA A C 1
ATOM 2944 O O . ALA A 1 380 ? 12.867 16 14.5 1 76.75 380 ALA A O 1
ATOM 2945 N N . ALA A 1 381 ? 11.133 16.125 13.117 1 75.75 381 ALA A N 1
ATOM 2946 C CA . ALA A 1 381 ? 11.82 17.031 12.211 1 75.75 381 ALA A CA 1
ATOM 2947 C C . ALA A 1 381 ? 11.727 18.469 12.703 1 75.75 381 ALA A C 1
ATOM 2949 O O . ALA A 1 381 ? 12.414 19.359 12.188 1 75.75 381 ALA A O 1
ATOM 2950 N N . LEU A 1 382 ? 10.953 18.734 13.789 1 80.75 382 LEU A N 1
ATOM 2951 C CA . LEU A 1 382 ? 10.797 20.078 14.32 1 80.75 382 LEU A CA 1
ATOM 2952 C C . LEU A 1 382 ? 12.055 20.516 15.07 1 80.75 382 LEU A C 1
ATOM 2954 O O . LEU A 1 382 ? 12.594 19.766 15.883 1 80.75 382 LEU A O 1
ATOM 2958 N N . PRO A 1 383 ? 12.469 21.703 14.688 1 78.19 383 PRO A N 1
ATOM 2959 C CA . PRO A 1 383 ? 13.617 22.203 15.438 1 78.19 383 PRO A CA 1
ATOM 2960 C C . PRO A 1 383 ? 13.336 22.359 16.938 1 78.19 383 PRO A C 1
ATOM 2962 O O . PRO A 1 383 ? 12.211 22.688 17.312 1 78.19 383 PRO A O 1
ATOM 2965 N N . ARG A 1 384 ? 14.297 22.172 17.75 1 79.5 384 ARG A N 1
ATOM 2966 C CA . ARG A 1 384 ? 14.188 22.25 19.203 1 79.5 384 ARG A CA 1
ATOM 2967 C C . ARG A 1 384 ? 13.766 23.641 19.656 1 79.5 384 ARG A C 1
ATOM 2969 O O . ARG A 1 384 ? 13.141 23.797 20.719 1 79.5 384 ARG A O 1
ATOM 2976 N N . GLY A 1 385 ? 14.086 24.531 18.781 1 76.38 385 GLY A N 1
ATOM 2977 C CA . GLY A 1 385 ? 13.75 25.922 19.094 1 76.38 385 GLY A CA 1
ATOM 2978 C C . GLY A 1 385 ? 12.258 26.141 19.281 1 76.38 385 GLY A C 1
ATOM 2979 O O . GLY A 1 385 ? 11.844 26.953 20.109 1 76.38 385 GLY A O 1
ATOM 2980 N N . GLN A 1 386 ? 11.484 25.406 18.562 1 80.88 386 GLN A N 1
ATOM 2981 C CA . GLN A 1 386 ? 10.031 25.547 18.656 1 80.88 386 GLN A CA 1
ATOM 2982 C C . GLN A 1 386 ? 9.523 25.078 20.016 1 80.88 386 GLN A C 1
ATOM 2984 O O . GLN A 1 386 ? 8.617 25.672 20.594 1 80.88 386 GLN A O 1
ATOM 2989 N N . TYR A 1 387 ? 10.117 24.047 20.516 1 84.25 387 TYR A N 1
ATOM 2990 C CA . TYR A 1 387 ? 9.75 23.531 21.828 1 84.25 387 TYR A CA 1
ATOM 2991 C C . TYR A 1 387 ? 10.188 24.5 22.938 1 84.25 387 TYR A C 1
ATOM 2993 O O . TYR A 1 387 ? 9.43 24.766 23.875 1 84.25 387 TYR A O 1
ATOM 3001 N N . GLU A 1 388 ? 11.375 25.047 22.688 1 86.19 388 GLU A N 1
ATOM 3002 C CA . GLU A 1 388 ? 11.914 26 23.641 1 86.19 388 GLU A CA 1
ATOM 3003 C C . GLU A 1 388 ? 11.102 27.297 23.641 1 86.19 388 GLU A C 1
ATOM 3005 O O . GLU A 1 388 ? 10.875 27.891 24.703 1 86.19 388 GLU A O 1
ATOM 3010 N N . ALA A 1 389 ? 10.711 27.641 22.531 1 87 389 ALA A N 1
ATOM 3011 C CA . ALA A 1 389 ? 9.898 28.844 22.406 1 87 389 ALA A CA 1
ATOM 3012 C C . ALA A 1 389 ? 8.562 28.672 23.125 1 87 389 ALA A C 1
ATOM 3014 O O . ALA A 1 389 ? 8.086 29.609 23.781 1 87 389 ALA A O 1
ATOM 3015 N N . ALA A 1 390 ? 7.965 27.562 22.953 1 87.94 390 ALA A N 1
ATOM 3016 C CA . ALA A 1 390 ? 6.695 27.297 23.625 1 87.94 390 ALA A CA 1
ATOM 3017 C C . ALA A 1 390 ? 6.867 27.297 25.141 1 87.94 390 ALA A C 1
ATOM 3019 O O . ALA A 1 390 ? 6.02 27.812 25.859 1 87.94 390 ALA A O 1
ATOM 3020 N N . ASP A 1 391 ? 7.996 26.797 25.594 1 86.38 391 ASP A N 1
ATOM 3021 C CA . ASP A 1 391 ? 8.305 26.75 27.031 1 86.38 391 ASP A CA 1
ATOM 3022 C C . ASP A 1 391 ? 8.578 28.156 27.562 1 86.38 391 ASP A C 1
ATOM 3024 O O . ASP A 1 391 ? 8.188 28.484 28.688 1 86.38 391 ASP A O 1
ATOM 3028 N N . ALA A 1 392 ? 9.242 28.891 26.781 1 89.31 392 ALA A N 1
ATOM 3029 C CA . ALA A 1 392 ? 9.57 30.266 27.156 1 89.31 392 ALA A CA 1
ATOM 3030 C C . ALA A 1 392 ? 8.305 31.109 27.312 1 89.31 392 ALA A C 1
ATOM 3032 O O . ALA A 1 392 ? 8.258 32.031 28.125 1 89.31 392 ALA A O 1
ATOM 3033 N N . LEU A 1 393 ? 7.316 30.812 26.547 1 90.62 393 LEU A N 1
ATOM 3034 C CA . LEU A 1 393 ? 6.047 31.531 26.609 1 90.62 393 LEU A CA 1
ATOM 3035 C C . LEU A 1 393 ? 5.191 31.031 27.766 1 90.62 393 LEU A C 1
ATOM 3037 O O . LEU A 1 393 ? 4.125 31.594 28.047 1 90.62 393 LEU A O 1
ATOM 3041 N N . GLY A 1 394 ? 5.613 30.016 28.422 1 85.81 394 GLY A N 1
ATOM 3042 C CA . GLY A 1 394 ? 4.902 29.5 29.578 1 85.81 394 GLY A CA 1
ATOM 3043 C C . GLY A 1 394 ? 3.654 28.719 29.219 1 85.81 394 GLY A C 1
ATOM 3044 O O . GLY A 1 394 ? 2.719 28.625 30.016 1 85.81 394 GLY A O 1
ATOM 3045 N N . LEU A 1 395 ? 3.621 28.203 28.094 1 83.56 395 LEU A N 1
ATOM 3046 C CA . LEU A 1 395 ? 2.445 27.469 27.641 1 83.56 395 LEU A CA 1
ATOM 3047 C C . LEU A 1 395 ? 2.441 26.047 28.234 1 83.56 395 LEU A C 1
ATOM 3049 O O . LEU A 1 395 ? 3.498 25.438 28.375 1 83.56 395 LEU A O 1
ATOM 3053 N N . ASP A 1 396 ? 1.212 25.688 28.578 1 80.12 396 ASP A N 1
ATOM 3054 C CA . ASP A 1 396 ? 1.078 24.297 29.016 1 80.12 396 ASP A CA 1
ATOM 3055 C C . ASP A 1 396 ? 1.195 23.344 27.844 1 80.12 396 ASP A C 1
ATOM 3057 O O . ASP A 1 396 ? 1.222 23.766 26.688 1 80.12 396 ASP A O 1
ATOM 3061 N N . TYR A 1 397 ? 1.408 22.062 28.141 1 76.06 397 TYR A N 1
ATOM 3062 C CA . TYR A 1 397 ? 1.653 21.047 27.125 1 76.06 397 TYR A CA 1
ATOM 3063 C C . TYR A 1 397 ? 0.57 21.062 26.062 1 76.06 397 TYR A C 1
ATOM 3065 O O . TYR A 1 397 ? 0.872 21.062 24.859 1 76.06 397 TYR A O 1
ATOM 3073 N N . TRP A 1 398 ? -0.624 21.156 26.422 1 75.12 398 TRP A N 1
ATOM 3074 C CA . TRP A 1 398 ? -1.737 21.047 25.484 1 75.12 398 TRP A CA 1
ATOM 3075 C C . TRP A 1 398 ? -1.858 22.312 24.625 1 75.12 398 TRP A C 1
ATOM 3077 O O . TRP A 1 398 ? -2.168 22.234 23.438 1 75.12 398 TRP A O 1
ATOM 3087 N N . LYS A 1 399 ? -1.604 23.453 25.312 1 80.94 399 LYS A N 1
ATOM 3088 C CA . LYS A 1 399 ? -1.627 24.703 24.562 1 80.94 399 LYS A CA 1
ATOM 3089 C C . LYS A 1 399 ? -0.461 24.766 23.578 1 80.94 399 LYS A C 1
ATOM 3091 O O . LYS A 1 399 ? -0.625 25.219 22.438 1 80.94 399 LYS A O 1
ATOM 3096 N N . ALA A 1 400 ? 0.625 24.25 24.078 1 85.38 400 ALA A N 1
ATOM 3097 C CA . ALA A 1 400 ? 1.798 24.234 23.219 1 85.38 400 ALA A CA 1
ATOM 3098 C C . ALA A 1 400 ? 1.576 23.312 22.016 1 85.38 400 ALA A C 1
ATOM 3100 O O . ALA A 1 400 ? 1.919 23.672 20.891 1 85.38 400 ALA A O 1
ATOM 3101 N N . GLN A 1 401 ? 0.959 22.203 22.266 1 83.56 401 GLN A N 1
ATOM 3102 C CA . GLN A 1 401 ? 0.706 21.219 21.219 1 83.56 401 GLN A CA 1
ATOM 3103 C C . GLN A 1 401 ? -0.31 21.75 20.219 1 83.56 401 GLN A C 1
ATOM 3105 O O . GLN A 1 401 ? -0.122 21.594 19 1 83.56 401 GLN A O 1
ATOM 3110 N N . ARG A 1 402 ? -1.327 22.359 20.656 1 83.12 402 ARG A N 1
ATOM 3111 C CA . ARG A 1 402 ? -2.436 22.781 19.797 1 83.12 402 ARG A CA 1
ATOM 3112 C C . ARG A 1 402 ? -2.064 24.031 19 1 83.12 402 ARG A C 1
ATOM 3114 O O . ARG A 1 402 ? -2.449 24.156 17.828 1 83.12 402 ARG A O 1
ATOM 3121 N N . LEU A 1 403 ? -1.192 24.875 19.578 1 86 403 LEU A N 1
ATOM 3122 C CA . LEU A 1 403 ? -0.994 26.188 18.969 1 86 403 LEU A CA 1
ATOM 3123 C C . LEU A 1 403 ? 0.324 26.234 18.203 1 86 403 LEU A C 1
ATOM 3125 O O . LEU A 1 403 ? 0.466 27.016 17.25 1 86 403 LEU A O 1
ATOM 3129 N N . ILE A 1 404 ? 1.228 25.438 18.609 1 87.44 404 ILE A N 1
ATOM 3130 C CA . ILE A 1 404 ? 2.553 25.672 18.047 1 87.44 404 ILE A CA 1
ATOM 3131 C C . ILE A 1 404 ? 3.088 24.375 17.438 1 87.44 404 ILE A C 1
ATOM 3133 O O . ILE A 1 404 ? 3.379 24.312 16.234 1 87.44 404 ILE A O 1
ATOM 3137 N N . ILE A 1 405 ? 3.068 23.344 18.156 1 88.88 405 ILE A N 1
ATOM 3138 C CA . ILE A 1 405 ? 3.844 22.156 17.797 1 88.88 405 ILE A CA 1
ATOM 3139 C C . ILE A 1 405 ? 3.086 21.344 16.766 1 88.88 405 ILE A C 1
ATOM 3141 O O . ILE A 1 405 ? 3.574 21.125 15.648 1 88.88 405 ILE A O 1
ATOM 3145 N N . MET A 1 406 ? 1.867 21.047 17.031 1 87.81 406 MET A N 1
ATOM 3146 C CA . MET A 1 406 ? 1.122 20.125 16.172 1 87.81 406 MET A CA 1
ATOM 3147 C C . MET A 1 406 ? 0.841 20.75 14.82 1 87.81 406 MET A C 1
ATOM 3149 O O . MET A 1 406 ? 1.011 20.109 13.781 1 87.81 406 MET A O 1
ATOM 3153 N N . PRO A 1 407 ? 0.466 21.969 14.789 1 86.62 407 PRO A N 1
ATOM 3154 C CA . PRO A 1 407 ? 0.218 22.578 13.477 1 86.62 407 PRO A CA 1
ATOM 3155 C C . PRO A 1 407 ? 1.462 22.594 12.594 1 86.62 407 PRO A C 1
ATOM 3157 O O . PRO A 1 407 ? 1.367 22.375 11.383 1 86.62 407 PRO A O 1
ATOM 3160 N N . GLN A 1 408 ? 2.535 22.812 13.172 1 85.38 408 GLN A N 1
ATOM 3161 C CA . GLN A 1 408 ? 3.779 22.828 12.414 1 85.38 408 GLN A CA 1
ATOM 3162 C C . GLN A 1 408 ? 4.18 21.438 11.961 1 85.38 408 GLN A C 1
ATOM 3164 O O . GLN A 1 408 ? 4.637 21.234 10.828 1 85.38 408 GLN A O 1
ATOM 3169 N N . ALA A 1 409 ? 3.951 20.531 12.836 1 87.25 409 ALA A N 1
ATOM 3170 C CA . ALA A 1 409 ? 4.27 19.141 12.508 1 87.25 409 ALA A CA 1
ATOM 3171 C C . ALA A 1 409 ? 3.379 18.641 11.375 1 87.25 409 ALA A C 1
ATOM 3173 O O . ALA A 1 409 ? 3.834 17.891 10.508 1 87.25 409 ALA A O 1
ATOM 3174 N N . LEU A 1 410 ? 2.162 19.047 11.398 1 87.62 410 LEU A N 1
ATOM 3175 C CA . LEU A 1 410 ? 1.217 18.625 10.367 1 87.62 410 LEU A CA 1
ATOM 3176 C C . LEU A 1 410 ? 1.584 19.234 9.016 1 87.62 410 LEU A C 1
ATOM 3178 O O . LEU A 1 410 ? 1.455 18.578 7.984 1 87.62 410 LEU A O 1
ATOM 3182 N N . LYS A 1 411 ? 2.049 20.422 9.078 1 83.81 411 LYS A N 1
ATOM 3183 C CA . LYS A 1 411 ? 2.473 21.094 7.844 1 83.81 411 LYS A CA 1
ATOM 3184 C C . LYS A 1 411 ? 3.65 20.359 7.203 1 83.81 411 LYS A C 1
ATOM 3186 O O . LYS A 1 411 ? 3.672 20.156 5.992 1 83.81 411 LYS A O 1
ATOM 3191 N N . ILE A 1 412 ? 4.512 19.938 8.031 1 80.81 412 ILE A N 1
ATOM 3192 C CA . ILE A 1 412 ? 5.695 19.234 7.566 1 80.81 412 ILE A CA 1
ATOM 3193 C C . ILE A 1 412 ? 5.293 17.859 7.035 1 80.81 412 ILE A C 1
ATOM 3195 O O . ILE A 1 412 ? 5.895 17.344 6.09 1 80.81 412 ILE A O 1
ATOM 3199 N N . SER A 1 413 ? 4.23 17.328 7.562 1 86.5 413 SER A N 1
ATOM 3200 C CA . SER A 1 413 ? 3.842 15.945 7.285 1 86.5 413 SER A CA 1
ATOM 3201 C C . SER A 1 413 ? 2.855 15.875 6.125 1 86.5 413 SER A C 1
ATOM 3203 O O . SER A 1 413 ? 2.418 14.781 5.742 1 86.5 413 SER A O 1
ATOM 3205 N N . ILE A 1 414 ? 2.527 16.984 5.492 1 86.19 414 ILE A N 1
ATOM 3206 C CA . ILE A 1 414 ? 1.487 17.031 4.469 1 86.19 414 ILE A CA 1
ATOM 3207 C C . ILE A 1 414 ? 1.824 16.062 3.338 1 86.19 414 ILE A C 1
ATOM 3209 O O . ILE A 1 414 ? 1 15.227 2.963 1 86.19 414 ILE A O 1
ATOM 3213 N N . PRO A 1 415 ? 3.055 16.062 2.779 1 83.31 415 PRO A N 1
ATOM 3214 C CA . PRO A 1 415 ? 3.35 15.125 1.695 1 83.31 415 PRO A CA 1
ATOM 3215 C C . PRO A 1 415 ? 3.189 13.664 2.121 1 83.31 415 PRO A C 1
ATOM 3217 O O . PRO A 1 415 ? 2.66 12.852 1.359 1 83.31 415 PRO A O 1
ATOM 3220 N N . GLY A 1 416 ? 3.621 13.438 3.365 1 85.56 416 GLY A N 1
ATOM 3221 C CA . GLY A 1 416 ? 3.496 12.086 3.883 1 85.56 416 GLY A CA 1
ATOM 3222 C C . GLY A 1 416 ? 2.057 11.664 4.117 1 85.56 416 GLY A C 1
ATOM 3223 O O . GLY A 1 416 ? 1.681 10.523 3.824 1 85.56 416 GLY A O 1
ATOM 3224 N N . ILE A 1 417 ? 1.289 12.562 4.637 1 90.25 417 ILE A N 1
ATOM 3225 C CA . ILE A 1 417 ? -0.116 12.281 4.918 1 90.25 417 ILE A CA 1
ATOM 3226 C C . ILE A 1 417 ? -0.859 12.016 3.611 1 90.25 417 ILE A C 1
ATOM 3228 O O . ILE A 1 417 ? -1.608 11.047 3.502 1 90.25 417 ILE A O 1
ATOM 3232 N N . VAL A 1 418 ? -0.644 12.844 2.617 1 89.62 418 VAL A N 1
ATOM 3233 C CA . VAL A 1 418 ? -1.321 12.688 1.335 1 89.62 418 VAL A CA 1
ATOM 3234 C C . VAL A 1 418 ? -0.871 11.391 0.667 1 89.62 418 VAL A C 1
ATOM 3236 O O . VAL A 1 418 ? -1.676 10.695 0.044 1 89.62 418 VAL A O 1
ATOM 3239 N N . SER A 1 419 ? 0.396 11.086 0.813 1 88.75 419 SER A N 1
ATOM 3240 C CA . SER A 1 419 ? 0.871 9.805 0.293 1 88.75 419 SER A CA 1
ATOM 3241 C C . SER A 1 419 ? 0.135 8.633 0.941 1 88.75 419 SER A C 1
ATOM 3243 O O . SER A 1 419 ? -0.153 7.637 0.282 1 88.75 419 SER A O 1
ATOM 3245 N N . SER A 1 420 ? -0.142 8.773 2.217 1 91.44 420 SER A N 1
ATOM 3246 C CA . SER A 1 420 ? -0.9 7.746 2.92 1 91.44 420 SER A CA 1
ATOM 3247 C C . SER A 1 420 ? -2.336 7.672 2.41 1 91.44 420 SER A C 1
ATOM 3249 O O . SER A 1 420 ? -2.904 6.582 2.299 1 91.44 420 SER A O 1
ATOM 3251 N N . PHE A 1 421 ? -2.883 8.82 2.092 1 94.44 421 PHE A N 1
ATOM 3252 C CA . PHE A 1 421 ? -4.227 8.859 1.529 1 94.44 421 PHE A CA 1
ATOM 3253 C C . PHE A 1 421 ? -4.266 8.18 0.167 1 94.44 421 PHE A C 1
ATOM 3255 O O . PHE A 1 421 ? -5.184 7.41 -0.122 1 94.44 421 PHE A O 1
ATOM 3262 N N . ILE A 1 422 ? -3.309 8.492 -0.668 1 93.5 422 ILE A N 1
ATOM 3263 C CA . ILE A 1 422 ? -3.205 7.891 -1.993 1 93.5 422 ILE A CA 1
ATOM 3264 C C . ILE A 1 422 ? -3.062 6.375 -1.86 1 93.5 422 ILE A C 1
ATOM 3266 O O . ILE A 1 422 ? -3.756 5.617 -2.543 1 93.5 422 ILE A O 1
ATOM 3270 N N . GLY A 1 423 ? -2.213 5.984 -0.951 1 92.88 423 GLY A N 1
ATOM 3271 C CA . GLY A 1 423 ? -2.043 4.566 -0.691 1 92.88 423 GLY A CA 1
ATOM 3272 C C . GLY A 1 423 ? -3.322 3.883 -0.243 1 92.88 423 GLY A C 1
ATOM 3273 O O . GLY A 1 423 ? -3.645 2.789 -0.709 1 92.88 423 GLY A O 1
ATOM 3274 N N . LEU A 1 424 ? -4.039 4.539 0.595 1 95.06 424 LEU A N 1
ATOM 3275 C CA . LEU A 1 424 ? -5.293 3.99 1.102 1 95.06 424 LEU A CA 1
ATOM 3276 C C . LEU A 1 424 ? -6.305 3.818 -0.025 1 95.06 424 LEU A C 1
ATOM 3278 O O . LEU A 1 424 ? -7 2.801 -0.093 1 95.06 424 LEU A O 1
ATOM 3282 N N . PHE A 1 425 ? -6.453 4.824 -0.843 1 96.19 425 PHE A N 1
ATOM 3283 C CA . PHE A 1 425 ? -7.398 4.75 -1.95 1 96.19 425 PHE A CA 1
ATOM 3284 C C . PHE A 1 425 ? -7.059 3.584 -2.873 1 96.19 425 PHE A C 1
ATOM 3286 O O . PHE A 1 425 ? -7.949 2.877 -3.344 1 96.19 425 PHE A O 1
ATOM 3293 N N . LYS A 1 426 ? -5.863 3.369 -3.145 1 94.31 426 LYS A N 1
ATOM 3294 C CA . LYS A 1 426 ? -5.434 2.25 -3.977 1 94.31 426 LYS A CA 1
ATOM 3295 C C . LYS A 1 426 ? -5.656 0.918 -3.266 1 94.31 426 LYS A C 1
ATOM 3297 O O . LYS A 1 426 ? -5.98 -0.086 -3.904 1 94.31 426 LYS A O 1
ATOM 3302 N N . ASP A 1 427 ? -5.531 0.943 -1.956 1 92.94 427 ASP A N 1
ATOM 3303 C CA . ASP A 1 427 ? -5.707 -0.264 -1.155 1 92.94 427 ASP A CA 1
ATOM 3304 C C . ASP A 1 427 ? -7.168 -0.717 -1.158 1 92.94 427 ASP A C 1
ATOM 3306 O O . ASP A 1 427 ? -7.473 -1.846 -0.765 1 92.94 427 ASP A O 1
ATOM 3310 N N . THR A 1 428 ? -8.062 0.162 -1.585 1 95 428 THR A N 1
ATOM 3311 C CA . THR A 1 428 ? -9.469 -0.237 -1.651 1 95 428 THR A CA 1
ATOM 3312 C C . THR A 1 428 ? -9.656 -1.39 -2.633 1 95 428 THR A C 1
ATOM 3314 O O . THR A 1 428 ? -10.672 -2.094 -2.584 1 95 428 THR A O 1
ATOM 3317 N N . THR A 1 429 ? -8.719 -1.597 -3.52 1 93.19 429 THR A N 1
ATOM 3318 C CA . THR A 1 429 ? -8.828 -2.695 -4.473 1 93.19 429 THR A CA 1
ATOM 3319 C C . THR A 1 429 ? -8.656 -4.039 -3.768 1 93.19 429 THR A C 1
ATOM 3321 O O . THR A 1 429 ? -9.062 -5.078 -4.297 1 93.19 429 THR A O 1
ATOM 3324 N N . LEU A 1 430 ? -8.141 -4.055 -2.561 1 91.69 430 LEU A N 1
ATOM 3325 C CA . LEU A 1 430 ? -7.855 -5.285 -1.832 1 91.69 430 LEU A CA 1
ATOM 3326 C C . LEU A 1 430 ? -9.133 -5.875 -1.24 1 91.69 430 LEU A C 1
ATOM 3328 O O . LEU A 1 430 ? -9.133 -7.016 -0.775 1 91.69 430 LEU A O 1
ATOM 3332 N N . VAL A 1 431 ? -10.242 -5.117 -1.339 1 91.12 431 VAL A N 1
ATOM 3333 C CA . VAL A 1 431 ? -11.484 -5.609 -0.747 1 91.12 431 VAL A CA 1
ATOM 3334 C C . VAL A 1 431 ? -12.008 -6.797 -1.551 1 91.12 431 VAL A C 1
ATOM 3336 O O . VAL A 1 431 ? -12.898 -7.516 -1.101 1 91.12 431 VAL A O 1
ATOM 3339 N N . VAL A 1 432 ? -11.414 -7.035 -2.709 1 88.5 432 VAL A N 1
ATOM 3340 C CA . VAL A 1 432 ? -11.766 -8.203 -3.514 1 88.5 432 VAL A CA 1
ATOM 3341 C C . VAL A 1 432 ? -11.5 -9.477 -2.717 1 88.5 432 VAL A C 1
ATOM 3343 O O . VAL A 1 432 ? -12.18 -10.492 -2.906 1 88.5 432 VAL A O 1
ATOM 3346 N N . PHE A 1 433 ? -10.641 -9.438 -1.749 1 83.56 433 PHE A N 1
ATOM 3347 C CA . PHE A 1 433 ? -10.266 -10.609 -0.962 1 83.56 433 PHE A CA 1
ATOM 3348 C C . PHE A 1 433 ? -11.359 -10.961 0.042 1 83.56 433 PHE A C 1
ATOM 3350 O O . PHE A 1 433 ? -11.383 -12.07 0.574 1 83.56 433 PHE A O 1
ATOM 3357 N N . VAL A 1 434 ? -12.195 -10.023 0.34 1 83.62 434 VAL A N 1
ATOM 3358 C CA . VAL A 1 434 ? -13.305 -10.312 1.239 1 83.62 434 VAL A CA 1
ATOM 3359 C C . VAL A 1 434 ? -14.609 -10.383 0.446 1 83.62 434 VAL A C 1
ATOM 3361 O O . VAL A 1 434 ? -15.68 -10.047 0.963 1 83.62 434 VAL A O 1
ATOM 3364 N N . ALA A 1 435 ? -14.523 -10.656 -0.796 1 82.31 435 ALA A N 1
ATOM 3365 C CA . ALA A 1 435 ? -15.617 -11 -1.694 1 82.31 435 ALA A CA 1
ATOM 3366 C C . ALA A 1 435 ? -16.453 -9.766 -2.031 1 82.31 435 ALA A C 1
ATOM 3368 O O . ALA A 1 435 ? -17.672 -9.867 -2.258 1 82.31 435 ALA A O 1
ATOM 3369 N N . LEU A 1 436 ? -15.883 -8.594 -1.856 1 89.88 436 LEU A N 1
ATOM 3370 C CA . LEU A 1 436 ? -16.516 -7.387 -2.369 1 89.88 436 LEU A CA 1
ATOM 3371 C C . LEU A 1 436 ? -16.078 -7.098 -3.797 1 89.88 436 LEU A C 1
ATOM 3373 O O . LEU A 1 436 ? -14.961 -7.465 -4.188 1 89.88 436 LEU A O 1
ATOM 3377 N N . LEU A 1 437 ? -16.938 -6.445 -4.527 1 93.5 437 LEU A N 1
ATOM 3378 C CA . LEU A 1 437 ? -16.672 -6.262 -5.953 1 93.5 437 LEU A CA 1
ATOM 3379 C C . LEU A 1 437 ? -16.016 -4.914 -6.215 1 93.5 437 LEU A C 1
ATOM 3381 O O . LEU A 1 437 ? -16.672 -3.979 -6.68 1 93.5 437 LEU A O 1
ATOM 3385 N N . ASP A 1 438 ? -14.734 -4.922 -6.031 1 94.06 438 ASP A N 1
ATOM 3386 C CA . ASP A 1 438 ? -13.969 -3.719 -6.352 1 94.06 438 ASP A CA 1
ATOM 3387 C C . ASP A 1 438 ? -13.93 -3.479 -7.859 1 94.06 438 ASP A C 1
ATOM 3389 O O . ASP A 1 438 ? -14.25 -4.371 -8.648 1 94.06 438 ASP A O 1
ATOM 3393 N N . PRO A 1 439 ? -13.609 -2.291 -8.266 1 94.75 439 PRO A N 1
ATOM 3394 C CA . PRO A 1 439 ? -13.648 -2.004 -9.703 1 94.75 439 PRO A CA 1
ATOM 3395 C C . PRO A 1 439 ? -12.523 -2.699 -10.477 1 94.75 439 PRO A C 1
ATOM 3397 O O . PRO A 1 439 ? -12.633 -2.877 -11.695 1 94.75 439 PRO A O 1
ATOM 3400 N N . LEU A 1 440 ? -11.539 -3.105 -9.891 1 92.81 440 LEU A N 1
ATOM 3401 C CA . LEU A 1 440 ? -10.367 -3.639 -10.578 1 92.81 440 LEU A CA 1
ATOM 3402 C C . LEU A 1 440 ? -10.516 -5.137 -10.82 1 92.81 440 LEU A C 1
ATOM 3404 O O . LEU A 1 440 ? -11.023 -5.555 -11.859 1 92.81 440 LEU A O 1
ATOM 3408 N N . LYS A 1 441 ? -10.367 -5.93 -9.875 1 86 441 LYS A N 1
ATOM 3409 C CA . LYS A 1 441 ? -10.445 -7.375 -10.086 1 86 441 LYS A CA 1
ATOM 3410 C C . LYS A 1 441 ? -11.883 -7.867 -9.938 1 86 441 LYS A C 1
ATOM 3412 O O . LYS A 1 441 ? -12.352 -8.688 -10.727 1 86 441 LYS A O 1
ATOM 3417 N N . GLY A 1 442 ? -12.594 -7.34 -9.039 1 89 442 GLY A N 1
ATOM 3418 C CA . GLY A 1 442 ? -13.945 -7.797 -8.789 1 89 442 GLY A CA 1
ATOM 3419 C C . GLY A 1 442 ? -14.859 -7.656 -9.992 1 89 442 GLY A C 1
ATOM 3420 O O . GLY A 1 442 ? -15.383 -8.648 -10.5 1 89 442 GLY A O 1
ATOM 3421 N N . ILE A 1 443 ? -14.938 -6.457 -10.445 1 92.88 443 ILE A N 1
ATOM 3422 C CA . ILE A 1 443 ? -15.828 -6.199 -11.57 1 92.88 443 ILE A CA 1
ATOM 3423 C C . ILE A 1 443 ? -15.227 -6.773 -12.852 1 92.88 443 ILE A C 1
ATOM 3425 O O . ILE A 1 443 ? -15.945 -7.309 -13.695 1 92.88 443 ILE A O 1
ATOM 3429 N N . THR A 1 444 ? -13.938 -6.738 -13.008 1 90.5 444 THR A N 1
ATOM 3430 C CA . THR A 1 444 ? -13.289 -7.266 -14.203 1 90.5 444 THR A CA 1
ATOM 3431 C C . THR A 1 444 ? -13.5 -8.773 -14.305 1 90.5 444 THR A C 1
ATOM 3433 O O . THR A 1 444 ? -13.75 -9.297 -15.391 1 90.5 444 THR A O 1
ATOM 3436 N N . ASP A 1 445 ? -13.422 -9.445 -13.203 1 88.44 445 ASP A N 1
ATOM 3437 C CA . ASP A 1 445 ? -13.664 -10.883 -13.203 1 88.44 445 ASP A CA 1
ATOM 3438 C C . ASP A 1 445 ? -15.109 -11.188 -13.578 1 88.44 445 ASP A C 1
ATOM 3440 O O . ASP A 1 445 ? -15.383 -12.164 -14.281 1 88.44 445 ASP A O 1
ATOM 3444 N N . ALA A 1 446 ? -16.016 -10.391 -13.117 1 90.06 446 ALA A N 1
ATOM 3445 C CA . ALA A 1 446 ? -17.422 -10.562 -13.461 1 90.06 446 ALA A CA 1
ATOM 3446 C C . ALA A 1 446 ? -17.656 -10.344 -14.953 1 90.06 446 ALA A C 1
ATOM 3448 O O . ALA A 1 446 ? -18.438 -11.062 -15.578 1 90.06 446 ALA A O 1
ATOM 3449 N N . VAL A 1 447 ? -16.969 -9.398 -15.492 1 91.56 447 VAL A N 1
ATOM 3450 C CA . VAL A 1 447 ? -17.078 -9.094 -16.906 1 91.56 447 VAL A CA 1
ATOM 3451 C C . VAL A 1 447 ? -16.484 -10.227 -17.734 1 91.56 447 VAL A C 1
ATOM 3453 O O . VAL A 1 447 ? -17.062 -10.656 -18.734 1 91.56 447 VAL A O 1
ATOM 3456 N N . ARG A 1 448 ? -15.422 -10.781 -17.266 1 90.94 448 ARG A N 1
ATOM 3457 C CA . ARG A 1 448 ? -14.711 -11.82 -18 1 90.94 448 ARG A CA 1
ATOM 3458 C C . ARG A 1 448 ? -15.43 -13.164 -17.875 1 90.94 448 ARG A C 1
ATOM 3460 O O . ARG A 1 448 ? -15.164 -14.086 -18.641 1 90.94 448 ARG A O 1
ATOM 3467 N N . ALA A 1 449 ? -16.281 -13.258 -16.938 1 90.38 449 ALA A N 1
ATOM 3468 C CA . ALA A 1 449 ? -17.078 -14.469 -16.766 1 90.38 449 ALA A CA 1
ATOM 3469 C C . ALA A 1 449 ? -18.172 -14.562 -17.844 1 90.38 449 ALA A C 1
ATOM 3471 O O . ALA A 1 449 ? -18.703 -15.641 -18.094 1 90.38 449 ALA A O 1
ATOM 3472 N N . ASP A 1 450 ? -18.484 -13.383 -18.391 1 92.38 450 ASP A N 1
ATOM 3473 C CA . ASP A 1 450 ? -19.422 -13.344 -19.5 1 92.38 450 ASP A CA 1
ATOM 3474 C C . ASP A 1 450 ? -18.797 -13.891 -20.766 1 92.38 450 ASP A C 1
ATOM 3476 O O . ASP A 1 450 ? -17.703 -13.461 -21.172 1 92.38 450 ASP A O 1
ATOM 3480 N N . ILE A 1 451 ? -19.469 -14.812 -21.453 1 92.5 451 ILE A N 1
ATOM 3481 C CA . ILE A 1 451 ? -18.969 -15.516 -22.625 1 92.5 451 ILE A CA 1
ATOM 3482 C C . ILE A 1 451 ? -18.641 -14.516 -23.719 1 92.5 451 ILE A C 1
ATOM 3484 O O . ILE A 1 451 ? -17.672 -14.703 -24.484 1 92.5 451 ILE A O 1
ATOM 3488 N N . ASN A 1 452 ? -19.344 -13.43 -23.75 1 93.75 452 ASN A N 1
ATOM 3489 C CA . ASN A 1 452 ? -19.172 -12.43 -24.812 1 93.75 452 ASN A CA 1
ATOM 3490 C C . ASN A 1 452 ? -17.859 -11.664 -24.625 1 93.75 452 ASN A C 1
ATOM 3492 O O . ASN A 1 452 ? -17.328 -11.102 -25.594 1 93.75 452 ASN A O 1
ATOM 3496 N N . TRP A 1 453 ? -17.391 -11.688 -23.438 1 94.62 453 TRP A N 1
ATOM 3497 C CA . TRP A 1 453 ? -16.203 -10.875 -23.156 1 94.62 453 TRP A CA 1
ATOM 3498 C C . TRP A 1 453 ? -15.094 -11.734 -22.562 1 94.62 453 TRP A C 1
ATOM 3500 O O . TRP A 1 453 ? -14.18 -11.219 -21.922 1 94.62 453 TRP A O 1
ATOM 3510 N N . LYS A 1 454 ? -15.258 -13.016 -22.844 1 90.06 454 LYS A N 1
ATOM 3511 C CA . LYS A 1 454 ? -14.242 -13.938 -22.328 1 90.06 454 LYS A CA 1
ATOM 3512 C C . LYS A 1 454 ? -12.891 -13.68 -23 1 90.06 454 LYS A C 1
ATOM 3514 O O . LYS A 1 454 ? -12.805 -13.578 -24.219 1 90.06 454 LY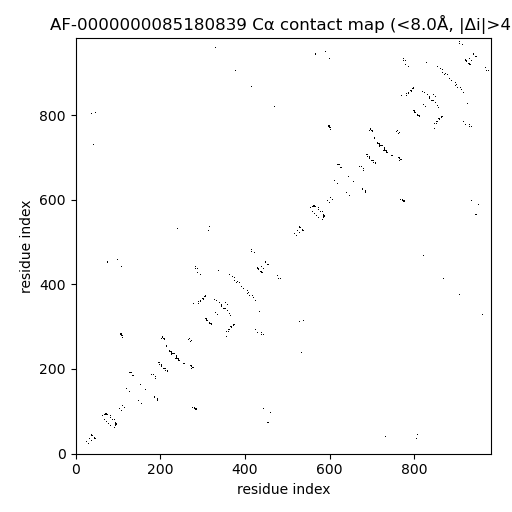S A O 1
ATOM 3519 N N . GLY A 1 455 ? -11.875 -13.422 -22.266 1 84.69 455 GLY A N 1
ATOM 3520 C CA . GLY A 1 455 ? -10.539 -13.234 -22.797 1 84.69 455 GLY A CA 1
ATOM 3521 C C . GLY A 1 455 ? -10.086 -11.789 -22.797 1 84.69 455 GLY A C 1
ATOM 3522 O O . GLY A 1 455 ? -8.922 -11.5 -23.047 1 84.69 455 GLY A O 1
ATOM 3523 N N . ILE A 1 456 ? -11.102 -10.883 -22.562 1 88 456 ILE A N 1
ATOM 3524 C CA . ILE A 1 456 ? -10.742 -9.469 -22.516 1 88 456 ILE A CA 1
ATOM 3525 C C . ILE A 1 456 ? -9.867 -9.195 -21.297 1 88 456 ILE A C 1
ATOM 3527 O O . ILE A 1 456 ? -10.133 -9.711 -20.219 1 88 456 ILE A O 1
ATOM 3531 N N . TYR A 1 457 ? -8.82 -8.523 -21.516 1 81 457 TYR A N 1
ATOM 3532 C CA . TYR A 1 457 ? -7.887 -8.391 -20.406 1 81 457 TYR A CA 1
ATOM 3533 C C . TYR A 1 457 ? -7.406 -6.949 -20.266 1 81 457 TYR A C 1
ATOM 3535 O O . TYR A 1 457 ? -7.523 -6.348 -19.203 1 81 457 TYR A O 1
ATOM 3543 N N . TRP A 1 458 ? -7.074 -6.188 -21.312 1 83.69 458 TRP A N 1
ATOM 3544 C CA . TRP A 1 458 ? -6.367 -4.914 -21.266 1 83.69 458 TRP A CA 1
ATOM 3545 C C . TRP A 1 458 ? -7.336 -3.758 -21.031 1 83.69 458 TRP A C 1
ATOM 3547 O O . TRP A 1 458 ? -7.066 -2.865 -20.219 1 83.69 458 TRP A O 1
ATOM 3557 N N . GLU A 1 459 ? -8.328 -3.857 -21.641 1 91.06 459 GLU A N 1
ATOM 3558 C CA . GLU A 1 459 ? -9.227 -2.713 -21.688 1 91.06 459 GLU A CA 1
ATOM 3559 C C . GLU A 1 459 ? -9.773 -2.379 -20.297 1 91.06 459 GLU A C 1
ATOM 3561 O O . GLU A 1 459 ? -9.672 -1.236 -19.844 1 91.06 459 GLU A O 1
ATOM 3566 N N . PRO A 1 460 ? -10.25 -3.439 -19.547 1 91.31 460 PRO A N 1
ATOM 3567 C CA . PRO A 1 460 ? -10.773 -3.117 -18.219 1 91.31 460 PRO A CA 1
ATOM 3568 C C . PRO A 1 460 ? -9.695 -2.602 -17.266 1 91.31 460 PRO A C 1
ATOM 3570 O O . PRO A 1 460 ? -9.938 -1.648 -16.516 1 91.31 460 PRO A O 1
ATOM 3573 N N . TYR A 1 461 ? -8.547 -3.133 -17.328 1 89.38 461 TYR A N 1
ATOM 3574 C CA . TYR A 1 461 ? -7.492 -2.748 -16.391 1 89.38 461 TYR A CA 1
ATOM 3575 C C . TYR A 1 461 ? -6.957 -1.358 -16.719 1 89.38 461 TYR A C 1
ATOM 3577 O O . TYR A 1 461 ? -6.629 -0.585 -15.82 1 89.38 461 TYR A O 1
ATOM 3585 N N . ILE A 1 462 ? -6.852 -1.062 -17.953 1 89.5 462 ILE A N 1
ATOM 3586 C CA . ILE A 1 462 ? -6.398 0.265 -18.359 1 89.5 462 ILE A CA 1
ATOM 3587 C C . ILE A 1 462 ? -7.445 1.308 -17.969 1 89.5 462 ILE A C 1
ATOM 3589 O O . ILE A 1 462 ? -7.098 2.391 -17.484 1 89.5 462 ILE A O 1
ATOM 3593 N N . PHE A 1 463 ? -8.695 0.953 -18.203 1 93.5 463 PHE A N 1
ATOM 3594 C CA . PHE A 1 463 ? -9.781 1.873 -17.875 1 93.5 463 PHE A CA 1
ATOM 3595 C C . PHE A 1 463 ? -9.797 2.166 -16.375 1 93.5 463 PHE A C 1
ATOM 3597 O O . PHE A 1 463 ? -9.805 3.328 -15.969 1 93.5 463 PHE A O 1
ATOM 3604 N N . VAL A 1 464 ? -9.781 1.087 -15.531 1 94.75 464 VAL A N 1
ATOM 3605 C CA . VAL A 1 464 ? -9.82 1.238 -14.086 1 94.75 464 VAL A CA 1
ATOM 3606 C C . VAL A 1 464 ? -8.547 1.937 -13.602 1 94.75 464 VAL A C 1
ATOM 3608 O O . VAL A 1 464 ? -8.609 2.822 -12.75 1 94.75 464 VAL A O 1
ATOM 3611 N N . GLY A 1 465 ? -7.395 1.547 -14.188 1 93.5 465 GLY A N 1
ATOM 3612 C CA . GLY A 1 465 ? -6.141 2.201 -13.852 1 93.5 465 GLY A CA 1
ATOM 3613 C C . GLY A 1 465 ? -6.145 3.688 -14.156 1 93.5 465 GLY A C 1
ATOM 3614 O O . GLY A 1 465 ? -5.594 4.484 -13.398 1 93.5 465 GLY A O 1
ATOM 3615 N N . ALA A 1 466 ? -6.793 4.07 -15.211 1 94.44 466 ALA A N 1
ATOM 3616 C CA . ALA A 1 466 ? -6.855 5.473 -15.609 1 94.44 466 ALA A CA 1
ATOM 3617 C C . ALA A 1 466 ? -7.66 6.293 -14.602 1 94.44 466 ALA A C 1
ATOM 3619 O O . ALA A 1 466 ? -7.293 7.426 -14.281 1 94.44 466 ALA A O 1
ATOM 3620 N N . ILE A 1 467 ? -8.703 5.723 -14.18 1 95.88 467 ILE A N 1
ATOM 3621 C CA . ILE A 1 467 ? -9.531 6.438 -13.211 1 95.88 467 ILE A CA 1
ATOM 3622 C C . ILE A 1 467 ? -8.773 6.57 -11.891 1 95.88 467 ILE A C 1
ATOM 3624 O O . ILE A 1 467 ? -8.766 7.641 -11.273 1 95.88 467 ILE A O 1
ATOM 3628 N N . PHE A 1 468 ? -8.164 5.492 -11.492 1 96.38 468 PHE A N 1
ATOM 3629 C CA . PHE A 1 468 ? -7.336 5.574 -10.289 1 96.38 468 PHE A CA 1
ATOM 3630 C C . PHE A 1 468 ? -6.25 6.633 -10.453 1 96.38 468 PH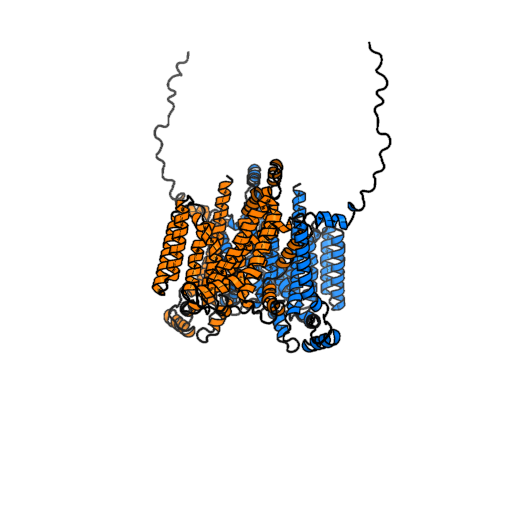E A C 1
ATOM 3632 O O . PHE A 1 468 ? -5.973 7.391 -9.523 1 96.38 468 PHE A O 1
ATOM 3639 N N . PHE A 1 469 ? -5.672 6.684 -11.617 1 95.62 469 PHE A N 1
ATOM 3640 C CA . PHE A 1 469 ? -4.617 7.656 -11.883 1 95.62 469 PHE A CA 1
ATOM 3641 C C . PHE A 1 469 ? -5.145 9.078 -11.742 1 95.62 469 PHE A C 1
ATOM 3643 O O . PHE A 1 469 ? -4.492 9.93 -11.141 1 95.62 469 PHE A O 1
ATOM 3650 N N . ILE A 1 470 ? -6.25 9.32 -12.258 1 95.88 470 ILE A N 1
ATOM 3651 C CA . ILE A 1 470 ? -6.828 10.656 -12.219 1 95.88 470 ILE A CA 1
ATOM 3652 C C . ILE A 1 470 ? -7.07 11.07 -10.766 1 95.88 470 ILE A C 1
ATOM 3654 O O . ILE A 1 470 ? -6.715 12.18 -10.367 1 95.88 470 ILE A O 1
ATOM 3658 N N . VAL A 1 471 ? -7.59 10.203 -10 1 94.75 471 VAL A N 1
ATOM 3659 C CA . VAL A 1 471 ? -7.922 10.508 -8.609 1 94.75 471 VAL A CA 1
ATOM 3660 C C . VAL A 1 471 ? -6.637 10.703 -7.809 1 94.75 471 VAL A C 1
ATOM 3662 O O . VAL A 1 471 ? -6.48 11.703 -7.105 1 94.75 471 VAL A O 1
ATOM 3665 N N . CYS A 1 472 ? -5.699 9.812 -7.957 1 94.19 472 CYS A N 1
ATOM 3666 C CA . CYS A 1 472 ? -4.457 9.867 -7.199 1 94.19 472 CYS A CA 1
ATOM 3667 C C . CYS A 1 472 ? -3.604 11.055 -7.641 1 94.19 472 CYS A C 1
ATOM 3669 O O . CYS A 1 472 ? -2.977 11.711 -6.812 1 94.19 472 CYS A O 1
ATOM 3671 N N . PHE A 1 473 ? -3.609 11.289 -8.93 1 93.19 473 PHE A N 1
ATOM 3672 C CA . PHE A 1 473 ? -2.871 12.422 -9.461 1 93.19 473 PHE A CA 1
ATOM 3673 C C . PHE A 1 473 ? -3.445 13.734 -8.938 1 93.19 473 PHE A C 1
ATOM 3675 O O . PHE A 1 473 ? -2.695 14.656 -8.602 1 93.19 473 PHE A O 1
ATOM 3682 N N . SER A 1 474 ? -4.715 13.766 -8.914 1 92.75 474 SER A N 1
ATOM 3683 C CA . SER A 1 474 ? -5.371 14.961 -8.391 1 92.75 474 SER A CA 1
ATOM 3684 C C . SER A 1 474 ? -5.008 15.188 -6.926 1 92.75 474 SER A C 1
ATOM 3686 O O . SER A 1 474 ? -4.766 16.328 -6.512 1 92.75 474 SER A O 1
ATOM 3688 N N . MET A 1 475 ? -4.953 14.156 -6.184 1 90.94 475 MET A N 1
ATOM 3689 C CA . MET A 1 475 ? -4.562 14.281 -4.785 1 90.94 475 MET A CA 1
ATOM 3690 C C . MET A 1 475 ? -3.107 14.711 -4.66 1 90.94 475 MET A C 1
ATOM 3692 O O . MET A 1 475 ? -2.773 15.555 -3.82 1 90.94 475 MET A O 1
ATOM 3696 N N . SER A 1 476 ? -2.285 14.172 -5.488 1 88.38 476 SER A N 1
ATOM 3697 C CA . SER A 1 476 ? -0.869 14.523 -5.48 1 88.38 476 SER A CA 1
ATOM 3698 C C . SER A 1 476 ? -0.661 15.992 -5.84 1 88.38 476 SER A C 1
ATOM 3700 O O . SER A 1 476 ? 0.142 16.688 -5.207 1 88.38 476 SER A O 1
ATOM 3702 N N . ARG A 1 477 ? -1.365 16.453 -6.812 1 88 477 ARG A N 1
ATOM 3703 C CA . ARG A 1 477 ? -1.251 17.844 -7.234 1 88 477 ARG A CA 1
ATOM 3704 C C . ARG A 1 477 ? -1.75 18.797 -6.148 1 88 477 ARG A C 1
ATOM 3706 O O . ARG A 1 477 ? -1.196 19.875 -5.957 1 88 477 ARG A O 1
ATOM 3713 N N . TYR A 1 478 ? -2.715 18.359 -5.539 1 85.94 478 TYR A N 1
ATOM 3714 C CA . TYR A 1 478 ? -3.229 19.188 -4.449 1 85.94 478 TYR A CA 1
ATOM 3715 C C . TYR A 1 478 ? -2.221 19.266 -3.307 1 85.94 478 TYR A C 1
ATOM 3717 O O . TYR A 1 478 ? -2.074 20.312 -2.676 1 85.94 478 TYR A O 1
ATOM 3725 N N . SER A 1 479 ? -1.628 18.156 -3.014 1 84.12 479 SER A N 1
ATOM 3726 C CA . SER A 1 479 ? -0.59 18.125 -1.989 1 84.12 479 SER A CA 1
ATOM 3727 C C . SER A 1 479 ? 0.521 19.125 -2.305 1 84.12 479 SER A C 1
ATOM 3729 O O . SER A 1 479 ? 0.975 19.859 -1.422 1 84.12 479 SER A O 1
ATOM 3731 N N . MET A 1 480 ? 0.937 19.234 -3.512 1 82.81 480 MET A N 1
ATOM 3732 C CA . MET A 1 480 ? 1.99 20.156 -3.934 1 82.81 480 MET A CA 1
ATOM 3733 C C . MET A 1 480 ? 1.528 21.609 -3.814 1 82.81 480 MET A C 1
ATOM 3735 O O . MET A 1 480 ? 2.303 22.484 -3.416 1 82.81 480 MET A O 1
ATOM 3739 N N . TYR A 1 481 ? 0.343 21.766 -4.176 1 83.5 481 TYR A N 1
ATOM 3740 C CA . TYR A 1 481 ? -0.228 23.109 -4.062 1 83.5 481 TYR A CA 1
ATOM 3741 C C . TYR A 1 481 ? -0.234 23.578 -2.613 1 83.5 481 TYR A C 1
ATOM 3743 O O . TYR A 1 481 ? 0.139 24.719 -2.322 1 83.5 481 TYR A O 1
ATOM 3751 N N . LEU A 1 482 ? -0.589 22.688 -1.719 1 81.12 482 LEU A N 1
ATOM 3752 C CA . LEU A 1 482 ? -0.635 23.016 -0.298 1 81.12 482 LEU A CA 1
ATOM 3753 C C . LEU A 1 482 ? 0.766 23.281 0.245 1 81.12 482 LEU A C 1
ATOM 3755 O O . LEU A 1 482 ? 0.962 24.188 1.056 1 81.12 482 LEU A O 1
ATOM 3759 N N . GLU A 1 483 ? 1.659 22.516 -0.182 1 78.81 483 GLU A N 1
ATOM 3760 C CA . GLU A 1 483 ? 3.049 22.688 0.231 1 78.81 483 GLU A CA 1
ATOM 3761 C C . GLU A 1 483 ? 3.592 24.047 -0.201 1 78.81 483 GLU A C 1
ATOM 3763 O O . GLU A 1 483 ? 4.262 24.719 0.577 1 78.81 483 GLU A O 1
ATOM 3768 N N . ASN A 1 484 ? 3.309 24.422 -1.364 1 79.5 484 ASN A N 1
ATOM 3769 C CA . ASN A 1 484 ? 3.797 25.688 -1.901 1 79.5 484 ASN A CA 1
ATOM 3770 C C . ASN A 1 484 ? 3.145 26.875 -1.209 1 79.5 484 ASN A C 1
ATOM 3772 O O . ASN A 1 484 ? 3.795 27.891 -0.97 1 79.5 484 ASN A O 1
ATOM 3776 N N . LYS A 1 485 ? 1.98 26.719 -0.932 1 77.69 485 LYS A N 1
ATOM 3777 C CA . LYS A 1 485 ? 1.266 27.781 -0.227 1 77.69 485 LYS A CA 1
ATOM 3778 C C . LYS A 1 485 ? 1.835 27.984 1.173 1 77.69 485 LYS A C 1
ATOM 3780 O O . LYS A 1 485 ? 2.002 29.125 1.616 1 77.69 485 LYS A O 1
ATOM 3785 N N . LEU A 1 486 ? 2.1 26.906 1.791 1 76.81 486 LEU A N 1
ATOM 3786 C CA . LEU A 1 486 ? 2.594 26.969 3.162 1 76.81 486 LEU A CA 1
ATOM 3787 C C . LEU A 1 486 ? 4.035 27.469 3.197 1 76.81 486 LEU A C 1
ATOM 3789 O O . LEU A 1 486 ? 4.449 28.109 4.168 1 76.81 486 LEU A O 1
ATOM 3793 N N . LYS A 1 487 ? 4.781 27.141 2.223 1 71 487 LYS A N 1
ATOM 3794 C CA . LYS A 1 487 ? 6.137 27.672 2.115 1 71 487 LYS A CA 1
ATOM 3795 C C . LYS A 1 487 ? 6.125 29.188 1.937 1 71 487 LYS A C 1
ATOM 3797 O O . LYS A 1 487 ? 6.996 29.891 2.461 1 71 487 LYS A O 1
ATOM 3802 N N . ARG A 1 488 ? 5.242 29.719 1.302 1 59.84 488 ARG A N 1
ATOM 3803 C CA . ARG A 1 488 ? 5.152 31.156 1.038 1 59.84 488 ARG A CA 1
ATOM 3804 C C . ARG A 1 488 ? 4.797 31.922 2.307 1 59.84 488 ARG A C 1
ATOM 3806 O O . ARG A 1 488 ? 5.215 33.062 2.479 1 59.84 488 ARG A O 1
ATOM 3813 N N . GLU A 1 489 ? 4.125 31.203 3.102 1 57.38 489 GLU A N 1
ATOM 3814 C CA . GLU A 1 489 ? 3.746 31.875 4.344 1 57.38 489 GLU A CA 1
ATOM 3815 C C . GLU A 1 489 ? 4.938 31.984 5.293 1 57.38 489 GLU A C 1
ATOM 3817 O O . GLU A 1 489 ? 4.969 32.875 6.152 1 57.38 489 GLU A O 1
ATOM 3822 N N . HIS A 1 490 ? 5.938 31.156 5.203 1 53.12 490 HIS A N 1
ATOM 3823 C CA . HIS A 1 490 ? 7.117 31.219 6.059 1 53.12 490 HIS A CA 1
ATOM 3824 C C . HIS A 1 490 ? 8.195 32.094 5.441 1 53.12 490 HIS A C 1
ATOM 3826 O O . HIS A 1 490 ? 9.227 32.375 6.07 1 53.12 490 HIS A O 1
ATOM 3832 N N . ARG A 1 491 ? 7.938 32.688 4.238 1 44.28 491 ARG A N 1
ATOM 3833 C CA . ARG A 1 491 ? 8.828 33.75 3.75 1 44.28 491 ARG A CA 1
ATOM 3834 C C . ARG A 1 491 ? 8.32 35.125 4.152 1 44.28 491 ARG A C 1
ATOM 3836 O O . ARG A 1 491 ? 7.117 35.375 4.109 1 44.28 491 ARG A O 1
ATOM 3843 N N . MET B 1 1 ? 31.125 51.594 75.312 1 29.69 1 MET B N 1
ATOM 3844 C CA . MET B 1 1 ? 31.766 50.562 74.5 1 29.69 1 MET B CA 1
ATOM 3845 C C . MET B 1 1 ? 31.219 49.188 74.875 1 29.69 1 MET B C 1
ATOM 3847 O O . MET B 1 1 ? 31.5 48.656 75.938 1 29.69 1 MET B O 1
ATOM 3851 N N . SER B 1 2 ? 29.875 48.812 74.438 1 33 2 SER B N 1
ATOM 3852 C CA . SER B 1 2 ? 29.016 47.688 74.812 1 33 2 SER B CA 1
ATOM 3853 C C . SER B 1 2 ? 29.641 46.344 74.438 1 33 2 SER B C 1
ATOM 3855 O O . SER B 1 2 ? 30.281 46.219 73.438 1 33 2 SER B O 1
ATOM 3857 N N . ASP B 1 3 ? 30.047 45.438 75.312 1 35.16 3 ASP B N 1
ATOM 3858 C CA . ASP B 1 3 ? 30.656 44.125 75.438 1 35.16 3 ASP B CA 1
ATOM 3859 C C . ASP B 1 3 ? 29.875 43.094 74.625 1 35.16 3 ASP B C 1
ATOM 3861 O O . ASP B 1 3 ? 29.984 41.906 74.875 1 35.16 3 ASP B O 1
ATOM 3865 N N . LEU B 1 4 ? 28.719 43.375 74 1 37.09 4 LEU B N 1
ATOM 3866 C CA . LEU B 1 4 ? 27.781 42.375 73.5 1 37.09 4 LEU B CA 1
ATOM 3867 C C . LEU B 1 4 ? 28.406 41.594 72.312 1 37.09 4 LEU B C 1
ATOM 3869 O O . LEU B 1 4 ? 27.703 40.969 71.5 1 37.09 4 LEU B O 1
ATOM 3873 N N . HIS B 1 5 ? 29.719 41.656 71.938 1 34.5 5 HIS B N 1
ATOM 3874 C CA . HIS B 1 5 ? 30.25 41.125 70.688 1 34.5 5 HIS B CA 1
ATOM 3875 C C . HIS B 1 5 ? 30.234 39.594 70.75 1 34.5 5 HIS B C 1
ATOM 3877 O O . HIS B 1 5 ? 30.625 38.969 69.75 1 34.5 5 HIS B O 1
ATOM 3883 N N . ALA B 1 6 ? 30.422 38.906 71.875 1 36.44 6 ALA B N 1
ATOM 3884 C CA . ALA B 1 6 ? 31.219 37.688 71.812 1 36.44 6 ALA B CA 1
ATOM 3885 C C . ALA B 1 6 ? 30.453 36.562 71.125 1 36.44 6 ALA B C 1
ATOM 3887 O O . ALA B 1 6 ? 31.016 35.812 70.312 1 36.44 6 ALA B O 1
ATOM 3888 N N . HIS B 1 7 ? 29.359 36.031 71.75 1 35.09 7 HIS B N 1
ATOM 3889 C CA . HIS B 1 7 ? 29.109 34.594 71.688 1 35.09 7 HIS B CA 1
ATOM 3890 C C . HIS B 1 7 ? 28.359 34.219 70.438 1 35.09 7 HIS B C 1
ATOM 3892 O O . HIS B 1 7 ? 27.188 33.844 70.5 1 35.09 7 HIS B O 1
ATOM 3898 N N . SER B 1 8 ? 28.391 34.906 69.312 1 36.94 8 SER B N 1
ATOM 3899 C CA . SER B 1 8 ? 27.516 34.469 68.188 1 36.94 8 SER B CA 1
ATOM 3900 C C . SER B 1 8 ? 27.859 33.031 67.75 1 36.94 8 SER B C 1
ATOM 3902 O O . SER B 1 8 ? 28.797 32.844 67 1 36.94 8 SER B O 1
ATOM 3904 N N . ALA B 1 9 ? 27.906 32 68.688 1 40.78 9 ALA B N 1
ATOM 3905 C CA . ALA B 1 9 ? 28.156 30.641 68.25 1 40.78 9 ALA B CA 1
ATOM 3906 C C . ALA B 1 9 ? 27.234 30.25 67.125 1 40.78 9 ALA B C 1
ATOM 3908 O O . ALA B 1 9 ? 26.016 30.359 67.188 1 40.78 9 ALA B O 1
ATOM 3909 N N . MET B 1 10 ? 27.641 30.406 65.875 1 39.56 10 MET B N 1
ATOM 3910 C CA . MET B 1 10 ? 26.969 29.906 64.688 1 39.56 10 MET B CA 1
ATOM 3911 C C . MET B 1 10 ? 26.516 28.469 64.875 1 39.56 10 MET B C 1
ATOM 3913 O O . MET B 1 10 ? 27.297 27.609 65.25 1 39.56 10 MET B O 1
ATOM 3917 N N . PHE B 1 11 ? 25.234 28.156 65.375 1 43.34 11 PHE B N 1
ATOM 3918 C CA . PHE B 1 11 ? 24.578 26.859 65.438 1 43.34 11 PHE B CA 1
ATOM 3919 C C . PHE B 1 11 ? 24.844 26.062 64.188 1 43.34 11 PHE B C 1
ATOM 3921 O O . PHE B 1 11 ? 24.203 26.297 63.156 1 43.34 11 PHE B O 1
ATOM 3928 N N . VAL B 1 12 ? 26.094 25.844 63.812 1 46.06 12 VAL B N 1
ATOM 3929 C CA . VAL B 1 12 ? 26.406 24.906 62.719 1 46.06 12 VAL B CA 1
ATOM 3930 C C . VAL B 1 12 ? 25.75 23.562 63.031 1 46.06 12 VAL B C 1
ATOM 3932 O O . VAL B 1 12 ? 25.922 23.016 64.125 1 46.06 12 VAL B O 1
ATOM 3935 N N . ARG B 1 13 ? 24.594 23.344 62.438 1 48.72 13 ARG B N 1
ATOM 3936 C CA . ARG B 1 13 ? 23.953 22.047 62.5 1 48.72 13 ARG B CA 1
ATOM 3937 C C . ARG B 1 13 ? 24.984 20.922 62.406 1 48.72 13 ARG B C 1
ATOM 3939 O O . ARG B 1 13 ? 25.734 20.844 61.438 1 48.72 13 ARG B O 1
ATOM 3946 N N . LYS B 1 14 ? 25.531 20.391 63.344 1 48.62 14 LYS B N 1
ATOM 3947 C CA . LYS B 1 14 ? 26.609 19.406 63.406 1 48.62 14 LYS B CA 1
ATOM 3948 C C . LYS B 1 14 ? 26.172 18.078 62.844 1 48.62 14 LYS B C 1
ATOM 3950 O O . LYS B 1 14 ? 27.016 17.25 62.469 1 48.62 14 LYS B O 1
ATOM 3955 N N . GLU B 1 15 ? 25.031 17.5 63.344 1 45.12 15 GLU B N 1
ATOM 3956 C CA . GLU B 1 15 ? 24.781 16.125 62.906 1 45.12 15 GLU B CA 1
ATOM 3957 C C . GLU B 1 15 ? 23.734 16.078 61.781 1 45.12 15 GLU B C 1
ATOM 3959 O O . GLU B 1 15 ? 22.688 16.703 61.906 1 45.12 15 GLU B O 1
ATOM 3964 N N . MET B 1 16 ? 24.172 15.898 60.562 1 48.44 16 MET B N 1
ATOM 3965 C CA . MET B 1 16 ? 23.281 15.633 59.438 1 48.44 16 MET B CA 1
ATOM 3966 C C . MET B 1 16 ? 22.297 14.523 59.781 1 48.44 16 MET B C 1
ATOM 3968 O O . MET B 1 16 ? 22.688 13.477 60.312 1 48.44 16 MET B O 1
ATOM 3972 N N . LEU B 1 17 ? 21.016 14.805 60.219 1 52.16 17 LEU B N 1
ATOM 3973 C CA . LEU B 1 17 ? 20.016 13.766 60.406 1 52.16 17 LEU B CA 1
ATOM 3974 C C . LEU B 1 17 ? 20.125 12.688 59.344 1 52.16 17 LEU B C 1
ATOM 3976 O O . LEU B 1 17 ? 20.438 12.992 58.188 1 52.16 17 LEU B O 1
ATOM 3980 N N . PRO B 1 18 ? 20.328 11.453 59.656 1 47.66 18 PRO B N 1
ATOM 3981 C CA . PRO B 1 18 ? 20.453 10.383 58.688 1 47.66 18 PRO B CA 1
ATOM 3982 C C . PRO B 1 18 ? 19.312 10.398 57.656 1 47.66 18 PRO B C 1
ATOM 3984 O O . PRO B 1 18 ? 18.219 10.898 57.938 1 47.66 18 PRO B O 1
ATOM 3987 N N . GLN B 1 19 ? 19.609 10.383 56.344 1 50.88 19 GLN B N 1
ATOM 3988 C CA . GLN B 1 19 ? 18.672 10.297 55.25 1 50.88 19 GLN B CA 1
ATOM 3989 C C . GLN B 1 19 ? 17.562 9.273 55.531 1 50.88 19 GLN B C 1
ATOM 3991 O O . GLN B 1 19 ? 17.844 8.109 55.812 1 50.88 19 GLN B O 1
ATOM 3996 N N . THR B 1 20 ? 16.5 9.664 56.312 1 50.5 20 THR B N 1
ATOM 3997 C CA . THR B 1 20 ? 15.406 8.711 56.469 1 50.5 20 THR B CA 1
ATOM 3998 C C . THR B 1 20 ? 14.938 8.195 55.125 1 50.5 20 THR B C 1
ATOM 4000 O O . THR B 1 20 ? 14.969 8.914 54.125 1 50.5 20 THR B O 1
ATOM 4003 N N . ASP B 1 21 ? 14.891 6.824 55 1 47.62 21 ASP B N 1
ATOM 4004 C CA . ASP B 1 21 ? 14.406 6.18 53.781 1 47.62 21 ASP B CA 1
ATOM 4005 C C . ASP B 1 21 ? 13.102 6.816 53.312 1 47.62 21 ASP B C 1
ATOM 4007 O O . ASP B 1 21 ? 12.289 7.258 54.125 1 47.62 21 ASP B O 1
ATOM 4011 N N . PRO B 1 22 ? 13.031 7.434 52.156 1 51.72 22 PRO B N 1
ATOM 4012 C CA . PRO B 1 22 ? 11.773 8.023 51.688 1 51.72 22 PRO B CA 1
ATOM 4013 C C . PRO B 1 22 ? 10.547 7.203 52.094 1 51.72 22 PRO B C 1
ATOM 4015 O O . PRO B 1 22 ? 10.648 5.98 52.25 1 51.72 22 PRO B O 1
ATOM 4018 N N . PRO B 1 23 ? 9.594 7.824 52.812 1 51.38 23 PRO B N 1
ATOM 4019 C CA . PRO B 1 23 ? 8.438 7.031 53.25 1 51.38 23 PRO B CA 1
ATOM 4020 C C . PRO B 1 23 ? 7.969 6.047 52.188 1 51.38 23 PRO B C 1
ATOM 4022 O O . PRO B 1 23 ? 8.133 6.297 50.969 1 51.38 23 PRO B O 1
ATOM 4025 N N . ALA B 1 24 ? 7.703 4.797 52.594 1 47.41 24 ALA B N 1
ATOM 4026 C CA . ALA B 1 24 ? 7.383 3.6 51.812 1 47.41 24 ALA B CA 1
ATOM 4027 C C . ALA B 1 24 ? 6.316 3.896 50.781 1 47.41 24 ALA B C 1
ATOM 4029 O O . ALA B 1 24 ? 6.297 3.275 49.719 1 47.41 24 ALA B O 1
ATOM 4030 N N . LEU B 1 25 ? 5.258 4.637 51.094 1 48.75 25 LEU B N 1
ATOM 4031 C CA . LEU B 1 25 ? 4.203 4.945 50.125 1 48.75 25 LEU B CA 1
ATOM 4032 C C . LEU B 1 25 ? 4.75 5.758 48.969 1 48.75 25 LEU B C 1
ATOM 4034 O O . LEU B 1 25 ? 4.059 5.957 47.969 1 48.75 25 LEU B O 1
ATOM 4038 N N . GLU B 1 26 ? 5.785 6.504 49.031 1 53 26 GLU B N 1
ATOM 4039 C CA . GLU B 1 26 ? 6.422 7.348 48.031 1 53 26 GLU B CA 1
ATOM 4040 C C . GLU B 1 26 ? 7.48 6.57 47.25 1 53 26 GLU B C 1
ATOM 4042 O O . GLU B 1 26 ? 8.203 7.148 46.438 1 53 26 GLU B O 1
ATOM 4047 N N . SER B 1 27 ? 7.891 5.234 47.719 1 50.34 27 SER B N 1
ATOM 4048 C CA . SER B 1 27 ? 8.891 4.359 47.094 1 50.34 27 SER B CA 1
ATOM 4049 C C . SER B 1 27 ? 8.273 3.049 46.625 1 50.34 27 SER B C 1
ATOM 4051 O O . SER B 1 27 ? 7.305 2.568 47.219 1 50.34 27 SER B O 1
ATOM 4053 N N . GLY B 1 28 ? 8.281 2.525 45.25 1 54.34 28 GLY B N 1
ATOM 4054 C CA . GLY B 1 28 ? 8.008 1.204 44.719 1 54.34 28 GLY B CA 1
ATOM 4055 C C . GLY B 1 28 ? 7.039 1.228 43.562 1 54.34 28 GLY B C 1
ATOM 4056 O O . GLY B 1 28 ? 6.711 2.297 43.031 1 54.34 28 GLY B O 1
ATOM 4057 N N . ALA B 1 29 ? 6.633 -0.061 43.219 1 57.94 29 ALA B N 1
ATOM 4058 C CA . ALA B 1 29 ? 5.703 -0.34 42.125 1 57.94 29 ALA B CA 1
ATOM 4059 C C . ALA B 1 29 ? 4.391 0.409 42.312 1 57.94 29 ALA B C 1
ATOM 4061 O O . ALA B 1 29 ? 3.785 0.876 41.344 1 57.94 29 ALA B O 1
ATOM 4062 N N . ILE B 1 30 ? 4.055 0.564 43.562 1 55.28 30 ILE B N 1
ATOM 4063 C CA . ILE B 1 30 ? 2.773 1.206 43.812 1 55.28 30 ILE B CA 1
ATOM 4064 C C . ILE B 1 30 ? 2.883 2.707 43.562 1 55.28 30 ILE B C 1
ATOM 4066 O O . ILE B 1 30 ? 1.96 3.316 43 1 55.28 30 ILE B O 1
ATOM 4070 N N . LYS B 1 31 ? 3.939 3.316 43.969 1 58.72 31 LYS B N 1
ATOM 4071 C CA . LYS B 1 31 ? 4.133 4.73 43.656 1 58.72 31 LYS B CA 1
ATOM 4072 C C . LYS B 1 31 ? 4.199 4.949 42.156 1 58.72 31 LYS B C 1
ATOM 4074 O O . LYS B 1 31 ? 3.621 5.906 41.625 1 58.72 31 LYS B O 1
ATOM 4079 N N . TRP B 1 32 ? 4.922 4.059 41.594 1 61 32 TRP B N 1
ATOM 4080 C CA . TRP B 1 32 ? 5.004 4.145 40.156 1 61 32 TRP B CA 1
ATOM 4081 C C . TRP B 1 32 ? 3.623 4.039 39.5 1 61 32 TRP B C 1
ATOM 4083 O O . TRP B 1 32 ? 3.295 4.793 38.594 1 61 32 TRP B O 1
ATOM 4093 N N . LEU B 1 33 ? 2.852 3.102 40.062 1 61.69 33 LEU B N 1
ATOM 4094 C CA . LEU B 1 33 ? 1.497 2.924 39.562 1 61.69 33 LEU B CA 1
ATOM 4095 C C . LEU B 1 33 ? 0.651 4.168 39.812 1 61.69 33 LEU B C 1
ATOM 4097 O O . LEU B 1 33 ? -0.111 4.598 38.969 1 61.69 33 LEU B O 1
ATOM 4101 N N . ARG B 1 34 ? 0.795 4.715 41 1 62.12 34 ARG B N 1
ATOM 4102 C CA . ARG B 1 34 ? -0.002 5.879 41.375 1 62.12 34 ARG B CA 1
ATOM 4103 C C . ARG B 1 34 ? 0.431 7.117 40.594 1 62.12 34 ARG B C 1
ATOM 4105 O O . ARG B 1 34 ? -0.404 7.934 40.219 1 62.12 34 ARG B O 1
ATOM 4112 N N . GLU B 1 35 ? 1.735 7.164 40.312 1 64.94 35 GLU B N 1
ATOM 4113 C CA . GLU B 1 35 ? 2.244 8.375 39.656 1 64.94 35 GLU B CA 1
ATOM 4114 C C . GLU B 1 35 ? 2.111 8.289 38.156 1 64.94 35 GLU B C 1
ATOM 4116 O O . GLU B 1 35 ? 1.942 9.312 37.469 1 64.94 35 GLU B O 1
ATOM 4121 N N . ASN B 1 36 ? 2.074 7.031 37.781 1 61.88 36 ASN B N 1
ATOM 4122 C CA . ASN B 1 36 ? 2.143 6.934 36.312 1 61.88 36 ASN B CA 1
ATOM 4123 C C . ASN B 1 36 ? 0.82 6.449 35.719 1 61.88 36 ASN B C 1
ATOM 4125 O O . ASN B 1 36 ? 0.442 6.855 34.625 1 61.88 36 ASN B O 1
ATOM 4129 N N . LEU B 1 37 ? 0.104 5.684 36.562 1 60.31 37 LEU B N 1
ATOM 4130 C CA . LEU B 1 37 ? -1.1 5.082 36 1 60.31 37 LEU B CA 1
ATOM 4131 C C . LEU B 1 37 ? -2.354 5.723 36.594 1 60.31 37 LEU B C 1
ATOM 4133 O O . LEU B 1 37 ? -3.396 5.77 35.938 1 60.31 37 LEU B O 1
ATOM 4137 N N . PHE B 1 38 ? -2.148 6.156 37.812 1 61.75 38 PHE B N 1
ATOM 4138 C CA . PHE B 1 38 ? -3.32 6.668 38.5 1 61.75 38 PHE B CA 1
ATOM 4139 C C . PHE B 1 38 ? -3.109 8.117 38.938 1 61.75 38 PHE B C 1
ATOM 4141 O O . PHE B 1 38 ? -3.533 8.516 40.031 1 61.75 38 PHE B O 1
ATOM 4148 N N . SER B 1 39 ? -2.207 8.695 37.969 1 62.69 39 SER B N 1
ATOM 4149 C CA . SER B 1 39 ? -1.979 10.102 38.312 1 62.69 39 SER B CA 1
ATOM 4150 C C . SER B 1 39 ? -3.164 10.969 37.875 1 62.69 39 SER B C 1
ATOM 4152 O O . SER B 1 39 ? -3.24 11.414 36.75 1 62.69 39 SER B O 1
ATOM 4154 N N . GLY B 1 40 ? -4.246 11.016 38.656 1 63.09 40 GLY B N 1
ATOM 4155 C CA . GLY B 1 40 ? -5.438 11.805 38.375 1 63.09 40 GLY B CA 1
ATOM 4156 C C . GLY B 1 40 ? -6.621 10.969 37.938 1 63.09 40 GLY B C 1
ATOM 4157 O O . GLY B 1 40 ? -6.484 9.773 37.688 1 63.09 40 GLY B O 1
ATOM 4158 N N . TRP B 1 41 ? -7.711 11.516 38.062 1 63.72 41 TRP B N 1
ATOM 4159 C CA . TRP B 1 41 ? -8.938 10.758 37.812 1 63.72 41 TRP B CA 1
ATOM 4160 C C . TRP B 1 41 ? -9.039 10.344 36.344 1 63.72 41 TRP B C 1
ATOM 4162 O O . TRP B 1 41 ? -9.477 9.234 36.062 1 63.72 41 TRP B O 1
ATOM 4172 N N . VAL B 1 42 ? -8.469 11.195 35.469 1 62.62 42 VAL B N 1
ATOM 4173 C CA . VAL B 1 42 ? -8.547 10.875 34.031 1 62.62 42 VAL B CA 1
ATOM 4174 C C . VAL B 1 42 ? -7.582 9.734 33.719 1 62.62 42 VAL B C 1
ATOM 4176 O O . VAL B 1 42 ? -7.934 8.797 33 1 62.62 42 VAL B O 1
ATOM 4179 N N . ASN B 1 43 ? -6.477 9.859 34.25 1 69.44 43 ASN B N 1
ATOM 4180 C CA . ASN B 1 43 ? -5.492 8.805 34.031 1 69.44 43 ASN B CA 1
ATOM 4181 C C . ASN B 1 43 ? -5.965 7.469 34.594 1 69.44 43 ASN B C 1
ATOM 4183 O O . ASN B 1 43 ? -5.723 6.418 34 1 69.44 43 ASN B O 1
ATOM 4187 N N . THR B 1 44 ? -6.703 7.645 35.656 1 71.25 44 THR B N 1
ATOM 4188 C CA . THR B 1 44 ? -7.211 6.43 36.281 1 71.25 44 THR B CA 1
ATOM 4189 C C . THR B 1 44 ? -8.297 5.789 35.406 1 71.25 44 THR B C 1
ATOM 4191 O O . THR B 1 44 ? -8.312 4.57 35.219 1 71.25 44 THR B O 1
ATOM 4194 N N . VAL B 1 45 ? -9.117 6.617 34.875 1 71.25 45 VAL B N 1
ATOM 4195 C CA . VAL B 1 45 ? -10.188 6.094 34.031 1 71.25 45 VAL B CA 1
ATOM 4196 C C . VAL B 1 45 ? -9.602 5.484 32.75 1 71.25 45 VAL B C 1
ATOM 4198 O O . VAL B 1 45 ? -10.016 4.402 32.344 1 71.25 45 VAL B O 1
ATOM 4201 N N . LEU B 1 46 ? -8.656 6.168 32.25 1 71.62 46 LEU B N 1
ATOM 4202 C CA . LEU B 1 46 ? -8.047 5.664 31.047 1 71.62 46 LEU B CA 1
ATOM 4203 C C . LEU B 1 46 ? -7.285 4.371 31.312 1 71.62 46 LEU B C 1
ATOM 4205 O O . LEU B 1 46 ? -7.281 3.461 30.469 1 71.62 46 LEU B O 1
ATOM 4209 N N . THR B 1 47 ? -6.75 4.371 32.375 1 74.25 47 THR B N 1
ATOM 4210 C CA . THR B 1 47 ? -6.031 3.158 32.75 1 74.25 47 THR B CA 1
ATOM 4211 C C . THR B 1 47 ? -7 1.998 32.938 1 74.25 47 THR B C 1
ATOM 4213 O O . THR B 1 47 ? -6.754 0.884 32.469 1 74.25 47 THR B O 1
ATOM 4216 N N . VAL B 1 48 ? -8.078 2.35 33.562 1 75.88 48 VAL B N 1
ATOM 4217 C CA . VAL B 1 48 ? -9.055 1.305 33.812 1 75.88 48 VAL B CA 1
ATOM 4218 C C . VAL B 1 48 ? -9.703 0.849 32.5 1 75.88 48 VAL B C 1
ATOM 4220 O O . VAL B 1 48 ? -9.914 -0.348 32.312 1 75.88 48 VAL B O 1
ATOM 4223 N N . LEU B 1 49 ? -9.961 1.777 31.688 1 75.38 49 LEU B N 1
ATOM 4224 C CA . LEU B 1 49 ? -10.547 1.429 30.406 1 75.38 49 LEU B CA 1
ATOM 4225 C C . LEU B 1 49 ? -9.555 0.637 29.547 1 75.38 49 LEU B C 1
ATOM 4227 O O . LEU B 1 49 ? -9.945 -0.31 28.859 1 75.38 49 LEU B O 1
ATOM 4231 N N . GLY B 1 50 ? -8.422 1.064 29.625 1 76.12 50 GLY B N 1
ATOM 4232 C CA . GLY B 1 50 ? -7.402 0.322 28.906 1 76.12 50 GLY B CA 1
ATOM 4233 C C . GLY B 1 50 ? -7.227 -1.098 29.406 1 76.12 50 GLY B C 1
ATOM 4234 O O . GLY B 1 50 ? -7.16 -2.041 28.609 1 76.12 50 GLY B O 1
ATOM 4235 N N . LEU B 1 51 ? -7.266 -1.187 30.609 1 81.19 51 LEU B N 1
ATOM 4236 C CA . LEU B 1 51 ? -7.117 -2.508 31.203 1 81.19 51 LEU B CA 1
ATOM 4237 C C . LEU B 1 51 ? -8.352 -3.365 30.938 1 81.19 51 LEU B C 1
ATOM 4239 O O . LEU B 1 51 ? -8.234 -4.574 30.734 1 81.19 51 LEU B O 1
ATOM 4243 N N . ALA B 1 52 ? -9.422 -2.695 30.984 1 80.88 52 ALA B N 1
ATOM 4244 C CA . ALA B 1 52 ? -10.656 -3.412 30.688 1 80.88 52 ALA B CA 1
ATOM 4245 C C . ALA B 1 52 ? -10.672 -3.908 29.234 1 80.88 52 ALA B C 1
ATOM 4247 O O . ALA B 1 52 ? -11.109 -5.031 28.969 1 80.88 52 ALA B O 1
ATOM 4248 N N . ALA B 1 53 ? -10.234 -3.098 28.375 1 77 53 ALA B N 1
ATOM 4249 C CA . ALA B 1 53 ? -10.18 -3.492 26.969 1 77 53 ALA B CA 1
ATOM 4250 C C . ALA B 1 53 ? -9.211 -4.652 26.766 1 77 53 ALA B C 1
ATOM 4252 O O . ALA B 1 53 ? -9.523 -5.609 26.047 1 77 53 ALA B O 1
ATOM 4253 N N . ILE B 1 54 ? -8.156 -4.594 27.391 1 80.12 54 ILE B N 1
ATOM 4254 C CA . ILE B 1 54 ? -7.168 -5.656 27.281 1 80.12 54 ILE B CA 1
ATOM 4255 C C . ILE B 1 54 ? -7.73 -6.949 27.859 1 80.12 54 ILE B C 1
ATOM 4257 O O . ILE B 1 54 ? -7.582 -8.023 27.281 1 80.12 54 ILE B O 1
ATOM 4261 N N . PHE B 1 55 ? -8.383 -6.758 28.953 1 82.44 55 PHE B N 1
ATOM 4262 C CA . PHE B 1 55 ? -8.961 -7.926 29.609 1 82.44 55 PHE B CA 1
ATOM 4263 C C . PHE B 1 55 ? -10.039 -8.562 28.734 1 82.44 55 PHE B C 1
ATOM 4265 O O . PHE B 1 55 ? -10.102 -9.789 28.609 1 82.44 55 PHE B O 1
ATOM 4272 N N . TYR B 1 56 ? -10.75 -7.77 28.172 1 78.81 56 TYR B N 1
ATOM 4273 C CA . TYR B 1 56 ? -11.82 -8.273 27.328 1 78.81 56 TYR B CA 1
ATOM 4274 C C . TYR B 1 56 ? -11.258 -8.992 26.109 1 78.81 56 TYR B C 1
ATOM 4276 O O . TYR B 1 56 ? -11.742 -10.062 25.734 1 78.81 56 TYR B O 1
ATOM 4284 N N . ILE B 1 57 ? -10.289 -8.477 25.516 1 77.81 57 ILE B N 1
ATOM 4285 C CA . ILE B 1 57 ? -9.68 -9.086 24.328 1 77.81 57 ILE B CA 1
ATOM 4286 C C . ILE B 1 57 ? -8.992 -10.391 24.719 1 77.81 57 ILE B C 1
ATOM 4288 O O . ILE B 1 57 ? -9.094 -11.391 24.016 1 77.81 57 ILE B O 1
ATOM 4292 N N . LEU B 1 58 ? -8.406 -10.352 25.859 1 82.06 58 LEU B N 1
ATOM 4293 C CA . LEU B 1 58 ? -7.727 -11.555 26.328 1 82.06 58 LEU B CA 1
ATOM 4294 C C . LEU B 1 58 ? -8.734 -12.648 26.688 1 82.06 58 LEU B C 1
ATOM 4296 O O . LEU B 1 58 ? -8.477 -13.828 26.469 1 82.06 58 LEU B O 1
ATOM 4300 N N . LYS B 1 59 ? -9.844 -12.219 27.25 1 81.19 59 LYS B N 1
ATOM 4301 C CA . LYS B 1 59 ? -10.875 -13.18 27.609 1 81.19 59 LYS B CA 1
ATOM 4302 C C . LYS B 1 59 ? -11.477 -13.836 26.359 1 81.19 59 LYS B C 1
ATOM 4304 O O . LYS B 1 59 ? -11.805 -15.023 26.375 1 81.19 59 LYS B O 1
ATOM 4309 N N . LEU B 1 60 ? -11.477 -13.094 25.344 1 76.44 60 LEU B N 1
ATOM 4310 C CA . LEU B 1 60 ? -12.062 -13.594 24.109 1 76.44 60 LEU B CA 1
ATOM 4311 C C . LEU B 1 60 ? -11.062 -14.438 23.328 1 76.44 60 LEU B C 1
ATOM 4313 O O . LEU B 1 60 ? -11.422 -15.469 22.766 1 76.44 60 LEU B O 1
ATOM 4317 N N . ALA B 1 61 ? -9.805 -14.164 23.359 1 80.31 61 ALA B N 1
ATOM 4318 C CA . ALA B 1 61 ? -8.828 -14.773 22.453 1 80.31 61 ALA B CA 1
ATOM 4319 C C . ALA B 1 61 ? -8 -15.828 23.188 1 80.31 61 ALA B C 1
ATOM 4321 O O . ALA B 1 61 ? -7.574 -16.812 22.578 1 80.31 61 ALA B O 1
ATOM 4322 N N . LEU B 1 62 ? -7.832 -15.766 24.422 1 84.62 62 LEU B N 1
ATOM 4323 C CA . LEU B 1 62 ? -6.871 -16.578 25.156 1 84.62 62 LEU B CA 1
ATOM 4324 C C . LEU B 1 62 ? -7.293 -18.047 25.188 1 84.62 62 LEU B C 1
ATOM 4326 O O . LEU B 1 62 ? -6.465 -18.938 25 1 84.62 62 LEU B O 1
ATOM 4330 N N . PRO B 1 63 ? -8.562 -18.312 25.344 1 85.25 63 PRO B N 1
ATOM 4331 C CA . PRO B 1 63 ? -8.938 -19.734 25.359 1 85.25 63 PRO B CA 1
ATOM 4332 C C . PRO B 1 63 ? -8.641 -20.438 24.047 1 85.25 63 PRO B C 1
ATOM 4334 O O . PRO B 1 63 ? -8.219 -21.594 24.031 1 85.25 63 PRO B O 1
ATOM 4337 N N . TRP B 1 64 ? -8.852 -19.797 22.953 1 86.88 64 TRP B N 1
ATOM 4338 C CA . TRP B 1 64 ? -8.57 -20.391 21.641 1 86.88 64 TRP B CA 1
ATOM 4339 C C . TRP B 1 64 ? -7.086 -20.703 21.484 1 86.88 64 TRP B C 1
ATOM 4341 O O . TRP B 1 64 ? -6.715 -21.734 20.938 1 86.88 64 TRP B O 1
ATOM 4351 N N . PHE B 1 65 ? -6.266 -19.891 22.062 1 88.81 65 PHE B N 1
ATOM 4352 C CA . PHE B 1 65 ? -4.824 -20.078 21.953 1 88.81 65 PHE B CA 1
ATOM 4353 C C . PHE B 1 65 ? -4.344 -21.125 22.953 1 88.81 65 PHE B C 1
ATOM 4355 O O . PHE B 1 65 ? -3.451 -21.922 22.625 1 88.81 65 PHE B O 1
ATOM 4362 N N . LEU B 1 66 ? -4.988 -21.141 24.062 1 89.69 66 LEU B N 1
ATOM 4363 C CA . LEU B 1 66 ? -4.547 -22.062 25.109 1 89.69 66 LEU B CA 1
ATOM 4364 C C . LEU B 1 66 ? -5 -23.484 24.812 1 89.69 66 LEU B C 1
ATOM 4366 O O . LEU B 1 66 ? -4.336 -24.453 25.203 1 89.69 66 LEU B O 1
ATOM 4370 N N . HIS B 1 67 ? -6.098 -23.609 24.109 1 91.81 67 HIS B N 1
ATOM 4371 C CA . HIS B 1 67 ? -6.582 -24.922 23.703 1 91.81 67 HIS B CA 1
ATOM 4372 C C . HIS B 1 67 ? -5.984 -25.344 22.375 1 91.81 67 HIS B C 1
ATOM 4374 O O . HIS B 1 67 ? -6.688 -25.891 21.516 1 91.81 67 HIS B O 1
ATOM 4380 N N . GLY B 1 68 ? -4.703 -25.094 22.219 1 93.44 68 GLY B N 1
ATOM 4381 C CA . GLY B 1 68 ? -4.047 -25.391 20.953 1 93.44 68 GLY B CA 1
ATOM 4382 C C . GLY B 1 68 ? -3.646 -26.844 20.828 1 93.44 68 GLY B C 1
ATOM 4383 O O . GLY B 1 68 ? -3.217 -27.469 21.812 1 93.44 68 GLY B O 1
ATOM 4384 N N . VAL B 1 69 ? -3.988 -27.375 19.688 1 95.06 69 VAL B N 1
ATOM 4385 C CA . VAL B 1 69 ? -3.643 -28.766 19.391 1 95.06 69 VAL B CA 1
ATOM 4386 C C . VAL B 1 69 ? -2.555 -28.812 18.328 1 95.06 69 VAL B C 1
ATOM 4388 O O . VAL B 1 69 ? -2.693 -28.203 17.25 1 95.06 69 VAL B O 1
ATOM 4391 N N . TRP B 1 70 ? -1.472 -29.547 18.578 1 94.94 70 TRP B N 1
ATOM 4392 C CA . TRP B 1 70 ? -0.335 -29.594 17.656 1 94.94 70 TRP B CA 1
ATOM 4393 C C . TRP B 1 70 ? -0.183 -30.984 17.047 1 94.94 70 TRP B C 1
ATOM 4395 O O . TRP B 1 70 ? 0.554 -31.156 16.062 1 94.94 70 TRP B O 1
ATOM 4405 N N . ASN B 1 71 ? -0.882 -31.891 17.688 1 92.69 71 ASN B N 1
ATOM 4406 C CA . ASN B 1 71 ? -0.677 -33.281 17.266 1 92.69 71 ASN B CA 1
ATOM 4407 C C . ASN B 1 71 ? -1.926 -33.844 16.609 1 92.69 71 ASN B C 1
ATOM 4409 O O . ASN B 1 71 ? -2.67 -34.594 17.234 1 92.69 71 ASN B O 1
ATOM 4413 N N . ALA B 1 72 ? -2.299 -33.438 15.438 1 95 72 ALA B N 1
ATOM 4414 C CA . ALA B 1 72 ? -3.41 -33.938 14.641 1 95 72 ALA B CA 1
ATOM 4415 C C . ALA B 1 72 ? -3.068 -33.938 13.156 1 95 72 ALA B C 1
ATOM 4417 O O . ALA B 1 72 ? -2.123 -33.25 12.734 1 95 72 ALA B O 1
ATOM 4418 N N . ASN B 1 73 ? -3.789 -34.75 12.461 1 93.88 73 ASN B N 1
ATOM 4419 C CA . ASN B 1 73 ? -3.506 -34.875 11.031 1 93.88 73 ASN B CA 1
ATOM 4420 C C . ASN B 1 73 ? -4.641 -34.312 10.188 1 93.88 73 ASN B C 1
ATOM 4422 O O . ASN B 1 73 ? -4.582 -34.344 8.953 1 93.88 73 ASN B O 1
ATOM 4426 N N . SER B 1 74 ? -5.656 -33.844 10.867 1 95.25 74 SER B N 1
ATOM 4427 C CA . SER B 1 74 ? -6.785 -33.219 10.188 1 95.25 74 SER B CA 1
ATOM 4428 C C . SER B 1 74 ? -7.52 -32.25 11.109 1 95.25 74 SER B C 1
ATOM 4430 O O . SER B 1 74 ? -7.32 -32.281 12.328 1 95.25 74 SER B O 1
ATOM 4432 N N . LEU B 1 75 ? -8.289 -31.406 10.461 1 94.94 75 LEU B N 1
ATOM 4433 C CA . LEU B 1 75 ? -9.062 -30.438 11.242 1 94.94 75 LEU B CA 1
ATOM 4434 C C . LEU B 1 75 ? -10.117 -31.156 12.086 1 94.94 75 LEU B C 1
ATOM 4436 O O . LEU B 1 75 ? -10.383 -30.75 13.219 1 94.94 75 LEU B O 1
ATOM 4440 N N . GLY B 1 76 ? -10.703 -32.188 11.5 1 94.06 76 GLY B N 1
ATOM 4441 C CA . GLY B 1 76 ? -11.672 -32.969 12.234 1 94.06 76 GLY B CA 1
ATOM 4442 C C . GLY B 1 76 ? -11.094 -33.625 13.484 1 94.06 76 GLY B C 1
ATOM 4443 O O . GLY B 1 76 ? -11.727 -33.594 14.539 1 94.06 76 GLY B O 1
ATOM 4444 N N . GLU B 1 77 ? -9.945 -34.125 13.305 1 95.5 77 GLU B N 1
ATOM 4445 C CA . GLU B 1 77 ? -9.273 -34.75 14.438 1 95.5 77 GLU B CA 1
ATOM 4446 C C . GLU B 1 77 ? -8.938 -33.719 15.516 1 95.5 77 GLU B C 1
ATOM 4448 O O . GLU B 1 77 ? -9.023 -34.031 16.719 1 95.5 77 GLU B O 1
ATOM 4453 N N . CYS B 1 78 ? -8.508 -32.562 15.094 1 95.25 78 CYS B N 1
ATOM 4454 C CA . CYS B 1 78 ? -8.227 -31.484 16.031 1 95.25 78 CYS B CA 1
ATOM 4455 C C . CYS B 1 78 ? -9.453 -31.156 16.875 1 95.25 78 CYS B C 1
ATOM 4457 O O . CYS B 1 78 ? -9.352 -31 18.094 1 95.25 78 CYS B O 1
ATOM 4459 N N . ARG B 1 79 ? -10.578 -31.078 16.25 1 93.31 79 ARG B N 1
ATOM 4460 C CA . ARG B 1 79 ? -11.82 -30.734 16.953 1 93.31 79 ARG B CA 1
ATOM 4461 C C . ARG B 1 79 ? -12.211 -31.828 17.938 1 93.31 79 ARG B C 1
ATOM 4463 O O . ARG B 1 79 ? -12.734 -31.547 19.016 1 93.31 79 ARG B O 1
ATOM 4470 N N . GLU B 1 80 ? -11.953 -33.031 17.531 1 94.5 80 GLU B N 1
ATOM 4471 C CA . GLU B 1 80 ? -12.242 -34.156 18.422 1 94.5 80 GLU B CA 1
ATOM 4472 C C . GLU B 1 80 ? -11.367 -34.125 19.672 1 94.5 80 GLU B C 1
ATOM 4474 O O . GLU B 1 80 ? -11.844 -34.375 20.781 1 94.5 80 GLU B O 1
ATOM 4479 N N . ILE B 1 81 ? -10.133 -33.75 19.484 1 95.44 81 ILE B N 1
ATOM 4480 C CA . ILE B 1 81 ? -9.188 -33.688 20.594 1 95.44 81 ILE B CA 1
ATOM 4481 C C . ILE B 1 81 ? -9.57 -32.531 21.531 1 95.44 81 ILE B C 1
ATOM 4483 O O . ILE B 1 81 ? -9.516 -32.688 22.75 1 95.44 81 ILE B O 1
ATOM 4487 N N . ILE B 1 82 ? -9.953 -31.453 20.953 1 94.62 82 ILE B N 1
ATOM 4488 C CA . ILE B 1 82 ? -10.32 -30.281 21.734 1 94.62 82 ILE B CA 1
ATOM 4489 C C . ILE B 1 82 ? -11.594 -30.562 22.531 1 94.62 82 ILE B C 1
ATOM 4491 O O . ILE B 1 82 ? -11.68 -30.25 23.719 1 94.62 82 ILE B O 1
ATOM 4495 N N . ALA B 1 83 ? -12.539 -31.234 21.891 1 93.31 83 ALA B N 1
ATOM 4496 C CA . ALA B 1 83 ? -13.781 -31.594 22.578 1 93.31 83 ALA B CA 1
ATOM 4497 C C . ALA B 1 83 ? -13.523 -32.594 23.703 1 93.31 83 ALA B C 1
ATOM 4499 O O . ALA B 1 83 ? -14.141 -32.5 24.766 1 93.31 83 ALA B O 1
ATOM 4500 N N . ALA B 1 84 ? -12.664 -33.438 23.469 1 93.88 84 ALA B N 1
ATOM 4501 C CA . ALA B 1 84 ? -12.359 -34.5 24.438 1 93.88 84 ALA B CA 1
ATOM 4502 C C . ALA B 1 84 ? -11.586 -33.938 25.625 1 93.88 84 ALA B C 1
ATOM 4504 O O . ALA B 1 84 ? -11.766 -34.375 26.766 1 93.88 84 ALA B O 1
ATOM 4505 N N . THR B 1 85 ? -10.719 -32.906 25.406 1 92.69 85 THR B N 1
ATOM 4506 C CA . THR B 1 85 ? -9.82 -32.406 26.438 1 92.69 85 THR B CA 1
ATOM 4507 C C . THR B 1 85 ? -10.477 -31.266 27.219 1 92.69 85 THR B C 1
ATOM 4509 O O . THR B 1 85 ? -10.344 -31.188 28.438 1 92.69 85 THR B O 1
ATOM 4512 N N . TRP B 1 86 ? -11.195 -30.375 26.469 1 93 86 TRP B N 1
ATOM 4513 C CA . TRP B 1 86 ? -11.664 -29.156 27.125 1 93 86 TRP B CA 1
ATOM 4514 C C . TRP B 1 86 ? -13.188 -29.062 27.109 1 93 86 TRP B C 1
ATOM 4516 O O . TRP B 1 86 ? -13.766 -28.125 27.656 1 93 86 TRP B O 1
ATOM 4526 N N . GLY B 1 87 ? -13.812 -29.984 26.422 1 90.69 87 GLY B N 1
ATOM 4527 C CA . GLY B 1 87 ? -15.266 -30 26.406 1 90.69 87 GLY B CA 1
ATOM 4528 C C . GLY B 1 87 ? -15.844 -29.812 25.016 1 90.69 87 GLY B C 1
ATOM 4529 O O . GLY B 1 87 ? -15.172 -29.312 24.109 1 90.69 87 GLY B O 1
ATOM 4530 N N . GLU B 1 88 ? -17.094 -30.156 24.781 1 86.56 88 GLU B N 1
ATOM 4531 C CA . GLU B 1 88 ? -17.766 -30.172 23.484 1 86.56 88 GLU B CA 1
ATOM 4532 C C . GLU B 1 88 ? -17.953 -28.766 22.953 1 86.56 88 GLU B C 1
ATOM 4534 O O . GLU B 1 88 ? -17.969 -28.547 21.734 1 86.56 88 GLU B O 1
ATOM 4539 N N . GLN B 1 89 ? -18.016 -27.812 23.797 1 83.94 89 GLN B N 1
ATOM 4540 C CA . GLN B 1 89 ? -18.281 -26.453 23.328 1 83.94 89 GLN B CA 1
ATOM 4541 C C . GLN B 1 89 ? -16.984 -25.641 23.312 1 83.94 89 GLN B C 1
ATOM 4543 O O . GLN B 1 89 ? -17.016 -24.453 22.969 1 83.94 89 GLN B O 1
ATOM 4548 N N . ALA B 1 90 ? -15.93 -26.438 23.547 1 86 90 ALA B N 1
ATOM 4549 C CA . ALA B 1 90 ? -14.672 -25.703 23.609 1 86 90 ALA B CA 1
ATOM 4550 C C . ALA B 1 90 ? -14.117 -25.438 22.219 1 86 90 ALA B C 1
ATOM 4552 O O . ALA B 1 90 ? -14.32 -26.234 21.297 1 86 90 ALA B O 1
ATOM 4553 N N . HIS B 1 91 ? -13.641 -24.234 22 1 85.62 91 HIS B N 1
ATOM 4554 C CA . HIS B 1 91 ? -12.977 -23.875 20.75 1 85.62 91 HIS B CA 1
ATOM 4555 C C . HIS B 1 91 ? -11.469 -23.719 20.953 1 85.62 91 HIS B C 1
ATOM 4557 O O . HIS B 1 91 ? -11.023 -23.297 22.031 1 85.62 91 HIS B O 1
ATOM 4563 N N . GLY B 1 92 ? -10.734 -24.25 20.031 1 89.38 92 GLY B N 1
ATOM 4564 C CA . GLY B 1 92 ? -9.289 -24.156 20.109 1 89.38 92 GLY B CA 1
ATOM 4565 C C . GLY B 1 92 ? -8.617 -24.109 18.75 1 89.38 92 GLY B C 1
ATOM 4566 O O . GLY B 1 92 ? -9.25 -24.375 17.734 1 89.38 92 GLY B O 1
ATOM 4567 N N . ALA B 1 93 ? -7.379 -23.703 18.875 1 92.56 93 ALA B N 1
ATOM 4568 C CA . ALA B 1 93 ? -6.602 -23.578 17.641 1 92.56 93 ALA B CA 1
ATOM 4569 C C . ALA B 1 93 ? -6.016 -24.922 17.219 1 92.56 93 ALA B C 1
ATOM 4571 O O . ALA B 1 93 ? -5.582 -25.719 18.062 1 92.56 93 ALA B O 1
ATOM 4572 N N . CYS B 1 94 ? -6.113 -25.234 15.953 1 94.62 94 CYS B N 1
ATOM 4573 C CA . CYS B 1 94 ? -5.5 -26.438 15.391 1 94.62 94 CYS B CA 1
ATOM 4574 C C . CYS B 1 94 ? -4.148 -26.125 14.766 1 94.62 94 CYS B C 1
ATOM 4576 O O . CYS B 1 94 ? -4.016 -26.094 13.539 1 94.62 94 CYS B O 1
ATOM 4578 N N . TRP B 1 95 ? -3.092 -26.062 15.57 1 95.81 95 TRP B N 1
ATOM 4579 C CA . TRP B 1 95 ? -1.753 -25.703 15.117 1 95.81 95 TRP B CA 1
ATOM 4580 C C . TRP B 1 95 ? -1.089 -26.859 14.391 1 95.81 95 TRP B C 1
ATOM 4582 O O . TRP B 1 95 ? -0.028 -26.703 13.789 1 95.81 95 TRP B O 1
ATOM 4592 N N . ALA B 1 96 ? -1.767 -27.953 14.352 1 96.31 96 ALA B N 1
ATOM 4593 C CA . ALA B 1 96 ? -1.257 -29.141 13.672 1 96.31 96 ALA B CA 1
ATOM 4594 C C . ALA B 1 96 ? -1.077 -28.875 12.18 1 96.31 96 ALA B C 1
ATOM 4596 O O . ALA B 1 96 ? -0.185 -29.453 11.547 1 96.31 96 ALA B O 1
ATOM 4597 N N . VAL B 1 97 ? -1.853 -28 11.703 1 96.06 97 VAL B N 1
ATOM 4598 C CA . VAL B 1 97 ? -1.765 -27.672 10.281 1 96.06 97 VAL B CA 1
ATOM 4599 C C . VAL B 1 97 ? -0.414 -27.031 9.977 1 96.06 97 VAL B C 1
ATOM 4601 O O . VAL B 1 97 ? 0.19 -27.297 8.938 1 96.06 97 VAL B O 1
ATOM 4604 N N . ILE B 1 98 ? 0.043 -26.188 10.891 1 95.88 98 ILE B N 1
ATOM 4605 C CA . ILE B 1 98 ? 1.31 -25.5 10.703 1 95.88 98 ILE B CA 1
ATOM 4606 C C . ILE B 1 98 ? 2.467 -26.484 10.812 1 95.88 98 ILE B C 1
ATOM 4608 O O . ILE B 1 98 ? 3.441 -26.391 10.062 1 95.88 98 ILE B O 1
ATOM 4612 N N . ARG B 1 99 ? 2.316 -27.375 11.711 1 95 99 ARG B N 1
ATOM 4613 C CA . ARG B 1 99 ? 3.348 -28.406 11.844 1 95 99 ARG B CA 1
ATOM 4614 C C . ARG B 1 99 ? 3.451 -29.25 10.578 1 95 99 ARG B C 1
ATOM 4616 O O . ARG B 1 99 ? 4.551 -29.484 10.078 1 95 99 ARG B O 1
ATOM 4623 N N . GLU B 1 100 ? 2.314 -29.641 10.078 1 94.31 100 GLU B N 1
ATOM 4624 C CA . GLU B 1 100 ? 2.289 -30.531 8.922 1 94.31 100 GLU B CA 1
ATOM 4625 C C . GLU B 1 100 ? 2.695 -29.797 7.648 1 94.31 100 GLU B C 1
ATOM 4627 O O . GLU B 1 100 ? 3.367 -30.375 6.785 1 94.31 100 GLU B O 1
ATOM 4632 N N . ARG B 1 101 ? 2.291 -28.547 7.531 1 95.19 101 ARG B N 1
ATOM 4633 C CA . ARG B 1 101 ? 2.488 -27.828 6.273 1 95.19 101 ARG B CA 1
ATOM 4634 C C . ARG B 1 101 ? 3.555 -26.75 6.422 1 95.19 101 ARG B C 1
ATOM 4636 O O . ARG B 1 101 ? 3.602 -25.812 5.629 1 95.19 101 ARG B O 1
ATOM 4643 N N . TRP B 1 102 ? 4.434 -26.922 7.344 1 94.75 102 TRP B N 1
ATOM 4644 C CA . TRP B 1 102 ? 5.488 -25.953 7.613 1 94.75 102 TRP B CA 1
ATOM 4645 C C . TRP B 1 102 ? 6.352 -25.719 6.375 1 94.75 102 TRP B C 1
ATOM 4647 O O . TRP B 1 102 ? 6.641 -24.578 6.016 1 94.75 102 TRP B O 1
ATOM 4657 N N . ASN B 1 103 ? 6.719 -26.766 5.719 1 94.88 103 ASN B N 1
ATOM 4658 C CA . ASN B 1 103 ? 7.605 -26.688 4.562 1 94.88 103 ASN B CA 1
ATOM 4659 C C . ASN B 1 103 ? 6.949 -25.938 3.402 1 94.88 103 ASN B C 1
ATOM 4661 O O . ASN B 1 103 ? 7.621 -25.219 2.664 1 94.88 103 ASN B O 1
ATOM 4665 N N . GLN B 1 104 ? 5.684 -26.109 3.297 1 94.44 104 GLN B N 1
ATOM 4666 C CA . GLN B 1 104 ? 4.988 -25.422 2.211 1 94.44 104 GLN B CA 1
ATOM 4667 C C . GLN B 1 104 ? 4.902 -23.922 2.475 1 94.44 104 GLN B C 1
ATOM 4669 O O . GLN B 1 104 ? 5.023 -23.109 1.551 1 94.44 104 GLN B O 1
ATOM 4674 N N . PHE B 1 105 ? 4.73 -23.562 3.701 1 96.62 105 PHE B N 1
ATOM 4675 C CA . PHE B 1 105 ? 4.664 -22.141 4.043 1 96.62 105 PHE B CA 1
ATOM 4676 C C . PHE B 1 105 ? 6.023 -21.484 3.867 1 96.62 105 PHE B C 1
ATOM 4678 O O . PHE B 1 105 ? 6.102 -20.312 3.469 1 96.62 105 PHE B O 1
ATOM 4685 N N . MET B 1 106 ? 7.047 -22.266 4.066 1 96.25 106 MET B N 1
ATOM 4686 C CA . MET B 1 106 ? 8.383 -21.672 4.012 1 96.25 106 MET B CA 1
ATOM 4687 C C . MET B 1 106 ? 8.938 -21.719 2.592 1 96.25 106 MET B C 1
ATOM 4689 O O . MET B 1 106 ? 9.453 -20.719 2.094 1 96.25 106 MET B O 1
ATOM 4693 N N . PHE B 1 107 ? 8.727 -22.906 1.917 1 95.88 107 PHE B N 1
ATOM 4694 C CA . PHE B 1 107 ? 9.469 -23.125 0.683 1 95.88 107 PHE B CA 1
ATOM 4695 C C . PHE B 1 107 ? 8.523 -23.281 -0.499 1 95.88 107 PHE B C 1
ATOM 4697 O O . PHE B 1 107 ? 8.961 -23.375 -1.646 1 95.88 107 PHE B O 1
ATOM 4704 N N . GLY B 1 108 ? 7.273 -23.297 -0.242 1 94.31 108 GLY B N 1
ATOM 4705 C CA . GLY B 1 108 ? 6.34 -23.578 -1.32 1 94.31 108 GLY B CA 1
ATOM 4706 C C . GLY B 1 108 ? 6.477 -24.984 -1.875 1 94.31 108 GLY B C 1
ATOM 4707 O O . GLY B 1 108 ? 6.414 -25.953 -1.126 1 94.31 108 GLY B O 1
ATOM 4708 N N . PHE B 1 109 ? 6.766 -25.062 -3.16 1 93.25 109 PHE B N 1
ATOM 4709 C CA . PHE B 1 109 ? 6.918 -26.375 -3.797 1 93.25 109 PHE B CA 1
ATOM 4710 C C . PHE B 1 109 ? 8.352 -26.578 -4.281 1 93.25 109 PHE B C 1
ATOM 4712 O O . PHE B 1 109 ? 8.586 -27.312 -5.242 1 93.25 109 PHE B O 1
ATOM 4719 N N . TYR B 1 110 ? 9.242 -25.859 -3.678 1 95.19 110 TYR B N 1
ATOM 4720 C CA . TYR B 1 110 ? 10.672 -26.062 -3.902 1 95.19 110 TYR B CA 1
ATOM 4721 C C . TYR B 1 110 ? 11.07 -27.484 -3.543 1 95.19 110 TYR B C 1
ATOM 4723 O O . TYR B 1 110 ? 10.633 -28.031 -2.525 1 95.19 110 TYR B O 1
ATOM 4731 N N . PRO B 1 111 ? 11.812 -28.078 -4.375 1 95.56 111 PRO B N 1
ATOM 4732 C CA . PRO B 1 111 ? 12.156 -29.484 -4.109 1 95.56 111 PRO B CA 1
ATOM 4733 C C . PRO B 1 111 ? 12.812 -29.672 -2.748 1 95.56 111 PRO B C 1
ATOM 4735 O O . PRO B 1 111 ? 13.766 -28.969 -2.41 1 95.56 111 PRO B O 1
ATOM 4738 N N . ARG B 1 112 ? 12.383 -30.719 -2.057 1 93.19 112 ARG B N 1
ATOM 4739 C CA . ARG B 1 112 ? 12.789 -30.969 -0.674 1 93.19 112 ARG B CA 1
ATOM 4740 C C . ARG B 1 112 ? 14.281 -31.266 -0.582 1 93.19 112 ARG B C 1
ATOM 4742 O O . ARG B 1 112 ? 14.938 -30.875 0.385 1 93.19 112 ARG B O 1
ATOM 4749 N N . GLU B 1 113 ? 14.789 -31.859 -1.586 1 93.44 113 GLU B N 1
ATOM 4750 C CA . GLU B 1 113 ? 16.203 -32.25 -1.578 1 93.44 113 GLU B CA 1
ATOM 4751 C C . GLU B 1 113 ? 17.094 -31 -1.711 1 93.44 113 GLU B C 1
ATOM 4753 O O . GLU B 1 113 ? 18.266 -31.047 -1.35 1 93.44 113 GLU B O 1
ATOM 4758 N N . LEU B 1 114 ? 16.469 -29.922 -2.127 1 95.69 114 LEU B N 1
ATOM 4759 C CA . LEU B 1 114 ? 17.266 -28.719 -2.385 1 95.69 114 LEU B CA 1
ATOM 4760 C C . LEU B 1 114 ? 16.969 -27.641 -1.354 1 95.69 114 LEU B C 1
ATOM 4762 O O . LEU B 1 114 ? 17.328 -26.469 -1.549 1 95.69 114 LEU B O 1
ATOM 4766 N N . TYR B 1 115 ? 16.406 -27.953 -0.234 1 95.62 115 TYR B N 1
ATOM 4767 C CA . TYR B 1 115 ? 16.031 -26.969 0.782 1 95.62 115 TYR B CA 1
ATOM 4768 C C . TYR B 1 115 ? 17.281 -26.297 1.359 1 95.62 115 TYR B C 1
ATOM 4770 O O . TYR B 1 115 ? 17.188 -25.188 1.884 1 95.62 115 TYR B O 1
ATOM 4778 N N . TRP B 1 116 ? 18.406 -26.938 1.232 1 95 116 TRP B N 1
ATOM 4779 C CA . TRP B 1 116 ? 19.625 -26.359 1.781 1 95 116 TRP B CA 1
ATOM 4780 C C . TRP B 1 116 ? 20.016 -25.094 1.029 1 95 116 TRP B C 1
ATOM 4782 O O . TRP B 1 116 ? 20.688 -24.219 1.581 1 95 116 TRP B O 1
ATOM 4792 N N . ARG B 1 117 ? 19.547 -24.953 -0.185 1 96.5 117 ARG B N 1
ATOM 4793 C CA . ARG B 1 117 ? 19.906 -23.828 -1.023 1 96.5 117 ARG B CA 1
ATOM 4794 C C . ARG B 1 117 ? 19.234 -22.547 -0.547 1 96.5 117 ARG B C 1
ATOM 4796 O O . ARG B 1 117 ? 19.891 -21.547 -0.241 1 96.5 117 ARG B O 1
ATOM 4803 N N . PRO B 1 118 ? 17.891 -22.578 -0.408 1 96.69 118 PRO B N 1
ATOM 4804 C CA . PRO B 1 118 ? 17.266 -21.359 0.11 1 96.69 118 PRO B CA 1
ATOM 4805 C C . PRO B 1 118 ? 17.672 -21.047 1.547 1 96.69 118 PRO B C 1
ATOM 4807 O O . PRO B 1 118 ? 17.781 -19.875 1.922 1 96.69 118 PRO B O 1
ATOM 4810 N N . VAL B 1 119 ? 17.875 -22.031 2.322 1 96.06 119 VAL B N 1
ATOM 4811 C CA . VAL B 1 119 ? 18.312 -21.797 3.697 1 96.06 119 VAL B CA 1
ATOM 4812 C C . VAL B 1 119 ? 19.703 -21.156 3.709 1 96.06 119 VAL B C 1
ATOM 4814 O O . VAL B 1 119 ? 19.953 -20.219 4.461 1 96.06 119 VAL B O 1
ATOM 4817 N N . LEU B 1 120 ? 20.531 -21.672 2.898 1 96.12 120 LEU B N 1
ATOM 4818 C CA . LEU B 1 120 ? 21.859 -21.078 2.779 1 96.12 120 LEU B CA 1
ATOM 4819 C C . LEU B 1 120 ? 21.781 -19.641 2.289 1 96.12 120 LEU B C 1
ATOM 4821 O O . LEU B 1 120 ? 22.516 -18.781 2.777 1 96.12 120 LEU B O 1
ATOM 4825 N N . ALA B 1 121 ? 20.953 -19.438 1.307 1 95.88 121 ALA B N 1
ATOM 4826 C CA . ALA B 1 121 ? 20.766 -18.094 0.786 1 95.88 121 ALA B CA 1
ATOM 4827 C C . ALA B 1 121 ? 20.328 -17.125 1.889 1 95.88 121 ALA B C 1
ATOM 4829 O O . ALA B 1 121 ? 20.812 -15.992 1.956 1 95.88 121 ALA B O 1
ATOM 4830 N N . LEU B 1 122 ? 19.469 -17.562 2.688 1 94.75 122 LEU B N 1
ATOM 4831 C CA . LEU B 1 122 ? 18.984 -16.75 3.795 1 94.75 122 LEU B CA 1
ATOM 4832 C C . LEU B 1 122 ? 20.109 -16.469 4.785 1 94.75 122 LEU B C 1
ATOM 4834 O O . LEU B 1 122 ? 20.281 -15.336 5.25 1 94.75 122 LEU B O 1
ATOM 4838 N N . LEU B 1 123 ? 20.875 -17.469 5.141 1 94.69 123 LEU B N 1
ATOM 4839 C CA . LEU B 1 123 ? 21.984 -17.297 6.082 1 94.69 123 LEU B CA 1
ATOM 4840 C C . LEU B 1 123 ? 23.047 -16.359 5.516 1 94.69 123 LEU B C 1
ATOM 4842 O O . LEU B 1 123 ? 23.578 -15.516 6.238 1 94.69 123 LEU B O 1
ATOM 4846 N N . LEU B 1 124 ? 23.297 -16.516 4.281 1 94.56 124 LEU B N 1
ATOM 4847 C CA . LEU B 1 124 ? 24.281 -15.641 3.637 1 94.56 124 LEU B CA 1
ATOM 4848 C C . LEU B 1 124 ? 23.766 -14.211 3.553 1 94.56 124 LEU B C 1
ATOM 4850 O O . LEU B 1 124 ? 24.547 -13.258 3.527 1 94.56 124 LEU B O 1
ATOM 4854 N N . LEU B 1 125 ? 22.469 -14.094 3.447 1 93.5 125 LEU B N 1
ATOM 4855 C CA . LEU B 1 125 ? 21.875 -12.758 3.479 1 93.5 125 LEU B CA 1
ATOM 4856 C C . LEU B 1 125 ? 22.203 -12.047 4.789 1 93.5 125 LEU B C 1
ATOM 4858 O O . LEU B 1 125 ? 22.5 -10.852 4.797 1 93.5 125 LEU B O 1
ATOM 4862 N N . LEU B 1 126 ? 22.141 -12.781 5.859 1 90.75 126 LEU B N 1
ATOM 4863 C CA . LEU B 1 126 ? 22.484 -12.203 7.16 1 90.75 126 LEU B CA 1
ATOM 4864 C C . LEU B 1 126 ? 23.938 -11.727 7.184 1 90.75 126 LEU B C 1
ATOM 4866 O O . LEU B 1 126 ? 24.234 -10.672 7.75 1 90.75 126 LEU B O 1
ATOM 4870 N N . VAL B 1 127 ? 24.781 -12.461 6.535 1 89.62 127 VAL B N 1
ATOM 4871 C CA . VAL B 1 127 ? 26.188 -12.086 6.441 1 89.62 127 VAL B CA 1
ATOM 4872 C C . VAL B 1 127 ? 26.328 -10.828 5.586 1 89.62 127 VAL B C 1
ATOM 4874 O O . VAL B 1 127 ? 27.094 -9.922 5.93 1 89.62 127 VAL B O 1
ATOM 4877 N N . ALA B 1 128 ? 25.578 -10.828 4.574 1 90.31 128 ALA B N 1
ATOM 4878 C CA . ALA B 1 128 ? 25.656 -9.711 3.637 1 90.31 128 ALA B CA 1
ATOM 4879 C C . ALA B 1 128 ? 25.109 -8.43 4.266 1 90.31 128 ALA B C 1
ATOM 4881 O O . ALA B 1 128 ? 25.562 -7.328 3.938 1 90.31 128 ALA B O 1
ATOM 4882 N N . LEU B 1 129 ? 24.203 -8.523 5.152 1 87.88 129 LEU B N 1
ATOM 4883 C CA . LEU B 1 129 ? 23.531 -7.371 5.754 1 87.88 129 LEU B CA 1
ATOM 4884 C C . LEU B 1 129 ? 24.344 -6.828 6.926 1 87.88 129 LEU B C 1
ATOM 4886 O O . LEU B 1 129 ? 24.203 -5.664 7.301 1 87.88 129 LEU B O 1
ATOM 4890 N N . ALA B 1 130 ? 25.219 -7.582 7.469 1 85.38 130 ALA B N 1
ATOM 4891 C CA . ALA B 1 130 ? 25.953 -7.227 8.68 1 85.38 130 ALA B CA 1
ATOM 4892 C C . ALA B 1 130 ? 26.766 -5.945 8.477 1 85.38 130 ALA B C 1
ATOM 4894 O O . ALA B 1 130 ? 26.656 -5.008 9.273 1 85.38 130 ALA B O 1
ATOM 4895 N N . PRO B 1 131 ? 27.531 -5.855 7.352 1 80.56 131 PRO B N 1
ATOM 4896 C CA . PRO B 1 131 ? 28.328 -4.637 7.188 1 80.56 131 PRO B CA 1
ATOM 4897 C C . PRO B 1 131 ? 27.469 -3.418 6.848 1 80.56 131 PRO B C 1
ATOM 4899 O O . PRO B 1 131 ? 27.891 -2.279 7.074 1 80.56 131 PRO B O 1
ATOM 4902 N N . VAL B 1 132 ? 26.344 -3.641 6.363 1 77.62 132 VAL B N 1
ATOM 4903 C CA . VAL B 1 132 ? 25.453 -2.557 5.949 1 77.62 132 VAL B CA 1
ATOM 4904 C C . VAL B 1 132 ? 24.703 -2.008 7.16 1 77.62 132 VAL B C 1
ATOM 4906 O O . VAL B 1 132 ? 24.5 -0.798 7.273 1 77.62 132 VAL B O 1
ATOM 4909 N N . LEU B 1 133 ? 24.391 -2.879 8.016 1 77.56 133 LEU B N 1
ATOM 4910 C CA . LEU B 1 133 ? 23.547 -2.504 9.141 1 77.56 133 LEU B CA 1
ATOM 4911 C C . LEU B 1 133 ? 24.391 -2.039 10.32 1 77.56 133 LEU B C 1
ATOM 4913 O O . LEU B 1 133 ? 23.938 -1.233 11.141 1 77.56 133 LEU B O 1
ATOM 4917 N N . PHE B 1 134 ? 25.641 -2.57 10.375 1 77.06 134 PHE B N 1
ATOM 4918 C CA . PHE B 1 134 ? 26.438 -2.27 11.555 1 77.06 134 PHE B CA 1
ATOM 4919 C C . PHE B 1 134 ? 27.766 -1.625 11.164 1 77.06 134 PHE B C 1
ATOM 4921 O O . PHE B 1 134 ? 28.422 -2.082 10.234 1 77.06 134 PHE B O 1
ATOM 4928 N N . SER B 1 135 ? 28.016 -0.403 11.68 1 70.81 135 SER B N 1
ATOM 4929 C CA . SER B 1 135 ? 29.25 0.302 11.344 1 70.81 135 SER B CA 1
ATOM 4930 C C . SER B 1 135 ? 30.344 0.011 12.367 1 70.81 135 SER B C 1
ATOM 4932 O O . SER B 1 135 ? 31.531 0.122 12.055 1 70.81 135 SER B O 1
ATOM 4934 N N . GLU B 1 136 ? 29.953 -0.304 13.523 1 71.62 136 GLU B N 1
ATOM 4935 C CA . GLU B 1 136 ? 31 -0.415 14.539 1 71.62 136 GLU B CA 1
ATOM 4936 C C . GLU B 1 136 ? 31.141 -1.854 15.031 1 71.62 136 GLU B C 1
ATOM 4938 O O . GLU B 1 136 ? 30.188 -2.645 14.922 1 71.62 136 GLU B O 1
ATOM 4943 N N . LYS B 1 137 ? 32.438 -2.104 15.352 1 64.81 137 LYS B N 1
ATOM 4944 C CA . LYS B 1 137 ? 32.75 -3.41 15.922 1 64.81 137 LYS B CA 1
ATOM 4945 C C . LYS B 1 137 ? 32 -3.639 17.234 1 64.81 137 LYS B C 1
ATOM 4947 O O . LYS B 1 137 ? 32 -2.775 18.109 1 64.81 137 LYS B O 1
ATOM 4952 N N . SER B 1 138 ? 30.953 -4.484 17.094 1 72.06 138 SER B N 1
ATOM 4953 C CA . SER B 1 138 ? 30.297 -4.844 18.344 1 72.06 138 SER B CA 1
ATOM 4954 C C . SER B 1 138 ? 30.469 -6.328 18.656 1 72.06 138 SER B C 1
ATOM 4956 O O . SER B 1 138 ? 30.625 -7.145 17.734 1 72.06 138 SER B O 1
ATOM 4958 N N . ASN B 1 139 ? 30.75 -6.656 19.891 1 75.38 139 ASN B N 1
ATOM 4959 C CA . ASN B 1 139 ? 30.812 -8.047 20.344 1 75.38 139 ASN B CA 1
ATOM 4960 C C . ASN B 1 139 ? 29.594 -8.836 19.906 1 75.38 139 ASN B C 1
ATOM 4962 O O . ASN B 1 139 ? 29.703 -10.016 19.562 1 75.38 139 ASN B O 1
ATOM 4966 N N . LYS B 1 140 ? 28.609 -8.109 19.812 1 77 140 LYS B N 1
ATOM 4967 C CA . LYS B 1 140 ? 27.391 -8.789 19.406 1 77 140 LYS B CA 1
ATOM 4968 C C . LYS B 1 140 ? 27.469 -9.234 17.953 1 77 140 LYS B C 1
ATOM 4970 O O . LYS B 1 140 ? 26.953 -10.297 17.594 1 77 140 LYS B O 1
ATOM 4975 N N . LEU B 1 141 ? 28.109 -8.57 17.188 1 82.38 141 LEU B N 1
ATOM 4976 C CA . LEU B 1 141 ? 28.234 -8.922 15.766 1 82.38 141 LEU B CA 1
ATOM 4977 C C . LEU B 1 141 ? 29.141 -10.133 15.586 1 82.38 141 LEU B C 1
ATOM 4979 O O . LEU B 1 141 ? 28.922 -10.953 14.695 1 82.38 141 LEU B O 1
ATOM 4983 N N . TRP B 1 142 ? 30.047 -10.266 16.484 1 80.44 142 TRP B N 1
ATOM 4984 C CA . TRP B 1 142 ? 30.938 -11.43 16.438 1 80.44 142 TRP B CA 1
ATOM 4985 C C . TRP B 1 142 ? 30.188 -12.703 16.812 1 80.44 142 TRP B C 1
ATOM 4987 O O . TRP B 1 142 ? 30.391 -13.75 16.188 1 80.44 142 TRP B O 1
ATOM 4997 N N . ILE B 1 143 ? 29.359 -12.516 17.703 1 83.25 143 ILE B N 1
ATOM 4998 C CA . ILE B 1 143 ? 28.562 -13.664 18.125 1 83.25 143 ILE B CA 1
ATOM 4999 C C . ILE B 1 143 ? 27.578 -14.039 17.031 1 83.25 143 ILE B C 1
ATOM 5001 O O . ILE B 1 143 ? 27.438 -15.219 16.703 1 83.25 143 ILE B O 1
ATOM 5005 N N . ALA B 1 144 ? 27.031 -13.078 16.438 1 84.75 144 ALA B N 1
ATOM 5006 C CA . ALA B 1 144 ? 26.094 -13.336 15.359 1 84.75 144 ALA B CA 1
ATOM 5007 C C . ALA B 1 144 ? 26.781 -13.984 14.164 1 84.75 144 ALA B C 1
ATOM 5009 O O . ALA B 1 144 ? 26.234 -14.875 13.523 1 84.75 144 ALA B O 1
ATOM 5010 N N . GLY B 1 145 ? 27.953 -13.586 13.961 1 85.62 145 GLY B N 1
ATOM 5011 C CA . GLY B 1 145 ? 28.734 -14.188 12.891 1 85.62 145 GLY B CA 1
ATOM 5012 C C . GLY B 1 145 ? 29.125 -15.625 13.164 1 85.62 145 GLY B C 1
ATOM 5013 O O . GLY B 1 145 ? 29.031 -16.484 12.281 1 85.62 145 GLY B O 1
ATOM 5014 N N . GLY B 1 146 ? 29.469 -15.812 14.398 1 87.56 146 GLY B N 1
ATOM 5015 C CA . GLY B 1 146 ? 29.812 -17.172 14.789 1 87.56 146 GLY B CA 1
ATOM 5016 C C . GLY B 1 146 ? 28.625 -18.125 14.711 1 87.56 146 GLY B C 1
ATOM 5017 O O . GLY B 1 146 ? 28.766 -19.25 14.242 1 87.56 146 GLY B O 1
ATOM 5018 N N . VAL B 1 147 ? 27.531 -17.594 15.078 1 90.38 147 VAL B N 1
ATOM 5019 C CA . VAL B 1 147 ? 26.312 -18.406 15.047 1 90.38 147 VAL B CA 1
ATOM 5020 C C . VAL B 1 147 ? 25.938 -18.719 13.594 1 90.38 147 VAL B C 1
ATOM 5022 O O . VAL B 1 147 ? 25.562 -19.844 13.266 1 90.38 147 VAL B O 1
ATOM 5025 N N . THR B 1 148 ? 26.062 -17.766 12.766 1 91.62 148 THR B N 1
ATOM 5026 C CA . THR B 1 148 ? 25.719 -17.969 11.359 1 91.62 148 THR B CA 1
ATOM 5027 C C . THR B 1 148 ? 26.672 -18.969 10.711 1 91.62 148 THR B C 1
ATOM 5029 O O . THR B 1 148 ? 26.25 -19.828 9.945 1 91.62 148 THR B O 1
ATOM 5032 N N . ALA B 1 149 ? 27.875 -18.875 11.094 1 91.75 149 ALA B N 1
ATOM 5033 C CA . ALA B 1 149 ? 28.859 -19.812 10.562 1 91.75 149 ALA B CA 1
ATOM 5034 C C . ALA B 1 149 ? 28.578 -21.234 11.039 1 91.75 149 ALA B C 1
ATOM 5036 O O . ALA B 1 149 ? 28.688 -22.188 10.266 1 91.75 149 ALA B O 1
ATOM 5037 N N . ALA B 1 150 ? 28.188 -21.281 12.25 1 93.69 150 ALA B N 1
ATOM 5038 C CA . ALA B 1 150 ? 27.875 -22.594 12.812 1 93.69 150 ALA B CA 1
ATOM 5039 C C . ALA B 1 150 ? 26.641 -23.203 12.133 1 93.69 150 ALA B C 1
ATOM 5041 O O . ALA B 1 150 ? 26.594 -24.406 11.891 1 93.69 150 ALA B O 1
ATOM 5042 N N . LEU B 1 151 ? 25.75 -22.375 11.836 1 92.88 151 LEU B N 1
ATOM 5043 C CA . LEU B 1 151 ? 24.531 -22.828 11.18 1 92.88 151 LEU B CA 1
ATOM 5044 C C . LEU B 1 151 ? 24.812 -23.281 9.75 1 92.88 151 LEU B C 1
ATOM 5046 O O . LEU B 1 151 ? 24.219 -24.234 9.266 1 92.88 151 LEU B O 1
ATOM 5050 N N . ILE B 1 152 ? 25.688 -22.656 9.148 1 93.44 152 ILE B N 1
ATOM 5051 C CA . ILE B 1 152 ? 26.062 -23.031 7.785 1 93.44 152 ILE B CA 1
ATOM 5052 C C . ILE B 1 152 ? 26.781 -24.359 7.797 1 93.44 152 ILE B C 1
ATOM 5054 O O . ILE B 1 152 ? 26.531 -25.219 6.945 1 93.44 152 ILE B O 1
ATOM 5058 N N . LEU B 1 153 ? 27.609 -24.547 8.766 1 92.38 153 LEU B N 1
ATOM 5059 C CA . LEU B 1 153 ? 28.312 -25.812 8.906 1 92.38 153 LEU B CA 1
ATOM 5060 C C . LEU B 1 153 ? 27.328 -26.938 9.211 1 92.38 153 LEU B C 1
ATOM 5062 O O . LEU B 1 153 ? 27.453 -28.047 8.672 1 92.38 153 LEU B O 1
ATOM 5066 N N . TRP B 1 154 ? 26.469 -26.578 10.062 1 93.5 154 TRP B N 1
ATOM 5067 C CA . TRP B 1 154 ? 25.438 -27.562 10.391 1 93.5 154 TRP B CA 1
ATOM 5068 C C . TRP B 1 154 ? 24.625 -27.938 9.156 1 93.5 154 TRP B C 1
ATOM 5070 O O . TRP B 1 154 ? 24.312 -29.109 8.938 1 93.5 154 TRP B O 1
ATOM 5080 N N . LEU B 1 155 ? 24.281 -26.969 8.398 1 91.94 155 LEU B N 1
ATOM 5081 C CA . LEU B 1 155 ? 23.547 -27.172 7.164 1 91.94 155 LEU B CA 1
ATOM 5082 C C . LEU B 1 155 ? 24.328 -28.062 6.203 1 91.94 155 LEU B C 1
ATOM 5084 O O . LEU B 1 155 ? 23.766 -28.969 5.586 1 91.94 155 LEU B O 1
ATOM 5088 N N . ALA B 1 156 ? 25.625 -27.875 6.105 1 92.12 156 ALA B N 1
ATOM 5089 C CA . ALA B 1 156 ? 26.484 -28.641 5.219 1 92.12 156 ALA B CA 1
ATOM 5090 C C . ALA B 1 156 ? 26.547 -30.109 5.645 1 92.12 156 ALA B C 1
ATOM 5092 O O . ALA B 1 156 ? 26.453 -31 4.809 1 92.12 156 ALA B O 1
ATOM 5093 N N . VAL B 1 157 ? 26.641 -30.312 6.879 1 92.81 157 VAL B N 1
ATOM 5094 C CA . VAL B 1 157 ? 26.75 -31.672 7.406 1 92.81 157 VAL B CA 1
ATOM 5095 C C . VAL B 1 157 ? 25.406 -32.375 7.289 1 92.81 157 VAL B C 1
ATOM 5097 O O . VAL B 1 157 ? 25.359 -33.562 6.93 1 92.81 157 VAL B O 1
ATOM 5100 N N . SER B 1 158 ? 24.359 -31.719 7.547 1 92.06 158 SER B N 1
ATOM 5101 C CA . SER B 1 158 ? 23.031 -32.312 7.543 1 92.06 158 SER B CA 1
ATOM 5102 C C . SER B 1 158 ? 22.625 -32.75 6.137 1 92.06 158 SER B C 1
ATOM 5104 O O . SER B 1 158 ? 21.953 -33.75 5.965 1 92.06 158 SER B O 1
ATOM 5106 N N . TYR B 1 159 ? 23.016 -32 5.098 1 92.38 159 TYR B N 1
ATOM 5107 C CA . TYR B 1 159 ? 22.609 -32.312 3.73 1 92.38 159 TYR B CA 1
ATOM 5108 C C . TYR B 1 159 ? 23.734 -32.969 2.949 1 92.38 159 TYR B C 1
ATOM 5110 O O . TYR B 1 159 ? 23.562 -33.344 1.787 1 92.38 159 TYR B O 1
ATOM 5118 N N . GLY B 1 160 ? 24.859 -33.062 3.555 1 89.88 160 GLY B N 1
ATOM 5119 C CA . GLY B 1 160 ? 26 -33.688 2.902 1 89.88 160 GLY B CA 1
ATOM 5120 C C . GLY B 1 160 ? 26.516 -32.906 1.718 1 89.88 160 GLY B C 1
ATOM 5121 O O . GLY B 1 160 ? 26.828 -33.469 0.671 1 89.88 160 GLY B O 1
ATOM 5122 N N . GLN B 1 161 ? 26.469 -31.594 1.837 1 90 161 GLN B N 1
ATOM 5123 C CA . GLN B 1 161 ? 26.938 -30.703 0.769 1 90 161 GLN B CA 1
ATOM 5124 C C . GLN B 1 161 ? 28.172 -29.922 1.193 1 90 161 GLN B C 1
ATOM 5126 O O . GLN B 1 161 ? 28.266 -29.438 2.324 1 90 161 GLN B O 1
ATOM 5131 N N . PHE B 1 162 ? 29.109 -29.781 0.354 1 89.81 162 PHE B N 1
ATOM 5132 C CA . PHE B 1 162 ? 30.359 -29.109 0.699 1 89.81 162 PHE B CA 1
ATOM 5133 C C . PHE B 1 162 ? 30.328 -27.656 0.236 1 89.81 162 PHE B C 1
ATOM 5135 O O . PHE B 1 162 ? 31.125 -26.828 0.696 1 89.81 162 PHE B O 1
ATOM 5142 N N . LEU B 1 163 ? 29.484 -27.328 -0.653 1 90.44 163 LEU B N 1
ATOM 5143 C CA . LEU B 1 163 ? 29.438 -26 -1.252 1 90.44 163 LEU B CA 1
ATOM 5144 C C . LEU B 1 163 ? 29.281 -24.922 -0.179 1 90.44 163 LEU B C 1
ATOM 5146 O O . LEU B 1 163 ? 29.969 -23.906 -0.208 1 90.44 163 LEU B O 1
ATOM 5150 N N . PRO B 1 164 ? 28.406 -25.125 0.839 1 90.94 164 PRO B N 1
ATOM 5151 C CA . PRO B 1 164 ? 28.281 -24.109 1.879 1 90.94 164 PRO B CA 1
ATOM 5152 C C . PRO B 1 164 ? 29.594 -23.859 2.617 1 90.94 164 PRO B C 1
ATOM 5154 O O . PRO B 1 164 ? 29.938 -22.703 2.906 1 90.94 164 PRO B O 1
ATOM 5157 N N . VAL B 1 165 ? 30.266 -24.891 2.803 1 89.69 165 VAL B N 1
ATOM 5158 C CA . VAL B 1 165 ? 31.547 -24.766 3.49 1 89.69 165 VAL B CA 1
ATOM 5159 C C . VAL B 1 165 ? 32.562 -24.031 2.594 1 89.69 165 VAL B C 1
ATOM 5161 O O . VAL B 1 165 ? 33.312 -23.172 3.061 1 89.69 165 VAL B O 1
ATOM 5164 N N . GLY B 1 166 ? 32.562 -24.359 1.404 1 90.88 166 GLY B N 1
ATOM 5165 C CA . GLY B 1 166 ? 33.438 -23.688 0.458 1 90.88 166 GLY B CA 1
ATOM 5166 C C . GLY B 1 166 ? 33.188 -22.188 0.381 1 90.88 166 GLY B C 1
ATOM 5167 O O . GLY B 1 166 ? 34.156 -21.406 0.371 1 90.88 166 GLY B O 1
ATOM 5168 N N . ILE B 1 167 ? 31.953 -21.812 0.338 1 91.56 167 ILE B N 1
ATOM 5169 C CA . ILE B 1 167 ? 31.594 -20.406 0.246 1 91.56 167 ILE B CA 1
ATOM 5170 C C . ILE B 1 167 ? 32.062 -19.672 1.509 1 91.56 167 ILE B C 1
ATOM 5172 O O . ILE B 1 167 ? 32.594 -18.562 1.433 1 91.56 167 ILE B O 1
ATOM 5176 N N . LEU B 1 168 ? 31.828 -20.328 2.609 1 90.12 168 LEU B N 1
ATOM 5177 C CA . LEU B 1 168 ? 32.219 -19.734 3.883 1 90.12 168 LEU B CA 1
ATOM 5178 C C . LEU B 1 168 ? 33.719 -19.547 3.967 1 90.12 168 LEU B C 1
ATOM 5180 O O . LEU B 1 168 ? 34.188 -18.516 4.449 1 90.12 168 LEU B O 1
ATOM 5184 N N . VAL B 1 169 ? 34.438 -20.516 3.465 1 90.06 169 VAL B N 1
ATOM 5185 C CA . VAL B 1 169 ? 35.906 -20.469 3.518 1 90.06 169 VAL B CA 1
ATOM 5186 C C . VAL B 1 169 ? 36.438 -19.359 2.604 1 90.06 169 VAL B C 1
ATOM 5188 O O . VAL B 1 169 ? 37.312 -18.609 2.98 1 90.06 169 VAL B O 1
ATOM 5191 N N . ILE B 1 170 ? 35.844 -19.234 1.479 1 90.62 170 ILE B N 1
ATOM 5192 C CA . ILE B 1 170 ? 36.25 -18.203 0.538 1 90.62 170 ILE B CA 1
ATOM 5193 C C . ILE B 1 170 ? 35.938 -16.812 1.116 1 90.62 170 ILE B C 1
ATOM 5195 O O . ILE B 1 170 ? 36.781 -15.906 1.047 1 90.62 170 ILE B O 1
ATOM 5199 N N . ALA B 1 171 ? 34.781 -16.703 1.65 1 90.31 171 ALA B N 1
ATOM 5200 C CA . ALA B 1 171 ? 34.375 -15.445 2.256 1 90.31 171 ALA B CA 1
ATOM 5201 C C . ALA B 1 171 ? 35.312 -15.078 3.42 1 90.31 171 ALA B C 1
ATOM 5203 O O . ALA B 1 171 ? 35.719 -13.922 3.557 1 90.31 171 ALA B O 1
ATOM 5204 N N . ALA B 1 172 ? 35.656 -16.047 4.195 1 88.12 172 ALA B N 1
ATOM 5205 C CA . ALA B 1 172 ? 36.531 -15.828 5.34 1 88.12 172 ALA B CA 1
ATOM 5206 C C . ALA B 1 172 ? 37.938 -15.469 4.883 1 88.12 172 ALA B C 1
ATOM 5208 O O . ALA B 1 172 ? 38.594 -14.617 5.488 1 88.12 172 ALA B O 1
ATOM 5209 N N . ALA B 1 173 ? 38.344 -16.094 3.865 1 91.12 173 ALA B N 1
ATOM 5210 C CA . ALA B 1 173 ? 39.688 -15.844 3.338 1 91.12 173 ALA B CA 1
ATOM 5211 C C . ALA B 1 173 ? 39.812 -14.414 2.803 1 91.12 173 ALA B C 1
ATOM 5213 O O . ALA B 1 173 ? 40.781 -13.719 3.096 1 91.12 173 ALA B O 1
ATOM 5214 N N . ILE B 1 174 ? 38.812 -14.031 2.074 1 90.12 174 ILE B N 1
ATOM 5215 C CA . ILE B 1 174 ? 38.844 -12.695 1.493 1 90.12 174 ILE B CA 1
ATOM 5216 C C . ILE B 1 174 ? 38.719 -11.648 2.6 1 90.12 174 ILE B C 1
ATOM 5218 O O . ILE B 1 174 ? 39.469 -10.648 2.602 1 90.12 174 ILE B O 1
ATOM 5222 N N . THR B 1 175 ? 37.844 -11.906 3.49 1 86.88 175 THR B N 1
ATOM 5223 C CA . THR B 1 175 ? 37.656 -10.992 4.609 1 86.88 175 THR B CA 1
ATOM 5224 C C . THR B 1 175 ? 38.906 -10.914 5.465 1 86.88 175 THR B C 1
ATOM 5226 O O . THR B 1 175 ? 39.281 -9.836 5.926 1 86.88 175 THR B O 1
ATOM 5229 N N . GLY B 1 176 ? 39.531 -12.008 5.668 1 86.31 176 GLY B N 1
ATOM 5230 C CA . GLY B 1 176 ? 40.781 -12.047 6.402 1 86.31 176 GLY B CA 1
ATOM 5231 C C . GLY B 1 176 ? 41.906 -11.305 5.703 1 86.31 176 GLY B C 1
ATOM 5232 O O . GLY B 1 176 ? 42.688 -10.578 6.344 1 86.31 176 GLY B O 1
ATOM 5233 N N . PHE B 1 177 ? 41.969 -11.484 4.457 1 89.88 177 PHE B N 1
ATOM 5234 C CA . PHE B 1 177 ? 42.969 -10.805 3.662 1 89.88 177 PHE B CA 1
ATOM 5235 C C . PHE B 1 177 ? 42.781 -9.289 3.73 1 89.88 177 PHE B C 1
ATOM 5237 O O . PHE B 1 177 ? 43.75 -8.547 3.877 1 89.88 177 PHE B O 1
ATOM 5244 N N . LEU B 1 178 ? 41.562 -8.844 3.594 1 87.5 178 LEU B N 1
ATOM 5245 C CA . LEU B 1 178 ? 41.25 -7.418 3.676 1 87.5 178 LEU B CA 1
ATOM 5246 C C . LEU B 1 178 ? 41.531 -6.887 5.078 1 87.5 178 LEU B C 1
ATOM 5248 O O . LEU B 1 178 ? 41.969 -5.742 5.238 1 87.5 178 LEU B O 1
ATOM 5252 N N . GLY B 1 179 ? 41.281 -7.707 5.988 1 85.5 179 GLY B N 1
ATOM 5253 C CA . GLY B 1 179 ? 41.625 -7.336 7.355 1 85.5 179 GLY B CA 1
ATOM 5254 C C . GLY B 1 179 ? 43.094 -7.113 7.574 1 85.5 179 GLY B C 1
ATOM 5255 O O . GLY B 1 179 ? 43.5 -6.176 8.273 1 85.5 179 GLY B O 1
ATOM 5256 N N . MET B 1 180 ? 43.906 -7.883 6.93 1 87.19 180 MET B N 1
ATOM 5257 C CA . MET B 1 180 ? 45.344 -7.75 7.02 1 87.19 180 MET B CA 1
ATOM 5258 C C . MET B 1 180 ? 45.812 -6.457 6.359 1 87.19 180 MET B C 1
ATOM 5260 O O . MET B 1 180 ? 46.875 -5.914 6.723 1 87.19 180 MET B O 1
ATOM 5264 N N . ARG B 1 181 ? 45.062 -5.969 5.496 1 89.44 181 ARG B N 1
ATOM 5265 C CA . ARG B 1 181 ? 45.406 -4.742 4.785 1 89.44 181 ARG B CA 1
ATOM 5266 C C . ARG B 1 181 ? 44.906 -3.514 5.535 1 89.44 181 ARG B C 1
ATOM 5268 O O . ARG B 1 181 ? 44.969 -2.395 5.023 1 89.44 181 ARG B O 1
ATOM 5275 N N . GLY B 1 182 ? 44.094 -3.768 6.621 1 81.94 182 GLY B N 1
ATOM 5276 C CA . GLY B 1 182 ? 43.75 -2.633 7.461 1 81.94 182 GLY B CA 1
ATOM 5277 C C . GLY B 1 182 ? 42.281 -2.312 7.449 1 81.94 182 GLY B C 1
ATOM 5278 O O . GLY B 1 182 ? 41.812 -1.412 8.164 1 81.94 182 GLY B O 1
ATOM 5279 N N . VAL B 1 183 ? 41.594 -3.053 6.691 1 81.38 183 VAL B N 1
ATOM 5280 C CA . VAL B 1 183 ? 40.156 -2.785 6.676 1 81.38 183 VAL B CA 1
ATOM 5281 C C . VAL B 1 183 ? 39.469 -3.447 7.879 1 81.38 183 VAL B C 1
ATOM 5283 O O . VAL B 1 183 ? 39.594 -4.656 8.078 1 81.38 183 VAL B O 1
ATOM 5286 N N . ARG B 1 184 ? 38.812 -2.605 8.68 1 76.75 184 ARG B N 1
ATOM 5287 C CA . ARG B 1 184 ? 38.281 -3.098 9.945 1 76.75 184 ARG B CA 1
ATOM 5288 C C . ARG B 1 184 ? 36.938 -3.746 9.75 1 76.75 184 ARG B C 1
ATOM 5290 O O . ARG B 1 184 ? 36.156 -3.35 8.859 1 76.75 184 ARG B O 1
ATOM 5297 N N . TRP B 1 185 ? 36.688 -4.738 10.578 1 75.38 185 TRP B N 1
ATOM 5298 C CA . TRP B 1 185 ? 35.375 -5.395 10.656 1 75.38 185 TRP B CA 1
ATOM 5299 C C . TRP B 1 185 ? 34.312 -4.438 11.18 1 75.38 185 TRP B C 1
ATOM 5301 O O . TRP B 1 185 ? 34.562 -3.656 12.102 1 75.38 185 TRP B O 1
ATOM 5311 N N . PRO B 1 186 ? 33.219 -4.434 10.492 1 78.44 186 PRO B N 1
ATOM 5312 C CA . PRO B 1 186 ? 32.625 -5.301 9.469 1 78.44 186 PRO B CA 1
ATOM 5313 C C . PRO B 1 186 ? 32.75 -4.711 8.062 1 78.44 186 PRO B C 1
ATOM 5315 O O . PRO B 1 186 ? 32.125 -5.234 7.121 1 78.44 186 PRO B O 1
ATOM 5318 N N . ALA B 1 187 ? 33.438 -3.734 7.945 1 80.5 187 ALA B N 1
ATOM 5319 C CA . ALA B 1 187 ? 33.594 -3.074 6.648 1 80.5 187 ALA B CA 1
ATOM 5320 C C . ALA B 1 187 ? 34.281 -3.984 5.641 1 80.5 187 ALA B C 1
ATOM 5322 O O . ALA B 1 187 ? 34.094 -3.836 4.43 1 80.5 187 ALA B O 1
ATOM 5323 N N . ASN B 1 188 ? 35.125 -4.844 6.188 1 83.62 188 ASN B N 1
ATOM 5324 C CA . ASN B 1 188 ? 35.844 -5.758 5.309 1 83.62 188 ASN B CA 1
ATOM 5325 C C . ASN B 1 188 ? 34.906 -6.789 4.684 1 83.62 188 ASN B C 1
ATOM 5327 O O . ASN B 1 188 ? 35.344 -7.598 3.857 1 83.62 188 ASN B O 1
ATOM 5331 N N . LEU B 1 189 ? 33.594 -6.707 5.012 1 87.25 189 LEU B N 1
ATOM 5332 C CA . LEU B 1 189 ? 32.594 -7.617 4.453 1 87.25 189 LEU B CA 1
ATOM 5333 C C . LEU B 1 189 ? 31.719 -6.902 3.438 1 87.25 189 LEU B C 1
ATOM 5335 O O . LEU B 1 189 ? 30.797 -7.508 2.867 1 87.25 189 LEU B O 1
ATOM 5339 N N . LEU B 1 190 ? 31.938 -5.773 3.125 1 87.06 190 LEU B N 1
ATOM 5340 C CA . LEU B 1 190 ? 31.094 -4.988 2.234 1 87.06 190 LEU B CA 1
ATOM 5341 C C . LEU B 1 190 ? 31.109 -5.555 0.819 1 87.06 190 LEU B C 1
ATOM 5343 O O . LEU B 1 190 ? 30.109 -5.477 0.098 1 87.06 190 LEU B O 1
ATOM 5347 N N . TRP B 1 191 ? 32.25 -6.137 0.46 1 86.94 191 TRP B N 1
ATOM 5348 C CA . TRP B 1 191 ? 32.375 -6.75 -0.86 1 86.94 191 TRP B CA 1
ATOM 5349 C C . TRP B 1 191 ? 31.359 -7.887 -1.011 1 86.94 191 TRP B C 1
ATOM 5351 O O . TRP B 1 191 ? 30.812 -8.109 -2.098 1 86.94 191 TRP B O 1
ATOM 5361 N N . PHE B 1 192 ? 31.062 -8.539 0.046 1 90.88 192 PHE B N 1
ATOM 5362 C CA . PHE B 1 192 ? 30.172 -9.68 0.025 1 90.88 192 PHE B CA 1
ATOM 5363 C C . PHE B 1 192 ? 28.734 -9.234 -0.222 1 90.88 192 PHE B C 1
ATOM 5365 O O . PHE B 1 192 ? 27.953 -9.945 -0.86 1 90.88 192 PHE B O 1
ATOM 5372 N N . SER B 1 193 ? 28.359 -8.117 0.24 1 89 193 SER B N 1
ATOM 5373 C CA . SER B 1 193 ? 27.031 -7.582 0.007 1 89 193 SER B CA 1
ATOM 5374 C C . SER B 1 193 ? 26.781 -7.355 -1.48 1 89 193 SER B C 1
ATOM 5376 O O . SER B 1 193 ? 25.656 -7.543 -1.96 1 89 193 SER B O 1
ATOM 5378 N N . GLY B 1 194 ? 27.812 -7.012 -2.16 1 86.94 194 GLY B N 1
ATOM 5379 C CA . GLY B 1 194 ? 27.688 -6.812 -3.596 1 86.94 194 GLY B CA 1
ATOM 5380 C C . GLY B 1 194 ? 27.562 -8.109 -4.371 1 86.94 194 GLY B C 1
ATOM 5381 O O . GLY B 1 194 ? 26.781 -8.195 -5.324 1 86.94 194 GLY B O 1
ATOM 5382 N N . VAL B 1 195 ? 28.266 -9.055 -3.9 1 91.94 195 VAL B N 1
ATOM 5383 C CA . VAL B 1 195 ? 28.312 -10.328 -4.609 1 91.94 195 VAL B CA 1
ATOM 5384 C C . VAL B 1 195 ? 27.109 -11.188 -4.23 1 91.94 195 VAL B C 1
ATOM 5386 O O . VAL B 1 195 ? 26.734 -12.102 -4.965 1 91.94 195 VAL B O 1
ATOM 5389 N N . TYR B 1 196 ? 26.516 -10.922 -3.104 1 93.81 196 TYR B N 1
ATOM 5390 C CA . TYR B 1 196 ? 25.438 -11.742 -2.562 1 93.81 196 TYR B CA 1
ATOM 5391 C C . TYR B 1 196 ? 24.281 -11.844 -3.555 1 93.81 196 TYR B C 1
ATOM 5393 O O . TYR B 1 196 ? 23.672 -12.906 -3.699 1 93.81 196 TYR B O 1
ATOM 5401 N N . ALA B 1 197 ? 23.984 -10.805 -4.254 1 90.81 197 ALA B N 1
ATOM 5402 C CA . ALA B 1 197 ? 22.844 -10.812 -5.18 1 90.81 197 ALA B CA 1
ATOM 5403 C C . ALA B 1 197 ? 23.031 -11.891 -6.25 1 90.81 197 ALA B C 1
ATOM 5405 O O . ALA B 1 197 ? 22.094 -12.633 -6.555 1 90.81 197 ALA B O 1
ATOM 5406 N N . GLY B 1 198 ? 24.219 -11.969 -6.781 1 92.56 198 GLY B N 1
ATOM 5407 C CA . GLY B 1 198 ? 24.516 -13 -7.766 1 92.56 198 GLY B CA 1
ATOM 5408 C C . GLY B 1 198 ? 24.531 -14.398 -7.172 1 92.56 198 GLY B C 1
ATOM 5409 O O . GLY B 1 198 ? 24.016 -15.336 -7.781 1 92.56 198 GLY B O 1
ATOM 5410 N N . LEU B 1 199 ? 25.109 -14.469 -6 1 94.5 199 LEU B N 1
ATOM 5411 C CA . LEU B 1 199 ? 25.188 -15.758 -5.316 1 94.5 199 LEU B CA 1
ATOM 5412 C C . LEU B 1 199 ? 23.797 -16.266 -4.961 1 94.5 199 LEU B C 1
ATOM 5414 O O . LEU B 1 199 ? 23.516 -17.469 -5.105 1 94.5 199 LEU B O 1
ATOM 5418 N N . ALA B 1 200 ? 22.969 -15.398 -4.465 1 95.12 200 ALA B N 1
ATOM 5419 C CA . ALA B 1 200 ? 21.609 -15.773 -4.094 1 95.12 200 ALA B CA 1
ATOM 5420 C C . ALA B 1 200 ? 20.828 -16.25 -5.312 1 95.12 200 ALA B C 1
ATOM 5422 O O . ALA B 1 200 ? 20.094 -17.234 -5.234 1 95.12 200 ALA B O 1
ATOM 5423 N N . PHE B 1 201 ? 21 -15.625 -6.391 1 93.75 201 PHE B N 1
ATOM 5424 C CA . PHE B 1 201 ? 20.344 -16.031 -7.625 1 93.75 201 PHE B CA 1
ATOM 5425 C C . PHE B 1 201 ? 20.781 -17.422 -8.039 1 93.75 201 PHE B C 1
ATOM 5427 O O . PHE B 1 201 ? 19.953 -18.266 -8.383 1 93.75 201 PHE B O 1
ATOM 5434 N N . TRP B 1 202 ? 22.062 -17.625 -8 1 94.75 202 TRP B N 1
ATOM 5435 C CA . TRP B 1 202 ? 22.625 -18.906 -8.398 1 94.75 202 TRP B CA 1
ATOM 5436 C C . TRP B 1 202 ? 22.156 -20.016 -7.469 1 94.75 202 TRP B C 1
ATOM 5438 O O . TRP B 1 202 ? 21.844 -21.125 -7.922 1 94.75 202 TRP B O 1
ATOM 5448 N N . LEU B 1 203 ? 22.094 -19.719 -6.215 1 95.81 203 LEU B N 1
ATOM 5449 C CA . LEU B 1 203 ? 21.656 -20.719 -5.242 1 95.81 203 LEU B CA 1
ATOM 5450 C C . LEU B 1 203 ? 20.188 -21.062 -5.418 1 95.81 203 LEU B C 1
ATOM 5452 O O . LEU B 1 203 ? 19.797 -22.219 -5.344 1 95.81 203 LEU B O 1
ATOM 5456 N N . LEU B 1 204 ? 19.344 -20.141 -5.73 1 96 204 LEU B N 1
ATOM 5457 C CA . LEU B 1 204 ? 17.906 -20.344 -5.754 1 96 204 LEU B CA 1
ATOM 5458 C C . LEU B 1 204 ? 17.453 -20.922 -7.09 1 96 204 LEU B C 1
ATOM 5460 O O . LEU B 1 204 ? 16.641 -21.844 -7.129 1 96 204 LEU B O 1
ATOM 5464 N N . TRP B 1 205 ? 17.969 -20.453 -8.203 1 95.25 205 TRP B N 1
ATOM 5465 C CA . TRP B 1 205 ? 17.531 -20.906 -9.523 1 95.25 205 TRP B CA 1
ATOM 5466 C C . TRP B 1 205 ? 18.453 -21.984 -10.062 1 95.25 205 TRP B C 1
ATOM 5468 O O . TRP B 1 205 ? 18.062 -22.797 -10.898 1 95.25 205 TRP B O 1
ATOM 5478 N N . GLY B 1 206 ? 19.688 -21.984 -9.625 1 94.5 206 GLY B N 1
ATOM 5479 C CA . GLY B 1 206 ? 20.656 -22.969 -10.109 1 94.5 206 GLY B CA 1
ATOM 5480 C C . GLY B 1 206 ? 21.219 -22.609 -11.477 1 94.5 206 GLY B C 1
ATOM 5481 O O . GLY B 1 206 ? 21.297 -21.438 -11.836 1 94.5 206 GLY B O 1
ATOM 5482 N N . GLY B 1 207 ? 21.828 -23.531 -12.141 1 93.44 207 GLY B N 1
ATOM 5483 C CA . GLY B 1 207 ? 22.531 -23.312 -13.391 1 93.44 207 GLY B CA 1
ATOM 5484 C C . GLY B 1 207 ? 24.031 -23.125 -13.219 1 93.44 207 GLY B C 1
ATOM 5485 O O . GLY B 1 207 ? 24.625 -23.703 -12.297 1 93.44 207 GLY B O 1
ATOM 5486 N N . THR B 1 208 ? 24.531 -22.469 -14.156 1 94.19 208 THR B N 1
ATOM 5487 C CA . THR B 1 208 ? 25.969 -22.266 -14.094 1 94.19 208 THR B CA 1
ATOM 5488 C C . THR B 1 208 ? 26.328 -21.078 -13.203 1 94.19 208 THR B C 1
ATOM 5490 O O . THR B 1 208 ? 25.609 -20.062 -13.195 1 94.19 208 THR B O 1
ATOM 5493 N N . VAL B 1 209 ? 27.359 -21.188 -12.492 1 94 209 VAL B N 1
ATOM 5494 C CA . VAL B 1 209 ? 27.812 -20.125 -11.594 1 94 209 VAL B CA 1
ATOM 5495 C C . VAL B 1 209 ? 28.312 -18.938 -12.406 1 94 209 VAL B C 1
ATOM 5497 O O . VAL B 1 209 ? 28.344 -17.812 -11.906 1 94 209 VAL B O 1
ATOM 5500 N N . TRP B 1 210 ? 28.578 -19.156 -13.641 1 93.19 210 TRP B N 1
ATOM 5501 C CA . TRP B 1 210 ? 29.203 -18.141 -14.477 1 93.19 210 TRP B CA 1
ATOM 5502 C C . TRP B 1 210 ? 28.203 -17.078 -14.914 1 93.19 210 TRP B C 1
ATOM 5504 O O . TRP B 1 210 ? 28.578 -15.961 -15.25 1 93.19 210 TRP B O 1
ATOM 5514 N N . LEU B 1 211 ? 26.984 -17.422 -14.852 1 92.12 211 LEU B N 1
ATOM 5515 C CA . LEU B 1 211 ? 25.969 -16.453 -15.242 1 92.12 211 LEU B CA 1
ATOM 5516 C C . LEU B 1 211 ? 25.969 -15.25 -14.297 1 92.12 211 LEU B C 1
ATOM 5518 O O . LEU B 1 211 ? 26.172 -14.117 -14.734 1 92.12 211 LEU B O 1
ATOM 5522 N N . PRO B 1 212 ? 25.844 -15.508 -13.047 1 92.75 212 PRO B N 1
ATOM 5523 C CA . PRO B 1 212 ? 25.891 -14.344 -12.156 1 92.75 212 PRO B CA 1
ATOM 5524 C C . PRO B 1 212 ? 27.266 -13.695 -12.094 1 92.75 212 PRO B C 1
ATOM 5526 O O . PRO B 1 212 ? 27.375 -12.477 -11.938 1 92.75 212 PRO B O 1
ATOM 5529 N N . VAL B 1 213 ? 28.297 -14.445 -12.234 1 92.88 213 VAL B N 1
ATOM 5530 C CA . VAL B 1 213 ? 29.641 -13.891 -12.18 1 92.88 213 VAL B CA 1
ATOM 5531 C C . VAL B 1 213 ? 29.859 -12.93 -13.344 1 92.88 213 VAL B C 1
ATOM 5533 O O . VAL B 1 213 ? 30.328 -11.812 -13.156 1 92.88 213 VAL B O 1
ATOM 5536 N N . VAL B 1 214 ? 29.469 -13.414 -14.5 1 93.12 214 VAL B N 1
ATOM 5537 C CA . VAL B 1 214 ? 29.672 -12.602 -15.695 1 93.12 214 VAL B CA 1
ATOM 5538 C C . VAL B 1 214 ? 28.719 -11.398 -15.648 1 93.12 214 VAL B C 1
ATOM 5540 O O . VAL B 1 214 ? 29.062 -10.312 -16.109 1 93.12 214 VAL B O 1
ATOM 5543 N N . ALA B 1 215 ? 27.547 -11.609 -15.102 1 91.62 215 ALA B N 1
ATOM 5544 C CA . ALA B 1 215 ? 26.609 -10.5 -14.953 1 91.62 215 ALA B CA 1
ATOM 5545 C C . ALA B 1 215 ? 27.172 -9.422 -14.031 1 91.62 215 ALA B C 1
ATOM 5547 O O . ALA B 1 215 ? 27.062 -8.227 -14.328 1 91.62 215 ALA B O 1
ATOM 5548 N N . LEU B 1 216 ? 27.797 -9.812 -12.93 1 91.31 216 LEU B N 1
ATOM 5549 C CA . LEU B 1 216 ? 28.375 -8.859 -11.984 1 91.31 216 LEU B CA 1
ATOM 5550 C C . LEU B 1 216 ? 29.609 -8.18 -12.578 1 91.31 216 LEU B C 1
ATOM 5552 O O . LEU B 1 216 ? 29.891 -7.02 -12.266 1 91.31 216 LEU B O 1
ATOM 5556 N N . LEU B 1 217 ? 30.281 -8.914 -13.453 1 91.75 217 LEU B N 1
ATOM 5557 C CA . LEU B 1 217 ? 31.438 -8.336 -14.125 1 91.75 217 LEU B CA 1
ATOM 5558 C C . LEU B 1 217 ? 31.031 -7.16 -15.008 1 91.75 217 LEU B C 1
ATOM 5560 O O . LEU B 1 217 ? 31.844 -6.254 -15.25 1 91.75 217 LEU B O 1
ATOM 5564 N N . GLY B 1 218 ? 29.859 -7.215 -15.453 1 90.69 218 GLY B N 1
ATOM 5565 C CA . GLY B 1 218 ? 29.375 -6.082 -16.234 1 90.69 218 GLY B CA 1
ATOM 5566 C C . GLY B 1 218 ? 29.391 -4.777 -15.453 1 90.69 218 GLY B C 1
ATOM 5567 O O . GLY B 1 218 ? 29.719 -3.727 -16 1 90.69 218 GLY B O 1
ATOM 5568 N N . PHE B 1 219 ? 29.078 -4.883 -14.195 1 88.19 219 PHE B N 1
ATOM 5569 C CA . PHE B 1 219 ? 29.109 -3.693 -13.352 1 88.19 219 PHE B CA 1
ATOM 5570 C C . PHE B 1 219 ? 30.531 -3.227 -13.125 1 88.19 219 PHE B C 1
ATOM 5572 O O . PHE B 1 219 ? 30.797 -2.023 -13.055 1 88.19 219 PHE B O 1
ATOM 5579 N N . VAL B 1 220 ? 31.438 -4.18 -13.086 1 89.75 220 VAL B N 1
ATOM 5580 C CA . VAL B 1 220 ? 32.844 -3.852 -12.906 1 89.75 220 VAL B CA 1
ATOM 5581 C C . VAL B 1 220 ? 33.375 -3.168 -14.164 1 89.75 220 VAL B C 1
ATOM 5583 O O . VAL B 1 220 ? 34.094 -2.174 -14.086 1 89.75 220 VAL B O 1
ATOM 5586 N N . VAL B 1 221 ? 32.969 -3.699 -15.273 1 90.94 221 VAL B N 1
ATOM 5587 C CA . VAL B 1 221 ? 33.375 -3.107 -16.547 1 90.94 221 VAL B CA 1
ATOM 5588 C C . VAL B 1 221 ? 32.844 -1.679 -16.641 1 90.94 221 VAL B C 1
ATOM 5590 O O . VAL B 1 221 ? 33.562 -0.769 -17.062 1 90.94 221 VAL B O 1
ATOM 5593 N N . GLY B 1 222 ? 31.656 -1.524 -16.25 1 89.12 222 GLY B N 1
ATOM 5594 C CA . GLY B 1 222 ? 31.094 -0.186 -16.25 1 89.12 222 GLY B CA 1
ATOM 5595 C C . GLY B 1 222 ? 31.828 0.771 -15.336 1 89.12 222 GLY B C 1
ATOM 5596 O O . GLY B 1 222 ? 32.094 1.92 -15.703 1 89.12 222 GLY B O 1
ATOM 5597 N N . TRP B 1 223 ? 32.219 0.276 -14.234 1 86.69 223 TRP B N 1
ATOM 5598 C CA . TRP B 1 223 ? 32.906 1.099 -13.258 1 86.69 223 TRP B CA 1
ATOM 5599 C C . TRP B 1 223 ? 34.312 1.464 -13.766 1 86.69 223 TRP B C 1
ATOM 5601 O O . TRP B 1 223 ? 34.75 2.6 -13.594 1 86.69 223 TRP B O 1
ATOM 5611 N N . VAL B 1 224 ? 34.969 0.532 -14.359 1 89.38 224 VAL B N 1
ATOM 5612 C CA . VAL B 1 224 ? 36.312 0.757 -14.875 1 89.38 224 VAL B CA 1
ATOM 5613 C C . VAL B 1 224 ? 36.25 1.798 -15.992 1 89.38 224 VAL B C 1
ATOM 5615 O O . VAL B 1 224 ? 37.094 2.715 -16.031 1 89.38 224 VAL B O 1
ATOM 5618 N N . VAL B 1 225 ? 35.281 1.671 -16.812 1 87.81 225 VAL B N 1
ATOM 5619 C CA . VAL B 1 225 ? 35.125 2.627 -17.906 1 87.81 225 VAL B CA 1
ATOM 5620 C C . VAL B 1 225 ? 34.781 4 -17.344 1 87.81 225 VAL B C 1
ATOM 5622 O O . VAL B 1 225 ? 35.25 5.027 -17.844 1 87.81 225 VAL B O 1
ATOM 5625 N N . PHE B 1 226 ? 33.969 4.012 -16.344 1 85.25 226 PHE B N 1
ATOM 5626 C CA . PHE B 1 226 ? 33.594 5.262 -15.695 1 85.25 226 PHE B CA 1
ATOM 5627 C C . PHE B 1 226 ? 34.812 5.957 -15.117 1 85.25 226 PHE B C 1
ATOM 5629 O O . PHE B 1 226 ? 35 7.156 -15.312 1 85.25 226 PHE B O 1
ATOM 5636 N N . ARG B 1 227 ? 35.719 5.203 -14.477 1 82.56 227 ARG B N 1
ATOM 5637 C CA . ARG B 1 227 ? 36.875 5.773 -13.836 1 82.56 227 ARG B CA 1
ATOM 5638 C C . ARG B 1 227 ? 37.875 6.262 -14.867 1 82.56 227 ARG B C 1
ATOM 5640 O O . ARG B 1 227 ? 38.5 7.312 -14.695 1 82.56 227 ARG B O 1
ATOM 5647 N N . LEU B 1 228 ? 37.938 5.531 -15.844 1 86.38 228 LEU B N 1
ATOM 5648 C CA . LEU B 1 228 ? 38.906 5.883 -16.875 1 86.38 228 LEU B CA 1
ATOM 5649 C C . LEU B 1 228 ? 38.406 7.07 -17.703 1 86.38 228 LEU B C 1
ATOM 5651 O O . LEU B 1 228 ? 39.188 7.957 -18.047 1 86.38 228 LEU B O 1
ATOM 5655 N N . ALA B 1 229 ? 37.188 7.043 -17.969 1 80.5 229 ALA B N 1
ATOM 5656 C CA . ALA B 1 229 ? 36.594 8.078 -18.812 1 80.5 229 ALA B CA 1
ATOM 5657 C C . ALA B 1 229 ? 36.375 9.367 -18.031 1 80.5 229 ALA B C 1
ATOM 5659 O O . ALA B 1 229 ? 36.438 10.469 -18.594 1 80.5 229 ALA B O 1
ATOM 5660 N N . SER B 1 230 ? 36.094 9.195 -16.766 1 76.75 230 SER B N 1
ATOM 5661 C CA . SER B 1 230 ? 35.844 10.375 -15.938 1 76.75 230 SER B CA 1
ATOM 5662 C C . SER B 1 230 ? 37.094 11.242 -15.789 1 76.75 230 SER B C 1
ATOM 5664 O O . SER B 1 230 ? 36.969 12.461 -15.68 1 76.75 230 SER B O 1
ATOM 5666 N N . ASN B 1 231 ? 38.219 10.648 -15.75 1 73.31 231 ASN B N 1
ATOM 5667 C CA . ASN B 1 231 ? 39.469 11.391 -15.648 1 73.31 231 ASN B CA 1
ATOM 5668 C C . ASN B 1 231 ? 39.75 12.18 -16.922 1 73.31 231 ASN B C 1
ATOM 5670 O O . ASN B 1 231 ? 40.344 13.273 -16.859 1 73.31 231 ASN B O 1
ATOM 5674 N N . ALA B 1 232 ? 39.188 11.742 -17.984 1 70.25 232 ALA B N 1
ATOM 5675 C CA . ALA B 1 232 ? 39.5 12.375 -19.266 1 70.25 232 ALA B CA 1
ATOM 5676 C C . ALA B 1 232 ? 38.406 13.336 -19.688 1 70.25 232 ALA B C 1
ATOM 5678 O O . ALA B 1 232 ? 38.688 14.352 -20.344 1 70.25 232 ALA B O 1
ATOM 5679 N N . THR B 1 233 ? 37.188 13.055 -19.594 1 66.38 233 THR B N 1
ATOM 5680 C CA . THR B 1 233 ? 36.094 13.805 -20.219 1 66.38 233 THR B CA 1
ATOM 5681 C C . THR B 1 233 ? 35.188 14.438 -19.172 1 66.38 233 THR B C 1
ATOM 5683 O O . THR B 1 233 ? 34.375 15.297 -19.5 1 66.38 233 THR B O 1
ATOM 5686 N N . GLY B 1 234 ? 35.312 13.992 -17.891 1 65.06 234 GLY B N 1
ATOM 5687 C CA . GLY B 1 234 ? 34.438 14.477 -16.859 1 65.06 234 GLY B CA 1
ATOM 5688 C C . GLY B 1 234 ? 33.531 13.391 -16.281 1 65.06 234 GLY B C 1
ATOM 5689 O O . GLY B 1 234 ? 33.438 12.297 -16.844 1 65.06 234 GLY B O 1
ATOM 5690 N N . ALA B 1 235 ? 32.844 13.656 -15.188 1 65.5 235 ALA B N 1
ATOM 5691 C CA . ALA B 1 235 ? 32.125 12.68 -14.398 1 65.5 235 ALA B CA 1
ATOM 5692 C C . ALA B 1 235 ? 30.844 12.234 -15.125 1 65.5 235 ALA B C 1
ATOM 5694 O O . ALA B 1 235 ? 30.5 11.047 -15.094 1 65.5 235 ALA B O 1
ATOM 5695 N N . ILE B 1 236 ? 30.234 13.078 -15.781 1 64.62 236 ILE B N 1
ATOM 5696 C CA . ILE B 1 236 ? 28.953 12.758 -16.391 1 64.62 236 ILE B CA 1
ATOM 5697 C C . ILE B 1 236 ? 29.172 11.883 -17.625 1 64.62 236 ILE B C 1
ATOM 5699 O O . ILE B 1 236 ? 28.516 10.852 -17.781 1 64.62 236 ILE B O 1
ATOM 5703 N N . VAL B 1 237 ? 30.125 12.398 -18.422 1 64.5 237 VAL B N 1
ATOM 5704 C CA . VAL B 1 237 ? 30.453 11.617 -19.609 1 64.5 237 VAL B CA 1
ATOM 5705 C C . VAL B 1 237 ? 31.047 10.273 -19.203 1 64.5 237 VAL B C 1
ATOM 5707 O O . VAL B 1 237 ? 30.766 9.25 -19.828 1 64.5 237 VAL B O 1
ATOM 5710 N N . GLY B 1 238 ? 31.781 10.32 -18.234 1 72.69 238 GLY B N 1
ATOM 5711 C CA . GLY B 1 238 ? 32.312 9.078 -17.703 1 72.69 238 GLY B CA 1
ATOM 5712 C C . GLY B 1 238 ? 31.25 8.125 -17.219 1 72.69 238 GLY B C 1
ATOM 5713 O O . GLY B 1 238 ? 31.312 6.918 -17.453 1 72.69 238 GLY B O 1
ATOM 5714 N N . ALA B 1 239 ? 30.297 8.656 -16.547 1 75.12 239 ALA B N 1
ATOM 5715 C CA . ALA B 1 239 ? 29.203 7.828 -16.047 1 75.12 239 ALA B CA 1
ATOM 5716 C C . ALA B 1 239 ? 28.391 7.234 -17.188 1 75.12 239 ALA B C 1
ATOM 5718 O O . ALA B 1 239 ? 28.016 6.059 -17.141 1 75.12 239 ALA B O 1
ATOM 5719 N N . ALA B 1 240 ? 28.078 8.031 -18.125 1 73.5 240 ALA B N 1
ATOM 5720 C CA . ALA B 1 240 ? 27.344 7.539 -19.297 1 73.5 240 ALA B CA 1
ATOM 5721 C C . ALA B 1 240 ? 28.125 6.449 -20.016 1 73.5 240 ALA B C 1
ATOM 5723 O O . ALA B 1 240 ? 27.562 5.434 -20.422 1 73.5 240 ALA B O 1
ATOM 5724 N N . GLY B 1 241 ? 29.391 6.809 -20.219 1 77.44 241 GLY B N 1
ATOM 5725 C CA . GLY B 1 241 ? 30.25 5.801 -20.828 1 77.44 241 GLY B CA 1
ATOM 5726 C C . GLY B 1 241 ? 30.281 4.5 -20.047 1 77.44 241 GLY B C 1
ATOM 5727 O O . GLY B 1 241 ? 30.281 3.416 -20.641 1 77.44 241 GLY B O 1
ATOM 5728 N N . GLY B 1 242 ? 30.297 4.617 -18.781 1 85.44 242 GLY B N 1
ATOM 5729 C CA . GLY B 1 242 ? 30.266 3.432 -17.938 1 85.44 242 GLY B CA 1
ATOM 5730 C C . GLY B 1 242 ? 28.984 2.625 -18.094 1 85.44 242 GLY B C 1
ATOM 5731 O O . GLY B 1 242 ? 29.031 1.396 -18.188 1 85.44 242 GLY B O 1
ATOM 5732 N N . VAL B 1 243 ? 27.875 3.254 -18.172 1 81.12 243 VAL B N 1
ATOM 5733 C CA . VAL B 1 243 ? 26.578 2.582 -18.312 1 81.12 243 VAL B CA 1
ATOM 5734 C C . VAL B 1 243 ? 26.5 1.896 -19.672 1 81.12 243 VAL B C 1
ATOM 5736 O O . VAL B 1 243 ? 26.062 0.75 -19.766 1 81.12 243 VAL B O 1
ATOM 5739 N N . ILE B 1 244 ? 26.938 2.629 -20.688 1 82.38 244 ILE B N 1
ATOM 5740 C CA . ILE B 1 244 ? 26.922 2.074 -22.047 1 82.38 244 ILE B CA 1
ATOM 5741 C C . ILE B 1 244 ? 27.812 0.842 -22.109 1 82.38 244 ILE B C 1
ATOM 5743 O O . ILE B 1 244 ? 27.453 -0.169 -22.719 1 82.38 244 ILE B O 1
ATOM 5747 N N . ALA B 1 245 ? 28.938 0.985 -21.5 1 88.19 245 ALA B N 1
ATOM 5748 C CA . ALA B 1 245 ? 29.859 -0.142 -21.484 1 88.19 245 ALA B CA 1
ATOM 5749 C C . ALA B 1 245 ? 29.25 -1.35 -20.781 1 88.19 245 ALA B C 1
ATOM 5751 O O . ALA B 1 245 ? 29.406 -2.486 -21.234 1 88.19 245 ALA B O 1
ATOM 5752 N N . ALA B 1 246 ? 28.609 -1.144 -19.703 1 89.44 246 ALA B N 1
ATOM 5753 C CA . ALA B 1 246 ? 27.969 -2.232 -18.969 1 89.44 246 ALA B CA 1
ATOM 5754 C C . ALA B 1 246 ? 26.859 -2.877 -19.797 1 89.44 246 ALA B C 1
ATOM 5756 O O . ALA B 1 246 ? 26.75 -4.102 -19.844 1 89.44 246 ALA B O 1
ATOM 5757 N N . VAL B 1 247 ? 26.094 -2.109 -20.438 1 85.88 247 VAL B N 1
ATOM 5758 C CA . VAL B 1 247 ? 24.984 -2.607 -21.25 1 85.88 247 VAL B CA 1
ATOM 5759 C C . VAL B 1 247 ? 25.531 -3.41 -22.438 1 85.88 247 VAL B C 1
ATOM 5761 O O . VAL B 1 247 ? 24.984 -4.465 -22.766 1 85.88 247 VAL B O 1
ATOM 5764 N N . LEU B 1 248 ? 26.531 -2.859 -23.047 1 88.38 248 LEU B N 1
ATOM 5765 C CA . LEU B 1 248 ? 27.156 -3.572 -24.156 1 88.38 248 LEU B CA 1
ATOM 5766 C C . LEU B 1 248 ? 27.734 -4.902 -23.688 1 88.38 248 LEU B C 1
ATOM 5768 O O . LEU B 1 248 ? 27.688 -5.895 -24.406 1 88.38 248 LEU B O 1
ATOM 5772 N N . TRP B 1 249 ? 28.297 -4.875 -22.5 1 91.19 249 TRP B N 1
ATOM 5773 C CA . TRP B 1 249 ? 28.797 -6.109 -21.906 1 91.19 249 TRP B CA 1
ATOM 5774 C C . TRP B 1 249 ? 27.688 -7.145 -21.766 1 91.19 249 TRP B C 1
ATOM 5776 O O . TRP B 1 249 ? 27.859 -8.305 -22.156 1 91.19 249 TRP B O 1
ATOM 5786 N N . TRP B 1 250 ? 26.578 -6.812 -21.266 1 90.38 250 TRP B N 1
ATOM 5787 C CA . TRP B 1 250 ? 25.469 -7.734 -21.016 1 90.38 250 TRP B CA 1
ATOM 5788 C C . TRP B 1 250 ? 24.828 -8.188 -22.328 1 90.38 250 TRP B C 1
ATOM 5790 O O . TRP B 1 250 ? 24.359 -9.328 -22.422 1 90.38 250 TRP B O 1
ATOM 5800 N N . TYR B 1 251 ? 24.859 -7.32 -23.297 1 87.06 251 TYR B N 1
ATOM 5801 C CA . TYR B 1 251 ? 24.172 -7.621 -24.547 1 87.06 251 TYR B CA 1
ATOM 5802 C C . TYR B 1 251 ? 25.062 -8.414 -25.5 1 87.06 251 TYR B C 1
ATOM 5804 O O . TYR B 1 251 ? 24.594 -9.297 -26.219 1 87.06 251 TYR B O 1
ATOM 5812 N N . ILE B 1 252 ? 26.359 -8.156 -25.516 1 89.81 252 ILE B N 1
ATOM 5813 C CA . ILE B 1 252 ? 27.219 -8.719 -26.547 1 89.81 252 ILE B CA 1
ATOM 5814 C C . ILE B 1 252 ? 28.156 -9.758 -25.938 1 89.81 252 ILE B C 1
ATOM 5816 O O . ILE B 1 252 ? 28.312 -10.852 -26.484 1 89.81 252 ILE B O 1
ATOM 5820 N N . VAL B 1 253 ? 28.703 -9.43 -24.828 1 91.62 253 VAL B N 1
ATOM 5821 C CA . VAL B 1 253 ? 29.844 -10.211 -24.328 1 91.62 253 VAL B CA 1
ATOM 5822 C C . VAL B 1 253 ? 29.344 -11.25 -23.328 1 91.62 253 VAL B C 1
ATOM 5824 O O . VAL B 1 253 ? 29.859 -12.375 -23.281 1 91.62 253 VAL B O 1
ATOM 5827 N N . ALA B 1 254 ? 28.422 -10.969 -22.531 1 91.19 254 ALA B N 1
ATOM 5828 C CA . ALA B 1 254 ? 28.031 -11.797 -21.391 1 91.19 254 ALA B CA 1
ATOM 5829 C C . ALA B 1 254 ? 27.547 -13.172 -21.859 1 91.19 254 ALA B C 1
ATOM 5831 O O . ALA B 1 254 ? 27.969 -14.195 -21.328 1 91.19 254 ALA B O 1
ATOM 5832 N N . GLY B 1 255 ? 26.703 -13.258 -22.859 1 90.56 255 GLY B N 1
ATOM 5833 C CA . GLY B 1 255 ? 26.156 -14.516 -23.328 1 90.56 255 GLY B CA 1
ATOM 5834 C C . GLY B 1 255 ? 27.203 -15.492 -23.797 1 90.56 255 GLY B C 1
ATOM 5835 O O . GLY B 1 255 ? 27.359 -16.578 -23.234 1 90.56 255 GLY B O 1
ATOM 5836 N N . PRO B 1 256 ? 27.969 -15.062 -24.781 1 93.56 256 PRO B N 1
ATOM 5837 C CA . PRO B 1 256 ? 29.016 -15.945 -25.297 1 93.56 256 PRO B CA 1
ATOM 5838 C C . PRO B 1 256 ? 30.062 -16.312 -24.25 1 93.56 256 PRO B C 1
ATOM 5840 O O . PRO B 1 256 ? 30.578 -17.438 -24.25 1 93.56 256 PRO B O 1
ATOM 5843 N N . LEU B 1 257 ? 30.359 -15.461 -23.406 1 93.81 257 LEU B N 1
ATOM 5844 C CA . LEU B 1 257 ? 31.359 -15.727 -22.375 1 93.81 257 LEU B CA 1
ATOM 5845 C C . LEU B 1 257 ? 30.844 -16.75 -21.375 1 93.81 257 LEU B C 1
ATOM 5847 O O . LEU B 1 257 ? 31.594 -17.625 -20.922 1 93.81 257 LEU B O 1
ATOM 5851 N N . VAL B 1 258 ? 29.656 -16.672 -20.938 1 93.69 258 VAL B N 1
ATOM 5852 C CA . VAL B 1 258 ? 29.047 -17.641 -20.016 1 93.69 258 VAL B CA 1
ATOM 5853 C C . VAL B 1 258 ? 29.062 -19.031 -20.641 1 93.69 258 VAL B C 1
ATOM 5855 O O . VAL B 1 258 ? 29.406 -20.016 -19.984 1 93.69 258 VAL B O 1
ATOM 5858 N N . ASP B 1 259 ? 28.703 -19.062 -21.922 1 93.44 259 ASP B N 1
ATOM 5859 C CA . ASP B 1 259 ? 28.672 -20.344 -22.625 1 93.44 259 ASP B CA 1
ATOM 5860 C C . ASP B 1 259 ? 30.078 -20.969 -22.719 1 93.44 259 ASP B C 1
ATOM 5862 O O . ASP B 1 259 ? 30.234 -22.172 -22.531 1 93.44 259 ASP B O 1
ATOM 5866 N N . MET B 1 260 ? 30.984 -20.141 -23 1 94.25 260 MET B N 1
ATOM 5867 C CA . MET B 1 260 ? 32.375 -20.609 -23.094 1 94.25 260 MET B CA 1
ATOM 5868 C C . MET B 1 260 ? 32.844 -21.141 -21.75 1 94.25 260 MET B C 1
ATOM 5870 O O . MET B 1 260 ? 33.406 -22.234 -21.688 1 94.25 260 MET B O 1
ATOM 5874 N N . LEU B 1 261 ? 32.625 -20.406 -20.734 1 93.75 261 LEU B N 1
ATOM 5875 C CA . LEU B 1 261 ? 33.094 -20.797 -19.406 1 93.75 261 LEU B CA 1
ATOM 5876 C C . LEU B 1 261 ? 32.344 -22.016 -18.891 1 93.75 261 LEU B C 1
ATOM 5878 O O . LEU B 1 261 ? 32.906 -22.875 -18.234 1 93.75 261 LEU B O 1
ATOM 5882 N N . ALA B 1 262 ? 31.078 -22.047 -19.141 1 92.19 262 ALA B N 1
ATOM 5883 C CA . ALA B 1 262 ? 30.266 -23.188 -18.734 1 92.19 262 ALA B CA 1
ATOM 5884 C C . ALA B 1 262 ? 30.734 -24.469 -19.422 1 92.19 262 ALA B C 1
ATOM 5886 O O . ALA B 1 262 ? 30.688 -25.547 -18.828 1 92.19 262 ALA B O 1
ATOM 5887 N N . GLN B 1 263 ? 31.109 -24.312 -20.672 1 91.56 263 GLN B N 1
ATOM 5888 C CA . GLN B 1 263 ? 31.609 -25.469 -21.406 1 91.56 263 GLN B CA 1
ATOM 5889 C C . GLN B 1 263 ? 32.938 -25.938 -20.844 1 91.56 263 GLN B C 1
ATOM 5891 O O . GLN B 1 263 ? 33.219 -27.141 -20.828 1 91.56 263 GLN B O 1
ATOM 5896 N N . MET B 1 264 ? 33.688 -25.016 -20.375 1 92.62 264 MET B N 1
ATOM 5897 C CA . MET B 1 264 ? 35 -25.328 -19.844 1 92.62 264 MET B CA 1
ATOM 5898 C C . MET B 1 264 ? 34.875 -26.047 -18.5 1 92.62 264 MET B C 1
ATOM 5900 O O . MET B 1 264 ? 35.656 -26.953 -18.203 1 92.62 264 MET B O 1
ATOM 5904 N N . THR B 1 265 ? 33.969 -25.641 -17.625 1 91.25 265 THR B N 1
ATOM 5905 C CA . THR B 1 265 ? 33.844 -26.188 -16.281 1 91.25 265 THR B CA 1
ATOM 5906 C C . THR B 1 265 ? 32.844 -27.344 -16.25 1 91.25 265 THR B C 1
ATOM 5908 O O . THR B 1 265 ? 32.875 -28.156 -15.328 1 91.25 265 THR B O 1
ATOM 5911 N N . GLY B 1 266 ? 31.969 -27.422 -17.219 1 86.44 266 GLY B N 1
ATOM 5912 C CA . GLY B 1 266 ? 31.016 -28.516 -17.281 1 86.44 266 GLY B CA 1
ATOM 5913 C C . GLY B 1 266 ? 29.844 -28.344 -16.328 1 86.44 266 GLY B C 1
ATOM 5914 O O . GLY B 1 266 ? 29.672 -27.281 -15.742 1 86.44 266 GLY B O 1
ATOM 5915 N N . ARG B 1 267 ? 29.094 -29.375 -16.25 1 88.31 267 ARG B N 1
ATOM 5916 C CA . ARG B 1 267 ? 27.891 -29.359 -15.422 1 88.31 267 ARG B CA 1
ATOM 5917 C C . ARG B 1 267 ? 28.094 -30.141 -14.125 1 88.31 267 ARG B C 1
ATOM 5919 O O . ARG B 1 267 ? 27.328 -31.047 -13.812 1 88.31 267 ARG B O 1
ATOM 5926 N N . THR B 1 268 ? 29.203 -29.781 -13.453 1 86 268 THR B N 1
ATOM 5927 C CA . THR B 1 268 ? 29.516 -30.453 -12.195 1 86 268 THR B CA 1
ATOM 5928 C C . THR B 1 268 ? 29.609 -29.438 -11.055 1 86 268 THR B C 1
ATOM 5930 O O . THR B 1 268 ? 29.906 -28.266 -11.281 1 86 268 THR B O 1
ATOM 5933 N N . GLN B 1 269 ? 29.359 -29.906 -9.789 1 81.56 269 GLN B N 1
ATOM 5934 C CA . GLN B 1 269 ? 29.516 -29.078 -8.602 1 81.56 269 GLN B CA 1
ATOM 5935 C C . GLN B 1 269 ? 30.984 -28.75 -8.359 1 81.56 269 GLN B C 1
ATOM 5937 O O . GLN B 1 269 ? 31.859 -29.578 -8.625 1 81.56 269 GLN B O 1
ATOM 5942 N N . PRO B 1 270 ? 31.344 -27.547 -8.203 1 85.31 270 PRO B N 1
ATOM 5943 C CA . PRO B 1 270 ? 30.5 -26.469 -7.68 1 85.31 270 PRO B CA 1
ATOM 5944 C C . PRO B 1 270 ? 30.094 -25.469 -8.75 1 85.31 270 PRO B C 1
ATOM 5946 O O . PRO B 1 270 ? 29.484 -24.438 -8.445 1 85.31 270 PRO B O 1
ATOM 5949 N N . PHE B 1 271 ? 30.391 -25.844 -9.945 1 90.12 271 PHE B N 1
ATOM 5950 C CA . PHE B 1 271 ? 30.234 -24.812 -10.969 1 90.12 271 PHE B CA 1
ATOM 5951 C C . PHE B 1 271 ? 28.828 -24.844 -11.562 1 90.12 271 PHE B C 1
ATOM 5953 O O . PHE B 1 271 ? 28.422 -23.922 -12.266 1 90.12 271 PHE B O 1
ATOM 5960 N N . TRP B 1 272 ? 28.109 -25.875 -11.188 1 92.94 272 TRP B N 1
ATOM 5961 C CA . TRP B 1 272 ? 26.766 -26.031 -11.727 1 92.94 272 TRP B CA 1
ATOM 5962 C C . TRP B 1 272 ? 25.812 -26.594 -10.672 1 92.94 272 TRP B C 1
ATOM 5964 O O . TRP B 1 272 ? 26.203 -27.484 -9.906 1 92.94 272 TRP B O 1
ATOM 5974 N N . LEU B 1 273 ? 24.656 -26.047 -10.555 1 94.5 273 LEU B N 1
ATOM 5975 C CA . LEU B 1 273 ? 23.594 -26.531 -9.695 1 94.5 273 LEU B CA 1
ATOM 5976 C C . LEU B 1 273 ? 22.359 -26.891 -10.508 1 94.5 273 LEU B C 1
ATOM 5978 O O . LEU B 1 273 ? 22.078 -26.266 -11.539 1 94.5 273 LEU B O 1
ATOM 5982 N N . ARG B 1 274 ? 21.641 -27.875 -10.023 1 93.5 274 ARG B N 1
ATOM 5983 C CA . ARG B 1 274 ? 20.406 -28.266 -10.695 1 93.5 274 ARG B CA 1
ATOM 5984 C C . ARG B 1 274 ? 19.438 -27.094 -10.797 1 93.5 274 ARG B C 1
ATOM 5986 O O . ARG B 1 274 ? 19.203 -26.391 -9.812 1 93.5 274 ARG B O 1
ATOM 5993 N N . GLY B 1 275 ? 18.906 -26.906 -11.992 1 94 275 GLY B N 1
ATOM 5994 C CA . GLY B 1 275 ? 17.969 -25.812 -12.203 1 94 275 GLY B CA 1
ATOM 5995 C C . GLY B 1 275 ? 16.609 -26.047 -11.57 1 94 275 GLY B C 1
ATOM 5996 O O . GLY B 1 275 ? 16.125 -27.172 -11.547 1 94 275 GLY B O 1
ATOM 5997 N N . VAL B 1 276 ? 16.062 -24.984 -10.992 1 94.75 276 VAL B N 1
ATOM 5998 C CA . VAL B 1 276 ? 14.711 -25 -10.445 1 94.75 276 VAL B CA 1
ATOM 5999 C C . VAL B 1 276 ? 13.859 -23.938 -11.125 1 94.75 276 VAL B C 1
ATOM 6001 O O . VAL B 1 276 ? 14.273 -22.781 -11.219 1 94.75 276 VAL B O 1
ATOM 6004 N N . ASP B 1 277 ? 12.688 -24.312 -11.562 1 91.94 277 ASP B N 1
ATOM 6005 C CA . ASP B 1 277 ? 11.812 -23.391 -12.281 1 91.94 277 ASP B CA 1
ATOM 6006 C C . ASP B 1 277 ? 11.125 -22.422 -11.312 1 91.94 277 ASP B C 1
ATOM 6008 O O . ASP B 1 277 ? 10.828 -22.781 -10.172 1 91.94 277 ASP B O 1
ATOM 6012 N N . SER B 1 278 ? 10.789 -21.234 -11.828 1 90.94 278 SER B N 1
ATOM 6013 C CA . SER B 1 278 ? 10.211 -20.172 -11.008 1 90.94 278 SER B CA 1
ATOM 6014 C C . SER B 1 278 ? 8.82 -20.562 -10.516 1 90.94 278 SER B C 1
ATOM 6016 O O . SER B 1 278 ? 8.367 -20.062 -9.477 1 90.94 278 SER B O 1
ATOM 6018 N N . ASP B 1 279 ? 8.156 -21.422 -11.172 1 87.44 279 ASP B N 1
ATOM 6019 C CA . ASP B 1 279 ? 6.801 -21.812 -10.781 1 87.44 279 ASP B CA 1
ATOM 6020 C C . ASP B 1 279 ? 6.82 -22.719 -9.555 1 87.44 279 ASP B C 1
ATOM 6022 O O . ASP B 1 279 ? 5.781 -22.953 -8.93 1 87.44 279 ASP B O 1
ATOM 6026 N N . GLU B 1 280 ? 8.031 -23.141 -9.227 1 92.81 280 GLU B N 1
ATOM 6027 C CA . GLU B 1 280 ? 8.141 -24.016 -8.062 1 92.81 280 GLU B CA 1
ATOM 6028 C C . GLU B 1 280 ? 8.43 -23.219 -6.797 1 92.81 280 GLU B C 1
ATOM 6030 O O . GLU B 1 280 ? 8.398 -23.766 -5.695 1 92.81 280 GLU B O 1
ATOM 6035 N N . PHE B 1 281 ? 8.68 -22 -7.035 1 94.62 281 PHE B N 1
ATOM 6036 C CA . PHE B 1 281 ? 8.906 -21.141 -5.883 1 94.62 281 PHE B CA 1
ATOM 6037 C C . PHE B 1 281 ? 7.602 -20.844 -5.164 1 94.62 281 PHE B C 1
ATOM 6039 O O . PHE B 1 281 ? 6.531 -20.844 -5.777 1 94.62 281 PHE B O 1
ATOM 6046 N N . GLY B 1 282 ? 7.703 -20.656 -3.842 1 95.25 282 GLY B N 1
ATOM 6047 C CA . GLY B 1 282 ? 6.535 -20.266 -3.064 1 95.25 282 GLY B CA 1
ATOM 6048 C C . GLY B 1 282 ? 6.852 -20 -1.604 1 95.25 282 GLY B C 1
ATOM 6049 O O . GLY B 1 282 ? 8.016 -20.031 -1.201 1 95.25 282 GLY B O 1
ATOM 6050 N N . GLY B 1 283 ? 5.797 -19.594 -0.938 1 96.75 283 GLY B N 1
ATOM 6051 C CA . GLY B 1 283 ? 5.957 -19.375 0.491 1 96.75 283 GLY B CA 1
ATOM 6052 C C . GLY B 1 283 ? 6.848 -18.188 0.822 1 96.75 283 GLY B C 1
ATOM 6053 O O . GLY B 1 283 ? 6.883 -17.203 0.078 1 96.75 283 GLY B O 1
ATOM 6054 N N . PHE B 1 284 ? 7.492 -18.312 1.9 1 97.44 284 PHE B N 1
ATOM 6055 C CA . PHE B 1 284 ? 8.297 -17.203 2.381 1 97.44 284 PHE B CA 1
ATOM 6056 C C . PHE B 1 284 ? 9.586 -17.062 1.574 1 97.44 284 PHE B C 1
ATOM 6058 O O . PHE B 1 284 ? 10.164 -15.984 1.49 1 97.44 284 PHE B O 1
ATOM 6065 N N . VAL B 1 285 ? 10.07 -18.141 0.953 1 96.88 285 VAL B N 1
ATOM 6066 C CA . VAL B 1 285 ? 11.219 -18.047 0.056 1 96.88 285 VAL B CA 1
ATOM 6067 C C . VAL B 1 285 ? 10.914 -17.062 -1.067 1 96.88 285 VAL B C 1
ATOM 6069 O O . VAL B 1 285 ? 11.75 -16.219 -1.4 1 96.88 285 VAL B O 1
ATOM 6072 N N . LEU B 1 286 ? 9.758 -17.219 -1.574 1 96.62 286 LEU B N 1
ATOM 6073 C CA . LEU B 1 286 ? 9.328 -16.312 -2.635 1 96.62 286 LEU B CA 1
ATOM 6074 C C . LEU B 1 286 ? 9.219 -14.883 -2.117 1 96.62 286 LEU B C 1
ATOM 6076 O O . LEU B 1 286 ? 9.711 -13.953 -2.752 1 96.62 286 LEU B O 1
ATOM 6080 N N . ALA B 1 287 ? 8.586 -14.68 -1 1 96.94 287 ALA B N 1
ATOM 6081 C CA . ALA B 1 287 ? 8.398 -13.352 -0.412 1 96.94 287 ALA B CA 1
ATOM 6082 C C . ALA B 1 287 ? 9.742 -12.68 -0.142 1 96.94 287 ALA B C 1
ATOM 6084 O O . ALA B 1 287 ? 9.93 -11.508 -0.475 1 96.94 287 ALA B O 1
ATOM 6085 N N . PHE B 1 288 ? 10.648 -13.43 0.388 1 96.56 288 PHE B N 1
ATOM 6086 C CA . PHE B 1 288 ? 11.953 -12.875 0.709 1 96.56 288 PHE B CA 1
ATOM 6087 C C . PHE B 1 288 ? 12.742 -12.578 -0.561 1 96.56 288 PHE B C 1
ATOM 6089 O O . PHE B 1 288 ? 13.453 -11.57 -0.634 1 96.56 288 PHE B O 1
ATOM 6096 N N . THR B 1 289 ? 12.641 -13.461 -1.491 1 96.12 289 THR B N 1
ATOM 6097 C CA . THR B 1 289 ? 13.352 -13.258 -2.748 1 96.12 289 THR B CA 1
ATOM 6098 C C . THR B 1 289 ? 12.914 -11.961 -3.418 1 96.12 289 THR B C 1
ATOM 6100 O O . THR B 1 289 ? 13.742 -11.125 -3.777 1 96.12 289 THR B O 1
ATOM 6103 N N . ILE B 1 290 ? 11.633 -11.773 -3.525 1 95.69 290 ILE B N 1
ATOM 6104 C CA . ILE B 1 290 ? 11.078 -10.594 -4.172 1 95.69 290 ILE B CA 1
ATOM 6105 C C . ILE B 1 290 ? 11.336 -9.359 -3.307 1 95.69 290 ILE B C 1
ATOM 6107 O O . ILE B 1 290 ? 11.758 -8.312 -3.811 1 95.69 290 ILE B O 1
ATOM 6111 N N . GLY B 1 291 ? 11.094 -9.523 -2.031 1 96.25 291 GLY B N 1
ATOM 6112 C CA . GLY B 1 291 ? 11.242 -8.414 -1.106 1 96.25 291 GLY B CA 1
ATOM 6113 C C . GLY B 1 291 ? 12.656 -7.879 -1.036 1 96.25 291 GLY B C 1
ATOM 6114 O O . GLY B 1 291 ? 12.883 -6.676 -1.175 1 96.25 291 GLY B O 1
ATOM 6115 N N . ILE B 1 292 ? 13.594 -8.742 -0.87 1 94.5 292 ILE B N 1
ATOM 6116 C CA . ILE B 1 292 ? 14.984 -8.336 -0.707 1 94.5 292 ILE B CA 1
ATOM 6117 C C . ILE B 1 292 ? 15.516 -7.77 -2.021 1 94.5 292 ILE B C 1
ATOM 6119 O O . ILE B 1 292 ? 16.219 -6.754 -2.031 1 94.5 292 ILE B O 1
ATOM 6123 N N . ALA B 1 293 ? 15.227 -8.438 -3.084 1 94.38 293 ALA B N 1
ATOM 6124 C CA . ALA B 1 293 ? 15.641 -7.93 -4.387 1 94.38 293 ALA B CA 1
ATOM 6125 C C . ALA B 1 293 ? 15.047 -6.547 -4.652 1 94.38 293 ALA B C 1
ATOM 6127 O O . ALA B 1 293 ? 15.758 -5.633 -5.078 1 94.38 293 ALA B O 1
ATOM 6128 N N . GLY B 1 294 ? 13.766 -6.434 -4.371 1 94.81 294 GLY B N 1
ATOM 6129 C CA . GLY B 1 294 ? 13.094 -5.16 -4.566 1 94.81 294 GLY B CA 1
ATOM 6130 C C . GLY B 1 294 ? 13.68 -4.043 -3.725 1 94.81 294 GLY B C 1
ATOM 6131 O O . GLY B 1 294 ? 13.898 -2.934 -4.219 1 94.81 294 GLY B O 1
ATOM 6132 N N . ILE B 1 295 ? 13.961 -4.309 -2.508 1 93.75 295 ILE B N 1
ATOM 6133 C CA . ILE B 1 295 ? 14.5 -3.32 -1.578 1 93.75 295 ILE B CA 1
ATOM 6134 C C . ILE B 1 295 ? 15.898 -2.908 -2.02 1 93.75 295 ILE B C 1
ATOM 6136 O O . ILE B 1 295 ? 16.203 -1.716 -2.111 1 93.75 295 ILE B O 1
ATOM 6140 N N . ALA B 1 296 ? 16.734 -3.857 -2.369 1 91.81 296 ALA B N 1
ATOM 6141 C CA . ALA B 1 296 ? 18.125 -3.617 -2.721 1 91.81 296 ALA B CA 1
ATOM 6142 C C . ALA B 1 296 ? 18.234 -2.773 -3.986 1 91.81 296 ALA B C 1
ATOM 6144 O O . ALA B 1 296 ? 19.094 -1.893 -4.082 1 91.81 296 ALA B O 1
ATOM 6145 N N . ILE B 1 297 ? 17.344 -2.98 -4.875 1 93.19 297 ILE B N 1
ATOM 6146 C CA . ILE B 1 297 ? 17.469 -2.32 -6.168 1 93.19 297 ILE B CA 1
ATOM 6147 C C . ILE B 1 297 ? 16.672 -1.02 -6.164 1 93.19 297 ILE B C 1
ATOM 6149 O O . ILE B 1 297 ? 17.047 -0.051 -6.832 1 93.19 297 ILE B O 1
ATOM 6153 N N . SER B 1 298 ? 15.617 -0.938 -5.406 1 96 298 SER B N 1
ATOM 6154 C CA . SER B 1 298 ? 14.742 0.226 -5.449 1 96 298 SER B CA 1
ATOM 6155 C C . SER B 1 298 ? 15.398 1.443 -4.812 1 96 298 SER B C 1
ATOM 6157 O O . SER B 1 298 ? 15.125 2.58 -5.203 1 96 298 SER B O 1
ATOM 6159 N N . LEU B 1 299 ? 16.266 1.246 -3.832 1 92.94 299 LEU B N 1
ATOM 6160 C CA . LEU B 1 299 ? 16.906 2.375 -3.158 1 92.94 299 LEU B CA 1
ATOM 6161 C C . LEU B 1 299 ? 17.781 3.16 -4.125 1 92.94 299 LEU B C 1
ATOM 6163 O O . LEU B 1 299 ? 17.578 4.359 -4.328 1 92.94 299 LEU B O 1
ATOM 6167 N N . PRO B 1 300 ? 18.75 2.484 -4.773 1 90.06 300 PRO B N 1
ATOM 6168 C CA . PRO B 1 300 ? 19.578 3.229 -5.734 1 90.06 300 PRO B CA 1
ATOM 6169 C C . PRO B 1 300 ? 18.75 3.807 -6.883 1 90.06 300 PRO B C 1
ATOM 6171 O O . PRO B 1 300 ? 19.016 4.93 -7.328 1 90.06 300 PRO B O 1
ATOM 6174 N N . MET B 1 301 ? 17.781 3.082 -7.309 1 93.38 301 MET B N 1
ATOM 6175 C CA . MET B 1 301 ? 16.938 3.57 -8.398 1 93.38 301 MET B CA 1
ATOM 6176 C C . MET B 1 301 ? 16.109 4.77 -7.945 1 93.38 301 MET B C 1
ATOM 6178 O O . MET B 1 301 ? 15.906 5.715 -8.711 1 93.38 301 MET B O 1
ATOM 6182 N N . GLY B 1 302 ? 15.602 4.691 -6.762 1 94.31 302 GLY B N 1
ATOM 6183 C CA . GLY B 1 302 ? 14.852 5.805 -6.207 1 94.31 302 GLY B CA 1
ATOM 6184 C C . GLY B 1 302 ? 15.68 7.07 -6.066 1 94.31 302 GLY B C 1
ATOM 6185 O O . GLY B 1 302 ? 15.188 8.172 -6.316 1 94.31 302 GLY B O 1
ATOM 6186 N N . ILE B 1 303 ? 16.938 6.906 -5.711 1 90.31 303 ILE B N 1
ATOM 6187 C CA . ILE B 1 303 ? 17.859 8.039 -5.59 1 90.31 303 ILE B CA 1
ATOM 6188 C C . ILE B 1 303 ? 18.094 8.664 -6.965 1 90.31 303 ILE B C 1
ATOM 6190 O O . ILE B 1 303 ? 18.031 9.883 -7.113 1 90.31 303 ILE B O 1
ATOM 6194 N N . ILE B 1 304 ? 18.266 7.816 -7.934 1 87 304 ILE B N 1
ATOM 6195 C CA . ILE B 1 304 ? 18.5 8.281 -9.297 1 87 304 ILE B CA 1
ATOM 6196 C C . ILE B 1 304 ? 17.266 9.031 -9.797 1 87 304 ILE B C 1
ATOM 6198 O O . ILE B 1 304 ? 17.391 10.102 -10.406 1 87 304 ILE B O 1
ATOM 6202 N N . LEU B 1 305 ? 16.109 8.516 -9.531 1 92.38 305 LEU B N 1
ATOM 6203 C CA . LEU B 1 305 ? 14.875 9.164 -9.945 1 92.38 305 LEU B CA 1
ATOM 6204 C C . LEU B 1 305 ? 14.695 10.5 -9.234 1 92.38 305 LEU B C 1
ATOM 6206 O O . LEU B 1 305 ? 14.234 11.469 -9.844 1 92.38 305 LEU B O 1
ATOM 6210 N N . ALA B 1 306 ? 15.07 10.523 -7.988 1 89.94 306 ALA B N 1
ATOM 6211 C CA . ALA B 1 306 ? 14.977 11.766 -7.23 1 89.94 306 ALA B CA 1
ATOM 6212 C C . ALA B 1 306 ? 15.914 12.828 -7.805 1 89.94 306 ALA B C 1
ATOM 6214 O O . ALA B 1 306 ? 15.539 14.008 -7.895 1 89.94 306 ALA B O 1
ATOM 6215 N N . LEU B 1 307 ? 17.078 12.438 -8.188 1 84 307 LEU B N 1
ATOM 6216 C CA . LEU B 1 307 ? 18.031 13.352 -8.797 1 84 307 LEU B CA 1
ATOM 6217 C C . LEU B 1 307 ? 17.562 13.797 -10.172 1 84 307 LEU B C 1
ATOM 6219 O O . LEU B 1 307 ? 17.734 14.953 -10.555 1 84 307 LEU B O 1
ATOM 6223 N N . GLY B 1 308 ? 17 12.859 -10.914 1 84.06 308 GLY B N 1
ATOM 6224 C CA . GLY B 1 308 ? 16.484 13.172 -12.234 1 84.06 308 GLY B CA 1
ATOM 6225 C C . GLY B 1 308 ? 15.352 14.18 -12.203 1 84.06 308 GLY B C 1
ATOM 6226 O O . GLY B 1 308 ? 15.234 15.016 -13.102 1 84.06 308 GLY B O 1
ATOM 6227 N N . ARG B 1 309 ? 14.625 14.125 -11.234 1 88.75 309 ARG B N 1
ATOM 6228 C CA . ARG B 1 309 ? 13.5 15.039 -11.094 1 88.75 309 ARG B CA 1
ATOM 6229 C C . ARG B 1 309 ? 13.977 16.469 -10.852 1 88.75 309 ARG B C 1
ATOM 6231 O O . ARG B 1 309 ? 13.25 17.422 -11.141 1 88.75 309 ARG B O 1
ATOM 6238 N N . ARG B 1 310 ? 15.156 16.625 -10.383 1 82.31 310 ARG B N 1
ATOM 6239 C CA . ARG B 1 310 ? 15.695 17.938 -10.078 1 82.31 310 ARG B CA 1
ATOM 6240 C C . ARG B 1 310 ? 16.672 18.391 -11.156 1 82.31 310 ARG B C 1
ATOM 6242 O O . ARG B 1 310 ? 17.344 19.422 -11.008 1 82.31 310 ARG B O 1
ATOM 6249 N N . SER B 1 311 ? 16.719 17.594 -12.133 1 76.56 311 SER B N 1
ATOM 6250 C CA . SER B 1 311 ? 17.672 17.891 -13.203 1 76.56 311 SER B CA 1
ATOM 6251 C C . SER B 1 311 ? 17.281 19.172 -13.93 1 76.56 311 SER B C 1
ATOM 6253 O O . SER B 1 311 ? 16.094 19.531 -13.984 1 76.56 311 SER B O 1
ATOM 6255 N N . ASP B 1 312 ? 18.234 19.875 -14.391 1 76 312 ASP B N 1
ATOM 6256 C CA . ASP B 1 312 ? 18 21.094 -15.156 1 76 312 ASP B CA 1
ATOM 6257 C C . ASP B 1 312 ? 17.609 20.781 -16.594 1 76 312 ASP B C 1
ATOM 6259 O O . ASP B 1 312 ? 17.156 21.672 -17.328 1 76 312 ASP B O 1
ATOM 6263 N N . MET B 1 313 ? 17.797 19.562 -16.984 1 74.62 313 MET B N 1
ATOM 6264 C CA . MET B 1 313 ? 17.391 19.125 -18.312 1 74.62 313 MET B CA 1
ATOM 6265 C C . MET B 1 313 ? 15.898 18.844 -18.359 1 74.62 313 MET B C 1
ATOM 6267 O O . MET B 1 313 ? 15.406 17.938 -17.688 1 74.62 313 MET B O 1
ATOM 6271 N N . PRO B 1 314 ? 15.227 19.547 -19.188 1 80.81 314 PRO B N 1
ATOM 6272 C CA . PRO B 1 314 ? 13.766 19.453 -19.172 1 80.81 314 PRO B CA 1
ATOM 6273 C C . PRO B 1 314 ? 13.25 18.062 -19.547 1 80.81 314 PRO B C 1
ATOM 6275 O O . PRO B 1 314 ? 12.266 17.594 -18.984 1 80.81 314 PRO B O 1
ATOM 6278 N N . LEU B 1 315 ? 13.859 17.469 -20.484 1 79.5 315 LEU B N 1
ATOM 6279 C CA . LEU B 1 315 ? 13.375 16.156 -20.922 1 79.5 315 LEU B CA 1
ATOM 6280 C C . LEU B 1 315 ? 13.562 15.117 -19.812 1 79.5 315 LEU B C 1
ATOM 6282 O O . LEU B 1 315 ? 12.664 14.305 -19.562 1 79.5 315 LEU B O 1
ATOM 6286 N N . VAL B 1 316 ? 14.75 15.133 -19.234 1 80.12 316 VAL B N 1
ATOM 6287 C CA . VAL B 1 316 ? 15.023 14.195 -18.156 1 80.12 316 VAL B CA 1
ATOM 6288 C C . VAL B 1 316 ? 14.07 14.445 -16.984 1 80.12 316 VAL B C 1
ATOM 6290 O O . VAL B 1 316 ? 13.523 13.5 -16.406 1 80.12 316 VAL B O 1
ATOM 6293 N N . LYS B 1 317 ? 13.891 15.617 -16.734 1 87.56 317 LYS B N 1
ATOM 6294 C CA . LYS B 1 317 ? 12.969 16 -15.664 1 87.56 317 LYS B CA 1
ATOM 6295 C C . LYS B 1 317 ? 11.547 15.539 -15.969 1 87.56 317 LYS B C 1
ATOM 6297 O O . LYS B 1 317 ? 10.883 14.953 -15.117 1 87.56 317 LYS B O 1
ATOM 6302 N N . ALA B 1 318 ? 11.18 15.719 -17.156 1 88.62 318 ALA B N 1
ATOM 6303 C CA . ALA B 1 318 ? 9.812 15.367 -17.547 1 88.62 318 ALA B CA 1
ATOM 6304 C C . ALA B 1 318 ? 9.594 13.859 -17.484 1 88.62 318 ALA B C 1
ATOM 6306 O O . ALA B 1 318 ? 8.547 13.391 -17.047 1 88.62 318 ALA B O 1
ATOM 6307 N N . ILE B 1 319 ? 10.516 13.172 -17.859 1 87.19 319 ILE B N 1
ATOM 6308 C CA . ILE B 1 319 ? 10.406 11.719 -17.875 1 87.19 319 ILE B CA 1
ATOM 6309 C C . ILE B 1 319 ? 10.383 11.172 -16.453 1 87.19 319 ILE B C 1
ATOM 6311 O O . ILE B 1 319 ? 9.57 10.312 -16.125 1 87.19 319 ILE B O 1
ATOM 6315 N N . CYS B 1 320 ? 11.266 11.703 -15.648 1 90.88 320 CYS B N 1
ATOM 6316 C CA . CYS B 1 320 ? 11.328 11.242 -14.273 1 90.88 320 CYS B CA 1
ATOM 6317 C C . CYS B 1 320 ? 10.062 11.609 -13.508 1 90.88 320 CYS B C 1
ATOM 6319 O O . CYS B 1 320 ? 9.477 10.773 -12.828 1 90.88 320 CYS B O 1
ATOM 6321 N N . VAL B 1 321 ? 9.594 12.789 -13.703 1 91.5 321 VAL B N 1
ATOM 6322 C CA . VAL B 1 321 ? 8.383 13.242 -13.031 1 91.5 321 VAL B CA 1
ATOM 6323 C C . VAL B 1 321 ? 7.184 12.453 -13.539 1 91.5 321 VAL B C 1
ATOM 6325 O O . VAL B 1 321 ? 6.34 12.016 -12.75 1 91.5 321 VAL B O 1
ATOM 6328 N N . GLY B 1 322 ? 7.141 12.32 -14.844 1 91.94 322 GLY B N 1
ATOM 6329 C CA . GLY B 1 322 ? 6.066 11.531 -15.438 1 91.94 322 GLY B CA 1
ATOM 6330 C C . GLY B 1 322 ? 6.035 10.102 -14.945 1 91.94 322 GLY B C 1
ATOM 6331 O O . GLY B 1 322 ? 4.973 9.578 -14.609 1 91.94 322 GLY B O 1
ATOM 6332 N N . PHE B 1 323 ? 7.168 9.531 -14.867 1 92.25 323 PHE B N 1
ATOM 6333 C CA . PHE B 1 323 ? 7.277 8.156 -14.391 1 92.25 323 PHE B CA 1
ATOM 6334 C C . PHE B 1 323 ? 6.832 8.047 -12.938 1 92.25 323 PHE B C 1
ATOM 6336 O O . PHE B 1 323 ? 6.047 7.164 -12.586 1 92.25 323 PHE B O 1
ATOM 6343 N N . ILE B 1 324 ? 7.32 8.883 -12.102 1 93.69 324 ILE B N 1
ATOM 6344 C CA . ILE B 1 324 ? 7.012 8.867 -10.68 1 93.69 324 ILE B CA 1
ATOM 6345 C C . ILE B 1 324 ? 5.512 9.07 -10.477 1 93.69 324 ILE B C 1
ATOM 6347 O O . ILE B 1 324 ? 4.867 8.305 -9.75 1 93.69 324 ILE B O 1
ATOM 6351 N N . GLU B 1 325 ? 4.93 9.984 -11.188 1 90.81 325 GLU B N 1
ATOM 6352 C CA . GLU B 1 325 ? 3.512 10.289 -11.023 1 90.81 325 GLU B CA 1
ATOM 6353 C C . GLU B 1 325 ? 2.639 9.164 -11.555 1 90.81 325 GLU B C 1
ATOM 6355 O O . GLU B 1 325 ? 1.584 8.867 -10.992 1 90.81 325 GLU B O 1
ATOM 6360 N N . PHE B 1 326 ? 3.088 8.625 -12.578 1 92.81 326 PHE B N 1
ATOM 6361 C CA . PHE B 1 326 ? 2.332 7.52 -13.148 1 92.81 326 PHE B CA 1
ATOM 6362 C C . PHE B 1 326 ? 2.293 6.336 -12.188 1 92.81 326 PHE B C 1
ATOM 6364 O O . PHE B 1 326 ? 1.224 5.789 -11.906 1 92.81 326 PHE B O 1
ATOM 6371 N N . ILE B 1 327 ? 3.441 5.93 -11.727 1 93.19 327 ILE B N 1
ATOM 6372 C CA . ILE B 1 327 ? 3.549 4.777 -10.836 1 93.19 327 ILE B CA 1
ATOM 6373 C C . ILE B 1 327 ? 2.777 5.047 -9.547 1 93.19 327 ILE B C 1
ATOM 6375 O O . ILE B 1 327 ? 2.098 4.156 -9.023 1 93.19 327 ILE B O 1
ATOM 6379 N N . ARG B 1 328 ? 2.811 6.219 -9.016 1 89.69 328 ARG B N 1
ATOM 6380 C CA . ARG B 1 328 ? 2.146 6.562 -7.762 1 89.69 328 ARG B CA 1
ATOM 6381 C C . ARG B 1 328 ? 0.64 6.699 -7.957 1 89.69 328 ARG B C 1
ATOM 6383 O O . ARG B 1 328 ? -0.123 6.688 -6.988 1 89.69 328 ARG B O 1
ATOM 6390 N N . GLY B 1 329 ? 0.253 6.785 -9.281 1 92 329 GLY B N 1
ATOM 6391 C CA . GLY B 1 329 ? -1.156 7.004 -9.562 1 92 329 GLY B CA 1
ATOM 6392 C C . GLY B 1 329 ? -1.909 5.723 -9.867 1 92 329 GLY B C 1
ATOM 6393 O O . GLY B 1 329 ? -3.141 5.715 -9.914 1 92 329 GLY B O 1
ATOM 6394 N N . VAL B 1 330 ? -1.213 4.645 -10.023 1 92.06 330 VAL B N 1
ATOM 6395 C CA . VAL B 1 330 ? -1.825 3.389 -10.445 1 92.06 330 VAL B CA 1
ATOM 6396 C C . VAL B 1 330 ? -1.595 2.318 -9.375 1 92.06 330 VAL B C 1
ATOM 6398 O O . VAL B 1 330 ? -0.496 2.207 -8.828 1 92.06 330 VAL B O 1
ATOM 6401 N N . PRO B 1 331 ? -2.678 1.572 -9.039 1 91.38 331 PRO B N 1
ATOM 6402 C CA . PRO B 1 331 ? -2.496 0.501 -8.055 1 91.38 331 PRO B CA 1
ATOM 6403 C C . PRO B 1 331 ? -1.466 -0.536 -8.5 1 91.38 331 PRO B C 1
ATOM 6405 O O . PRO B 1 331 ? -1.393 -0.873 -9.68 1 91.38 331 PRO B O 1
ATOM 6408 N N . LEU B 1 332 ? -0.714 -1.01 -7.566 1 90.88 332 LEU B N 1
ATOM 6409 C CA . LEU B 1 332 ? 0.334 -1.984 -7.848 1 90.88 332 LEU B CA 1
ATOM 6410 C C . LEU B 1 332 ? -0.249 -3.24 -8.484 1 90.88 332 LEU B C 1
ATOM 6412 O O . LEU B 1 332 ? 0.36 -3.826 -9.383 1 90.88 332 LEU B O 1
ATOM 6416 N N . ILE B 1 333 ? -1.438 -3.67 -8.07 1 88 333 ILE B N 1
ATOM 6417 C CA . ILE B 1 333 ? -2.088 -4.863 -8.602 1 88 333 ILE B CA 1
ATOM 6418 C C . ILE B 1 333 ? -2.271 -4.719 -10.109 1 88 333 ILE B C 1
ATOM 6420 O O . ILE B 1 333 ? -2.062 -5.676 -10.859 1 88 333 ILE B O 1
ATOM 6424 N N . THR B 1 334 ? -2.684 -3.531 -10.5 1 87 334 THR B N 1
ATOM 6425 C CA . THR B 1 334 ? -2.883 -3.258 -11.922 1 87 334 THR B CA 1
ATOM 6426 C C . THR B 1 334 ? -1.571 -3.402 -12.688 1 87 334 THR B C 1
ATOM 6428 O O . THR B 1 334 ? -1.539 -4.008 -13.766 1 87 334 THR B O 1
ATOM 6431 N N . LEU B 1 335 ? -0.524 -2.963 -12.109 1 88.19 335 LEU B N 1
ATOM 6432 C CA . LEU B 1 335 ? 0.781 -3.021 -12.758 1 88.19 335 LEU B CA 1
ATOM 6433 C C . LEU B 1 335 ? 1.295 -4.457 -12.82 1 88.19 335 LEU B C 1
ATOM 6435 O O . LEU B 1 335 ? 1.933 -4.852 -13.797 1 88.19 335 LEU B O 1
ATOM 6439 N N . LEU B 1 336 ? 1.01 -5.215 -11.773 1 87.25 336 LEU B N 1
ATOM 6440 C CA . LEU B 1 336 ? 1.427 -6.613 -11.758 1 87.25 336 LEU B CA 1
ATOM 6441 C C . LEU B 1 336 ? 0.688 -7.414 -12.828 1 87.25 336 LEU B C 1
ATOM 6443 O O . LEU B 1 336 ? 1.286 -8.25 -13.508 1 87.25 336 LEU B O 1
ATOM 6447 N N . PHE B 1 337 ? -0.583 -7.113 -13 1 78.69 337 PHE B N 1
ATOM 6448 C CA . PHE B 1 337 ? -1.366 -7.809 -14.008 1 78.69 337 PHE B CA 1
ATOM 6449 C C . PHE B 1 337 ? -0.882 -7.457 -15.414 1 78.69 337 PHE B C 1
ATOM 6451 O O . PHE B 1 337 ? -0.783 -8.328 -16.281 1 78.69 337 PHE B O 1
ATOM 6458 N N . VAL B 1 338 ? -0.636 -6.223 -15.562 1 73.06 338 VAL B N 1
ATOM 6459 C CA . VAL B 1 338 ? -0.159 -5.766 -16.859 1 73.06 338 VAL B CA 1
ATOM 6460 C C . VAL B 1 338 ? 1.202 -6.391 -17.172 1 73.06 338 VAL B C 1
ATOM 6462 O O . VAL B 1 338 ? 1.465 -6.809 -18.297 1 73.06 338 VAL B O 1
ATOM 6465 N N . ALA B 1 339 ? 1.995 -6.496 -16.141 1 70.69 339 ALA B N 1
ATOM 6466 C CA . ALA B 1 339 ? 3.328 -7.066 -16.312 1 70.69 339 ALA B CA 1
ATOM 6467 C C . ALA B 1 339 ? 3.25 -8.555 -16.641 1 70.69 339 ALA B C 1
ATOM 6469 O O . ALA B 1 339 ? 4.07 -9.07 -17.406 1 70.69 339 ALA B O 1
ATOM 6470 N N . SER B 1 340 ? 2.299 -9.203 -16.062 1 70.19 340 SER B N 1
ATOM 6471 C CA . SER B 1 340 ? 2.182 -10.641 -16.281 1 70.19 340 SER B CA 1
ATOM 6472 C C . SER B 1 340 ? 1.764 -10.945 -17.719 1 70.19 340 SER B C 1
ATOM 6474 O O . SER B 1 340 ? 2.143 -11.977 -18.281 1 70.19 340 SER B O 1
ATOM 6476 N N . LEU B 1 341 ? 1.035 -9.984 -18.281 1 62.44 341 LEU B N 1
ATOM 6477 C CA . LEU B 1 341 ? 0.566 -10.25 -19.641 1 62.44 341 LEU B CA 1
ATOM 6478 C C . LEU B 1 341 ? 1.395 -9.484 -20.672 1 62.44 341 LEU B C 1
ATOM 6480 O O . LEU B 1 341 ? 1.594 -9.961 -21.797 1 62.44 341 LEU B O 1
ATOM 6484 N N . LEU B 1 342 ? 1.669 -8.18 -20.328 1 57.25 342 LEU B N 1
ATOM 6485 C CA . LEU B 1 342 ? 2.379 -7.332 -21.281 1 57.25 342 LEU B CA 1
ATOM 6486 C C . LEU B 1 342 ? 3.67 -8 -21.75 1 57.25 342 LEU B C 1
ATOM 6488 O O . LEU B 1 342 ? 3.996 -7.969 -22.938 1 57.25 342 LEU B O 1
ATOM 6492 N N . LEU B 1 343 ? 4.363 -8.578 -20.734 1 55.16 343 LEU B N 1
ATOM 6493 C CA . LEU B 1 343 ? 5.684 -9.023 -21.172 1 55.16 343 LEU B CA 1
ATOM 6494 C C . LEU B 1 343 ? 5.57 -10.18 -22.156 1 55.16 343 LEU B C 1
ATOM 6496 O O . LEU B 1 343 ? 6.441 -10.367 -23.016 1 55.16 343 LEU B O 1
ATOM 6500 N N . ASN B 1 344 ? 4.336 -10.781 -22.094 1 54.72 344 ASN B N 1
ATOM 6501 C CA . ASN B 1 344 ? 4.148 -11.867 -23.047 1 54.72 344 ASN B CA 1
ATOM 6502 C C . ASN B 1 344 ? 3.865 -11.344 -24.438 1 54.72 344 ASN B C 1
ATOM 6504 O O . ASN B 1 344 ? 4.234 -11.969 -25.438 1 54.72 344 ASN B O 1
ATOM 6508 N N . TYR B 1 345 ? 3.209 -10.211 -24.438 1 53.91 345 TYR B N 1
ATOM 6509 C CA . TYR B 1 345 ? 2.812 -9.68 -25.734 1 53.91 345 TYR B CA 1
ATOM 6510 C C . TYR B 1 345 ? 3.941 -8.875 -26.375 1 53.91 345 TYR B C 1
ATOM 6512 O O . TYR B 1 345 ? 4.059 -8.805 -27.594 1 53.91 345 TYR B O 1
ATOM 6520 N N . PHE B 1 346 ? 4.715 -8.281 -25.453 1 52.44 346 PHE B N 1
ATOM 6521 C CA . PHE B 1 346 ? 5.711 -7.367 -26 1 52.44 346 PHE B CA 1
ATOM 6522 C C . PHE B 1 346 ? 7.023 -8.094 -26.281 1 52.44 346 PHE B C 1
ATOM 6524 O O . PHE B 1 346 ? 7.91 -7.547 -26.938 1 52.44 346 PHE B O 1
ATOM 6531 N N . LEU B 1 347 ? 7.07 -9.172 -25.609 1 54.53 347 LEU B N 1
ATOM 6532 C CA . LEU B 1 347 ? 8.32 -9.891 -25.859 1 54.53 347 LEU B CA 1
ATOM 6533 C C . LEU B 1 347 ? 8.172 -10.836 -27.047 1 54.53 347 LEU B C 1
ATOM 6535 O O . LEU B 1 347 ? 7.074 -11.328 -27.312 1 54.53 347 LEU B O 1
ATOM 6539 N N . PRO B 1 348 ? 9.125 -10.773 -27.859 1 52.75 348 PRO B N 1
ATOM 6540 C CA . PRO B 1 348 ? 9.078 -11.688 -29 1 52.75 348 PRO B CA 1
ATOM 6541 C C . PRO B 1 348 ? 8.516 -13.062 -28.625 1 52.75 348 PRO B C 1
ATOM 6543 O O . PRO B 1 348 ? 8.672 -13.516 -27.5 1 52.75 348 PRO B O 1
ATOM 6546 N N . PRO B 1 349 ? 7.621 -13.562 -29.531 1 55 349 PRO B N 1
ATOM 6547 C CA . PRO B 1 349 ? 7.129 -14.93 -29.312 1 55 349 PRO B CA 1
ATOM 6548 C C . PRO B 1 349 ? 8.242 -15.914 -28.953 1 55 349 PRO B C 1
ATOM 6550 O O . PRO B 1 349 ? 9.328 -15.852 -29.531 1 55 349 PRO B O 1
ATOM 6553 N N . GLY B 1 350 ? 8.242 -16.641 -27.797 1 55.56 350 GLY B N 1
ATOM 6554 C CA . GLY B 1 350 ? 9.234 -17.609 -27.344 1 55.56 350 GLY B CA 1
ATOM 6555 C C . GLY B 1 350 ? 9.977 -17.172 -26.094 1 55.56 350 GLY B C 1
ATOM 6556 O O . GLY B 1 350 ? 10.688 -17.953 -25.484 1 55.56 350 GLY B O 1
ATOM 6557 N N . THR B 1 351 ? 10.023 -15.844 -26.047 1 56.12 351 THR B N 1
ATOM 6558 C CA . THR B 1 351 ? 10.789 -15.414 -24.875 1 56.12 351 THR B CA 1
ATOM 6559 C C . THR B 1 351 ? 9.984 -15.602 -23.594 1 56.12 351 THR B C 1
ATOM 6561 O O . THR B 1 351 ? 8.867 -15.094 -23.484 1 56.12 351 THR B O 1
ATOM 6564 N N . ASN B 1 352 ? 10.141 -16.766 -23.016 1 60.62 352 ASN B N 1
ATOM 6565 C CA . ASN B 1 352 ? 9.5 -17.031 -21.719 1 60.62 352 ASN B CA 1
ATOM 6566 C C . ASN B 1 352 ? 10.141 -16.203 -20.609 1 60.62 352 ASN B C 1
ATOM 6568 O O . ASN B 1 352 ? 11.203 -16.562 -20.094 1 60.62 352 ASN B O 1
ATOM 6572 N N . PHE B 1 353 ? 9.781 -14.953 -20.531 1 68 353 PHE B N 1
ATOM 6573 C CA . PHE B 1 353 ? 10.289 -14.133 -19.453 1 68 353 PHE B CA 1
ATOM 6574 C C . PHE B 1 353 ? 9.836 -14.68 -18.094 1 68 353 PHE B C 1
ATOM 6576 O O . PHE B 1 353 ? 8.656 -14.992 -17.906 1 68 353 PHE B O 1
ATOM 6583 N N . ASP B 1 354 ? 10.82 -15 -17.297 1 82.44 354 ASP B N 1
ATOM 6584 C CA . ASP B 1 354 ? 10.602 -15.57 -15.969 1 82.44 354 ASP B CA 1
ATOM 6585 C C . ASP B 1 354 ? 9.625 -14.711 -15.156 1 82.44 354 ASP B C 1
ATOM 6587 O O . ASP B 1 354 ? 9.766 -13.492 -15.102 1 82.44 354 ASP B O 1
ATOM 6591 N N . ILE B 1 355 ? 8.57 -15.289 -14.688 1 84.75 355 ILE B N 1
ATOM 6592 C CA . ILE B 1 355 ? 7.477 -14.602 -14.008 1 84.75 355 ILE B CA 1
ATOM 6593 C C . ILE B 1 355 ? 8.008 -13.891 -12.766 1 84.75 355 ILE B C 1
ATOM 6595 O O . ILE B 1 355 ? 7.586 -12.781 -12.445 1 84.75 355 ILE B O 1
ATOM 6599 N N . ILE B 1 356 ? 8.984 -14.484 -12.047 1 90.19 356 ILE B N 1
ATOM 6600 C CA . ILE B 1 356 ? 9.508 -13.883 -10.82 1 90.19 356 ILE B CA 1
ATOM 6601 C C . ILE B 1 356 ? 10.328 -12.641 -11.164 1 90.19 356 ILE B C 1
ATOM 6603 O O . ILE B 1 356 ? 10.25 -11.633 -10.461 1 90.19 356 ILE B O 1
ATOM 6607 N N . LEU B 1 357 ? 11.078 -12.742 -12.234 1 87.25 357 LEU B N 1
ATOM 6608 C CA . LEU B 1 357 ? 11.867 -11.586 -12.656 1 87.25 357 LEU B CA 1
ATOM 6609 C C . LEU B 1 357 ? 10.961 -10.422 -13.055 1 87.25 357 LEU B C 1
ATOM 6611 O O . LEU B 1 357 ? 11.258 -9.266 -12.75 1 87.25 357 LEU B O 1
ATOM 6615 N N . ARG B 1 358 ? 9.875 -10.766 -13.68 1 85.62 358 ARG B N 1
ATOM 6616 C CA . ARG B 1 358 ? 8.906 -9.742 -14.07 1 85.62 358 ARG B CA 1
ATOM 6617 C C . ARG B 1 358 ? 8.328 -9.047 -12.844 1 85.62 358 ARG B C 1
ATOM 6619 O O . ARG B 1 358 ? 8.18 -7.82 -12.828 1 85.62 358 ARG B O 1
ATOM 6626 N N . VAL B 1 359 ? 8.008 -9.828 -11.883 1 90.88 359 VAL B N 1
ATOM 6627 C CA . VAL B 1 359 ? 7.434 -9.297 -10.656 1 90.88 359 VAL B CA 1
ATOM 6628 C C . VAL B 1 359 ? 8.469 -8.438 -9.93 1 90.88 359 VAL B C 1
ATOM 6630 O O . VAL B 1 359 ? 8.148 -7.352 -9.438 1 90.88 359 VAL B O 1
ATOM 6633 N N . ILE B 1 360 ? 9.727 -8.883 -9.898 1 92.06 360 ILE B N 1
ATOM 6634 C CA . ILE B 1 360 ? 10.781 -8.141 -9.219 1 92.06 360 ILE B CA 1
ATOM 6635 C C . ILE B 1 360 ? 10.984 -6.789 -9.898 1 92.06 360 ILE B C 1
ATOM 6637 O O . ILE B 1 360 ? 11.125 -5.766 -9.227 1 92.06 360 ILE B O 1
ATOM 6641 N N . ILE B 1 361 ? 10.953 -6.766 -11.156 1 89.38 361 ILE B N 1
ATOM 6642 C CA . ILE B 1 361 ? 11.141 -5.527 -11.906 1 89.38 361 ILE B CA 1
ATOM 6643 C C . ILE B 1 361 ? 10.008 -4.551 -11.594 1 89.38 361 ILE B C 1
ATOM 6645 O O . ILE B 1 361 ? 10.258 -3.383 -11.289 1 89.38 361 ILE B O 1
ATOM 6649 N N . MET B 1 362 ? 8.828 -5.078 -11.625 1 90.44 362 MET B N 1
ATOM 6650 C CA . MET B 1 362 ? 7.668 -4.215 -11.414 1 90.44 362 MET B CA 1
ATOM 6651 C C . MET B 1 362 ? 7.637 -3.678 -9.992 1 90.44 362 MET B C 1
ATOM 6653 O O . MET B 1 362 ? 7.41 -2.486 -9.773 1 90.44 362 MET B O 1
ATOM 6657 N N . VAL B 1 363 ? 7.883 -4.547 -9.039 1 93.25 363 VAL B N 1
ATOM 6658 C CA . VAL B 1 363 ? 7.84 -4.121 -7.645 1 93.25 363 VAL B CA 1
ATOM 6659 C C . VAL B 1 363 ? 8.984 -3.146 -7.367 1 93.25 363 VAL B C 1
ATOM 6661 O O . VAL B 1 363 ? 8.836 -2.219 -6.57 1 93.25 363 VAL B O 1
ATOM 6664 N N . THR B 1 364 ? 10.094 -3.35 -8.039 1 94.44 364 THR B N 1
ATOM 6665 C CA . THR B 1 364 ? 11.242 -2.463 -7.887 1 94.44 364 THR B CA 1
ATOM 6666 C C . THR B 1 364 ? 10.93 -1.071 -8.43 1 94.44 364 THR B C 1
ATOM 6668 O O . THR B 1 364 ? 11.195 -0.067 -7.766 1 94.44 364 THR B O 1
ATOM 6671 N N . LEU B 1 365 ? 10.375 -1.058 -9.609 1 93.31 365 LEU B N 1
ATOM 6672 C CA . LEU B 1 365 ? 10.008 0.22 -10.211 1 93.31 365 LEU B CA 1
ATOM 6673 C C . LEU B 1 365 ? 8.961 0.938 -9.367 1 93.31 365 LEU B C 1
ATOM 6675 O O . LEU B 1 365 ? 9.031 2.156 -9.188 1 93.31 365 LEU B O 1
ATOM 6679 N N . PHE B 1 366 ? 8.062 0.171 -8.898 1 94.5 366 PHE B N 1
ATOM 6680 C CA . PHE B 1 366 ? 7.016 0.72 -8.047 1 94.5 366 PHE B CA 1
ATOM 6681 C C . PHE B 1 366 ? 7.609 1.334 -6.781 1 94.5 366 PHE B C 1
ATOM 6683 O O . PHE B 1 366 ? 7.328 2.49 -6.457 1 94.5 366 PHE B O 1
ATOM 6690 N N . SER B 1 367 ? 8.406 0.607 -6.129 1 95.94 367 SER B N 1
ATOM 6691 C CA . SER B 1 367 ? 9.016 1.063 -4.887 1 95.94 367 SER B CA 1
ATOM 6692 C C . SER B 1 367 ? 9.969 2.227 -5.137 1 95.94 367 SER B C 1
ATOM 6694 O O . SER B 1 367 ? 10.078 3.139 -4.312 1 95.94 367 SER B O 1
ATOM 6696 N N . ALA B 1 368 ? 10.664 2.201 -6.219 1 96.5 368 ALA B N 1
ATOM 6697 C CA . ALA B 1 368 ? 11.609 3.266 -6.555 1 96.5 368 ALA B CA 1
ATOM 6698 C C . ALA B 1 368 ? 10.898 4.613 -6.664 1 96.5 368 ALA B C 1
ATOM 6700 O O . ALA B 1 368 ? 11.422 5.633 -6.211 1 96.5 368 ALA B O 1
ATOM 6701 N N . ALA B 1 369 ? 9.773 4.602 -7.258 1 94.75 369 ALA B N 1
ATOM 6702 C CA . ALA B 1 369 ? 8.992 5.832 -7.395 1 94.75 369 ALA B CA 1
ATOM 6703 C C . ALA B 1 369 ? 8.594 6.383 -6.027 1 94.75 369 ALA B C 1
ATOM 6705 O O . ALA B 1 369 ? 8.656 7.594 -5.797 1 94.75 369 ALA B O 1
ATOM 6706 N N . TYR B 1 370 ? 8.242 5.547 -5.156 1 92.31 370 TYR B N 1
ATOM 6707 C CA . TYR B 1 370 ? 7.863 5.973 -3.812 1 92.31 370 TYR B CA 1
ATOM 6708 C C . TYR B 1 370 ? 9.07 6.492 -3.045 1 92.31 370 TYR B C 1
ATOM 6710 O O . TYR B 1 370 ? 8.977 7.496 -2.338 1 92.31 370 TYR B O 1
ATOM 6718 N N . ILE B 1 371 ? 10.156 5.812 -3.207 1 94.31 371 ILE B N 1
ATOM 6719 C CA . ILE B 1 371 ? 11.383 6.238 -2.541 1 94.31 371 ILE B CA 1
ATOM 6720 C C . ILE B 1 371 ? 11.805 7.613 -3.062 1 94.31 371 ILE B C 1
ATOM 6722 O O . ILE B 1 371 ? 12.227 8.477 -2.289 1 94.31 371 ILE B O 1
ATOM 6726 N N . ALA B 1 372 ? 11.672 7.801 -4.348 1 94.31 372 ALA B N 1
ATOM 6727 C CA . ALA B 1 372 ? 12 9.094 -4.941 1 94.31 372 ALA B CA 1
ATOM 6728 C C . ALA B 1 372 ? 11.156 10.211 -4.324 1 94.31 372 ALA B C 1
ATOM 6730 O O . ALA B 1 372 ? 11.664 11.297 -4.055 1 94.31 372 ALA B O 1
ATOM 6731 N N . GLU B 1 373 ? 9.953 9.938 -4.094 1 88.19 373 GLU B N 1
ATOM 6732 C CA . GLU B 1 373 ? 9.062 10.93 -3.49 1 88.19 373 GLU B CA 1
ATOM 6733 C C . GLU B 1 373 ? 9.445 11.211 -2.041 1 88.19 373 GLU B C 1
ATOM 6735 O O . GLU B 1 373 ? 9.359 12.344 -1.578 1 88.19 373 GLU B O 1
ATOM 6740 N N . VAL B 1 374 ? 9.828 10.18 -1.336 1 87.75 374 VAL B N 1
ATOM 6741 C CA . VAL B 1 374 ? 10.266 10.328 0.049 1 87.75 374 VAL B CA 1
ATOM 6742 C C . VAL B 1 374 ? 11.523 11.188 0.106 1 87.75 374 VAL B C 1
ATOM 6744 O O . VAL B 1 374 ? 11.648 12.062 0.966 1 87.75 374 VAL B O 1
ATOM 6747 N N . ILE B 1 375 ? 12.375 10.93 -0.805 1 90.5 375 ILE B N 1
ATOM 6748 C CA . ILE B 1 375 ? 13.625 11.695 -0.865 1 90.5 375 ILE B CA 1
ATOM 6749 C C . ILE B 1 375 ? 13.32 13.148 -1.229 1 90.5 375 ILE B C 1
ATOM 6751 O O . ILE B 1 375 ? 13.953 14.062 -0.708 1 90.5 375 ILE B O 1
ATOM 6755 N N . ARG B 1 376 ? 12.398 13.32 -2.102 1 86.44 376 ARG B N 1
ATOM 6756 C CA . ARG B 1 376 ? 11.969 14.68 -2.428 1 86.44 376 ARG B CA 1
ATOM 6757 C C . ARG B 1 376 ? 11.5 15.422 -1.181 1 86.44 376 ARG B C 1
ATOM 6759 O O . ARG B 1 376 ? 11.836 16.594 -0.983 1 86.44 376 ARG B O 1
ATOM 6766 N N . GLY B 1 377 ? 10.727 14.711 -0.448 1 81.12 377 GLY B N 1
ATOM 6767 C CA . GLY B 1 377 ? 10.305 15.305 0.811 1 81.12 377 GLY B CA 1
ATOM 6768 C C . GLY B 1 377 ? 11.461 15.633 1.737 1 81.12 377 GLY B C 1
ATOM 6769 O O . GLY B 1 377 ? 11.453 16.672 2.395 1 81.12 377 GLY B O 1
ATOM 6770 N N . GLY B 1 378 ? 12.461 14.797 1.8 1 83.38 378 GLY B N 1
ATOM 6771 C CA . GLY B 1 378 ? 13.656 15.047 2.586 1 83.38 378 GLY B CA 1
ATOM 6772 C C . GLY B 1 378 ? 14.461 16.234 2.086 1 83.38 378 GLY B C 1
ATOM 6773 O O . GLY B 1 378 ? 14.977 17.016 2.883 1 83.38 378 GLY B O 1
ATOM 6774 N N . LEU B 1 379 ? 14.547 16.422 0.86 1 83.25 379 LEU B N 1
ATOM 6775 C CA . LEU B 1 379 ? 15.266 17.531 0.254 1 83.25 379 LEU B CA 1
ATOM 6776 C C . LEU B 1 379 ? 14.555 18.859 0.524 1 83.25 379 LEU B C 1
ATOM 6778 O O . LEU B 1 379 ? 15.195 19.875 0.768 1 83.25 379 LEU B O 1
ATOM 6782 N N . ALA B 1 380 ? 13.266 18.766 0.508 1 76.5 380 ALA B N 1
ATOM 6783 C CA . ALA B 1 380 ? 12.453 19.953 0.758 1 76.5 380 ALA B CA 1
ATOM 6784 C C . ALA B 1 380 ? 12.555 20.391 2.217 1 76.5 380 ALA B C 1
ATOM 6786 O O . ALA B 1 380 ? 12.367 21.562 2.533 1 76.5 380 ALA B O 1
ATOM 6787 N N . ALA B 1 381 ? 12.852 19.453 3.031 1 75.62 381 ALA B N 1
ATOM 6788 C CA . ALA B 1 381 ? 12.914 19.734 4.465 1 75.62 381 ALA B CA 1
ATOM 6789 C C . ALA B 1 381 ? 14.281 20.297 4.848 1 75.62 381 ALA B C 1
ATOM 6791 O O . ALA B 1 381 ? 14.469 20.781 5.965 1 75.62 381 ALA B O 1
ATOM 6792 N N . LEU B 1 382 ? 15.25 20.344 3.898 1 80.69 382 LEU B N 1
ATOM 6793 C CA . LEU B 1 382 ? 16.578 20.859 4.176 1 80.69 382 LEU B CA 1
ATOM 6794 C C . LEU B 1 382 ? 16.578 22.375 4.289 1 80.69 382 LEU B C 1
ATOM 6796 O O . LEU B 1 382 ? 15.992 23.062 3.447 1 80.69 382 LEU B O 1
ATOM 6800 N N . PRO B 1 383 ? 17.188 22.781 5.355 1 78.44 383 PRO B N 1
ATOM 6801 C CA . PRO B 1 383 ? 17.297 24.234 5.465 1 78.44 383 PRO B CA 1
ATOM 6802 C C . PRO B 1 383 ? 18.062 24.875 4.309 1 78.44 383 PRO B C 1
ATOM 6804 O O . PRO B 1 383 ? 19.016 24.266 3.807 1 78.44 383 PRO B O 1
ATOM 6807 N N . ARG B 1 384 ? 17.75 26.047 3.924 1 79.38 384 ARG B N 1
ATOM 6808 C CA . ARG B 1 384 ? 18.359 26.781 2.82 1 79.38 384 ARG B CA 1
ATOM 6809 C C . ARG B 1 384 ? 19.844 27.047 3.098 1 79.38 384 ARG B C 1
ATOM 6811 O O . ARG B 1 384 ? 20.641 27.156 2.168 1 79.38 384 ARG B O 1
ATOM 6818 N N . GLY B 1 385 ? 20.062 27.062 4.371 1 76.94 385 GLY B N 1
ATOM 6819 C CA . GLY B 1 385 ? 21.438 27.328 4.777 1 76.94 385 GLY B CA 1
ATOM 6820 C C . GLY B 1 385 ? 22.422 26.297 4.242 1 76.94 385 GLY B C 1
ATOM 6821 O O . GLY B 1 385 ? 23.562 26.625 3.92 1 76.94 385 GLY B O 1
ATOM 6822 N N . GLN B 1 386 ? 21.969 25.109 4.117 1 80.69 386 GLN B N 1
ATOM 6823 C CA . GLN B 1 386 ? 22.828 24.047 3.615 1 80.69 386 GLN B CA 1
ATOM 6824 C C . GLN B 1 386 ? 23.172 24.266 2.145 1 80.69 386 GLN B C 1
ATOM 6826 O O . GLN B 1 386 ? 24.312 24.016 1.723 1 80.69 386 GLN B O 1
ATOM 6831 N N . TYR B 1 387 ? 22.219 24.734 1.417 1 84.31 387 TYR B N 1
ATOM 6832 C CA . TYR B 1 387 ? 22.469 25.031 0.008 1 84.31 387 TYR B CA 1
ATOM 6833 C C . TYR B 1 387 ? 23.391 26.234 -0.149 1 84.31 387 TYR B C 1
ATOM 6835 O O . TYR B 1 387 ? 24.297 26.219 -0.983 1 84.31 387 TYR B O 1
ATOM 6843 N N . GLU B 1 388 ? 23.156 27.188 0.753 1 86.25 388 GLU B N 1
ATOM 6844 C CA . GLU B 1 388 ? 23.984 28.391 0.739 1 86.25 388 GLU B CA 1
ATOM 6845 C C . GLU B 1 388 ? 25.422 28.078 1.172 1 86.25 388 GLU B C 1
ATOM 6847 O O . GLU B 1 388 ? 26.375 28.625 0.619 1 86.25 388 GLU B O 1
ATOM 6852 N N . ALA B 1 389 ? 25.5 27.234 2.094 1 86.94 389 ALA B N 1
ATOM 6853 C CA . ALA B 1 389 ? 26.812 26.828 2.566 1 86.94 389 ALA B CA 1
ATOM 6854 C C . ALA B 1 389 ? 27.594 26.109 1.467 1 86.94 389 ALA B C 1
ATOM 6856 O O . ALA B 1 389 ? 28.797 26.328 1.311 1 86.94 389 ALA B O 1
ATOM 6857 N N . ALA B 1 390 ? 26.938 25.266 0.773 1 88.06 390 ALA B N 1
ATOM 6858 C CA . ALA B 1 390 ? 27.594 24.562 -0.323 1 88.06 390 ALA B CA 1
ATOM 6859 C C . ALA B 1 390 ? 28.031 25.516 -1.422 1 88.06 390 ALA B C 1
ATOM 6861 O O . ALA B 1 390 ? 29.125 25.375 -1.983 1 88.06 390 ALA B O 1
ATOM 6862 N N . ASP B 1 391 ? 27.25 26.531 -1.676 1 86.44 391 ASP B N 1
ATOM 6863 C CA . ASP B 1 391 ? 27.562 27.547 -2.676 1 86.44 391 ASP B CA 1
ATOM 6864 C C . ASP B 1 391 ? 28.734 28.438 -2.221 1 86.44 391 ASP B C 1
ATOM 6866 O O . ASP B 1 391 ? 29.578 28.812 -3.029 1 86.44 391 ASP B O 1
ATOM 6870 N N . ALA B 1 392 ? 28.703 28.734 -0.984 1 89.19 392 ALA B N 1
ATOM 6871 C CA . ALA B 1 392 ? 29.75 29.547 -0.406 1 89.19 392 ALA B CA 1
ATOM 6872 C C . ALA B 1 392 ? 31.109 28.844 -0.491 1 89.19 392 ALA B C 1
ATOM 6874 O O . ALA B 1 392 ? 32.156 29.5 -0.621 1 89.19 392 ALA B O 1
ATOM 6875 N N . LEU B 1 393 ? 31.094 27.562 -0.426 1 90.5 393 LEU B N 1
ATOM 6876 C CA . LEU B 1 393 ? 32.312 26.781 -0.515 1 90.5 393 LEU B CA 1
ATOM 6877 C C . LEU B 1 393 ? 32.75 26.609 -1.968 1 90.5 393 LEU B C 1
ATOM 6879 O O . LEU B 1 393 ? 33.812 26.047 -2.24 1 90.5 393 LEU B O 1
ATOM 6883 N N . GLY B 1 394 ? 31.969 27.031 -2.881 1 85.62 394 GLY B N 1
ATOM 6884 C CA . GLY B 1 394 ? 32.312 26.953 -4.293 1 85.62 394 GLY B CA 1
ATOM 6885 C C . GLY B 1 394 ? 32.188 25.562 -4.875 1 85.62 394 GLY B C 1
ATOM 6886 O O . GLY B 1 394 ? 32.844 25.234 -5.855 1 85.62 394 GLY B O 1
ATOM 6887 N N . LEU B 1 395 ? 31.406 24.797 -4.316 1 83.56 395 LEU B N 1
ATOM 6888 C CA . LEU B 1 395 ? 31.25 23.422 -4.793 1 83.56 395 LEU B CA 1
ATOM 6889 C C . LEU B 1 395 ? 30.328 23.375 -6.016 1 83.56 395 LEU B C 1
ATOM 6891 O O . LEU B 1 395 ? 29.359 24.125 -6.098 1 83.56 395 LEU B O 1
ATOM 6895 N N . ASP B 1 396 ? 30.75 22.5 -6.91 1 80.38 396 ASP B N 1
ATOM 6896 C CA . ASP B 1 396 ? 29.875 22.266 -8.055 1 80.38 396 ASP B CA 1
ATOM 6897 C C . ASP B 1 396 ? 28.641 21.469 -7.652 1 80.38 396 ASP B C 1
ATOM 6899 O O . ASP B 1 396 ? 28.562 20.953 -6.531 1 80.38 396 ASP B O 1
ATOM 6903 N N . TYR B 1 397 ? 27.641 21.469 -8.5 1 76.19 397 TYR B N 1
ATOM 6904 C CA . TYR B 1 397 ? 26.359 20.844 -8.211 1 76.19 397 TYR B CA 1
ATOM 6905 C C . TYR B 1 397 ? 26.531 19.406 -7.762 1 76.19 397 TYR B C 1
ATOM 6907 O O . TYR B 1 397 ? 25.969 18.984 -6.746 1 76.19 397 TYR B O 1
ATOM 6915 N N . TRP B 1 398 ? 27.328 18.688 -8.398 1 75.19 398 TRP B N 1
ATOM 6916 C CA . TRP B 1 398 ? 27.469 17.266 -8.133 1 75.19 398 TRP B CA 1
ATOM 6917 C C . TRP B 1 398 ? 28.234 17.031 -6.832 1 75.19 398 TRP B C 1
ATOM 6919 O O . TRP B 1 398 ? 27.922 16.109 -6.074 1 75.19 398 TRP B O 1
ATOM 6929 N N . LYS B 1 399 ? 29.25 17.891 -6.633 1 81 399 LYS B N 1
ATOM 6930 C CA . LYS B 1 399 ? 29.984 17.781 -5.375 1 81 399 LYS B CA 1
ATOM 6931 C C . LYS B 1 399 ? 29.125 18.188 -4.191 1 81 399 LYS B C 1
ATOM 6933 O O . LYS B 1 399 ? 29.172 17.562 -3.135 1 81 399 LYS B O 1
ATOM 6938 N N . ALA B 1 400 ? 28.359 19.203 -4.48 1 85.31 400 ALA B N 1
ATOM 6939 C CA . ALA B 1 400 ? 27.453 19.656 -3.426 1 85.31 400 ALA B CA 1
ATOM 6940 C C . ALA B 1 400 ? 26.422 18.594 -3.092 1 85.31 400 ALA B C 1
ATOM 6942 O O . ALA B 1 400 ? 26.141 18.328 -1.92 1 85.31 400 ALA B O 1
ATOM 6943 N N . GLN B 1 401 ? 25.922 17.953 -4.121 1 83.56 401 GLN B N 1
ATOM 6944 C CA . GLN B 1 401 ? 24.906 16.922 -3.947 1 83.56 401 GLN B CA 1
ATOM 6945 C C . GLN B 1 401 ? 25.469 15.695 -3.244 1 83.56 401 GLN B C 1
ATOM 6947 O O . GLN B 1 401 ? 24.844 15.148 -2.336 1 83.56 401 GLN B O 1
ATOM 6952 N N . ARG B 1 402 ? 26.609 15.289 -3.586 1 83.31 402 ARG B N 1
ATOM 6953 C CA . ARG B 1 402 ? 27.203 14.055 -3.092 1 83.31 402 ARG B CA 1
ATOM 6954 C C . ARG B 1 402 ? 27.719 14.227 -1.672 1 83.31 402 ARG B C 1
ATOM 6956 O O . ARG B 1 402 ? 27.625 13.312 -0.849 1 83.31 402 ARG B O 1
ATOM 6963 N N . LEU B 1 403 ? 28.172 15.445 -1.339 1 86 403 LEU B N 1
ATOM 6964 C CA . LEU B 1 403 ? 28.906 15.609 -0.088 1 86 403 LEU B CA 1
ATOM 6965 C C . LEU B 1 403 ? 28.031 16.25 0.978 1 86 403 LEU B C 1
ATOM 6967 O O . LEU B 1 403 ? 28.25 16.047 2.174 1 86 403 LEU B O 1
ATOM 6971 N N . ILE B 1 404 ? 27.094 16.984 0.542 1 87.38 404 ILE B N 1
ATOM 6972 C CA . ILE B 1 404 ? 26.438 17.797 1.558 1 87.38 404 ILE B CA 1
ATOM 6973 C C . ILE B 1 404 ? 24.922 17.562 1.495 1 87.38 404 ILE B C 1
ATOM 6975 O O . ILE B 1 404 ? 24.312 17.125 2.475 1 87.38 404 ILE B O 1
ATOM 6979 N N . ILE B 1 405 ? 24.359 17.688 0.37 1 88.75 405 ILE B N 1
ATOM 6980 C CA . ILE B 1 405 ? 22.906 17.797 0.259 1 88.75 405 ILE B CA 1
ATOM 6981 C C . ILE B 1 405 ? 22.266 16.422 0.335 1 88.75 405 ILE B C 1
ATOM 6983 O O . ILE B 1 405 ? 21.469 16.141 1.236 1 88.75 405 ILE B O 1
ATOM 6987 N N . MET B 1 406 ? 22.734 15.531 -0.447 1 87.81 406 MET B N 1
ATOM 6988 C CA . MET B 1 406 ? 22.078 14.234 -0.564 1 87.81 406 MET B CA 1
ATOM 6989 C C . MET B 1 406 ? 22.25 13.414 0.714 1 87.81 406 MET B C 1
ATOM 6991 O O . MET B 1 406 ? 21.281 12.812 1.202 1 87.81 406 MET B O 1
ATOM 6995 N N . PRO B 1 407 ? 23.391 13.406 1.275 1 86.56 407 PRO B N 1
ATOM 6996 C CA . PRO B 1 407 ? 23.531 12.641 2.516 1 86.56 407 PRO B CA 1
ATOM 6997 C C . PRO B 1 407 ? 22.625 13.148 3.633 1 86.56 407 PRO B C 1
ATOM 6999 O O . PRO B 1 407 ? 22.078 12.352 4.398 1 86.56 407 PRO B O 1
ATOM 7002 N N . GLN B 1 408 ? 22.469 14.375 3.666 1 85.31 408 GLN B N 1
ATOM 7003 C CA . GLN B 1 408 ? 21.594 14.953 4.691 1 85.31 408 GLN B CA 1
ATOM 7004 C C . GLN B 1 408 ? 20.125 14.664 4.398 1 85.31 408 GLN B C 1
ATOM 7006 O O . GLN B 1 408 ? 19.359 14.359 5.312 1 85.31 408 GLN B O 1
ATOM 7011 N N . ALA B 1 409 ? 19.828 14.742 3.162 1 87.19 409 ALA B N 1
ATOM 7012 C CA . ALA B 1 409 ? 18.453 14.453 2.764 1 87.19 409 ALA B CA 1
ATOM 7013 C C . ALA B 1 409 ? 18.109 12.992 3.031 1 87.19 409 ALA B C 1
ATOM 7015 O O . ALA B 1 409 ? 16.984 12.688 3.443 1 87.19 409 ALA B O 1
ATOM 7016 N N . LEU B 1 410 ? 19.031 12.141 2.828 1 87.69 410 LEU B N 1
ATOM 7017 C CA . LEU B 1 410 ? 18.812 10.711 3.055 1 87.69 410 LEU B CA 1
ATOM 7018 C C . LEU B 1 410 ? 18.641 10.422 4.543 1 87.69 410 LEU B C 1
ATOM 7020 O O . LEU B 1 410 ? 17.828 9.578 4.922 1 87.69 410 LEU B O 1
ATOM 7024 N N . LYS B 1 411 ? 19.375 11.125 5.309 1 83.81 411 LYS B N 1
ATOM 7025 C CA . LYS B 1 411 ? 19.266 10.953 6.754 1 83.81 411 LYS B CA 1
ATOM 7026 C C . LYS B 1 411 ? 17.875 11.352 7.246 1 83.81 411 LYS B C 1
ATOM 7028 O O . LYS B 1 411 ? 17.281 10.648 8.062 1 83.81 411 LYS B O 1
ATOM 7033 N N . ILE B 1 412 ? 17.406 12.383 6.688 1 80.69 412 ILE B N 1
ATOM 7034 C CA . ILE B 1 412 ? 16.094 12.883 7.062 1 80.69 412 ILE B CA 1
ATOM 7035 C C . ILE B 1 412 ? 15.016 11.922 6.57 1 80.69 412 ILE B C 1
ATOM 7037 O O . ILE B 1 412 ? 13.977 11.75 7.223 1 80.69 412 ILE B O 1
ATOM 7041 N N . SER B 1 413 ? 15.297 11.227 5.52 1 86.5 413 SER B N 1
ATOM 7042 C CA . SER B 1 413 ? 14.297 10.414 4.836 1 86.5 413 SER B CA 1
ATOM 7043 C C . SER B 1 413 ? 14.32 8.969 5.332 1 86.5 413 SER B C 1
ATOM 7045 O O . SER B 1 413 ? 13.547 8.133 4.867 1 86.5 413 SER B O 1
ATOM 7047 N N . ILE B 1 414 ? 15.156 8.641 6.305 1 86.12 414 ILE B N 1
ATOM 7048 C CA . ILE B 1 414 ? 15.359 7.266 6.75 1 86.12 414 ILE B CA 1
ATOM 7049 C C . ILE B 1 414 ? 14.023 6.668 7.191 1 86.12 414 ILE B C 1
ATOM 7051 O O . ILE B 1 414 ? 13.633 5.59 6.73 1 86.12 414 ILE B O 1
ATOM 7055 N N . PRO B 1 415 ? 13.211 7.336 8.047 1 83.31 415 PRO B N 1
ATOM 7056 C CA . PRO B 1 415 ? 11.945 6.734 8.453 1 83.31 415 PRO B CA 1
ATOM 7057 C C . PRO B 1 415 ? 11.008 6.469 7.273 1 83.31 415 PRO B C 1
ATOM 7059 O O . PRO B 1 415 ? 10.359 5.422 7.215 1 83.31 415 PRO B O 1
ATOM 7062 N N . GLY B 1 416 ? 11.055 7.438 6.352 1 85.44 416 GLY B N 1
ATOM 7063 C CA . GLY B 1 416 ? 10.219 7.281 5.168 1 85.44 416 GLY B CA 1
ATOM 7064 C C . GLY B 1 416 ? 10.68 6.156 4.262 1 85.44 416 GLY B C 1
ATOM 7065 O O . GLY B 1 416 ? 9.859 5.406 3.727 1 85.44 416 GLY B O 1
ATOM 7066 N N . ILE B 1 417 ? 11.953 6.055 4.094 1 90.12 417 ILE B N 1
ATOM 7067 C CA . ILE B 1 417 ? 12.531 5.02 3.24 1 90.12 417 ILE B CA 1
ATOM 7068 C C . ILE B 1 417 ? 12.227 3.641 3.828 1 90.12 417 ILE B C 1
ATOM 7070 O O . ILE B 1 417 ? 11.789 2.736 3.113 1 90.12 417 ILE B O 1
ATOM 7074 N N . VAL B 1 418 ? 12.43 3.482 5.109 1 89.5 418 VAL B N 1
ATOM 7075 C CA . VAL B 1 418 ? 12.195 2.199 5.762 1 89.5 418 VAL B CA 1
ATOM 7076 C C . VAL B 1 418 ? 10.703 1.86 5.715 1 89.5 418 VAL B C 1
ATOM 7078 O O . VAL B 1 418 ? 10.328 0.701 5.523 1 89.5 418 VAL B O 1
ATOM 7081 N N . SER B 1 419 ? 9.883 2.875 5.883 1 88.62 419 SER B N 1
ATOM 7082 C CA . SER B 1 419 ? 8.453 2.641 5.742 1 88.62 419 SER B CA 1
ATOM 7083 C C . SER B 1 419 ? 8.109 2.115 4.352 1 88.62 419 SER B C 1
ATOM 7085 O O . SER B 1 419 ? 7.223 1.269 4.203 1 88.62 419 SER B O 1
ATOM 7087 N N . SER B 1 420 ? 8.797 2.623 3.361 1 91.44 420 SER B N 1
ATOM 7088 C CA . SER B 1 420 ? 8.594 2.145 1.997 1 91.44 420 SER B CA 1
ATOM 7089 C C . SER B 1 420 ? 9.07 0.702 1.843 1 91.44 420 SER B C 1
ATOM 7091 O O . SER B 1 420 ? 8.445 -0.089 1.133 1 91.44 420 SER B O 1
ATOM 7093 N N . PHE B 1 421 ? 10.148 0.382 2.52 1 94.44 421 PHE B N 1
ATOM 7094 C CA . PHE B 1 421 ? 10.656 -0.987 2.5 1 94.44 421 PHE B CA 1
ATOM 7095 C C . PHE B 1 421 ? 9.656 -1.938 3.148 1 94.44 421 PHE B C 1
ATOM 7097 O O . PHE B 1 421 ? 9.398 -3.025 2.625 1 94.44 421 PHE B O 1
ATOM 7104 N N . ILE B 1 422 ? 9.148 -1.55 4.289 1 93.44 422 ILE B N 1
ATOM 7105 C CA . ILE B 1 422 ? 8.156 -2.35 5 1 93.44 422 ILE B CA 1
ATOM 7106 C C . ILE B 1 422 ? 6.922 -2.547 4.121 1 93.44 422 ILE B C 1
ATOM 7108 O O . ILE B 1 422 ? 6.426 -3.666 3.98 1 93.44 422 ILE B O 1
ATOM 7112 N N . GLY B 1 423 ? 6.508 -1.47 3.516 1 92.94 423 GLY B N 1
ATOM 7113 C CA . GLY B 1 423 ? 5.387 -1.556 2.596 1 92.94 423 GLY B CA 1
ATOM 7114 C C . GLY B 1 423 ? 5.633 -2.502 1.437 1 92.94 423 GLY B C 1
ATOM 7115 O O . GLY B 1 423 ? 4.762 -3.295 1.078 1 92.94 423 GLY B O 1
ATOM 7116 N N . LEU B 1 424 ? 6.797 -2.455 0.907 1 95.12 424 LEU B N 1
ATOM 7117 C CA . LEU B 1 424 ? 7.156 -3.312 -0.216 1 95.12 424 LEU B CA 1
ATOM 7118 C C . LEU B 1 424 ? 7.129 -4.781 0.193 1 95.12 424 LEU B C 1
ATOM 7120 O O . LEU B 1 424 ? 6.637 -5.629 -0.556 1 95.12 424 LEU B O 1
ATOM 7124 N N . PHE B 1 425 ? 7.719 -5.086 1.315 1 96.12 425 PHE B N 1
ATOM 7125 C CA . PHE B 1 425 ? 7.738 -6.465 1.785 1 96.12 425 PHE B CA 1
ATOM 7126 C C . PHE B 1 425 ? 6.324 -6.996 1.968 1 96.12 425 PHE B C 1
ATOM 7128 O O . PHE B 1 425 ? 6.035 -8.148 1.621 1 96.12 425 PHE B O 1
ATOM 7135 N N . LYS B 1 426 ? 5.473 -6.258 2.479 1 94.31 426 LYS B N 1
ATOM 7136 C CA . LYS B 1 426 ? 4.078 -6.656 2.648 1 94.31 426 LYS B CA 1
ATOM 7137 C C . LYS B 1 426 ? 3.375 -6.789 1.3 1 94.31 426 LYS B C 1
ATOM 7139 O O . LYS B 1 426 ? 2.516 -7.652 1.123 1 94.31 426 LYS B O 1
ATOM 7144 N N . ASP B 1 427 ? 3.785 -5.953 0.357 1 92.94 427 ASP B N 1
ATOM 7145 C CA . ASP B 1 427 ? 3.188 -5.965 -0.974 1 92.94 427 ASP B CA 1
ATOM 7146 C C . ASP B 1 427 ? 3.549 -7.242 -1.729 1 92.94 427 ASP B C 1
ATOM 7148 O O . ASP B 1 427 ? 2.941 -7.555 -2.754 1 92.94 427 ASP B O 1
ATOM 7152 N N . THR B 1 428 ? 4.547 -7.973 -1.232 1 95 428 THR B N 1
ATOM 7153 C CA . THR B 1 428 ? 4.902 -9.227 -1.891 1 95 428 THR B CA 1
ATOM 7154 C C . THR B 1 428 ? 3.738 -10.211 -1.844 1 95 428 THR B C 1
ATOM 7156 O O . THR B 1 428 ? 3.697 -11.164 -2.619 1 95 428 THR B O 1
ATOM 7159 N N . THR B 1 429 ? 2.797 -10.008 -0.961 1 93.19 429 THR B N 1
ATOM 7160 C CA . THR B 1 429 ? 1.643 -10.891 -0.878 1 93.19 429 THR B CA 1
ATOM 7161 C C . THR B 1 429 ? 0.736 -10.719 -2.092 1 93.19 429 THR B C 1
ATOM 7163 O O . THR B 1 429 ? -0.073 -11.594 -2.402 1 93.19 429 THR B O 1
ATOM 7166 N N . LEU B 1 430 ? 0.887 -9.648 -2.84 1 91.62 430 LEU B N 1
ATOM 7167 C CA . LEU B 1 430 ? 0.022 -9.336 -3.973 1 91.62 430 LEU B CA 1
ATOM 7168 C C . LEU B 1 430 ? 0.389 -10.18 -5.188 1 91.62 430 LEU B C 1
ATOM 7170 O O . LEU B 1 430 ? -0.354 -10.219 -6.172 1 91.62 430 LEU B O 1
ATOM 7174 N N . VAL B 1 431 ? 1.505 -10.93 -5.082 1 91.06 431 VAL B N 1
ATOM 7175 C CA . VAL B 1 431 ? 1.933 -11.719 -6.234 1 91.06 431 VAL B CA 1
ATOM 7176 C C . VAL B 1 431 ? 0.961 -12.875 -6.461 1 91.06 431 VAL B C 1
ATOM 7178 O O . VAL B 1 431 ? 0.991 -13.523 -7.508 1 91.06 431 VAL B O 1
ATOM 7181 N N . VAL B 1 432 ? 0.07 -13.094 -5.5 1 88.38 432 VAL B N 1
ATOM 7182 C CA . VAL B 1 432 ? -0.968 -14.109 -5.652 1 88.38 432 VAL B CA 1
ATOM 7183 C C . VAL B 1 432 ? -1.835 -13.789 -6.863 1 88.38 432 VAL B C 1
ATOM 7185 O O . VAL B 1 432 ? -2.371 -14.688 -7.512 1 88.38 432 VAL B O 1
ATOM 7188 N N . PHE B 1 433 ? -1.888 -12.555 -7.277 1 83.44 433 PHE B N 1
ATOM 7189 C CA . PHE B 1 433 ? -2.729 -12.125 -8.391 1 83.44 433 PHE B CA 1
ATOM 7190 C C . PHE B 1 433 ? -2.121 -12.531 -9.727 1 83.44 433 PHE B C 1
ATOM 7192 O O . PHE B 1 433 ? -2.809 -12.555 -10.742 1 83.44 433 PHE B O 1
ATOM 7199 N N . VAL B 1 434 ? -0.853 -12.805 -9.734 1 83.44 434 VAL B N 1
ATOM 7200 C CA . VAL B 1 434 ? -0.22 -13.273 -10.969 1 83.44 434 VAL B CA 1
ATOM 7201 C C . VAL B 1 434 ? 0.087 -14.766 -10.852 1 83.44 434 VAL B C 1
ATOM 7203 O O . VAL B 1 434 ? 1.055 -15.25 -11.445 1 83.44 434 VAL B O 1
ATOM 7206 N N . ALA B 1 435 ? -0.602 -15.438 -10.008 1 82.25 435 ALA B N 1
ATOM 7207 C CA . ALA B 1 435 ? -0.644 -16.891 -9.891 1 82.25 435 ALA B CA 1
ATOM 7208 C C . ALA B 1 435 ? 0.634 -17.422 -9.258 1 82.25 435 ALA B C 1
ATOM 7210 O O . ALA B 1 435 ? 1.066 -18.547 -9.555 1 82.25 435 ALA B O 1
ATOM 7211 N N . LEU B 1 436 ? 1.356 -16.578 -8.555 1 89.81 436 LEU B N 1
ATOM 7212 C CA . LEU B 1 436 ? 2.455 -17.062 -7.723 1 89.81 436 LEU B CA 1
ATOM 7213 C C . LEU B 1 436 ? 1.967 -17.422 -6.32 1 89.81 436 LEU B C 1
ATOM 7215 O O . LEU B 1 436 ? 0.99 -16.844 -5.836 1 89.81 436 LEU B O 1
ATOM 7219 N N . LEU B 1 437 ? 2.658 -18.328 -5.715 1 93.5 437 LEU B N 1
ATOM 7220 C CA . LEU B 1 437 ? 2.18 -18.859 -4.441 1 93.5 437 LEU B CA 1
ATOM 7221 C C . LEU B 1 437 ? 2.836 -18.141 -3.273 1 93.5 437 LEU B C 1
ATOM 7223 O O . LEU B 1 437 ? 3.742 -18.672 -2.631 1 93.5 437 LEU B O 1
ATOM 7227 N N . ASP B 1 438 ? 2.248 -17.016 -2.967 1 94.12 438 ASP B N 1
ATOM 7228 C CA . ASP B 1 438 ? 2.715 -16.281 -1.798 1 94.12 438 ASP B CA 1
ATOM 7229 C C . ASP B 1 438 ? 2.367 -17.016 -0.506 1 94.12 438 ASP B C 1
ATOM 7231 O O . ASP B 1 438 ? 1.542 -17.922 -0.51 1 94.12 438 ASP B O 1
ATOM 7235 N N . PRO B 1 439 ? 3.012 -16.672 0.57 1 94.69 439 PRO B N 1
ATOM 7236 C CA . PRO B 1 439 ? 2.762 -17.422 1.808 1 94.69 439 PRO B CA 1
ATOM 7237 C C . PRO B 1 439 ? 1.386 -17.141 2.402 1 94.69 439 PRO B C 1
ATOM 7239 O O . PRO B 1 439 ? 0.874 -17.922 3.195 1 94.69 439 PRO B O 1
ATOM 7242 N N . LEU B 1 440 ? 0.775 -16.125 2.076 1 92.88 440 LEU B N 1
ATOM 7243 C CA . LEU B 1 440 ? -0.469 -15.711 2.711 1 92.88 440 LEU B CA 1
ATOM 7244 C C . LEU B 1 440 ? -1.672 -16.344 2.021 1 92.88 440 LEU B C 1
ATOM 7246 O O . LEU B 1 440 ? -2.113 -17.422 2.408 1 92.88 440 LEU B O 1
ATOM 7250 N N . LYS B 1 441 ? -2.068 -15.906 0.935 1 86 441 LYS B N 1
ATOM 7251 C CA . LYS B 1 441 ? -3.246 -16.453 0.271 1 86 441 LYS B CA 1
ATOM 7252 C C . LYS B 1 441 ? -2.873 -17.641 -0.611 1 86 441 LYS B C 1
ATOM 7254 O O . LYS B 1 441 ? -3.578 -18.656 -0.627 1 86 441 LYS B O 1
ATOM 7259 N N . GLY B 1 442 ? -1.788 -17.578 -1.247 1 89 442 GLY B N 1
ATOM 7260 C CA . GLY B 1 442 ? -1.394 -18.641 -2.164 1 89 442 GLY B CA 1
ATOM 7261 C C . GLY B 1 442 ? -1.246 -20 -1.487 1 89 442 GLY B C 1
ATOM 7262 O O . GLY B 1 442 ? -1.954 -20.938 -1.828 1 89 442 GLY B O 1
ATOM 7263 N N . ILE B 1 443 ? -0.413 -20 -0.508 1 92.88 443 ILE B N 1
ATOM 7264 C CA . ILE B 1 443 ? -0.154 -21.266 0.174 1 92.88 443 ILE B CA 1
ATOM 7265 C C . ILE B 1 443 ? -1.353 -21.625 1.043 1 92.88 443 ILE B C 1
ATOM 7267 O O . ILE B 1 443 ? -1.718 -22.797 1.138 1 92.88 443 ILE B O 1
ATOM 7271 N N . THR B 1 444 ? -2.014 -20.672 1.631 1 90.56 444 THR B N 1
ATOM 7272 C CA . THR B 1 444 ? -3.172 -20.953 2.475 1 90.56 444 THR B CA 1
ATOM 7273 C C . THR B 1 444 ? -4.305 -21.562 1.656 1 90.56 444 THR B C 1
ATOM 7275 O O . THR B 1 444 ? -4.973 -22.484 2.109 1 90.56 444 THR B O 1
ATOM 7278 N N . ASP B 1 445 ? -4.5 -21.078 0.479 1 88.5 445 ASP B N 1
ATOM 7279 C CA . ASP B 1 445 ? -5.523 -21.641 -0.394 1 88.5 445 ASP B CA 1
ATOM 7280 C C . ASP B 1 445 ? -5.188 -23.078 -0.782 1 88.5 445 ASP B C 1
ATOM 7282 O O . ASP B 1 445 ? -6.074 -23.922 -0.875 1 88.5 445 ASP B O 1
ATOM 7286 N N . ALA B 1 446 ? -3.939 -23.328 -1.011 1 90 446 ALA B N 1
ATOM 7287 C CA . ALA B 1 446 ? -3.498 -24.688 -1.338 1 90 446 ALA B CA 1
ATOM 7288 C C . ALA B 1 446 ? -3.727 -25.641 -0.166 1 90 446 ALA B C 1
ATOM 7290 O O . ALA B 1 446 ? -4.133 -26.781 -0.361 1 90 446 ALA B O 1
ATOM 7291 N N . VAL B 1 447 ? -3.496 -25.141 1.006 1 91.56 447 VAL B N 1
ATOM 7292 C CA . VAL B 1 447 ? -3.688 -25.938 2.213 1 91.56 447 VAL B CA 1
ATOM 7293 C C . VAL B 1 447 ? -5.176 -26.203 2.428 1 91.56 447 VAL B C 1
ATOM 7295 O O . VAL B 1 447 ? -5.574 -27.328 2.74 1 91.56 447 VAL B O 1
ATOM 7298 N N . ARG B 1 448 ? -5.977 -25.234 2.143 1 91 448 ARG B N 1
ATOM 7299 C CA . ARG B 1 448 ? -7.414 -25.344 2.375 1 91 448 ARG B CA 1
ATOM 7300 C C . ARG B 1 448 ? -8.086 -26.172 1.297 1 91 448 ARG B C 1
ATOM 7302 O O . ARG B 1 448 ? -9.219 -26.625 1.469 1 91 448 ARG B O 1
ATOM 7309 N N . ALA B 1 449 ? -7.414 -26.375 0.238 1 90.38 449 ALA B N 1
ATOM 7310 C CA . ALA B 1 449 ? -7.93 -27.234 -0.833 1 90.38 449 ALA B CA 1
ATOM 7311 C C . ALA B 1 449 ? -7.84 -28.703 -0.453 1 90.38 449 ALA B C 1
ATOM 7313 O O . ALA B 1 449 ? -8.531 -29.547 -1.035 1 90.38 449 ALA B O 1
ATOM 7314 N N . ASP B 1 450 ? -6.941 -28.953 0.492 1 92.44 450 ASP B N 1
ATOM 7315 C CA . ASP B 1 450 ? -6.828 -30.297 1.024 1 92.44 450 ASP B CA 1
ATOM 7316 C C . ASP B 1 450 ? -8.023 -30.641 1.919 1 92.44 450 ASP B C 1
ATOM 7318 O O . ASP B 1 450 ? -8.359 -29.875 2.828 1 92.44 450 ASP B O 1
ATOM 7322 N N . ILE B 1 451 ? -8.641 -31.797 1.7 1 92.5 451 ILE B N 1
ATOM 7323 C CA . ILE B 1 451 ? -9.859 -32.219 2.383 1 92.5 451 ILE B CA 1
ATOM 7324 C C . ILE B 1 451 ? -9.602 -32.312 3.887 1 92.5 451 ILE B C 1
ATOM 7326 O O . ILE B 1 451 ? -10.484 -32 4.691 1 92.5 451 ILE B O 1
ATOM 7330 N N . ASN B 1 452 ? -8.391 -32.594 4.262 1 93.69 452 ASN B N 1
ATOM 7331 C CA . ASN B 1 452 ? -8.055 -32.781 5.668 1 93.69 452 ASN B CA 1
ATOM 7332 C C . ASN B 1 452 ? -8.031 -31.453 6.41 1 93.69 452 ASN B C 1
ATOM 7334 O O . ASN B 1 452 ? -8.172 -31.406 7.633 1 93.69 452 ASN B O 1
ATOM 7338 N N . TRP B 1 453 ? -7.855 -30.422 5.656 1 94.56 453 TRP B N 1
ATOM 7339 C CA . TRP B 1 453 ? -7.699 -29.125 6.297 1 94.56 453 TRP B CA 1
ATOM 7340 C C . TRP B 1 453 ? -8.734 -28.125 5.766 1 94.56 453 TRP B C 1
ATOM 7342 O O . TRP B 1 453 ? -8.547 -26.922 5.879 1 94.56 453 TRP B O 1
ATOM 7352 N N . LYS B 1 454 ? -9.773 -28.734 5.223 1 90.06 454 LYS B N 1
ATOM 7353 C CA . LYS B 1 454 ? -10.828 -27.891 4.688 1 90.06 454 LYS B CA 1
ATOM 7354 C C . LYS B 1 454 ? -11.531 -27.109 5.801 1 90.06 454 LYS B C 1
ATOM 7356 O O . LYS B 1 454 ? -11.914 -27.688 6.82 1 90.06 454 LYS B O 1
ATOM 7361 N N . GLY B 1 455 ? -11.562 -25.844 5.73 1 84.75 455 GLY B N 1
ATOM 7362 C CA . GLY B 1 455 ? -12.266 -25.016 6.711 1 84.75 455 GLY B CA 1
ATOM 7363 C C . GLY B 1 455 ? -11.336 -24.281 7.652 1 84.75 455 GLY B C 1
ATOM 7364 O O . GLY B 1 455 ? -11.766 -23.422 8.414 1 84.75 455 GLY B O 1
ATOM 7365 N N . ILE B 1 456 ? -10.031 -24.734 7.625 1 88.06 456 ILE B N 1
ATOM 7366 C CA . ILE B 1 456 ? -9.062 -24.062 8.484 1 88.06 456 ILE B CA 1
ATOM 7367 C C . ILE B 1 456 ? -8.859 -22.625 8.016 1 88.06 456 ILE B C 1
ATOM 7369 O O . ILE B 1 456 ? -8.766 -22.375 6.809 1 88.06 456 ILE B O 1
ATOM 7373 N N . TYR B 1 457 ? -8.922 -21.75 8.906 1 81.25 457 TYR B N 1
ATOM 7374 C CA . TYR B 1 457 ? -8.883 -20.359 8.461 1 81.25 457 TYR B CA 1
ATOM 7375 C C . TYR B 1 457 ? -7.926 -19.531 9.312 1 81.25 457 TYR B C 1
ATOM 7377 O O . TYR B 1 457 ? -7.012 -18.891 8.789 1 81.25 457 TYR B O 1
ATOM 7385 N N . TRP B 1 458 ? -7.84 -19.641 10.633 1 83.94 458 TRP B N 1
ATOM 7386 C CA . TRP B 1 458 ? -7.156 -18.719 11.539 1 83.94 458 TRP B CA 1
ATOM 7387 C C . TRP B 1 458 ? -5.68 -19.078 11.656 1 83.94 458 TRP B C 1
ATOM 7389 O O . TRP B 1 458 ? -4.82 -18.188 11.625 1 83.94 458 TRP B O 1
ATOM 7399 N N . GLU B 1 459 ? -5.484 -20.219 11.727 1 91.25 459 GLU B N 1
ATOM 7400 C CA . GLU B 1 459 ? -4.141 -20.672 12.07 1 91.25 459 GLU B CA 1
ATOM 7401 C C . GLU B 1 459 ? -3.125 -20.25 11.008 1 91.25 459 GLU B C 1
ATOM 7403 O O . GLU B 1 459 ? -2.105 -19.641 11.32 1 91.25 459 GLU B O 1
ATOM 7408 N N . PRO B 1 460 ? -3.471 -20.5 9.695 1 91.44 460 PRO B N 1
ATOM 7409 C CA . PRO B 1 460 ? -2.494 -20.109 8.68 1 91.44 460 PRO B CA 1
ATOM 7410 C C . PRO B 1 460 ? -2.287 -18.594 8.617 1 91.44 460 PRO B C 1
ATOM 7412 O O . PRO B 1 460 ? -1.151 -18.125 8.484 1 91.44 460 PRO B O 1
ATOM 7415 N N . TYR B 1 461 ? -3.299 -17.844 8.758 1 89.38 461 TYR B N 1
ATOM 7416 C CA . TYR B 1 461 ? -3.193 -16.391 8.633 1 89.38 461 TYR B CA 1
ATOM 7417 C C . TYR B 1 461 ? -2.463 -15.797 9.828 1 89.38 461 TYR B C 1
ATOM 7419 O O . TYR B 1 461 ? -1.695 -14.844 9.68 1 89.38 461 TYR B O 1
ATOM 7427 N N . ILE B 1 462 ? -2.711 -16.312 10.969 1 89.5 462 ILE B N 1
ATOM 7428 C CA . ILE B 1 462 ? -2.016 -15.836 12.156 1 89.5 462 ILE B CA 1
ATOM 7429 C C . ILE B 1 462 ? -0.531 -16.188 12.062 1 89.5 462 ILE B C 1
ATOM 7431 O O . ILE B 1 462 ? 0.327 -15.367 12.414 1 89.5 462 ILE B O 1
ATOM 7435 N N . PHE B 1 463 ? -0.273 -17.406 11.617 1 93.5 463 PHE B N 1
ATOM 7436 C CA . PHE B 1 463 ? 1.11 -17.844 11.484 1 93.5 463 PHE B CA 1
ATOM 7437 C C . PHE B 1 463 ? 1.869 -16.969 10.5 1 93.5 463 PHE B C 1
ATOM 7439 O O . PHE B 1 463 ? 2.945 -16.453 10.82 1 93.5 463 PHE B O 1
ATOM 7446 N N . VAL B 1 464 ? 1.291 -16.766 9.273 1 94.75 464 VAL B N 1
ATOM 7447 C CA . VAL B 1 464 ? 1.933 -15.961 8.242 1 94.75 464 VAL B CA 1
ATOM 7448 C C . VAL B 1 464 ? 2.025 -14.508 8.695 1 94.75 464 VAL B C 1
ATOM 7450 O O . VAL B 1 464 ? 3.059 -13.852 8.516 1 94.75 464 VAL B O 1
ATOM 7453 N N . GLY B 1 465 ? 0.94 -14.008 9.336 1 93.56 465 GLY B N 1
ATOM 7454 C CA . GLY B 1 465 ? 0.958 -12.656 9.875 1 93.56 465 GLY B CA 1
ATOM 7455 C C . GLY B 1 465 ? 2.037 -12.445 10.922 1 93.56 465 GLY B C 1
ATOM 7456 O O . GLY B 1 465 ? 2.666 -11.391 10.969 1 93.56 465 GLY B O 1
ATOM 7457 N N . ALA B 1 466 ? 2.295 -13.438 11.703 1 94.44 466 ALA B N 1
ATOM 7458 C CA . ALA B 1 466 ? 3.307 -13.352 12.758 1 94.44 466 ALA B CA 1
ATOM 7459 C C . ALA B 1 466 ? 4.707 -13.227 12.156 1 94.44 466 ALA B C 1
ATOM 7461 O O . ALA B 1 466 ? 5.539 -12.469 12.656 1 94.44 466 ALA B O 1
ATOM 7462 N N . ILE B 1 467 ? 4.926 -13.977 11.156 1 95.94 467 ILE B N 1
ATOM 7463 C CA . ILE B 1 467 ? 6.238 -13.914 10.523 1 95.94 467 ILE B CA 1
ATOM 7464 C C . ILE B 1 467 ? 6.43 -12.547 9.859 1 95.94 467 ILE B C 1
ATOM 7466 O O . ILE B 1 467 ? 7.488 -11.938 9.984 1 95.94 467 ILE B O 1
ATOM 7470 N N . PHE B 1 468 ? 5.406 -12.125 9.18 1 96.38 468 PHE B N 1
ATOM 7471 C CA . PHE B 1 468 ? 5.477 -10.789 8.602 1 96.38 468 PHE B CA 1
ATOM 7472 C C . PHE B 1 468 ? 5.723 -9.742 9.68 1 96.38 468 PHE B C 1
ATOM 7474 O O . PHE B 1 468 ? 6.512 -8.812 9.484 1 96.38 468 PHE B O 1
ATOM 7481 N N . PHE B 1 469 ? 5.066 -9.906 10.797 1 95.56 469 PHE B N 1
ATOM 7482 C CA . PHE B 1 469 ? 5.227 -8.969 11.898 1 95.56 469 PHE B CA 1
ATOM 7483 C C . PHE B 1 469 ? 6.668 -8.953 12.391 1 95.56 469 PHE B C 1
ATOM 7485 O O . PHE B 1 469 ? 7.234 -7.879 12.625 1 95.56 469 PHE B O 1
ATOM 7492 N N . ILE B 1 470 ? 7.238 -10.047 12.523 1 95.88 470 ILE B N 1
ATOM 7493 C CA . ILE B 1 470 ? 8.602 -10.141 13.023 1 95.88 470 ILE B CA 1
ATOM 7494 C C . ILE B 1 470 ? 9.555 -9.43 12.062 1 95.88 470 ILE B C 1
ATOM 7496 O O . ILE B 1 470 ? 10.406 -8.648 12.492 1 95.88 470 ILE B O 1
ATOM 7500 N N . VAL B 1 471 ? 9.391 -9.648 10.812 1 94.75 471 VAL B N 1
ATOM 7501 C CA . VAL B 1 471 ? 10.281 -9.07 9.812 1 94.75 471 VAL B CA 1
ATOM 7502 C C . VAL B 1 471 ? 10.07 -7.555 9.758 1 94.75 471 VAL B C 1
ATOM 7504 O O . VAL B 1 471 ? 11.039 -6.789 9.828 1 94.75 471 VAL B O 1
ATOM 7507 N N . CYS B 1 472 ? 8.844 -7.121 9.711 1 94.12 472 CYS B N 1
ATOM 7508 C CA . CYS B 1 472 ? 8.531 -5.699 9.602 1 94.12 472 CYS B CA 1
ATOM 7509 C C . CYS B 1 472 ? 8.898 -4.961 10.883 1 94.12 472 CYS B C 1
ATOM 7511 O O . CYS B 1 472 ? 9.406 -3.84 10.836 1 94.12 472 CYS B O 1
ATOM 7513 N N . PHE B 1 473 ? 8.641 -5.617 11.992 1 93.19 473 PHE B N 1
ATOM 7514 C CA . PHE B 1 473 ? 9 -5.031 13.281 1 93.19 473 PHE B CA 1
ATOM 7515 C C . PHE B 1 473 ? 10.508 -4.867 13.398 1 93.19 473 PHE B C 1
ATOM 7517 O O . PHE B 1 473 ? 10.992 -3.854 13.906 1 93.19 473 PHE B O 1
ATOM 7524 N N . SER B 1 474 ? 11.18 -5.852 12.953 1 92.75 474 SER B N 1
ATOM 7525 C CA . SER B 1 474 ? 12.633 -5.781 12.977 1 92.75 474 SER B CA 1
ATOM 7526 C C . SER B 1 474 ? 13.148 -4.629 12.117 1 92.75 474 SER B C 1
ATOM 7528 O O . SER B 1 474 ? 14.07 -3.92 12.516 1 92.75 474 SER B O 1
ATOM 7530 N N . MET B 1 475 ? 12.555 -4.441 11.008 1 91.12 475 MET B N 1
ATOM 7531 C CA . MET B 1 475 ? 12.945 -3.332 10.148 1 91.12 475 MET B CA 1
ATOM 7532 C C . MET B 1 475 ? 12.609 -1.994 10.805 1 91.12 475 MET B C 1
ATOM 7534 O O . MET B 1 475 ? 13.406 -1.054 10.734 1 91.12 475 MET B O 1
ATOM 7538 N N . SER B 1 476 ? 11.484 -1.937 11.414 1 88.31 476 SER B N 1
ATOM 7539 C CA . SER B 1 476 ? 11.062 -0.714 12.094 1 88.31 476 SER B CA 1
ATOM 7540 C C . SER B 1 476 ? 12.008 -0.372 13.242 1 88.31 476 SER B C 1
ATOM 7542 O O . SER B 1 476 ? 12.375 0.79 13.422 1 88.31 476 SER B O 1
ATOM 7544 N N . ARG B 1 477 ? 12.383 -1.358 13.992 1 88 477 ARG B N 1
ATOM 7545 C CA . ARG B 1 477 ? 13.281 -1.144 15.117 1 88 477 ARG B CA 1
ATOM 7546 C C . ARG B 1 477 ? 14.664 -0.701 14.641 1 88 477 ARG B C 1
ATOM 7548 O O . ARG B 1 477 ? 15.312 0.123 15.281 1 88 477 ARG B O 1
ATOM 7555 N N . TYR B 1 478 ? 15.016 -1.236 13.602 1 85.94 478 TYR B N 1
ATOM 7556 C CA . TYR B 1 478 ? 16.312 -0.836 13.047 1 85.94 478 TYR B CA 1
ATOM 7557 C C . TYR B 1 478 ? 16.266 0.613 12.578 1 85.94 478 TYR B C 1
ATOM 7559 O O . TYR B 1 478 ? 17.25 1.346 12.727 1 85.94 478 TYR B O 1
ATOM 7567 N N . SER B 1 479 ? 15.188 0.962 11.953 1 83.94 479 SER B N 1
ATOM 7568 C CA . SER B 1 479 ? 15.008 2.344 11.523 1 83.94 479 SER B CA 1
ATOM 7569 C C . SER B 1 479 ? 15.141 3.311 12.695 1 83.94 479 SER B C 1
ATOM 7571 O O . SER B 1 479 ? 15.805 4.344 12.586 1 83.94 479 SER B O 1
ATOM 7573 N N . MET B 1 480 ? 14.602 3.002 13.82 1 82.75 480 MET B N 1
ATOM 7574 C CA . MET B 1 480 ? 14.664 3.842 15.008 1 82.75 480 MET B CA 1
ATOM 7575 C C . MET B 1 480 ? 16.094 3.912 15.555 1 82.75 480 MET B C 1
ATOM 7577 O O . MET B 1 480 ? 16.531 4.969 15.992 1 82.75 480 MET B O 1
ATOM 7581 N N . TYR B 1 481 ? 16.688 2.812 15.508 1 83.31 481 TYR B N 1
ATOM 7582 C CA . TYR B 1 481 ? 18.062 2.762 15.961 1 83.31 481 TYR B CA 1
ATOM 7583 C C . TYR B 1 481 ? 18.953 3.672 15.117 1 83.31 481 TYR B C 1
ATOM 7585 O O . TYR B 1 481 ? 19.766 4.422 15.648 1 83.31 481 TYR B O 1
ATOM 7593 N N . LEU B 1 482 ? 18.734 3.664 13.828 1 81.12 482 LEU B N 1
ATOM 7594 C CA . LEU B 1 482 ? 19.516 4.492 12.914 1 81.12 482 LEU B CA 1
ATOM 7595 C C . LEU B 1 482 ? 19.219 5.973 13.133 1 81.12 482 LEU B C 1
ATOM 7597 O O . LEU B 1 482 ? 20.141 6.805 13.086 1 81.12 482 LEU B O 1
ATOM 7601 N N . GLU B 1 483 ? 18.016 6.246 13.336 1 78.5 483 GLU B N 1
ATOM 7602 C CA . GLU B 1 483 ? 17.609 7.625 13.602 1 78.5 483 GLU B CA 1
ATOM 7603 C C . GLU B 1 483 ? 18.266 8.164 14.859 1 78.5 483 GLU B C 1
ATOM 7605 O O . GLU B 1 483 ? 18.75 9.297 14.883 1 78.5 483 GLU B O 1
ATOM 7610 N N . ASN B 1 484 ? 18.297 7.395 15.852 1 79.56 484 ASN B N 1
ATOM 7611 C CA . ASN B 1 484 ? 18.875 7.809 17.125 1 79.56 484 ASN B CA 1
ATOM 7612 C C . ASN B 1 484 ? 20.391 7.973 17.031 1 79.56 484 ASN B C 1
ATOM 7614 O O . ASN B 1 484 ? 20.969 8.883 17.625 1 79.56 484 ASN B O 1
ATOM 7618 N N . LYS B 1 485 ? 20.938 7.16 16.328 1 77.5 485 LYS B N 1
ATOM 7619 C CA . LYS B 1 485 ? 22.391 7.25 16.125 1 77.5 485 LYS B CA 1
ATOM 7620 C C . LYS B 1 485 ? 22.75 8.531 15.375 1 77.5 485 LYS B C 1
ATOM 7622 O O . LYS B 1 485 ? 23.734 9.203 15.727 1 77.5 485 LYS B O 1
ATOM 7627 N N . LEU B 1 486 ? 21.984 8.805 14.391 1 76.38 486 LEU B N 1
ATOM 7628 C CA . LEU B 1 486 ? 22.266 9.969 13.562 1 76.38 486 LEU B CA 1
ATOM 7629 C C . LEU B 1 486 ? 21.969 11.266 14.305 1 76.38 486 LEU B C 1
ATOM 7631 O O . LEU B 1 486 ? 22.609 12.289 14.07 1 76.38 486 LEU B O 1
ATOM 7635 N N . LYS B 1 487 ? 20.984 11.242 15.133 1 68.31 487 LYS B N 1
ATOM 7636 C CA . LYS B 1 487 ? 20.688 12.391 15.977 1 68.31 487 LYS B CA 1
ATOM 7637 C C . LYS B 1 487 ? 21.812 12.68 16.953 1 68.31 487 LYS B C 1
ATOM 7639 O O . LYS B 1 487 ? 22.109 13.836 17.25 1 68.31 487 LYS B O 1
ATOM 7644 N N . ARG B 1 488 ? 22.422 11.734 17.406 1 57.53 488 ARG B N 1
ATOM 7645 C CA . ARG B 1 488 ? 23.516 11.875 18.359 1 57.53 488 ARG B CA 1
ATOM 7646 C C . ARG B 1 488 ? 24.75 12.492 17.703 1 57.53 488 ARG B C 1
ATOM 7648 O O . ARG B 1 488 ? 25.5 13.234 18.344 1 57.53 488 ARG B O 1
ATOM 7655 N N . GLU B 1 489 ? 24.812 12.219 16.469 1 57.38 489 GLU B N 1
ATOM 7656 C CA . GLU B 1 489 ? 25.953 12.781 15.758 1 57.38 489 GLU B CA 1
ATOM 7657 C C . GLU B 1 489 ? 25.797 14.273 15.523 1 57.38 489 GLU B C 1
ATOM 7659 O O . GLU B 1 489 ? 26.781 15 15.375 1 57.38 489 GLU B O 1
ATOM 7664 N N . HIS B 1 490 ? 24.578 14.766 15.477 1 52.88 490 HIS B N 1
ATOM 7665 C CA . HIS B 1 490 ? 24.344 16.188 15.281 1 52.88 490 HIS B CA 1
ATOM 7666 C C . HIS B 1 490 ? 24.312 16.938 16.609 1 52.88 490 HIS B C 1
ATOM 7668 O O . HIS B 1 490 ? 24.219 18.156 16.641 1 52.88 490 HIS B O 1
ATOM 7674 N N . ARG B 1 491 ? 24.469 16.234 17.781 1 43.91 491 ARG B N 1
ATOM 7675 C CA . ARG B 1 491 ? 24.656 16.922 19.062 1 43.91 491 ARG B CA 1
ATOM 7676 C C . ARG B 1 491 ? 26.141 17.125 19.359 1 43.91 491 ARG B C 1
ATOM 7678 O O . ARG B 1 491 ? 26.953 16.234 19.094 1 43.91 491 ARG B O 1
#